Protein AF-0000000081129058 (afdb_homodimer)

Nearest PDB structures (foldseek):
  6n1f-assembly6_D-2  TM=7.280E-01  e=1.621E-05  Burkholderia pseudomallei 1710b
  6n1f-assembly5_B  TM=7.275E-01  e=6.418E-05  Burkholderia pseudomallei 1710b
  3dkq-assembly1_C-2  TM=4.706E-01  e=2.421E-05  Shewanella baltica OS155
  6zyk-assembly1_A  TM=6.506E-01  e=1.592E-03  Streptomyces malaysiense
  6l4c-assembly1_B  TM=6.397E-01  e=4.732E-03  Corylus avellana

Foldseek 3Di:
DPPDDPDDDPDDDPDDDDDDPPPPPPPPDDDPDDDDDVVPPPPDFAFPDDDVFPGPTDGHPVPDPDDVPCVPDQAVQPDVVNLVVVVLQVVPDVPSCVPPDPVNVVNNVVSVVVVVVVVVVVVVVVVVLLVLLLVLQVLVQVCVVPVPPNDDPPPPVPPPPDQFARPLDDDDFALVVVPQWWDPLQSCQLVVQQVVVCVVVVHDRDTPVCQLQQVDQTATDPVSCVVAWDDFFDQKIKGQTTDLVNLVSVLVVLLQSQLSCVDPSNVVSLCLVHWHWCSSNNNVSVLSNCVRRPVQNVVVVGCCPVLVLQPPVRVPPPPDPCSPCSWDDKIKTKAKAFLDADSSSSHHHFKWAWDFAPAQKKKKAKSDDPPWAAFKKWWWDFPLDPGQPPTGGIDHPDDHRMMMMGGRRTTIMTTGTNHDMIMMMMMGIHGVVVVQQAPPVCNSNVPRDQCGCSHPNPD/DDDDDPDDPDDDDDDDDDDDDDDDDDDPDDDPDPDDDDDDPPPDFAFPDDPPFPGPTDTHPVPDPDDVPCPPDQAVQPDVVNLVVVVLQVVPDVPSCVPPDPVNVVRNVVSVVVVVVVVVVVVVVVVVLLVLLLVLQVLVQVCVVPVPPNDDPPDPVPPPPDQFARPLDDDDFALVSVPQWWDPLQSCQLVVQQVVVCVVVVHDRDTPVCQLQQVDQTATDPVSCVVAWDDFFDQKIKGQTTDLVNLVSVLVVLLQSQLSCCDPSNVVSLCLVHWHWCSSNNNVSVLSNCVRRPVQNVVVVGCCVVQVLQPPVRVPPPPDPCPPCSWDDKIKTKAKAFLDADSSSSHHHFKWAWDFAPAQKKKKAKSDDPPWAAFKKWWWDFPLDPGQPPTGGIDHPDDHRMMMMGGRRTTIMTTGTNHDMIMMMMMGIHGVVVVQQAPPVCNSNVPRDQCGCSHPNPD

Structure (mmCIF, N/CA/C/O backbone):
data_AF-0000000081129058-model_v1
#
loop_
_entity.id
_entity.type
_entity.pdbx_description
1 polymer '2OG-Fe(II) oxygenase family protein'
#
loop_
_atom_site.group_PDB
_atom_site.id
_atom_site.type_symbol
_atom_site.label_atom_id
_atom_site.label_alt_id
_atom_site.label_comp_id
_atom_site.label_asym_id
_atom_site.label_entity_id
_atom_site.label_seq_id
_atom_site.pdbx_PDB_ins_code
_atom_site.Cartn_x
_atom_site.Cartn_y
_atom_site.Cartn_z
_atom_site.occupancy
_atom_site.B_iso_or_equiv
_atom_site.auth_seq_id
_atom_site.auth_comp_id
_atom_site.auth_asym_id
_atom_site.auth_atom_id
_atom_site.pdbx_PDB_model_num
ATOM 1 N N . MET A 1 1 ? 55.094 68.5 23.5 1 17.55 1 MET A N 1
ATOM 2 C CA . MET A 1 1 ? 56.188 67.875 24.219 1 17.55 1 MET A CA 1
ATOM 3 C C . MET A 1 1 ? 56.188 66.375 23.938 1 17.55 1 MET A C 1
ATOM 5 O O . MET A 1 1 ? 57.25 65.75 23.75 1 17.55 1 MET A O 1
ATOM 9 N N . ARG A 1 2 ? 55 65.625 24.078 1 16.62 2 ARG A N 1
ATOM 10 C CA . ARG A 1 2 ? 54.656 64.5 24.969 1 16.62 2 ARG A CA 1
ATOM 11 C C . ARG A 1 2 ? 54.781 63.188 24.234 1 16.62 2 ARG A C 1
ATOM 13 O O . ARG A 1 2 ? 53.812 62.656 23.734 1 16.62 2 ARG A O 1
ATOM 20 N N . PHE A 1 3 ? 55.625 63 23.266 1 20.91 3 PHE A N 1
ATOM 21 C CA . PHE A 1 3 ? 55.75 62.094 22.125 1 20.91 3 PHE A CA 1
ATOM 22 C C . PHE A 1 3 ? 56.125 60.688 22.594 1 20.91 3 PHE A C 1
ATOM 24 O O . PHE A 1 3 ? 57.156 60.156 22.172 1 20.91 3 PHE A O 1
ATOM 31 N N . CYS A 1 4 ? 55.562 60.312 23.891 1 18.16 4 CYS A N 1
ATOM 32 C CA . CYS A 1 4 ? 56.281 59.375 24.75 1 18.16 4 CYS A CA 1
ATOM 33 C C . CYS A 1 4 ? 56.375 58 24.094 1 18.16 4 CYS A C 1
ATOM 35 O O . CYS A 1 4 ? 55.469 57.594 23.359 1 18.16 4 CYS A O 1
ATOM 37 N N . GLY A 1 5 ? 57.312 57.031 24.328 1 17.89 5 GLY A N 1
ATOM 38 C CA . GLY A 1 5 ? 58.344 56.094 23.953 1 17.89 5 GLY A CA 1
ATOM 39 C C . GLY A 1 5 ? 57.906 54.656 23.969 1 17.89 5 GLY A C 1
ATOM 40 O O . GLY A 1 5 ? 58.719 53.719 23.844 1 17.89 5 GLY A O 1
ATOM 41 N N . LEU A 1 6 ? 56.375 54.312 24.25 1 18.72 6 LEU A N 1
ATOM 42 C CA . LEU A 1 6 ? 56.25 53.156 25.125 1 18.72 6 LEU A CA 1
ATOM 43 C C . LEU A 1 6 ? 56.562 51.844 24.391 1 18.72 6 LEU A C 1
ATOM 45 O O . LEU A 1 6 ? 55.875 51.5 23.438 1 18.72 6 LEU A O 1
ATOM 49 N N . LEU A 1 7 ? 57.656 51.25 24.469 1 18.17 7 LEU A N 1
ATOM 50 C CA . LEU A 1 7 ? 58.594 50.344 23.828 1 18.17 7 LEU A CA 1
ATOM 51 C C . LEU A 1 7 ? 58.062 48.906 23.812 1 18.17 7 LEU A C 1
ATOM 53 O O . LEU A 1 7 ? 57.969 48.281 22.766 1 18.17 7 LEU A O 1
ATOM 57 N N . LEU A 1 8 ? 58.438 47.906 24.656 1 17.11 8 LEU A N 1
ATOM 58 C CA . LEU A 1 8 ? 59.375 46.844 24.359 1 17.11 8 LEU A CA 1
ATOM 59 C C . LEU A 1 8 ? 58.656 45.469 24.328 1 17.11 8 LEU A C 1
ATOM 61 O O . LEU A 1 8 ? 58.906 44.656 23.422 1 17.11 8 LEU A O 1
ATOM 65 N N . SER A 1 9 ? 57.875 44.938 25.484 1 15.84 9 SER A N 1
ATOM 66 C CA . SER A 1 9 ? 58.25 43.719 26.188 1 15.84 9 SER A CA 1
ATOM 67 C C . SER A 1 9 ? 57.531 42.5 25.641 1 15.84 9 SER A C 1
ATOM 69 O O . SER A 1 9 ? 56.312 42.375 25.781 1 15.84 9 SER A O 1
ATOM 71 N N . VAL A 1 10 ? 57.844 41.688 24.484 1 17.84 10 VAL A N 1
ATOM 72 C CA . VAL A 1 10 ? 57.375 40.688 23.547 1 17.84 10 VAL A CA 1
ATOM 73 C C . VAL A 1 10 ? 57.344 39.312 24.234 1 17.84 10 VAL A C 1
ATOM 75 O O . VAL A 1 10 ? 57.125 38.312 23.594 1 17.84 10 VAL A O 1
ATOM 78 N N . LEU A 1 11 ? 57.531 39.188 25.672 1 16.05 11 LEU A N 1
ATOM 79 C CA . LEU A 1 11 ? 58.188 37.969 26.141 1 16.05 11 LEU A CA 1
ATOM 80 C C . LEU A 1 11 ? 57.375 36.719 25.828 1 16.05 11 LEU A C 1
ATOM 82 O O . LEU A 1 11 ? 56.156 36.844 25.656 1 16.05 11 LEU A O 1
ATOM 86 N N . LEU A 1 12 ? 57.625 35.375 26.516 1 16.62 12 LEU A N 1
ATOM 87 C CA . LEU A 1 12 ? 58.156 34 26.469 1 16.62 12 LEU A CA 1
ATOM 88 C C . LEU A 1 12 ? 57.031 33 26.781 1 16.62 12 LEU A C 1
ATOM 90 O O . LEU A 1 12 ? 57.188 31.812 26.531 1 16.62 12 LEU A O 1
ATOM 94 N N . ILE A 1 13 ? 55.75 33.25 27.359 1 15.91 13 ILE A N 1
ATOM 95 C CA . ILE A 1 13 ? 55.469 32.344 28.469 1 15.91 13 ILE A CA 1
ATOM 96 C C . ILE A 1 13 ? 54.875 31.047 27.938 1 15.91 13 ILE A C 1
ATOM 98 O O . ILE A 1 13 ? 53.719 31.016 27.547 1 15.91 13 ILE A O 1
ATOM 102 N N . ILE A 1 14 ? 55.531 30.125 27.062 1 17.39 14 ILE A N 1
ATOM 103 C CA . ILE A 1 14 ? 55.094 29 26.266 1 17.39 14 ILE A CA 1
ATOM 104 C C . ILE A 1 14 ? 54.688 27.844 27.188 1 17.39 14 ILE A C 1
ATOM 106 O O . ILE A 1 14 ? 54.031 26.891 26.75 1 17.39 14 ILE A O 1
ATOM 110 N N . LEU A 1 15 ? 55.25 27.688 28.422 1 16.17 15 LEU A N 1
ATOM 111 C CA . LEU A 1 15 ? 55.781 26.375 28.766 1 16.17 15 LEU A CA 1
ATOM 112 C C . LEU A 1 15 ? 54.625 25.391 29.047 1 16.17 15 LEU A C 1
ATOM 114 O O . LEU A 1 15 ? 54.594 24.281 28.5 1 16.17 15 LEU A O 1
ATOM 118 N N . SER A 1 16 ? 54.219 25.047 30.344 1 15.27 16 SER A N 1
ATOM 119 C CA . SER A 1 16 ? 54.562 23.875 31.125 1 15.27 16 SER A CA 1
ATOM 120 C C . SER A 1 16 ? 53.375 22.922 31.234 1 15.27 16 SER A C 1
ATOM 122 O O . SER A 1 16 ? 53.5 21.766 31.594 1 15.27 16 SER A O 1
ATOM 124 N N . LYS A 1 17 ? 52.094 23.375 31.422 1 16.38 17 LYS A N 1
ATOM 125 C CA . LYS A 1 17 ? 51.5 22.719 32.594 1 16.38 17 LYS A CA 1
ATOM 126 C C . LYS A 1 17 ? 51.188 21.25 32.281 1 16.38 17 LYS A C 1
ATOM 128 O O . LYS A 1 17 ? 50.625 20.922 31.25 1 16.38 17 LYS A O 1
ATOM 133 N N . SER A 1 18 ? 51.531 20.312 33.156 1 16.03 18 SER A N 1
ATOM 134 C CA . SER A 1 18 ? 51.844 18.906 33.406 1 16.03 18 SER A CA 1
ATOM 135 C C . SER A 1 18 ? 50.594 18.031 33.281 1 16.03 18 SER A C 1
ATOM 137 O O . SER A 1 18 ? 50.625 17.016 32.562 1 16.03 18 SER A O 1
ATOM 139 N N . GLU A 1 19 ? 49.719 18.031 34.312 1 16.72 19 GLU A N 1
ATOM 140 C CA . GLU A 1 19 ? 49.562 16.859 35.156 1 16.72 19 GLU A CA 1
ATOM 141 C C . GLU A 1 19 ? 48.594 15.844 34.531 1 16.72 19 GLU A C 1
ATOM 143 O O . GLU A 1 19 ? 47.844 16.188 33.656 1 16.72 19 GLU A O 1
ATOM 148 N N . SER A 1 20 ? 47.906 15.031 35.469 1 16.45 20 SER A N 1
ATOM 149 C CA . SER A 1 20 ? 47.656 13.625 35.781 1 16.45 20 SER A CA 1
ATOM 150 C C . SER A 1 20 ? 46.375 13.133 35.125 1 16.45 20 SER A C 1
ATOM 152 O O . SER A 1 20 ? 45.312 13.727 35.344 1 16.45 20 SER A O 1
ATOM 154 N N . ARG A 1 21 ? 46.344 12.461 34.094 1 17.56 21 ARG A N 1
ATOM 155 C CA . ARG A 1 21 ? 45.375 11.953 33.156 1 17.56 21 ARG A CA 1
ATOM 156 C C . ARG A 1 21 ? 44.469 10.898 33.812 1 17.56 21 ARG A C 1
ATOM 158 O O . ARG A 1 21 ? 44.625 9.703 33.531 1 17.56 21 ARG A O 1
ATOM 165 N N . ARG A 1 22 ? 44.281 11.023 35.281 1 17.69 22 ARG A N 1
ATOM 166 C CA . ARG A 1 22 ? 43.781 9.773 35.844 1 17.69 22 ARG A CA 1
ATOM 167 C C . ARG A 1 22 ? 42.531 9.305 35.094 1 17.69 22 ARG A C 1
ATOM 169 O O . ARG A 1 22 ? 41.719 10.125 34.656 1 17.69 22 ARG A O 1
ATOM 176 N N . SER A 1 23 ? 42.562 8.016 34.719 1 17.23 23 SER A N 1
ATOM 177 C CA . SER A 1 23 ? 41.875 7.055 33.875 1 17.23 23 SER A CA 1
ATOM 178 C C . SER A 1 23 ? 40.469 6.75 34.438 1 17.23 23 SER A C 1
ATOM 180 O O . SER A 1 23 ? 40.094 5.586 34.531 1 17.23 23 SER A O 1
ATOM 182 N N . ARG A 1 24 ? 39.812 7.797 35 1 18.69 24 ARG A N 1
ATOM 183 C CA . ARG A 1 24 ? 38.688 7.414 35.844 1 18.69 24 ARG A CA 1
ATOM 184 C C . ARG A 1 24 ? 37.812 6.379 35.188 1 18.69 24 ARG A C 1
ATOM 186 O O . ARG A 1 24 ? 37.375 6.57 34.031 1 18.69 24 ARG A O 1
ATOM 193 N N . GLY A 1 25 ? 38.031 5.129 35.625 1 17.45 25 GLY A N 1
ATOM 194 C CA . GLY A 1 25 ? 37.438 3.84 35.281 1 17.45 25 GLY A CA 1
ATOM 195 C C . GLY A 1 25 ? 35.938 3.865 35.25 1 17.45 25 GLY A C 1
ATOM 196 O O . GLY A 1 25 ? 35.281 4.281 36.188 1 17.45 25 GLY A O 1
ATOM 197 N N . VAL A 1 26 ? 35.344 4.305 34.219 1 17.98 26 VAL A N 1
ATOM 198 C CA . VAL A 1 26 ? 33.938 4.496 33.969 1 17.98 26 VAL A CA 1
ATOM 199 C C . VAL A 1 26 ? 33.156 3.215 34.312 1 17.98 26 VAL A C 1
ATOM 201 O O . VAL A 1 26 ? 33.344 2.189 33.656 1 17.98 26 VAL A O 1
ATOM 204 N N . THR A 1 27 ? 33.156 2.9 35.656 1 17.41 27 THR A N 1
ATOM 205 C CA . THR A 1 27 ? 32.5 1.668 36.125 1 17.41 27 THR A CA 1
ATOM 206 C C . THR A 1 27 ? 31.141 1.488 35.469 1 17.41 27 THR A C 1
ATOM 208 O O . THR A 1 27 ? 30.312 2.389 35.5 1 17.41 27 THR A O 1
ATOM 211 N N . TYR A 1 28 ? 31 0.733 34.5 1 18.44 28 TYR A N 1
ATOM 212 C CA . TYR A 1 28 ? 29.859 0.356 33.656 1 18.44 28 TYR A CA 1
ATOM 213 C C . TYR A 1 28 ? 28.781 -0.334 34.469 1 18.44 28 TYR A C 1
ATOM 215 O O . TYR A 1 28 ? 29.016 -1.392 35.062 1 18.44 28 TYR A O 1
ATOM 223 N N . PRO A 1 29 ? 28.109 0.435 35.438 1 18.52 29 PRO A N 1
ATOM 224 C CA . PRO A 1 29 ? 27.328 -0.318 36.406 1 18.52 29 PRO A CA 1
ATOM 225 C C . PRO A 1 29 ? 26.703 -1.584 35.844 1 18.52 29 PRO A C 1
ATOM 227 O O . PRO A 1 29 ? 26.547 -1.696 34.594 1 18.52 29 PRO A O 1
ATOM 230 N N . SER A 1 30 ? 26.438 -2.645 36.719 1 18.06 30 SER A N 1
ATOM 231 C CA . SER A 1 30 ? 26.078 -4.039 36.969 1 18.06 30 SER A CA 1
ATOM 232 C C . SER A 1 30 ? 24.797 -4.418 36.25 1 18.06 30 SER A C 1
ATOM 234 O O . SER A 1 30 ? 23.984 -3.549 35.906 1 18.06 30 SER A O 1
ATOM 236 N N . SER A 1 31 ? 24.547 -5.73 35.938 1 18.84 31 SER A N 1
ATOM 237 C CA . SER A 1 31 ? 23.656 -6.684 35.281 1 18.84 31 SER A CA 1
ATOM 238 C C . SER A 1 31 ? 22.312 -6.75 35.969 1 18.84 31 SER A C 1
ATOM 240 O O . SER A 1 31 ? 22.234 -7.129 37.156 1 18.84 31 SER A O 1
ATOM 242 N N . MET A 1 32 ? 21.375 -5.871 35.875 1 19.92 32 MET A N 1
ATOM 243 C CA . MET A 1 32 ? 20.156 -5.949 36.656 1 19.92 32 MET A CA 1
ATOM 244 C C . MET A 1 32 ? 19.609 -7.371 36.688 1 19.92 32 MET A C 1
ATOM 246 O O . MET A 1 32 ? 19.312 -7.938 35.625 1 19.92 32 MET A O 1
ATOM 250 N N . HIS A 1 33 ? 19.859 -8.211 37.562 1 18.31 33 HIS A N 1
ATOM 251 C CA . HIS A 1 33 ? 19.391 -9.516 38.031 1 18.31 33 HIS A CA 1
ATOM 252 C C . HIS A 1 33 ? 17.875 -9.594 38.031 1 18.31 33 HIS A C 1
ATOM 254 O O . HIS A 1 33 ? 17.203 -8.633 38.406 1 18.31 33 HIS A O 1
ATOM 260 N N . ARG A 1 34 ? 17.266 -10.758 37.438 1 21.41 34 ARG A N 1
ATOM 261 C CA . ARG A 1 34 ? 15.961 -11.406 37.344 1 21.41 34 ARG A CA 1
ATOM 262 C C . ARG A 1 34 ? 15.336 -11.617 38.719 1 21.41 34 ARG A C 1
ATOM 264 O O . ARG A 1 34 ? 15.625 -12.609 39.375 1 21.41 34 ARG A O 1
ATOM 271 N N . SER A 1 35 ? 14.969 -10.812 39.562 1 19.66 35 SER A N 1
ATOM 272 C CA . SER A 1 35 ? 14.523 -11.266 40.875 1 19.66 35 SER A CA 1
ATOM 273 C C . SER A 1 35 ? 13.328 -12.203 40.75 1 19.66 35 SER A C 1
ATOM 275 O O . SER A 1 35 ? 12.508 -12.07 39.844 1 19.66 35 SER A O 1
ATOM 277 N N . ASN A 1 36 ? 12.906 -13.195 41.531 1 20.88 36 ASN A N 1
ATOM 278 C CA . ASN A 1 36 ? 12.266 -14.477 41.812 1 20.88 36 ASN A CA 1
ATOM 279 C C . ASN A 1 36 ? 10.758 -14.32 41.969 1 20.88 36 ASN A C 1
ATOM 281 O O . ASN A 1 36 ? 9.977 -15.102 41.438 1 20.88 36 ASN A O 1
ATOM 285 N N . ASN A 1 37 ? 9.664 -14.109 43 1 19.39 37 ASN A N 1
ATOM 286 C CA . ASN A 1 37 ? 8.75 -15.008 43.688 1 19.39 37 ASN A CA 1
ATOM 287 C C . ASN A 1 37 ? 7.387 -15.07 43 1 19.39 37 ASN A C 1
ATOM 289 O O . ASN A 1 37 ? 6.828 -16.156 42.844 1 19.39 37 ASN A O 1
ATOM 293 N N . MET A 1 38 ? 6.066 -13.953 43 1 27.19 38 MET A N 1
ATOM 294 C CA . MET A 1 38 ? 6.379 -12.586 42.594 1 27.19 38 MET A CA 1
ATOM 295 C C . MET A 1 38 ? 7.703 -12.547 41.844 1 27.19 38 MET A C 1
ATOM 297 O O . MET A 1 38 ? 8.695 -12.023 42.344 1 27.19 38 MET A O 1
ATOM 301 N N . ASP A 1 39 ? 7.719 -13.352 41.406 1 21.5 39 ASP A N 1
ATOM 302 C CA . ASP A 1 39 ? 6.953 -14.438 40.812 1 21.5 39 ASP A CA 1
ATOM 303 C C . ASP A 1 39 ? 5.828 -13.898 39.938 1 21.5 39 ASP A C 1
ATOM 305 O O . ASP A 1 39 ? 5.215 -14.648 39.156 1 21.5 39 ASP A O 1
ATOM 309 N N . SER A 1 40 ? 4.727 -12.953 40.281 1 24.22 40 SER A N 1
ATOM 310 C CA . SER A 1 40 ? 3.354 -12.688 39.875 1 24.22 40 SER A CA 1
ATOM 311 C C . SER A 1 40 ? 3.252 -12.5 38.375 1 24.22 40 SER A C 1
ATOM 313 O O . SER A 1 40 ? 3.977 -11.695 37.781 1 24.22 40 SER A O 1
ATOM 315 N N . SER A 1 41 ? 2.549 -13.18 37.219 1 29.38 41 SER A N 1
ATOM 316 C CA . SER A 1 41 ? 2.426 -13.43 35.781 1 29.38 41 SER A CA 1
ATOM 317 C C . SER A 1 41 ? 1.849 -12.211 35.062 1 29.38 41 SER A C 1
ATOM 319 O O . SER A 1 41 ? 0.653 -12.172 34.75 1 29.38 41 SER A O 1
ATOM 321 N N . ASN A 1 42 ? 1.874 -10.922 35.25 1 27.53 42 ASN A N 1
ATOM 322 C CA . ASN A 1 42 ? 1.145 -9.836 34.594 1 27.53 42 ASN A CA 1
ATOM 323 C C . ASN A 1 42 ? 1.546 -9.688 33.125 1 27.53 42 ASN A C 1
ATOM 325 O O . ASN A 1 42 ? 2.697 -9.367 32.844 1 27.53 42 ASN A O 1
ATOM 329 N N . ASN A 1 43 ? 0.906 -10.078 31.938 1 34.59 43 ASN A N 1
ATOM 330 C CA . ASN A 1 43 ? 0.9 -10.023 30.469 1 34.59 43 ASN A CA 1
ATOM 331 C C . ASN A 1 43 ? 0.899 -8.586 29.969 1 34.59 43 ASN A C 1
ATOM 333 O O . ASN A 1 43 ? -0.161 -8.023 29.688 1 34.59 43 ASN A O 1
ATOM 337 N N . SER A 1 44 ? 1.465 -7.469 30.266 1 36.47 44 SER A N 1
ATOM 338 C CA . SER A 1 44 ? 1.51 -6.07 29.859 1 36.47 44 SER A CA 1
ATOM 339 C C . SER A 1 44 ? 2.029 -5.926 28.422 1 36.47 44 SER A C 1
ATOM 341 O O . SER A 1 44 ? 3.213 -6.156 28.172 1 36.47 44 SER A O 1
ATOM 343 N N . SER A 1 45 ? 1.245 -5.922 27.234 1 45.81 45 SER A N 1
ATOM 344 C CA . SER A 1 45 ? 1.502 -5.648 25.828 1 45.81 45 SER A CA 1
ATOM 345 C C . SER A 1 45 ? 2.143 -4.277 25.641 1 45.81 45 SER A C 1
ATOM 347 O O . SER A 1 45 ? 1.692 -3.289 26.219 1 45.81 45 SER A O 1
ATOM 349 N N . GLU A 1 46 ? 3.342 -4.164 25.328 1 49.53 46 GLU A N 1
ATOM 350 C CA . GLU A 1 46 ? 4.145 -2.965 25.094 1 49.53 46 GLU A CA 1
ATOM 351 C C . GLU A 1 46 ? 3.502 -2.057 24.047 1 49.53 46 GLU A C 1
ATOM 353 O O . GLU A 1 46 ? 3.244 -2.484 22.922 1 49.53 46 GLU A O 1
ATOM 358 N N . GLN A 1 47 ? 2.949 -1.004 24.344 1 50.03 47 GLN A N 1
ATOM 359 C CA . GLN A 1 47 ? 2.346 0.013 23.5 1 50.03 47 GLN A CA 1
ATOM 360 C C . GLN A 1 47 ? 3.367 0.585 22.516 1 50.03 47 GLN A C 1
ATOM 362 O O . GLN A 1 47 ? 4.457 0.997 22.922 1 50.03 47 GLN A O 1
ATOM 367 N N . LEU A 1 48 ? 3.375 0.191 21.156 1 50.03 48 LEU A N 1
ATOM 368 C CA . LEU A 1 48 ? 4.285 0.684 20.141 1 50.03 48 LEU A CA 1
ATOM 369 C C . LEU A 1 48 ? 4.039 2.162 19.859 1 50.03 48 LEU A C 1
ATOM 371 O O . LEU A 1 48 ? 4.945 2.871 19.406 1 50.03 48 LEU A O 1
ATOM 375 N N . GLY A 1 49 ? 2.82 2.578 20.094 1 48.41 49 GLY A N 1
ATOM 376 C CA . GLY A 1 49 ? 2.477 3.955 19.766 1 48.41 49 GLY A CA 1
ATOM 377 C C . GLY A 1 49 ? 0.987 4.168 19.562 1 48.41 49 GLY A C 1
ATOM 378 O O . GLY A 1 49 ? 0.2 3.225 19.672 1 48.41 49 GLY A O 1
ATOM 379 N N . GLY A 1 50 ? 0.566 5.301 19.484 1 48.94 50 GLY A N 1
ATOM 380 C CA . GLY A 1 50 ? -0.793 5.766 19.25 1 48.94 50 GLY A CA 1
ATOM 381 C C . GLY A 1 50 ? -1.515 6.145 20.531 1 48.94 50 GLY A C 1
ATOM 382 O O . GLY A 1 50 ? -1.041 5.844 21.641 1 48.94 50 GLY A O 1
ATOM 383 N N . GLY A 1 51 ? -2.098 7.211 20.734 1 46.03 51 GLY A N 1
ATOM 384 C CA . GLY A 1 51 ? -2.877 7.746 21.844 1 46.03 51 GLY A CA 1
ATOM 385 C C . GLY A 1 51 ? -4.348 7.91 21.516 1 46.03 51 GLY A C 1
ATOM 386 O O . GLY A 1 51 ? -5.051 8.695 22.156 1 46.03 51 GLY A O 1
ATOM 387 N N . ALA A 1 52 ? -4.891 6.836 20.953 1 44.81 52 ALA A N 1
ATOM 388 C CA . ALA A 1 52 ? -6.297 6.738 20.578 1 44.81 52 ALA A CA 1
ATOM 389 C C . ALA A 1 52 ? -6.75 7.988 19.812 1 44.81 52 ALA A C 1
ATOM 391 O O . ALA A 1 52 ? -7.594 7.906 18.922 1 44.81 52 ALA A O 1
ATOM 392 N N . ILE A 1 53 ? -6.312 9.117 20.203 1 44.81 53 ILE A N 1
ATOM 393 C CA . ILE A 1 53 ? -6.965 10.305 19.656 1 44.81 53 ILE A CA 1
ATOM 394 C C . ILE A 1 53 ? -6.523 10.516 18.203 1 44.81 53 ILE A C 1
ATOM 396 O O . ILE A 1 53 ? -7.359 10.742 17.328 1 44.81 53 ILE A O 1
ATOM 400 N N . ASN A 1 54 ? -5.199 10.406 18 1 50.88 54 ASN A N 1
ATOM 401 C CA . ASN A 1 54 ? -4.719 10.711 16.656 1 50.88 54 ASN A CA 1
ATOM 402 C C . ASN A 1 54 ? -4.289 9.453 15.906 1 50.88 54 ASN A C 1
ATOM 404 O O . ASN A 1 54 ? -4.363 9.391 14.68 1 50.88 54 ASN A O 1
ATOM 408 N N . GLU A 1 55 ? -3.828 8.531 16.672 1 54.31 55 GLU A N 1
ATOM 409 C CA . GLU A 1 55 ? -3.404 7.262 16.094 1 54.31 55 GLU A CA 1
ATOM 410 C C . GLU A 1 55 ? -3.916 6.086 16.922 1 54.31 55 GLU A C 1
ATOM 412 O O . GLU A 1 55 ? -3.969 6.152 18.156 1 54.31 55 GLU A O 1
ATOM 417 N N . LYS A 1 56 ? -4.461 5.18 16.25 1 56.19 56 LYS A N 1
ATOM 418 C CA . LYS A 1 56 ? -4.941 3.977 16.922 1 56.19 56 LYS A CA 1
ATOM 419 C C . LYS A 1 56 ? -3.846 3.352 17.781 1 56.19 56 LYS A C 1
ATOM 421 O O . LYS A 1 56 ? -2.664 3.42 17.438 1 56.19 56 LYS A O 1
ATOM 426 N N . GLN A 1 57 ? -4.25 2.984 19 1 55.69 57 GLN A N 1
ATOM 427 C CA . GLN A 1 57 ? -3.32 2.287 19.875 1 55.69 57 GLN A CA 1
ATOM 428 C C . GLN A 1 57 ? -2.76 1.035 19.203 1 55.69 57 GLN A C 1
ATOM 430 O O . GLN A 1 57 ? -3.504 0.273 18.578 1 55.69 57 GLN A O 1
ATOM 435 N N . ARG A 1 58 ? -1.427 1.044 19.141 1 59.41 58 ARG A N 1
ATOM 436 C CA . ARG A 1 58 ? -0.766 -0.141 18.609 1 59.41 58 ARG A CA 1
ATOM 437 C C . ARG A 1 58 ? 0.109 -0.806 19.656 1 59.41 58 ARG A C 1
ATOM 439 O O . ARG A 1 58 ? 0.777 -0.123 20.438 1 59.41 58 ARG A O 1
ATOM 446 N N . THR A 1 59 ? -0.17 -1.987 20.109 1 47.78 59 THR A N 1
ATOM 447 C CA . THR A 1 59 ? 0.619 -2.725 21.094 1 47.78 59 THR A CA 1
ATOM 448 C C . THR A 1 59 ? 1.479 -3.783 20.406 1 47.78 59 THR A C 1
ATOM 450 O O . THR A 1 59 ? 1.071 -4.367 19.406 1 47.78 59 THR A O 1
ATOM 453 N N . LEU A 1 60 ? 2.799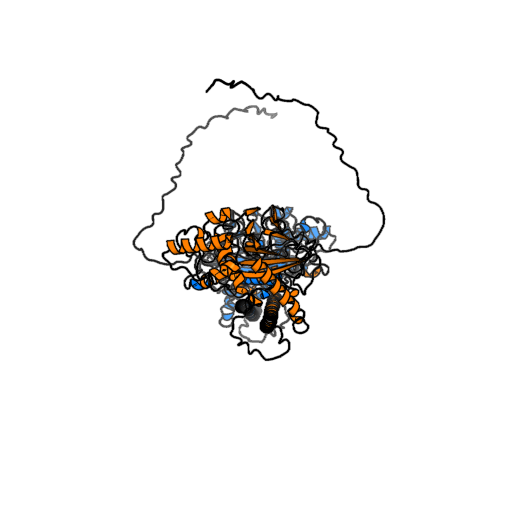 -3.627 20.891 1 49.69 60 LEU A N 1
ATOM 454 C CA . LEU A 1 60 ? 3.664 -4.727 20.484 1 49.69 60 LEU A CA 1
ATOM 455 C C . LEU A 1 60 ? 3.133 -6.059 21 1 49.69 60 LEU A C 1
ATOM 457 O O . LEU A 1 60 ? 2.734 -6.16 22.172 1 49.69 60 LEU A O 1
ATOM 461 N N . GLY A 1 61 ? 2.992 -7.117 20.266 1 44.56 61 GLY A N 1
ATOM 462 C CA . GLY A 1 61 ? 2.531 -8.406 20.75 1 44.56 61 GLY A CA 1
ATOM 463 C C . GLY A 1 61 ? 1.038 -8.609 20.578 1 44.56 61 GLY A C 1
ATOM 464 O O . GLY A 1 61 ? 0.523 -9.703 20.828 1 44.56 61 GLY A O 1
ATOM 465 N N . ASN A 1 62 ? 0.323 -7.715 21.078 1 40.19 62 ASN A N 1
ATOM 466 C CA . ASN A 1 62 ? -1.112 -7.922 20.906 1 40.19 62 ASN A CA 1
ATOM 467 C C . ASN A 1 62 ? -1.459 -8.336 19.484 1 40.19 62 ASN A C 1
ATOM 469 O O . ASN A 1 62 ? -2.168 -7.617 18.781 1 40.19 62 ASN A O 1
ATOM 473 N N . SER A 1 63 ? -0.606 -8.539 18.75 1 33.59 63 SER A N 1
ATOM 474 C CA . SER A 1 63 ? -1.019 -9.445 17.688 1 33.59 63 SER A CA 1
ATOM 475 C C . SER A 1 63 ? -2.064 -10.445 18.188 1 33.59 63 SER A C 1
ATOM 477 O O . SER A 1 63 ? -3.146 -10.555 17.609 1 33.59 63 SER A O 1
ATOM 479 N N . ALA A 1 64 ? -1.685 -11.828 17.891 1 31.92 64 ALA A N 1
ATOM 480 C CA . ALA A 1 64 ? -2.299 -13.148 17.844 1 31.92 64 ALA A CA 1
ATOM 481 C C . ALA A 1 64 ? -2.633 -13.656 19.25 1 31.92 64 ALA A C 1
ATOM 483 O O . ALA A 1 64 ? -1.788 -14.258 19.922 1 31.92 64 ALA A O 1
ATOM 484 N N . ASN A 1 65 ? -2.846 -13.062 20.281 1 30.45 65 ASN A N 1
ATOM 485 C CA . ASN A 1 65 ? -3.262 -14.18 21.125 1 30.45 65 ASN A CA 1
ATOM 486 C C . ASN A 1 65 ? -3.73 -15.367 20.281 1 30.45 65 ASN A C 1
ATOM 488 O O . ASN A 1 65 ? -3.17 -16.453 20.375 1 30.45 65 ASN A O 1
ATOM 492 N N . SER A 1 66 ? -5.145 -15.883 20.578 1 30.22 66 SER A N 1
ATOM 493 C CA . SER A 1 66 ? -5.574 -17.266 20.672 1 30.22 66 SER A CA 1
ATOM 494 C C . SER A 1 66 ? -5.332 -18.016 19.359 1 30.22 66 SER A C 1
ATOM 496 O O . SER A 1 66 ? -4.797 -19.125 19.359 1 30.22 66 SER A O 1
ATOM 498 N N . VAL A 1 67 ? -6.527 -18.156 18.438 1 31.48 67 VAL A N 1
ATOM 499 C CA . VAL A 1 67 ? -6.695 -19.359 17.641 1 31.48 67 VAL A CA 1
ATOM 500 C C . VAL A 1 67 ? -5.617 -19.422 16.562 1 31.48 67 VAL A C 1
ATOM 502 O O . VAL A 1 67 ? -5.617 -18.625 15.625 1 31.48 67 VAL A O 1
ATOM 505 N N . HIS A 1 68 ? -4.391 -19.766 16.75 1 35.41 68 HIS A N 1
ATOM 506 C CA . HIS A 1 68 ? -3.262 -20.281 15.984 1 35.41 68 HIS A CA 1
ATOM 507 C C . HIS A 1 68 ? -3.65 -20.547 14.531 1 35.41 68 HIS A C 1
ATOM 509 O O . HIS A 1 68 ? -2.811 -20.453 13.633 1 35.41 68 HIS A O 1
ATOM 515 N N . GLU A 1 69 ? -4.75 -21.328 14.352 1 39.19 69 GLU A N 1
ATOM 516 C CA . GLU A 1 69 ? -5.016 -22.156 13.18 1 39.19 69 GLU A CA 1
ATOM 517 C C . GLU A 1 69 ? -5.223 -21.297 11.93 1 39.19 69 GLU A C 1
ATOM 519 O O . GLU A 1 69 ? -4.805 -21.672 10.836 1 39.19 69 GLU A O 1
ATOM 524 N N . LYS A 1 70 ? -5.879 -19.906 12.125 1 43.62 70 LYS A N 1
ATOM 525 C CA . LYS A 1 70 ? -6.352 -19.172 10.953 1 43.62 70 LYS A CA 1
ATOM 526 C C . LYS A 1 70 ? -5.293 -18.203 10.445 1 43.62 70 LYS A C 1
ATOM 528 O O . LYS A 1 70 ? -5.562 -17.391 9.555 1 43.62 70 LYS A O 1
ATOM 533 N N . GLU A 1 71 ? -4.125 -17.922 11.008 1 50.47 71 GLU A N 1
ATOM 534 C CA . GLU A 1 71 ? -3.117 -16.859 10.938 1 50.47 71 GLU A CA 1
ATOM 535 C C . GLU A 1 71 ? -2.402 -16.875 9.586 1 50.47 71 GLU A C 1
ATOM 537 O O . GLU A 1 71 ? -1.962 -15.828 9.109 1 50.47 71 GLU A O 1
ATOM 542 N N . GLU A 1 72 ? -2.264 -17.953 8.953 1 60.53 72 GLU A N 1
ATOM 543 C CA . GLU A 1 72 ? -1.444 -18 7.746 1 60.53 72 GLU A CA 1
ATOM 544 C C . GLU A 1 72 ? -2.307 -17.891 6.488 1 60.53 72 GLU A C 1
ATOM 546 O O . GLU A 1 72 ? -1.793 -17.938 5.371 1 60.53 72 GLU A O 1
ATOM 551 N N . SER A 1 73 ? -3.605 -17.469 6.867 1 69 73 SER A N 1
ATOM 552 C CA . SER A 1 73 ? -4.488 -17.516 5.707 1 69 73 SER A CA 1
ATOM 553 C C . SER A 1 73 ? -4.816 -16.125 5.191 1 69 73 SER A C 1
ATOM 555 O O . SER A 1 73 ? -4.555 -15.125 5.871 1 69 73 SER A O 1
ATOM 557 N N . TRP A 1 74 ? -5.273 -16.062 4.02 1 82.44 74 TRP A N 1
ATOM 558 C CA . TRP A 1 74 ? -5.75 -14.859 3.33 1 82.44 74 TRP A CA 1
ATOM 559 C C . TRP A 1 74 ? -6.875 -14.195 4.113 1 82.44 74 TRP A C 1
ATOM 561 O O . TRP A 1 74 ? -7.906 -14.812 4.375 1 82.44 74 TRP A O 1
ATOM 571 N N . ASP A 1 75 ? -6.59 -12.969 4.707 1 88.5 75 ASP A N 1
ATOM 572 C CA . ASP A 1 75 ? -7.551 -12.242 5.531 1 88.5 75 ASP A CA 1
ATOM 573 C C . ASP A 1 75 ? -7.492 -10.742 5.254 1 88.5 75 ASP A C 1
ATOM 575 O O . ASP A 1 75 ? -7.047 -9.961 6.102 1 88.5 75 ASP A O 1
ATOM 579 N N . PRO A 1 76 ? -8.125 -10.312 4.105 1 92.56 76 PRO A N 1
ATOM 580 C CA . PRO A 1 76 ? -8.023 -8.898 3.73 1 92.56 76 PRO A CA 1
ATOM 581 C C . PRO A 1 76 ? -8.891 -7.992 4.602 1 92.56 76 PRO A C 1
ATOM 583 O O . PRO A 1 76 ? -8.727 -6.77 4.586 1 92.56 76 PRO A O 1
ATOM 586 N N . SER A 1 77 ? -9.828 -8.531 5.406 1 92.12 77 SER A N 1
ATOM 587 C CA . SER A 1 77 ? -10.68 -7.715 6.262 1 92.12 77 SER A CA 1
ATOM 588 C C . SER A 1 77 ? -9.945 -7.285 7.527 1 92.12 77 SER A C 1
ATOM 590 O O . SER A 1 77 ? -10.258 -6.25 8.109 1 92.12 77 SER A O 1
ATOM 592 N N . ASN A 1 78 ? -8.922 -8.102 7.91 1 90.06 78 ASN A N 1
ATOM 593 C CA . ASN A 1 78 ? -8.297 -7.816 9.195 1 90.06 78 ASN A CA 1
ATOM 594 C C . ASN A 1 78 ? -6.793 -7.605 9.055 1 90.06 78 ASN A C 1
ATOM 596 O O . ASN A 1 78 ? -6.109 -7.289 10.031 1 90.06 78 ASN A O 1
ATOM 600 N N . LYS A 1 79 ? -6.285 -7.883 7.887 1 90.69 79 LYS A N 1
ATOM 601 C CA . LYS A 1 79 ? -4.867 -7.664 7.633 1 90.69 79 LYS A CA 1
ATOM 602 C C . LYS A 1 79 ? -4.656 -6.594 6.566 1 90.69 79 LYS A C 1
ATOM 604 O O . LYS A 1 79 ? -4.918 -6.824 5.387 1 90.69 79 LYS A O 1
ATOM 609 N N . LEU A 1 80 ? -4.09 -5.445 7.035 1 93 80 LEU A N 1
ATOM 610 C CA . LEU A 1 80 ? -3.857 -4.316 6.145 1 93 80 LEU A CA 1
ATOM 611 C C . LEU A 1 80 ? -3.053 -4.742 4.922 1 93 80 LEU A C 1
ATOM 613 O O . LEU A 1 80 ? -3.383 -4.367 3.795 1 93 80 LEU A O 1
ATOM 617 N N . SER A 1 81 ? -2.035 -5.539 5.16 1 93.94 81 SER A N 1
ATOM 618 C CA . SER A 1 81 ? -1.164 -5.957 4.066 1 93.94 81 SER A CA 1
ATOM 619 C C . SER A 1 81 ? -1.946 -6.707 2.992 1 93.94 81 SER A C 1
ATOM 621 O O . SER A 1 81 ? -1.736 -6.488 1.797 1 93.94 81 SER A O 1
ATOM 623 N N . HIS A 1 82 ? -2.877 -7.57 3.346 1 93.31 82 HIS A N 1
ATOM 624 C CA . HIS A 1 82 ? -3.607 -8.398 2.393 1 93.31 82 HIS A CA 1
ATOM 625 C C . HIS A 1 82 ? -4.504 -7.543 1.5 1 93.31 82 HIS A C 1
ATOM 627 O O . HIS A 1 82 ? -4.594 -7.781 0.293 1 93.31 82 HIS A O 1
ATOM 633 N N . ILE A 1 83 ? -5.168 -6.586 2.072 1 95.31 83 ILE A N 1
ATOM 634 C CA . ILE A 1 83 ? -6.027 -5.742 1.252 1 95.31 83 ILE A CA 1
ATOM 635 C C . ILE A 1 83 ? -5.172 -4.867 0.337 1 95.31 83 ILE A C 1
ATOM 637 O O . ILE A 1 83 ? -5.551 -4.602 -0.807 1 95.31 83 ILE A O 1
ATOM 641 N N . LEU A 1 84 ? -4.004 -4.387 0.854 1 96.38 84 LEU A N 1
ATOM 642 C CA . LEU A 1 84 ? -3.107 -3.611 0.006 1 96.38 84 LEU A CA 1
ATOM 643 C C . LEU A 1 84 ? -2.615 -4.445 -1.172 1 96.38 84 LEU A C 1
ATOM 645 O O . LEU A 1 84 ? -2.578 -3.963 -2.307 1 96.38 84 LEU A O 1
ATOM 649 N N . HIS A 1 85 ? -2.27 -5.699 -0.937 1 93.81 85 HIS A N 1
ATOM 650 C CA . HIS A 1 85 ? -1.857 -6.59 -2.014 1 93.81 85 HIS A CA 1
ATOM 651 C C . HIS A 1 85 ? -2.967 -6.758 -3.047 1 93.81 85 HIS A C 1
ATOM 653 O O . HIS A 1 85 ? -2.699 -6.801 -4.25 1 93.81 85 HIS A O 1
ATOM 659 N N . SER A 1 86 ? -4.148 -6.863 -2.561 1 93.44 86 SER A N 1
ATOM 660 C CA . SER A 1 86 ? -5.277 -7.059 -3.461 1 93.44 86 SER A CA 1
ATOM 661 C C . SER A 1 86 ? -5.492 -5.84 -4.352 1 93.44 86 SER A C 1
ATOM 663 O O . SER A 1 86 ? -5.695 -5.977 -5.562 1 93.44 86 SER A O 1
ATOM 665 N N . ILE A 1 87 ? -5.426 -4.68 -3.748 1 94.81 87 ILE A N 1
ATOM 666 C CA . ILE A 1 87 ? -5.668 -3.449 -4.492 1 94.81 87 ILE A CA 1
ATOM 667 C C . ILE A 1 87 ? -4.574 -3.256 -5.539 1 94.81 87 ILE A C 1
ATOM 669 O O . ILE A 1 87 ? -4.855 -2.908 -6.688 1 94.81 87 ILE A O 1
ATOM 673 N N . VAL A 1 88 ? -3.375 -3.494 -5.188 1 93.06 88 VAL A N 1
ATOM 674 C CA . VAL A 1 88 ? -2.256 -3.363 -6.113 1 93.06 88 VAL A CA 1
ATOM 675 C C . VAL A 1 88 ? -2.393 -4.391 -7.234 1 93.06 88 VAL A C 1
ATOM 677 O O . VAL A 1 88 ? -2.16 -4.078 -8.406 1 93.06 88 VAL A O 1
ATOM 680 N N . GLY A 1 89 ? -2.732 -5.602 -6.867 1 89.88 89 GLY A N 1
ATOM 681 C CA . GLY A 1 89 ? -2.957 -6.625 -7.875 1 89.88 89 GLY A CA 1
ATOM 682 C C . GLY A 1 89 ? -4.051 -6.262 -8.867 1 89.88 89 GLY A C 1
ATOM 683 O O . GLY A 1 89 ? -3.898 -6.469 -10.07 1 89.88 89 GLY A O 1
ATOM 684 N N . LEU A 1 90 ? -5.172 -5.75 -8.383 1 91.38 90 LEU A N 1
ATOM 685 C CA . LEU A 1 90 ? -6.285 -5.34 -9.234 1 91.38 90 LEU A CA 1
ATOM 686 C C . LEU A 1 90 ? -5.859 -4.227 -10.188 1 91.38 90 LEU A C 1
ATOM 688 O O . LEU A 1 90 ? -6.352 -4.148 -11.312 1 91.38 90 LEU A O 1
ATOM 692 N N . ASP A 1 91 ? -4.98 -3.41 -9.703 1 88.81 91 ASP A N 1
ATOM 693 C CA . ASP A 1 91 ? -4.492 -2.314 -10.539 1 88.81 91 ASP A CA 1
ATOM 694 C C . ASP A 1 91 ? -3.541 -2.828 -11.617 1 88.81 91 ASP A C 1
ATOM 696 O O . ASP A 1 91 ? -3.533 -2.316 -12.742 1 88.81 91 ASP A O 1
ATOM 700 N N . ARG A 1 92 ? -2.816 -3.863 -11.297 1 83.94 92 ARG A N 1
ATOM 701 C CA . ARG A 1 92 ? -1.73 -4.316 -12.164 1 83.94 92 ARG A CA 1
ATOM 702 C C . ARG A 1 92 ? -2.234 -5.32 -13.195 1 83.94 92 ARG A C 1
ATOM 704 O O . ARG A 1 92 ? -1.742 -5.355 -14.328 1 83.94 92 ARG A O 1
ATOM 711 N N . TYR A 1 93 ? -3.145 -6.125 -12.805 1 81.31 93 TYR A N 1
ATOM 712 C CA . TYR A 1 93 ? -3.533 -7.242 -13.656 1 81.31 93 TYR A CA 1
ATOM 713 C C . TYR A 1 93 ? -4.977 -7.102 -14.117 1 81.31 93 TYR A C 1
ATOM 715 O O . TYR A 1 93 ? -5.883 -6.91 -13.305 1 81.31 93 TYR A O 1
ATOM 723 N N . PRO A 1 94 ? -5.246 -7.211 -15.422 1 78.06 94 PRO A N 1
ATOM 724 C CA . PRO A 1 94 ? -6.617 -7.09 -15.922 1 78.06 94 PRO A CA 1
ATOM 725 C C . PRO A 1 94 ? -7.531 -8.203 -15.414 1 78.06 94 PRO A C 1
ATOM 727 O O . PRO A 1 94 ? -8.719 -7.977 -15.188 1 78.06 94 PRO A O 1
ATOM 730 N N . ASN A 1 95 ? -7.145 -9.438 -15.297 1 82.44 95 ASN A N 1
ATOM 731 C CA . ASN A 1 95 ? -7.902 -10.578 -14.797 1 82.44 95 ASN A CA 1
ATOM 732 C C . ASN A 1 95 ? -7.293 -11.148 -13.523 1 82.44 95 ASN A C 1
ATOM 734 O O . ASN A 1 95 ? -7.051 -12.352 -13.43 1 82.44 95 ASN A O 1
ATOM 738 N N . TYR A 1 96 ? -7.141 -10.242 -12.617 1 87.06 96 TYR A N 1
ATOM 739 C CA . TYR A 1 96 ? -6.41 -10.57 -11.398 1 87.06 96 TYR A CA 1
ATOM 740 C C . TYR A 1 96 ? -7.113 -11.672 -10.625 1 87.06 96 TYR A C 1
ATOM 742 O O . TYR A 1 96 ? -6.469 -12.586 -10.109 1 87.06 96 TYR A O 1
ATOM 750 N N . LEU A 1 97 ? -8.406 -11.609 -10.586 1 90.69 97 LEU A N 1
ATOM 751 C CA . LEU A 1 97 ? -9.148 -12.484 -9.688 1 90.69 97 LEU A CA 1
ATOM 752 C C . LEU A 1 97 ? -9.383 -13.852 -10.312 1 90.69 97 LEU A C 1
ATOM 754 O O . LEU A 1 97 ? -9.875 -14.773 -9.656 1 90.69 97 LEU A O 1
ATOM 758 N N . SER A 1 98 ? -8.977 -14 -11.555 1 86.88 98 SER A N 1
ATOM 759 C CA . SER A 1 98 ? -9.062 -15.32 -12.18 1 86.88 98 SER A CA 1
ATOM 760 C C . SER A 1 98 ? -8.164 -16.328 -11.469 1 86.88 98 SER A C 1
ATOM 762 O O . SER A 1 98 ? -8.352 -17.531 -11.609 1 86.88 98 SER A O 1
ATOM 764 N N . ARG A 1 99 ? -7.312 -15.836 -10.648 1 83 99 ARG A N 1
ATOM 765 C CA . ARG A 1 99 ? -6.34 -16.688 -9.969 1 83 99 ARG A CA 1
ATOM 766 C C . ARG A 1 99 ? -6.805 -17.031 -8.562 1 83 99 ARG A C 1
ATOM 768 O O . ARG A 1 99 ? -6.133 -17.781 -7.844 1 83 99 ARG A O 1
ATOM 775 N N . TYR A 1 100 ? -7.875 -16.484 -8.188 1 86.38 100 TYR A N 1
ATOM 776 C CA . TYR A 1 100 ? -8.383 -16.656 -6.836 1 86.38 100 TYR A CA 1
ATOM 777 C C . TYR A 1 100 ? -9.555 -17.641 -6.82 1 86.38 100 TYR A C 1
ATOM 779 O O . TYR A 1 100 ? -10.258 -17.797 -7.824 1 86.38 100 TYR A O 1
ATOM 787 N N . ASP A 1 101 ? -9.625 -18.375 -5.738 1 88 101 ASP A N 1
ATOM 788 C CA . ASP A 1 101 ? -10.844 -19.156 -5.562 1 88 101 ASP A CA 1
ATOM 789 C C . ASP A 1 101 ? -12.016 -18.266 -5.148 1 88 101 ASP A C 1
ATOM 791 O O . ASP A 1 101 ? -11.82 -17.109 -4.789 1 88 101 ASP A O 1
ATOM 795 N N . GLU A 1 102 ? -13.172 -18.797 -5.234 1 89.69 102 GLU A N 1
ATOM 796 C CA . GLU A 1 102 ? -14.383 -18.016 -5.02 1 89.69 102 GLU A CA 1
ATOM 797 C C . GLU A 1 102 ? -14.422 -17.438 -3.604 1 89.69 102 GLU A C 1
ATOM 799 O O . GLU A 1 102 ? -14.844 -16.297 -3.402 1 89.69 102 GLU A O 1
ATOM 804 N N . SER A 1 103 ? -14.031 -18.25 -2.646 1 91.44 103 SER A N 1
ATOM 805 C CA . SER A 1 103 ? -14.062 -17.797 -1.258 1 91.44 103 SER A CA 1
ATOM 806 C C . SER A 1 103 ? -13.109 -16.625 -1.029 1 91.44 103 SER A C 1
ATOM 808 O O . SER A 1 103 ? -13.422 -15.711 -0.271 1 91.44 103 SER A O 1
ATOM 810 N N . ASP A 1 104 ? -11.984 -16.719 -1.691 1 90.81 104 ASP A N 1
ATOM 811 C CA . ASP A 1 104 ? -11.016 -15.633 -1.556 1 90.81 104 ASP A CA 1
ATOM 812 C C . ASP A 1 104 ? -11.516 -14.352 -2.221 1 90.81 104 ASP A C 1
ATOM 814 O O . ASP A 1 104 ? -11.273 -13.25 -1.72 1 90.81 104 ASP A O 1
ATOM 818 N N . ILE A 1 105 ? -12.195 -14.492 -3.354 1 94.5 105 ILE A N 1
ATOM 819 C CA . ILE A 1 105 ? -12.773 -13.328 -4.02 1 94.5 105 ILE A CA 1
ATOM 820 C C . ILE A 1 105 ? -13.828 -12.688 -3.119 1 94.5 105 ILE A C 1
ATOM 822 O O . ILE A 1 105 ? -13.867 -11.469 -2.973 1 94.5 105 ILE A O 1
ATOM 826 N N . ALA A 1 106 ? -14.625 -13.547 -2.506 1 95.5 106 ALA A N 1
ATOM 827 C CA . ALA A 1 106 ? -15.656 -13.062 -1.591 1 95.5 106 ALA A CA 1
ATOM 828 C C . ALA A 1 106 ? -15.039 -12.312 -0.417 1 95.5 106 ALA A C 1
ATOM 830 O O . ALA A 1 106 ? -15.602 -11.328 0.066 1 95.5 106 ALA A O 1
ATOM 831 N N . ALA A 1 107 ? -13.906 -12.82 0.026 1 95.44 107 ALA A N 1
ATOM 832 C CA . ALA A 1 107 ? -13.219 -12.172 1.136 1 95.44 107 ALA A CA 1
ATOM 833 C C . ALA A 1 107 ? -12.758 -10.766 0.751 1 95.44 107 ALA A C 1
ATOM 835 O O . ALA A 1 107 ? -12.844 -9.836 1.56 1 95.44 107 ALA A O 1
ATOM 836 N N . ILE A 1 108 ? -12.273 -10.609 -0.458 1 96.25 108 ILE A N 1
ATOM 837 C CA . ILE A 1 108 ? -11.859 -9.297 -0.944 1 96.25 108 ILE A CA 1
ATOM 838 C C . ILE A 1 108 ? -13.078 -8.375 -1.039 1 96.25 108 ILE A C 1
ATOM 840 O O . ILE A 1 108 ? -13.023 -7.223 -0.61 1 96.25 108 ILE A O 1
ATOM 844 N N . GLU A 1 109 ? -14.148 -8.891 -1.627 1 97.44 109 GLU A N 1
ATOM 845 C CA . GLU A 1 109 ? -15.391 -8.133 -1.744 1 97.44 109 GLU A CA 1
ATOM 846 C C . GLU A 1 109 ? -15.867 -7.637 -0.38 1 97.44 109 GLU A C 1
ATOM 848 O O . GLU A 1 109 ? -16.203 -6.461 -0.219 1 97.44 109 GLU A O 1
ATOM 853 N N . HIS A 1 110 ? -15.836 -8.539 0.532 1 97.75 110 HIS A N 1
ATOM 854 C CA . HIS A 1 110 ? -16.281 -8.211 1.88 1 97.75 110 HIS A CA 1
ATOM 855 C C . HIS A 1 110 ? -15.398 -7.148 2.516 1 97.75 110 HIS A C 1
ATOM 857 O O . HIS A 1 110 ? -15.898 -6.219 3.154 1 97.75 110 HIS A O 1
ATOM 863 N N . ALA A 1 111 ? -14.125 -7.309 2.381 1 97.12 111 ALA A N 1
ATOM 864 C CA . ALA A 1 111 ? -13.18 -6.34 2.938 1 97.12 111 ALA A CA 1
ATOM 865 C C . ALA A 1 111 ? -13.422 -4.945 2.361 1 97.12 111 ALA A C 1
ATOM 867 O O . ALA A 1 111 ? -13.406 -3.955 3.094 1 97.12 111 ALA A O 1
ATOM 868 N N . LEU A 1 112 ? -13.648 -4.852 1.054 1 97.75 112 LEU A N 1
ATOM 869 C CA . LEU A 1 112 ? -13.898 -3.58 0.386 1 97.75 112 LEU A CA 1
ATOM 870 C C . LEU A 1 112 ? -15.227 -2.984 0.84 1 97.75 112 LEU A C 1
ATOM 872 O O . LEU A 1 112 ? -15.344 -1.77 1.016 1 97.75 112 LEU A O 1
ATOM 876 N N . GLU A 1 113 ? -16.188 -3.83 1.027 1 98 113 GLU A N 1
ATOM 877 C CA . GLU A 1 113 ? -17.484 -3.371 1.541 1 98 113 GLU A CA 1
ATOM 878 C C . GLU A 1 113 ? -17.328 -2.766 2.936 1 98 113 GLU A C 1
ATOM 880 O O . GLU A 1 113 ? -17.922 -1.729 3.232 1 98 113 GLU A O 1
ATOM 885 N N . GLN A 1 114 ? -16.625 -3.479 3.738 1 97.06 114 GLN A N 1
ATOM 886 C CA . GLN A 1 114 ? -16.391 -2.977 5.09 1 97.06 114 GLN A CA 1
ATOM 887 C C . GLN A 1 114 ? -15.703 -1.618 5.062 1 97.06 114 GLN A C 1
ATOM 889 O O . GLN A 1 114 ? -16.094 -0.702 5.793 1 97.06 114 GLN A O 1
ATOM 894 N N . THR A 1 115 ? -14.664 -1.486 4.266 1 96.44 115 THR A N 1
ATOM 895 C CA . THR A 1 115 ? -13.938 -0.229 4.148 1 96.44 115 THR A CA 1
ATOM 896 C C . THR A 1 115 ? -14.844 0.881 3.639 1 96.44 115 THR A C 1
ATOM 898 O O . THR A 1 115 ? -14.812 2.004 4.145 1 96.44 115 THR A O 1
ATOM 901 N N . LEU A 1 116 ? -15.641 0.549 2.619 1 97.62 116 LEU A N 1
ATOM 902 C CA . LEU A 1 116 ? -16.578 1.512 2.055 1 97.62 116 LEU A CA 1
ATOM 903 C C . LEU A 1 116 ? -17.594 1.959 3.098 1 97.62 116 LEU A C 1
ATOM 905 O O . LEU A 1 116 ? -17.906 3.146 3.197 1 97.62 116 LEU A O 1
ATOM 909 N N . ASN A 1 117 ? -18.062 1.022 3.826 1 97.31 117 ASN A N 1
ATOM 910 C CA . ASN A 1 117 ? -19.016 1.351 4.883 1 97.31 117 ASN A CA 1
ATOM 911 C C . ASN A 1 117 ? -18.391 2.242 5.945 1 97.31 117 ASN A C 1
ATOM 913 O O . ASN A 1 117 ? -19.031 3.145 6.473 1 97.31 117 ASN A O 1
ATOM 917 N N . ASP A 1 118 ? -17.156 1.946 6.297 1 95.81 118 ASP A N 1
ATOM 918 C CA . ASP A 1 118 ? -16.438 2.785 7.25 1 95.81 118 ASP A CA 1
ATOM 919 C C . ASP A 1 118 ? -16.328 4.223 6.746 1 95.81 118 ASP A C 1
ATOM 921 O O . ASP A 1 118 ? -16.516 5.172 7.508 1 95.81 118 ASP A O 1
ATOM 925 N N . VAL A 1 119 ? -16 4.391 5.48 1 97.38 119 VAL A N 1
ATOM 926 C CA . VAL A 1 119 ? -15.883 5.711 4.871 1 97.38 119 VAL A CA 1
ATOM 927 C C . VAL A 1 119 ? -17.234 6.426 4.906 1 97.38 119 VAL A C 1
ATOM 929 O O . VAL A 1 119 ? -17.312 7.598 5.281 1 97.38 119 VAL A O 1
ATOM 932 N N . ARG A 1 120 ? -18.297 5.715 4.602 1 97.75 120 ARG A N 1
ATOM 933 C CA . ARG A 1 120 ? -19.641 6.293 4.586 1 97.75 120 ARG A CA 1
ATOM 934 C C . ARG A 1 120 ? -20.062 6.707 5.988 1 97.75 120 ARG A C 1
ATOM 936 O O . ARG A 1 120 ? -20.672 7.77 6.168 1 97.75 120 ARG A O 1
ATOM 943 N N . GLN A 1 121 ? -19.781 5.871 6.898 1 96.69 121 GLN A N 1
ATOM 944 C CA . GLN A 1 121 ? -20.109 6.191 8.281 1 96.69 121 GLN A CA 1
ATOM 945 C C . GLN A 1 121 ? -19.328 7.41 8.766 1 96.69 121 GLN A C 1
ATOM 947 O O . GLN A 1 121 ? -19.906 8.312 9.383 1 96.69 121 GLN A O 1
ATOM 952 N N . GLN A 1 122 ? -18.047 7.469 8.5 1 94.5 122 GLN A N 1
ATOM 953 C CA . GLN A 1 122 ? -17.25 8.625 8.898 1 94.5 122 GLN A CA 1
ATOM 954 C C . GLN A 1 122 ? -17.734 9.891 8.195 1 94.5 122 GLN A C 1
ATOM 956 O O . GLN A 1 122 ? -17.766 10.969 8.797 1 94.5 122 GLN A O 1
ATOM 961 N N . ARG A 1 123 ? -18.047 9.719 6.922 1 95.81 123 ARG A N 1
ATOM 962 C CA . ARG A 1 123 ? -18.562 10.875 6.18 1 95.81 123 ARG A CA 1
ATOM 963 C C . ARG A 1 123 ? -19.797 11.453 6.859 1 95.81 123 ARG A C 1
ATOM 965 O O . ARG A 1 123 ? -19.891 12.664 7.062 1 95.81 123 ARG A O 1
ATOM 972 N N . LYS A 1 124 ? -20.719 10.57 7.195 1 95.88 124 LYS A N 1
ATOM 973 C CA . LYS A 1 124 ? -21.938 11 7.879 1 95.88 124 LYS A CA 1
ATOM 974 C C . LYS A 1 124 ? -21.625 11.688 9.203 1 95.88 124 LYS A C 1
ATOM 976 O O . LYS A 1 124 ? -22.172 12.742 9.516 1 95.88 124 LYS A O 1
ATOM 981 N N . GLN A 1 125 ? -20.734 11.102 9.945 1 92.69 125 GLN A N 1
ATOM 982 C CA . GLN A 1 125 ? -20.359 11.641 11.25 1 92.69 125 GLN A CA 1
ATOM 983 C C . GLN A 1 125 ? -19.672 13 11.109 1 92.69 125 GLN A C 1
ATOM 985 O O . GLN A 1 125 ? -19.922 13.914 11.891 1 92.69 125 GLN A O 1
ATOM 990 N N . VAL A 1 126 ? -18.797 13.07 10.172 1 92.44 126 VAL A N 1
ATOM 991 C CA . VAL A 1 126 ? -18.062 14.305 9.93 1 92.44 126 VAL A CA 1
ATOM 992 C C . VAL A 1 126 ? -19.047 15.422 9.562 1 92.44 126 VAL A C 1
ATOM 994 O O . VAL A 1 126 ? -18.953 16.531 10.094 1 92.44 126 VAL A O 1
ATOM 997 N N . LEU A 1 127 ? -19.984 15.148 8.688 1 93.44 127 LEU A N 1
ATOM 998 C CA . LEU A 1 127 ? -20.953 16.156 8.242 1 93.44 127 LEU A CA 1
ATOM 999 C C . LEU A 1 127 ? -21.859 16.578 9.391 1 93.44 127 LEU A C 1
ATOM 1001 O O . LEU A 1 127 ? -22.125 17.766 9.562 1 93.44 127 LEU A O 1
ATOM 1005 N N . GLN A 1 128 ? -22.297 15.633 10.141 1 93.75 128 GLN A N 1
ATOM 1006 C CA . GLN A 1 128 ? -23.125 15.938 11.289 1 93.75 128 GLN A CA 1
ATOM 1007 C C . GLN A 1 128 ? -22.375 16.797 12.305 1 93.75 128 GLN A C 1
ATOM 1009 O O . GLN A 1 128 ? -22.922 17.766 12.828 1 93.75 128 GLN A O 1
ATOM 1014 N N . ARG A 1 129 ? -21.219 16.438 12.547 1 91.94 129 ARG A N 1
ATOM 1015 C CA . ARG A 1 129 ? -20.406 17.172 13.508 1 91.94 129 ARG A CA 1
ATOM 1016 C C . ARG A 1 129 ? -20.141 18.594 13.008 1 91.94 129 ARG A C 1
ATOM 1018 O O . ARG A 1 129 ? -20.203 19.547 13.781 1 91.94 129 ARG A O 1
ATOM 1025 N N . ARG A 1 130 ? -19.812 18.734 11.789 1 92 130 ARG A N 1
ATOM 1026 C CA . ARG A 1 130 ? -19.547 20.047 11.219 1 92 130 ARG A CA 1
ATOM 1027 C C . ARG A 1 130 ? -20.781 20.938 11.297 1 92 130 ARG A C 1
ATOM 1029 O O . ARG A 1 130 ? -20.656 22.141 11.562 1 92 130 ARG A O 1
ATOM 1036 N N . ASN A 1 131 ? -21.938 20.375 11.047 1 93.69 131 ASN A N 1
ATOM 1037 C CA . ASN A 1 131 ? -23.172 21.125 11.18 1 93.69 131 ASN A CA 1
ATOM 1038 C C . ASN A 1 131 ? -23.406 21.578 12.625 1 93.69 131 ASN A C 1
ATOM 1040 O O . ASN A 1 131 ? -23.812 22.719 12.867 1 93.69 131 ASN A O 1
ATOM 1044 N N . GLY A 1 132 ? -23.141 20.656 13.492 1 94 132 GLY A N 1
ATOM 1045 C CA . GLY A 1 132 ? -23.25 21.016 14.898 1 94 132 GLY A CA 1
ATOM 1046 C C . GLY A 1 132 ? -22.281 22.094 15.32 1 94 132 GLY A C 1
ATOM 1047 O O . GLY A 1 132 ? -22.641 23 16.078 1 94 132 GLY A O 1
ATOM 1048 N N . ILE A 1 133 ? -21.125 22.047 14.852 1 93.88 133 ILE A N 1
ATOM 1049 C CA . ILE A 1 133 ? -20.109 23.031 15.188 1 93.88 133 ILE A CA 1
ATOM 1050 C C . ILE A 1 133 ? -20.484 24.391 14.602 1 93.88 133 ILE A C 1
ATOM 1052 O O . ILE A 1 133 ? -20.266 25.422 15.234 1 93.88 133 ILE A O 1
ATOM 1056 N N . ARG A 1 134 ? -21.031 24.375 13.43 1 94.44 134 ARG A N 1
ATOM 1057 C CA . ARG A 1 134 ? -21.5 25.609 12.828 1 94.44 134 ARG A CA 1
ATOM 1058 C C . ARG A 1 134 ? -22.531 26.297 13.711 1 94.44 134 ARG A C 1
ATOM 1060 O O . ARG A 1 134 ? -22.469 27.5 13.945 1 94.44 134 ARG A O 1
ATOM 1067 N N . GLU A 1 135 ? -23.438 25.5 14.203 1 94.94 135 GLU A N 1
ATOM 1068 C CA . GLU A 1 135 ? -24.438 26.031 15.109 1 94.94 135 GLU A CA 1
ATOM 1069 C C . GLU A 1 135 ? -23.812 26.594 16.375 1 94.94 135 GLU A C 1
ATOM 1071 O O . GLU A 1 135 ? -24.203 27.656 16.859 1 94.94 135 GLU A O 1
ATOM 1076 N N . LEU A 1 136 ? -22.891 25.906 16.828 1 95.25 136 LEU A N 1
ATOM 1077 C CA . LEU A 1 136 ? -22.188 26.344 18.031 1 95.25 136 LEU A CA 1
ATOM 1078 C C . LEU A 1 136 ? -21.484 27.672 17.797 1 95.25 136 LEU A C 1
ATOM 1080 O O . LEU A 1 136 ? -21.578 28.578 18.625 1 95.25 136 LEU A O 1
ATOM 1084 N N . VAL A 1 137 ? -20.812 27.797 16.703 1 95 137 VAL A N 1
ATOM 1085 C CA . VAL A 1 137 ? -20.062 29 16.391 1 95 137 VAL A CA 1
ATOM 1086 C C . VAL A 1 137 ? -21.031 30.172 16.203 1 95 137 VAL A C 1
ATOM 1088 O O . VAL A 1 137 ? -20.75 31.297 16.641 1 95 137 VAL A O 1
ATOM 1091 N N . GLU A 1 138 ? -22.156 29.922 15.609 1 93.81 138 GLU A N 1
ATOM 1092 C CA . GLU A 1 138 ? -23.172 30.953 15.438 1 93.81 138 GLU A CA 1
ATOM 1093 C C . GLU A 1 138 ? -23.688 31.453 16.781 1 93.81 138 GLU A C 1
ATOM 1095 O O . GLU A 1 138 ? -23.859 32.656 16.984 1 93.81 138 GLU A O 1
ATOM 1100 N N . LYS A 1 139 ? -23.922 30.547 17.609 1 93.38 139 LYS A N 1
ATOM 1101 C CA . LYS A 1 139 ? -24.359 30.906 18.938 1 93.38 139 LYS A CA 1
ATOM 1102 C C . LYS A 1 139 ? -23.297 31.719 19.672 1 93.38 139 LYS A C 1
ATOM 1104 O O . LYS A 1 139 ? -23.609 32.688 20.375 1 93.38 139 LYS A O 1
ATOM 1109 N N . TYR A 1 140 ? -22.094 31.25 19.547 1 93.88 140 TYR A N 1
ATOM 1110 C CA . TYR A 1 140 ? -20.969 31.969 20.141 1 93.88 140 TYR A CA 1
ATOM 1111 C C . TYR A 1 140 ? -20.891 33.406 19.625 1 93.88 140 TYR A C 1
ATOM 1113 O O . TYR A 1 140 ? -20.75 34.344 20.406 1 93.88 140 TYR A O 1
ATOM 1121 N N . ASN A 1 141 ? -20.984 33.562 18.344 1 93.38 141 ASN A N 1
ATOM 1122 C CA . ASN A 1 141 ? -20.938 34.875 17.719 1 93.38 141 ASN A CA 1
ATOM 1123 C C . ASN A 1 141 ? -22.078 35.75 18.203 1 93.38 141 ASN A C 1
ATOM 1125 O O . ASN A 1 141 ? -21.891 36.938 18.438 1 93.38 141 ASN A O 1
ATOM 1129 N N . ASN A 1 142 ? -23.203 35.219 18.328 1 90.94 142 ASN A N 1
ATOM 1130 C CA . ASN A 1 142 ? -24.375 35.969 18.812 1 90.94 142 ASN A CA 1
ATOM 1131 C C . ASN A 1 142 ? -24.203 36.438 20.25 1 90.94 142 ASN A C 1
ATOM 1133 O O . ASN A 1 142 ? -24.609 37.531 20.609 1 90.94 142 ASN A O 1
ATOM 1137 N N . ALA A 1 143 ? -23.578 35.562 21.031 1 89.12 143 ALA A N 1
ATOM 1138 C CA . ALA A 1 143 ? -23.344 35.906 22.438 1 89.12 143 ALA A CA 1
ATOM 1139 C C . ALA A 1 143 ? -22.359 37.062 22.547 1 89.12 143 ALA A C 1
ATOM 1141 O O . ALA A 1 143 ? -22.469 37.875 23.453 1 89.12 143 ALA A O 1
ATOM 1142 N N . LEU A 1 144 ? -21.422 37.062 21.734 1 87.75 144 LEU A N 1
ATOM 1143 C CA . LEU A 1 144 ? -20.438 38.156 21.734 1 87.75 144 LEU A CA 1
ATOM 1144 C C . LEU A 1 144 ? -21.078 39.469 21.312 1 87.75 144 LEU A C 1
ATOM 1146 O O . LEU A 1 144 ? -20.719 40.531 21.828 1 87.75 144 LEU A O 1
ATOM 1150 N N . ALA A 1 145 ? -21.953 39.406 20.359 1 83.44 145 ALA A N 1
ATOM 1151 C CA . ALA A 1 145 ? -22.625 40.625 19.859 1 83.44 145 ALA A CA 1
ATOM 1152 C C . ALA A 1 145 ? -23.609 41.156 20.891 1 83.44 145 ALA A C 1
ATOM 1154 O O . ALA A 1 145 ? -23.812 42.375 20.969 1 83.44 145 ALA A O 1
ATOM 1155 N N . ASN A 1 146 ? -24.281 40.344 21.531 1 78.25 146 ASN A N 1
ATOM 1156 C CA . ASN A 1 146 ? -25.266 40.75 22.516 1 78.25 146 ASN A CA 1
ATOM 1157 C C . ASN A 1 146 ? -25 40.094 23.875 1 78.25 146 ASN A C 1
ATOM 1159 O O . ASN A 1 146 ? -25.609 39.094 24.234 1 78.25 146 ASN A O 1
ATOM 1163 N N . PRO A 1 147 ? -23.891 40.562 24.562 1 59.84 147 PRO A N 1
ATOM 1164 C CA . PRO A 1 147 ? -23.578 39.906 25.844 1 59.84 147 PRO A CA 1
ATOM 1165 C C . PRO A 1 147 ? -24.797 39.844 26.781 1 59.84 147 PRO A C 1
ATOM 1167 O O . PRO A 1 147 ? -24.875 38.969 27.625 1 59.84 147 PRO A O 1
ATOM 1170 N N . SER A 1 148 ? -25.672 40.844 26.859 1 52.53 148 SER A N 1
ATOM 1171 C CA . SER A 1 148 ? -26.859 40.844 27.719 1 52.53 148 SER A CA 1
ATOM 1172 C C . SER A 1 148 ? -27.938 39.906 27.172 1 52.53 148 SER A C 1
ATOM 1174 O O . SER A 1 148 ? -28.922 39.625 27.859 1 52.53 148 SER A O 1
ATOM 1176 N N . ALA A 1 149 ? -28.031 39.781 25.891 1 43.69 149 ALA A N 1
ATOM 1177 C CA . ALA A 1 149 ? -29.188 39.156 25.266 1 43.69 149 ALA A CA 1
ATOM 1178 C C . ALA A 1 149 ? -29.031 37.625 25.219 1 43.69 149 ALA A C 1
ATOM 1180 O O . ALA A 1 149 ? -28.422 37.094 24.281 1 43.69 149 ALA A O 1
ATOM 1181 N N . ILE A 1 150 ? -28.719 36.969 26.25 1 39.25 150 ILE A N 1
ATOM 1182 C CA . ILE A 1 150 ? -28.484 35.531 26.266 1 39.25 150 ILE A CA 1
ATOM 1183 C C . ILE A 1 150 ? -29.562 34.844 25.438 1 39.25 150 ILE A C 1
ATOM 1185 O O . ILE A 1 150 ? -29.281 33.906 24.703 1 39.25 150 ILE A O 1
ATOM 1189 N N . TYR A 1 151 ? -30.891 34.812 26 1 33.53 151 TYR A N 1
ATOM 1190 C CA . TYR A 1 151 ? -31.875 33.75 25.859 1 33.53 151 TYR A CA 1
ATOM 1191 C C . TYR A 1 151 ? -32.656 33.875 24.547 1 33.53 151 TYR A C 1
ATOM 1193 O O . TYR A 1 151 ? -33.656 33.219 24.328 1 33.53 151 TYR A O 1
ATOM 1201 N N . ASP A 1 152 ? -32.625 35.031 23.891 1 33.09 152 ASP A N 1
ATOM 1202 C CA . ASP A 1 152 ? -33.719 34.969 22.922 1 33.09 152 ASP A CA 1
ATOM 1203 C C . ASP A 1 152 ? -33.344 34.062 21.75 1 33.09 152 ASP A C 1
ATOM 1205 O O . ASP A 1 152 ? -32.25 34.125 21.219 1 33.09 152 ASP A O 1
ATOM 1209 N N . ASP A 1 153 ? -33.938 32.906 21.625 1 36.66 153 ASP A N 1
ATOM 1210 C CA . ASP A 1 153 ? -34 31.844 20.641 1 36.66 153 ASP A CA 1
ATOM 1211 C C . ASP A 1 153 ? -34.094 32.406 19.219 1 36.66 153 ASP A C 1
ATOM 1213 O O . ASP A 1 153 ? -34.656 31.734 18.328 1 36.66 153 ASP A O 1
ATOM 1217 N N . SER A 1 154 ? -34.062 33.688 19.047 1 34.31 154 SER A N 1
ATOM 1218 C CA . SER A 1 154 ? -34.469 34 17.672 1 34.31 154 SER A CA 1
ATOM 1219 C C . SER A 1 154 ? -33.562 33.344 16.656 1 34.31 154 SER A C 1
ATOM 1221 O O . SER A 1 154 ? -32.344 33.312 16.844 1 34.31 154 SER A O 1
ATOM 1223 N N . GLN A 1 155 ? -34.094 32.562 15.758 1 35.75 155 GLN A N 1
ATOM 1224 C CA . GLN A 1 155 ? -33.656 31.797 14.609 1 35.75 155 GLN A CA 1
ATOM 1225 C C . GLN A 1 155 ? -32.719 32.594 13.727 1 35.75 155 GLN A C 1
ATOM 1227 O O . GLN A 1 155 ? -33.125 33.531 13.031 1 35.75 155 GLN A O 1
ATOM 1232 N N . ALA A 1 156 ? -31.562 33.062 14.211 1 36.88 156 ALA A N 1
ATOM 1233 C CA . ALA A 1 156 ? -30.641 33.562 13.211 1 36.88 156 ALA A CA 1
ATOM 1234 C C . ALA A 1 156 ? -30.672 32.75 11.938 1 36.88 156 ALA A C 1
ATOM 1236 O O . ALA A 1 156 ? -30.469 31.516 11.984 1 36.88 156 ALA A O 1
ATOM 1237 N N . SER A 1 157 ? -31.5 33.062 11.031 1 34.53 157 SER A N 1
ATOM 1238 C CA . SER A 1 157 ? -31.547 32.5 9.688 1 34.53 157 SER A CA 1
ATOM 1239 C C . SER A 1 157 ? -30.156 32.469 9.047 1 34.53 157 SER A C 1
ATOM 1241 O O . SER A 1 157 ? -29.625 33.531 8.68 1 34.53 157 SER A O 1
ATOM 1243 N N . SER A 1 158 ? -29.156 31.828 9.539 1 38.78 158 SER A N 1
ATOM 1244 C CA . SER A 1 158 ? -27.859 31.625 8.898 1 38.78 158 SER A CA 1
ATOM 1245 C C . SER A 1 158 ? -28.031 31.203 7.441 1 38.78 158 SER A C 1
ATOM 1247 O O . SER A 1 158 ? -28.672 30.203 7.145 1 38.78 158 SER A O 1
ATOM 1249 N N . ASP A 1 159 ? -28.141 32.031 6.609 1 39.56 159 ASP A N 1
ATOM 1250 C CA . ASP A 1 159 ? -28.031 31.625 5.211 1 39.56 159 ASP A CA 1
ATOM 1251 C C . ASP A 1 159 ? -26.875 30.641 5.012 1 39.56 159 ASP A C 1
ATOM 1253 O O . ASP A 1 159 ? -25.75 30.922 5.41 1 39.56 159 ASP A O 1
ATOM 1257 N N . SER A 1 160 ? -27.141 29.359 4.824 1 45.69 160 SER A N 1
ATOM 1258 C CA . SER A 1 160 ? -26.391 28.141 4.598 1 45.69 160 SER A CA 1
ATOM 1259 C C . SER A 1 160 ? -25.172 28.391 3.725 1 45.69 160 SER A C 1
ATOM 1261 O O . SER A 1 160 ? -24.203 27.609 3.744 1 45.69 160 SER A O 1
ATOM 1263 N N . ASN A 1 161 ? -25.266 29.5 2.838 1 47.06 161 ASN A N 1
ATOM 1264 C CA . ASN A 1 161 ? -24.219 29.688 1.84 1 47.06 161 ASN A CA 1
ATOM 1265 C C . ASN A 1 161 ? -23.062 30.516 2.395 1 47.06 161 ASN A C 1
ATOM 1267 O O . ASN A 1 161 ? -22.078 30.781 1.685 1 47.06 161 ASN A O 1
ATOM 1271 N N . ASP A 1 162 ? -23.125 31.016 3.709 1 62.06 162 ASP A N 1
ATOM 1272 C CA . ASP A 1 162 ? -22.125 31.953 4.164 1 62.06 162 ASP A CA 1
ATOM 1273 C C . ASP A 1 162 ? -20.922 31.234 4.777 1 62.06 162 ASP A C 1
ATOM 1275 O O . ASP A 1 162 ? -21.078 30.203 5.438 1 62.06 162 ASP A O 1
ATOM 1279 N N . VAL A 1 163 ? -19.781 31.656 4.387 1 76.31 163 VAL A N 1
ATOM 1280 C CA . VAL A 1 163 ? -18.516 31.172 4.926 1 76.31 163 VAL A CA 1
ATOM 1281 C C . VAL A 1 163 ? -18.484 31.391 6.438 1 76.31 163 VAL A C 1
ATOM 1283 O O . VAL A 1 163 ? -18.75 32.5 6.918 1 76.31 163 VAL A O 1
ATOM 1286 N N . LEU A 1 164 ? -18.484 30.375 7.207 1 83.75 164 LEU A N 1
ATOM 1287 C CA . LEU A 1 164 ? -18.391 30.406 8.664 1 83.75 164 LEU A CA 1
ATOM 1288 C C . LEU A 1 164 ? -17.203 31.219 9.117 1 83.75 164 LEU A C 1
ATOM 1290 O O . LEU A 1 164 ? -16.109 31.125 8.531 1 83.75 164 LEU A O 1
ATOM 1294 N N . GLN A 1 165 ? -17.469 32.156 10.039 1 88.12 165 GLN A N 1
ATOM 1295 C CA . GLN A 1 165 ? -16.406 33 10.586 1 88.12 165 GLN A CA 1
ATOM 1296 C C . GLN A 1 165 ? -16.578 33.219 12.086 1 88.12 165 GLN A C 1
ATOM 1298 O O . GLN A 1 165 ? -17.688 33.062 12.617 1 88.12 165 GLN A O 1
ATOM 1303 N N . ILE A 1 166 ? -15.492 33.469 12.758 1 93.06 166 ILE A N 1
ATOM 1304 C CA . ILE A 1 166 ? -15.508 33.875 14.156 1 93.06 166 ILE A CA 1
ATOM 1305 C C . ILE A 1 166 ? -15.406 35.406 14.234 1 93.06 166 ILE A C 1
ATOM 1307 O O . ILE A 1 166 ? -14.391 36 13.859 1 93.06 166 ILE A O 1
ATOM 1311 N N . SER A 1 167 ? -16.328 36 14.828 1 90.06 167 SER A N 1
ATOM 1312 C CA . SER A 1 167 ? -16.453 37.469 14.797 1 90.06 167 SER A CA 1
ATOM 1313 C C . SER A 1 167 ? -15.297 38.125 15.539 1 90.06 167 SER A C 1
ATOM 1315 O O . SER A 1 167 ? -14.891 39.25 15.203 1 90.06 167 SER A O 1
ATOM 1317 N N . SER A 1 168 ? -14.758 37.469 16.531 1 90.62 168 SER A N 1
ATOM 1318 C CA . SER A 1 168 ? -13.695 38.062 17.344 1 90.62 168 SER A CA 1
ATOM 1319 C C . SER A 1 168 ? -12.328 37.844 16.703 1 90.62 168 SER A C 1
ATOM 1321 O O . SER A 1 168 ? -11.336 38.438 17.125 1 90.62 168 SER A O 1
ATOM 1323 N N . LEU A 1 169 ? -12.227 37.062 15.656 1 95.19 169 LEU A N 1
ATOM 1324 C CA . LEU A 1 169 ? -10.969 36.75 14.977 1 95.19 169 LEU A CA 1
ATOM 1325 C C . LEU A 1 169 ? -11.148 36.75 13.469 1 95.19 169 LEU A C 1
ATOM 1327 O O . LEU A 1 169 ? -10.883 35.75 12.812 1 95.19 169 LEU A O 1
ATOM 1331 N N . LEU A 1 170 ? -11.508 37.844 12.969 1 94.56 170 LEU A N 1
ATOM 1332 C CA . LEU A 1 170 ? -11.766 37.938 11.531 1 94.56 170 LEU A CA 1
ATOM 1333 C C . LEU A 1 170 ? -10.461 38 10.75 1 94.56 170 LEU A C 1
ATOM 1335 O O . LEU A 1 170 ? -9.445 38.5 11.25 1 94.56 170 LEU A O 1
ATOM 1339 N N . GLN A 1 171 ? -10.531 37.469 9.547 1 96.12 171 GLN A N 1
ATOM 1340 C CA . GLN A 1 171 ? -9.398 37.531 8.633 1 96.12 171 GLN A CA 1
ATOM 1341 C C . GLN A 1 171 ? -9 38.969 8.367 1 96.12 171 GLN A C 1
ATOM 1343 O O . GLN A 1 171 ? -9.859 39.844 8.125 1 96.12 171 GLN A O 1
ATOM 1348 N N . PRO A 1 172 ? -7.703 39.281 8.438 1 96.81 172 PRO A N 1
ATOM 1349 C CA . PRO A 1 172 ? -7.258 40.625 8.086 1 96.81 172 PRO A CA 1
ATOM 1350 C C . PRO A 1 172 ? -7.586 41 6.648 1 96.81 172 PRO A C 1
ATOM 1352 O O . PRO A 1 172 ? -7.41 40.188 5.738 1 96.81 172 PRO A O 1
ATOM 1355 N N . LYS A 1 173 ? -7.996 42.219 6.441 1 95.44 173 LYS A N 1
ATOM 1356 C CA . LYS A 1 173 ? -8.352 42.688 5.109 1 95.44 173 LYS A CA 1
ATOM 1357 C C . LYS A 1 173 ? -7.32 43.688 4.602 1 95.44 173 LYS A C 1
ATOM 1359 O O . LYS A 1 173 ? -7.371 44.125 3.439 1 95.44 173 LYS A O 1
ATOM 1364 N N . SER A 1 174 ? -6.457 44.125 5.488 1 96.25 174 SER A N 1
ATOM 1365 C CA . SER A 1 174 ? -5.414 45.094 5.125 1 96.25 174 SER A CA 1
ATOM 1366 C C . SER A 1 174 ? -4.074 44.719 5.75 1 96.25 174 SER A C 1
ATOM 1368 O O . SER A 1 174 ? -4.023 43.906 6.676 1 96.25 174 SER A O 1
ATOM 1370 N N . TRP A 1 175 ? -3.027 45.312 5.234 1 95.69 175 TRP A N 1
ATOM 1371 C CA . TRP A 1 175 ? -1.691 45.062 5.766 1 95.69 175 TRP A CA 1
ATOM 1372 C C . TRP A 1 175 ? -1.574 45.562 7.199 1 95.69 175 TRP A C 1
ATOM 1374 O O . TRP A 1 175 ? -0.864 44.969 8.016 1 95.69 175 TRP A O 1
ATOM 1384 N N . SER A 1 176 ? -2.301 46.625 7.477 1 95.44 176 SER A N 1
ATOM 1385 C CA . SER A 1 176 ? -2.314 47.156 8.836 1 95.44 176 SER A CA 1
ATOM 1386 C C . SER A 1 176 ? -2.93 46.156 9.812 1 95.44 176 SER A C 1
ATOM 1388 O O . SER A 1 176 ? -2.432 45.969 10.922 1 95.44 176 SER A O 1
ATOM 1390 N N . GLN A 1 177 ? -3.949 45.531 9.398 1 96.69 177 GLN A N 1
ATOM 1391 C CA . GLN A 1 177 ? -4.602 44.531 10.242 1 96.69 177 GLN A CA 1
ATOM 1392 C C . GLN A 1 177 ? -3.713 43.312 10.422 1 96.69 177 GLN A C 1
ATOM 1394 O O . GLN A 1 177 ? -3.74 42.656 11.477 1 96.69 177 GLN A O 1
ATOM 1399 N N . LEU A 1 178 ? -2.971 42.969 9.391 1 97.69 178 LEU A N 1
ATOM 1400 C CA . LEU A 1 178 ? -2.07 41.812 9.477 1 97.69 178 LEU A CA 1
ATOM 1401 C C . LEU A 1 178 ? -0.98 42.062 10.516 1 97.69 178 LEU A C 1
ATOM 1403 O O . LEU A 1 178 ? -0.52 41.125 11.172 1 97.69 178 LEU A O 1
ATOM 1407 N N . LYS A 1 179 ? -0.623 43.312 10.672 1 96.38 179 LYS A N 1
ATOM 1408 C CA . LYS A 1 179 ? 0.396 43.656 11.648 1 96.38 179 LYS A CA 1
ATOM 1409 C C . LYS A 1 179 ? -0.032 43.281 13.062 1 96.38 179 LYS A C 1
ATOM 1411 O O . LYS A 1 179 ? 0.81 43 13.914 1 96.38 179 LYS A O 1
ATOM 1416 N N . ASP A 1 180 ? -1.326 43.25 13.297 1 96.25 180 ASP A N 1
ATOM 1417 C CA . ASP A 1 180 ? -1.863 42.906 14.609 1 96.25 180 ASP A CA 1
ATOM 1418 C C . ASP A 1 180 ? -1.812 41.406 14.844 1 96.25 180 ASP A C 1
ATOM 1420 O O . ASP A 1 180 ? -1.946 40.938 15.977 1 96.25 180 ASP A O 1
ATOM 1424 N N . VAL A 1 181 ? -1.661 40.688 13.797 1 98.25 181 VAL A N 1
ATOM 1425 C CA . VAL A 1 181 ? -1.675 39.219 13.883 1 98.25 181 VAL A CA 1
ATOM 1426 C C . VAL A 1 181 ? -0.251 38.688 14.055 1 98.25 181 VAL A C 1
ATOM 1428 O O . VAL A 1 181 ? -0.006 37.812 14.867 1 98.25 181 VAL A O 1
ATOM 1431 N N . LEU A 1 182 ? 0.674 39.281 13.359 1 98.62 182 LEU A N 1
ATOM 1432 C CA . LEU A 1 182 ? 2.049 38.781 13.289 1 98.62 182 LEU A CA 1
ATOM 1433 C C . LEU A 1 182 ? 2.934 39.531 14.289 1 98.62 182 LEU A C 1
ATOM 1435 O O . LEU A 1 182 ? 2.598 40.625 14.734 1 98.62 182 LEU A O 1
ATOM 1439 N N . SER A 1 183 ? 4.012 38.906 14.68 1 98.19 183 SER A N 1
ATOM 1440 C CA . SER A 1 183 ? 5.059 39.656 15.383 1 98.19 183 SER A CA 1
ATOM 1441 C C . SER A 1 183 ? 5.641 40.75 14.5 1 98.19 183 SER A C 1
ATOM 1443 O O . SER A 1 183 ? 5.527 40.688 13.273 1 98.19 183 SER A O 1
ATOM 1445 N N . ASP A 1 184 ? 6.266 41.656 15.164 1 96.81 184 ASP A N 1
ATOM 1446 C CA . ASP A 1 184 ? 6.859 42.781 14.414 1 96.81 184 ASP A CA 1
ATOM 1447 C C . ASP A 1 184 ? 7.879 42.25 13.398 1 96.81 184 ASP A C 1
ATOM 1449 O O . ASP A 1 184 ? 7.895 42.719 12.25 1 96.81 184 ASP A O 1
ATOM 1453 N N . GLU A 1 185 ? 8.664 41.344 13.766 1 95.75 185 GLU A N 1
ATOM 1454 C CA . GLU A 1 185 ? 9.703 40.812 12.891 1 95.75 185 GLU A CA 1
ATOM 1455 C C . GLU A 1 185 ? 9.094 40.062 11.711 1 95.75 185 GLU A C 1
ATOM 1457 O O . GLU A 1 185 ? 9.508 40.25 10.562 1 95.75 185 GLU A O 1
ATOM 1462 N N . ALA A 1 186 ? 8.195 39.219 11.984 1 97.5 186 ALA A N 1
ATOM 1463 C CA . ALA A 1 186 ? 7.559 38.438 10.93 1 97.5 186 ALA A CA 1
ATOM 1464 C C . ALA A 1 186 ? 6.871 39.344 9.914 1 97.5 186 ALA A C 1
ATOM 1466 O O . ALA A 1 186 ? 6.949 39.094 8.703 1 97.5 186 ALA A O 1
ATOM 1467 N N . PHE A 1 187 ? 6.172 40.344 10.438 1 97.44 187 PHE A N 1
ATOM 1468 C CA . PHE A 1 187 ? 5.488 41.281 9.555 1 97.44 187 PHE A CA 1
ATOM 1469 C C . PHE A 1 187 ? 6.488 42 8.664 1 97.44 187 PHE A C 1
ATOM 1471 O O . PHE A 1 187 ? 6.262 42.156 7.457 1 97.44 187 PHE A O 1
ATOM 1478 N N . GLU A 1 188 ? 7.531 42.469 9.266 1 95.38 188 GLU A N 1
ATOM 1479 C CA . GLU A 1 188 ? 8.539 43.188 8.5 1 95.38 188 GLU A CA 1
ATOM 1480 C C . GLU A 1 188 ? 9.125 42.312 7.387 1 95.38 188 GLU A C 1
ATOM 1482 O O . GLU A 1 188 ? 9.328 42.781 6.27 1 95.38 188 GLU A O 1
ATOM 1487 N N . ILE A 1 189 ? 9.359 41.156 7.664 1 95.19 189 ILE A N 1
ATOM 1488 C CA . ILE A 1 189 ? 9.984 40.25 6.707 1 95.19 189 ILE A CA 1
ATOM 1489 C C . ILE A 1 189 ? 9.023 39.969 5.547 1 95.19 189 ILE A C 1
ATOM 1491 O O . ILE A 1 189 ? 9.414 40.062 4.383 1 95.19 189 ILE A O 1
ATOM 1495 N N . ILE A 1 190 ? 7.801 39.656 5.84 1 95.31 190 ILE A N 1
ATOM 1496 C CA . ILE A 1 190 ? 6.832 39.312 4.801 1 95.31 190 ILE A CA 1
ATOM 1497 C C . ILE A 1 190 ? 6.535 40.562 3.965 1 95.31 190 ILE A C 1
ATOM 1499 O O . ILE A 1 190 ? 6.477 40.5 2.734 1 95.31 190 ILE A O 1
ATOM 1503 N N . TYR A 1 191 ? 6.336 41.656 4.648 1 94.12 191 TYR A N 1
ATOM 1504 C CA . TYR A 1 191 ? 6 42.875 3.951 1 94.12 191 TYR A CA 1
ATOM 1505 C C . TYR A 1 191 ? 7.148 43.312 3.055 1 94.12 191 TYR A C 1
ATOM 1507 O O . TYR A 1 191 ? 6.941 43.656 1.886 1 94.12 191 TYR A O 1
ATOM 1515 N N . ALA A 1 192 ? 8.344 43.312 3.576 1 93.56 192 ALA A N 1
ATOM 1516 C CA . ALA A 1 192 ? 9.523 43.688 2.803 1 93.56 192 ALA A CA 1
ATOM 1517 C C . ALA A 1 192 ? 9.727 42.781 1.606 1 93.56 192 ALA A C 1
ATOM 1519 O O . ALA A 1 192 ? 10.086 43.219 0.517 1 93.56 192 ALA A O 1
ATOM 1520 N N . SER A 1 193 ? 9.539 41.562 1.854 1 92.25 193 SER A N 1
ATOM 1521 C CA . SER A 1 193 ? 9.734 40.562 0.791 1 92.25 193 SER A CA 1
ATOM 1522 C C . SER A 1 193 ? 8.711 40.781 -0.328 1 92.25 193 SER A C 1
ATOM 1524 O O . SER A 1 193 ? 9.055 40.656 -1.509 1 92.25 193 SER A O 1
ATOM 1526 N N . ILE A 1 194 ? 7.484 41 0.014 1 91.94 194 ILE A N 1
ATOM 1527 C CA . ILE A 1 194 ? 6.418 41.156 -0.971 1 91.94 194 ILE A CA 1
ATOM 1528 C C . ILE A 1 194 ? 6.633 42.469 -1.757 1 91.94 194 ILE A C 1
ATOM 1530 O O . ILE A 1 194 ? 6.438 42.5 -2.975 1 91.94 194 ILE A O 1
ATOM 1534 N N . ILE A 1 195 ? 7.07 43.5 -1.086 1 91.25 195 ILE A N 1
ATOM 1535 C CA . ILE A 1 195 ? 7.355 44.75 -1.755 1 91.25 195 ILE A CA 1
ATOM 1536 C C . ILE A 1 195 ? 8.484 44.562 -2.762 1 91.25 195 ILE A C 1
ATOM 1538 O O . ILE A 1 195 ? 8.391 45 -3.906 1 91.25 195 ILE A O 1
ATOM 1542 N N . SER A 1 196 ? 9.508 43.938 -2.273 1 90.56 196 SER A N 1
ATOM 1543 C CA . SER A 1 196 ? 10.664 43.719 -3.137 1 90.56 196 SER A CA 1
ATOM 1544 C C . SER A 1 196 ? 10.273 42.875 -4.363 1 90.56 196 SER A C 1
ATOM 1546 O O . SER A 1 196 ? 10.703 43.188 -5.477 1 90.56 196 SER A O 1
ATOM 1548 N N . LEU A 1 197 ? 9.508 41.906 -4.113 1 88.44 197 LEU A N 1
ATOM 1549 C CA . LEU A 1 197 ? 9.086 41.031 -5.203 1 88.44 197 LEU A CA 1
ATOM 1550 C C . LEU A 1 197 ? 8.172 41.781 -6.172 1 88.44 197 LEU A C 1
ATOM 1552 O O . LEU A 1 197 ? 8.281 41.594 -7.387 1 88.44 197 LEU A O 1
ATOM 1556 N N . SER A 1 198 ? 7.301 42.531 -5.617 1 88.5 198 SER A N 1
ATOM 1557 C CA . SER A 1 198 ? 6.395 43.312 -6.457 1 88.5 198 SER A CA 1
ATOM 1558 C C . SER A 1 198 ? 7.156 44.312 -7.309 1 88.5 198 SER A C 1
ATOM 1560 O O . SER A 1 198 ? 6.82 44.531 -8.477 1 88.5 198 SER A O 1
ATOM 1562 N N . LYS A 1 199 ? 8.117 44.875 -6.812 1 89.25 199 LYS A N 1
ATOM 1563 C CA . LYS A 1 199 ? 8.945 45.812 -7.551 1 89.25 199 LYS A CA 1
ATOM 1564 C C . LYS A 1 199 ? 9.727 45.125 -8.664 1 89.25 199 LYS A C 1
ATOM 1566 O O . LYS A 1 199 ? 9.781 45.594 -9.789 1 89.25 199 LYS A O 1
ATOM 1571 N N . SER A 1 200 ? 10.305 44.062 -8.32 1 88.38 200 SER A N 1
ATOM 1572 C CA . SER A 1 200 ? 11.133 43.312 -9.273 1 88.38 200 SER A CA 1
ATOM 1573 C C . SER A 1 200 ? 10.297 42.781 -10.43 1 88.38 200 SER A C 1
ATOM 1575 O O . SER A 1 200 ? 10.797 42.656 -11.555 1 88.38 200 SER A O 1
ATOM 1577 N N . THR A 1 201 ? 9.086 42.469 -10.133 1 85.56 201 THR A N 1
ATOM 1578 C CA . THR A 1 201 ? 8.234 41.906 -11.172 1 85.56 201 THR A CA 1
ATOM 1579 C C . THR A 1 201 ? 7.328 42.969 -11.781 1 85.56 201 THR A C 1
ATOM 1581 O O . THR A 1 201 ? 6.48 42.688 -12.617 1 85.56 201 THR A O 1
ATOM 1584 N N . GLN A 1 202 ? 7.441 44.219 -11.367 1 88.62 202 GLN A N 1
ATOM 1585 C CA . GLN A 1 202 ? 6.66 45.375 -11.836 1 88.62 202 GLN A CA 1
ATOM 1586 C C . GLN A 1 202 ? 5.164 45.094 -11.68 1 88.62 202 GLN A C 1
ATOM 1588 O O . GLN A 1 202 ? 4.391 45.344 -12.617 1 88.62 202 GLN A O 1
ATOM 1593 N N . GLN A 1 203 ? 4.855 44.531 -10.562 1 86.38 203 GLN A N 1
ATOM 1594 C CA . GLN A 1 203 ? 3.461 44.25 -10.234 1 86.38 203 GLN A CA 1
ATOM 1595 C C . GLN A 1 203 ? 2.982 45.125 -9.086 1 86.38 203 GLN A C 1
ATOM 1597 O O . GLN A 1 203 ? 3.791 45.656 -8.312 1 86.38 203 GLN A O 1
ATOM 1602 N N . THR A 1 204 ? 1.704 45.312 -9.125 1 91.31 204 THR A N 1
ATOM 1603 C CA . THR A 1 204 ? 1.107 46.031 -8 1 91.31 204 THR A CA 1
ATOM 1604 C C . THR A 1 204 ? 1.187 45.188 -6.723 1 91.31 204 THR A C 1
ATOM 1606 O O . THR A 1 204 ? 1.183 43.969 -6.781 1 91.31 204 THR A O 1
ATOM 1609 N N . LEU A 1 205 ? 1.317 45.938 -5.695 1 92.44 205 LEU A N 1
ATOM 1610 C CA . LEU A 1 205 ? 1.318 45.25 -4.402 1 92.44 205 LEU A CA 1
ATOM 1611 C C . LEU A 1 205 ? 0.049 44.438 -4.219 1 92.44 205 LEU A C 1
ATOM 1613 O O . LEU A 1 205 ? -1.061 44.938 -4.383 1 92.44 205 LEU A O 1
ATOM 1617 N N . PRO A 1 206 ? 0.198 43.156 -3.926 1 94.81 206 PRO A N 1
ATOM 1618 C CA . PRO A 1 206 ? -0.996 42.344 -3.754 1 94.81 206 PRO A CA 1
ATOM 1619 C C . PRO A 1 206 ? -1.775 42.688 -2.486 1 94.81 206 PRO A C 1
ATOM 1621 O O . PRO A 1 206 ? -1.204 43.219 -1.528 1 94.81 206 PRO A O 1
ATOM 1624 N N . SER A 1 207 ? -3.082 42.406 -2.531 1 95.56 207 SER A N 1
ATOM 1625 C CA . SER A 1 207 ? -3.871 42.531 -1.311 1 95.56 207 SER A CA 1
ATOM 1626 C C . SER A 1 207 ? -3.508 41.438 -0.3 1 95.56 207 SER A C 1
ATOM 1628 O O . SER A 1 207 ? -3.014 40.375 -0.676 1 95.56 207 SER A O 1
ATOM 1630 N N . VAL A 1 208 ? -3.764 41.75 0.946 1 96.19 208 VAL A N 1
ATOM 1631 C CA . VAL A 1 208 ? -3.494 40.781 1.989 1 96.19 208 VAL A CA 1
ATOM 1632 C C . VAL A 1 208 ? -4.352 39.531 1.762 1 96.19 208 VAL A C 1
ATOM 1634 O O . VAL A 1 208 ? -3.889 38.406 1.961 1 96.19 208 VAL A O 1
ATOM 1637 N N . GLU A 1 209 ? -5.555 39.719 1.322 1 95.56 209 GLU A N 1
ATOM 1638 C CA . GLU A 1 209 ? -6.469 38.625 1.058 1 95.56 209 GLU A CA 1
ATOM 1639 C C . GLU A 1 209 ? -5.93 37.688 -0.038 1 95.56 209 GLU A C 1
ATOM 1641 O O . GLU A 1 209 ? -6.016 36.469 0.069 1 95.56 209 GLU A O 1
ATOM 1646 N N . ASP A 1 210 ? -5.391 38.281 -1.035 1 95.25 210 ASP A N 1
ATOM 1647 C CA . ASP A 1 210 ? -4.828 37.5 -2.133 1 95.25 210 ASP A CA 1
ATOM 1648 C C . ASP A 1 210 ? -3.635 36.688 -1.661 1 95.25 210 ASP A C 1
ATOM 1650 O O . ASP A 1 210 ? -3.457 35.531 -2.09 1 95.25 210 ASP A O 1
ATOM 1654 N N . VAL A 1 211 ? -2.889 37.25 -0.793 1 95.56 211 VAL A N 1
ATOM 1655 C CA . VAL A 1 211 ? -1.719 36.531 -0.288 1 95.56 211 VAL A CA 1
ATOM 1656 C C . VAL A 1 211 ? -2.162 35.375 0.606 1 95.56 211 VAL A C 1
ATOM 1658 O O . VAL A 1 211 ? -1.648 34.281 0.491 1 95.56 211 VAL A O 1
ATOM 1661 N N . ILE A 1 212 ? -3.129 35.656 1.469 1 96.38 212 ILE A N 1
ATOM 1662 C CA . ILE A 1 212 ? -3.635 34.625 2.383 1 96.38 212 ILE A CA 1
ATOM 1663 C C . ILE A 1 212 ? -4.234 33.469 1.586 1 96.38 212 ILE A C 1
ATOM 1665 O O . ILE A 1 212 ? -4.027 32.312 1.924 1 96.38 212 ILE A O 1
ATOM 1669 N N . ARG A 1 213 ? -4.855 33.75 0.478 1 93.75 213 ARG A N 1
ATOM 1670 C CA . ARG A 1 213 ? -5.555 32.719 -0.314 1 93.75 213 ARG A CA 1
ATOM 1671 C C . ARG A 1 213 ? -4.598 32.031 -1.273 1 93.75 213 ARG A C 1
ATOM 1673 O O . ARG A 1 213 ? -4.992 31.109 -1.984 1 93.75 213 ARG A O 1
ATOM 1680 N N . GLY A 1 214 ? -3.406 32.469 -1.334 1 92.44 214 GLY A N 1
ATOM 1681 C CA . GLY A 1 214 ? -2.402 31.812 -2.146 1 92.44 214 GLY A CA 1
ATOM 1682 C C . GLY A 1 214 ? -2.41 32.25 -3.596 1 92.44 214 GLY A C 1
ATOM 1683 O O . GLY A 1 214 ? -1.884 31.562 -4.469 1 92.44 214 GLY A O 1
ATOM 1684 N N . LYS A 1 215 ? -2.988 33.375 -3.883 1 91.25 215 LYS A N 1
ATOM 1685 C CA . LYS A 1 215 ? -3.037 33.875 -5.246 1 91.25 215 LYS A CA 1
ATOM 1686 C C . LYS A 1 215 ? -1.737 34.594 -5.613 1 91.25 215 LYS A C 1
ATOM 1688 O O . LYS A 1 215 ? -1.512 34.938 -6.781 1 91.25 215 LYS A O 1
ATOM 1693 N N . PHE A 1 216 ? -0.983 34.875 -4.629 1 90.38 216 PHE A N 1
ATOM 1694 C CA . PHE A 1 216 ? 0.34 35.469 -4.809 1 90.38 216 PHE A CA 1
ATOM 1695 C C . PHE A 1 216 ? 1.419 34.531 -4.246 1 90.38 216 PHE A C 1
ATOM 1697 O O . PHE A 1 216 ? 1.382 34.188 -3.068 1 90.38 216 PHE A O 1
ATOM 1704 N N . ALA A 1 217 ? 2.393 34.219 -5.078 1 88.25 217 ALA A N 1
ATOM 1705 C CA . ALA A 1 217 ? 3.469 33.344 -4.633 1 88.25 217 ALA A CA 1
ATOM 1706 C C . ALA A 1 217 ? 4.539 34.125 -3.873 1 88.25 217 ALA A C 1
ATOM 1708 O O . ALA A 1 217 ? 5.469 34.656 -4.477 1 88.25 217 ALA A O 1
ATOM 1709 N N . VAL A 1 218 ? 4.477 33.969 -2.613 1 91.75 218 VAL A N 1
ATOM 1710 C CA . VAL A 1 218 ? 5.402 34.688 -1.752 1 91.75 218 VAL A CA 1
ATOM 1711 C C . VAL A 1 218 ? 6.793 34.062 -1.848 1 91.75 218 VAL A C 1
ATOM 1713 O O . VAL A 1 218 ? 6.934 32.844 -1.89 1 91.75 218 VAL A O 1
ATOM 1716 N N . GLN A 1 219 ? 7.727 34.938 -1.971 1 89.81 219 GLN A N 1
ATOM 1717 C CA . GLN A 1 219 ? 9.133 34.562 -1.857 1 89.81 219 GLN A CA 1
ATOM 1718 C C . GLN A 1 219 ? 9.828 35.344 -0.756 1 89.81 219 GLN A C 1
ATOM 1720 O O . GLN A 1 219 ? 9.93 36.594 -0.837 1 89.81 219 GLN A O 1
ATOM 1725 N N . LEU A 1 220 ? 10.258 34.625 0.21 1 90.5 220 LEU A N 1
ATOM 1726 C CA . LEU A 1 220 ? 10.93 35.312 1.307 1 90.5 220 LEU A CA 1
ATOM 1727 C C . LEU A 1 220 ? 12.406 35.5 1 1 90.5 220 LEU A C 1
ATOM 1729 O O . LEU A 1 220 ? 13.047 34.625 0.424 1 90.5 220 LEU A O 1
ATOM 1733 N N . ASP A 1 221 ? 12.867 36.656 1.311 1 85.06 221 ASP A N 1
ATOM 1734 C CA . ASP A 1 221 ? 14.289 36.938 1.144 1 85.06 221 ASP A CA 1
ATOM 1735 C C . ASP A 1 221 ? 15.148 36.094 2.068 1 85.06 221 ASP A C 1
ATOM 1737 O O . ASP A 1 221 ? 15.062 36.219 3.291 1 85.06 221 ASP A O 1
ATOM 1741 N N . PRO A 1 222 ? 16.031 35.281 1.482 1 84.25 222 PRO A N 1
ATOM 1742 C CA . PRO A 1 222 ? 16.859 34.406 2.301 1 84.25 222 PRO A CA 1
ATOM 1743 C C . PRO A 1 222 ? 17.703 35.156 3.322 1 84.25 222 PRO A C 1
ATOM 1745 O O . PRO A 1 222 ? 17.969 34.656 4.418 1 84.25 222 PRO A O 1
ATOM 1748 N N . ALA A 1 223 ? 18.141 36.344 2.971 1 85.62 223 ALA A N 1
ATOM 1749 C CA . ALA A 1 223 ? 18.969 37.156 3.873 1 85.62 223 ALA A CA 1
ATOM 1750 C C . ALA A 1 223 ? 18.203 37.531 5.129 1 85.62 223 ALA A C 1
ATOM 1752 O O . ALA A 1 223 ? 18.766 37.594 6.223 1 85.62 223 ALA A O 1
ATOM 1753 N N . LEU A 1 224 ? 16.984 37.75 5.027 1 87.88 224 LEU A N 1
ATOM 1754 C CA . LEU A 1 224 ? 16.141 38.125 6.16 1 87.88 224 LEU A CA 1
ATOM 1755 C C . LEU A 1 224 ? 15.82 36.906 7.023 1 87.88 224 LEU A C 1
ATOM 1757 O O . LEU A 1 224 ? 15.625 37.031 8.234 1 87.88 224 LEU A O 1
ATOM 1761 N N . LEU A 1 225 ? 15.781 35.781 6.395 1 88.94 225 LEU A N 1
ATOM 1762 C CA . LEU A 1 225 ? 15.453 34.562 7.113 1 88.94 225 LEU A CA 1
ATOM 1763 C C . LEU A 1 225 ? 16.562 34.156 8.078 1 88.94 225 LEU A C 1
ATOM 1765 O O . LEU A 1 225 ? 16.297 33.688 9.188 1 88.94 225 LEU A O 1
ATOM 1769 N N . GLU A 1 226 ? 17.781 34.312 7.68 1 88.44 226 GLU A N 1
ATOM 1770 C CA . GLU A 1 226 ? 18.938 33.906 8.484 1 88.44 226 GLU A CA 1
ATOM 1771 C C . GLU A 1 226 ? 18.969 34.656 9.82 1 88.44 226 GLU A C 1
ATOM 1773 O O . GLU A 1 226 ? 19.312 34.062 10.844 1 88.44 226 GLU A O 1
ATOM 1778 N N . ASP A 1 227 ? 18.578 35.875 9.797 1 90.06 227 ASP A N 1
ATOM 1779 C CA . ASP A 1 227 ? 18.578 36.656 11.016 1 90.06 227 ASP A CA 1
ATOM 1780 C C . ASP A 1 227 ? 17.344 36.344 11.875 1 90.06 227 ASP A C 1
ATOM 1782 O O . ASP A 1 227 ? 17.406 36.438 13.102 1 90.06 227 ASP A O 1
ATOM 1786 N N . TRP A 1 228 ? 16.359 35.938 11.289 1 94.62 228 TRP A N 1
ATOM 1787 C CA . TRP A 1 228 ? 15.062 35.781 11.93 1 94.62 228 TRP A CA 1
ATOM 1788 C C . TRP A 1 228 ? 14.914 34.406 12.531 1 94.62 228 TRP A C 1
ATOM 1790 O O . TRP A 1 228 ? 14.305 34.25 13.594 1 94.62 228 TRP A O 1
ATOM 1800 N N . MET A 1 229 ? 15.531 33.438 11.898 1 95.25 229 MET A N 1
ATOM 1801 C CA . MET A 1 229 ? 15.312 32.062 12.289 1 95.25 229 MET A CA 1
ATOM 1802 C C . MET A 1 229 ? 16.516 31.5 13.039 1 95.25 229 MET A C 1
ATOM 1804 O O . MET A 1 229 ? 17.656 31.859 12.75 1 95.25 229 MET A O 1
ATOM 1808 N N . SER A 1 230 ? 16.266 30.672 13.984 1 94.5 230 SER A N 1
ATOM 1809 C CA . SER A 1 230 ? 17.297 29.938 14.711 1 94.5 230 SER A CA 1
ATOM 1810 C C . SER A 1 230 ? 17.172 28.438 14.461 1 94.5 230 SER A C 1
ATOM 1812 O O . SER A 1 230 ? 16.062 27.891 14.461 1 94.5 230 SER A O 1
ATOM 1814 N N . GLN A 1 231 ? 18.266 27.797 14.219 1 93.88 231 GLN A N 1
ATOM 1815 C CA . GLN A 1 231 ? 18.25 26.344 14.086 1 93.88 231 GLN A CA 1
ATOM 1816 C C . GLN A 1 231 ? 18.375 25.672 15.453 1 93.88 231 GLN A C 1
ATOM 1818 O O . GLN A 1 231 ? 19.391 25.844 16.141 1 93.88 231 GLN A O 1
ATOM 1823 N N . GLU A 1 232 ? 17.422 24.969 15.789 1 94.5 232 GLU A N 1
ATOM 1824 C CA . GLU A 1 232 ? 17.391 24.297 17.094 1 94.5 232 GLU A CA 1
ATOM 1825 C C . GLU A 1 232 ? 18.125 22.969 17.047 1 94.5 232 GLU A C 1
ATOM 1827 O O . GLU A 1 232 ? 18.812 22.594 18 1 94.5 232 GLU A O 1
ATOM 1832 N N . CYS A 1 233 ? 17.953 22.234 16.031 1 93.12 233 CYS A N 1
ATOM 1833 C CA . CYS A 1 233 ? 18.672 21.016 15.656 1 93.12 233 CYS A CA 1
ATOM 1834 C C . CYS A 1 233 ? 18.531 20.734 14.164 1 93.12 233 CYS A C 1
ATOM 1836 O O . CYS A 1 233 ? 18.062 21.594 13.406 1 93.12 233 CYS A O 1
ATOM 1838 N N . PHE A 1 234 ? 19.016 19.562 13.773 1 89.12 234 PHE A N 1
ATOM 1839 C CA . PHE A 1 234 ? 19.031 19.266 12.344 1 89.12 234 PHE A CA 1
ATOM 1840 C C . PHE A 1 234 ? 17.641 19.422 11.742 1 89.12 234 PHE A C 1
ATOM 1842 O O . PHE A 1 234 ? 16.719 18.672 12.086 1 89.12 234 PHE A O 1
ATOM 1849 N N . ASP A 1 235 ? 17.422 20.469 10.859 1 87.94 235 ASP A N 1
ATOM 1850 C CA . ASP A 1 235 ? 16.25 20.719 10.039 1 87.94 235 ASP A CA 1
ATOM 1851 C C . ASP A 1 235 ? 15.039 21.078 10.906 1 87.94 235 ASP A C 1
ATOM 1853 O O . ASP A 1 235 ? 13.914 20.688 10.602 1 87.94 235 ASP A O 1
ATOM 1857 N N . VAL A 1 236 ? 15.273 21.609 12.055 1 94.19 236 VAL A N 1
ATOM 1858 C CA . VAL A 1 236 ? 14.273 22.188 12.945 1 94.19 236 VAL A CA 1
ATOM 1859 C C . VAL A 1 236 ? 14.609 23.656 13.203 1 94.19 236 VAL A C 1
ATOM 1861 O O . VAL A 1 236 ? 15.688 23.969 13.719 1 94.19 236 VAL A O 1
ATOM 1864 N N . TYR A 1 237 ? 13.688 24.5 12.914 1 95.38 237 TYR A N 1
ATOM 1865 C CA . TYR A 1 237 ? 13.961 25.922 13 1 95.38 237 TYR A CA 1
ATOM 1866 C C . TYR A 1 237 ? 12.875 26.641 13.797 1 95.38 237 TYR A C 1
ATOM 1868 O O . TYR A 1 237 ? 11.695 26.266 13.719 1 95.38 237 TYR A O 1
ATOM 1876 N N . SER A 1 238 ? 13.281 27.594 14.555 1 96.88 238 SER A N 1
ATOM 1877 C CA . SER A 1 238 ? 12.336 28.375 15.328 1 96.88 238 SER A CA 1
ATOM 1878 C C . SER A 1 238 ? 12.445 29.875 15 1 96.88 238 SER A C 1
ATOM 1880 O O . SER A 1 238 ? 13.5 30.328 14.57 1 96.88 238 SER A O 1
ATOM 1882 N N . PHE A 1 239 ? 11.367 30.594 15.156 1 97.44 239 PHE A N 1
ATOM 1883 C CA . PHE A 1 239 ? 11.32 32.031 14.875 1 97.44 239 PHE A CA 1
ATOM 1884 C C . PHE A 1 239 ? 10.07 32.656 15.484 1 97.44 239 PHE A C 1
ATOM 1886 O O . PHE A 1 239 ? 9.055 31.984 15.656 1 97.44 239 PHE A O 1
ATOM 1893 N N . GLN A 1 240 ? 10.188 33.906 15.828 1 97.81 240 GLN A N 1
ATOM 1894 C CA . GLN A 1 240 ? 9.023 34.625 16.344 1 97.81 240 GLN A CA 1
ATOM 1895 C C . GLN A 1 240 ? 8.031 34.938 15.219 1 97.81 240 GLN A C 1
ATOM 1897 O O . GLN A 1 240 ? 8.359 35.656 14.266 1 97.81 240 GLN A O 1
ATOM 1902 N N . LEU A 1 241 ? 6.816 34.438 15.359 1 98.5 241 LEU A N 1
ATOM 1903 C CA . LEU A 1 241 ? 5.902 34.469 14.219 1 98.5 241 LEU A CA 1
ATOM 1904 C C . LEU A 1 241 ? 4.664 35.281 14.547 1 98.5 241 LEU A C 1
ATOM 1906 O O . LEU A 1 241 ? 4.383 36.281 13.875 1 98.5 241 LEU A O 1
ATOM 1910 N N . LEU A 1 242 ? 3.93 34.938 15.594 1 98.69 242 LEU A N 1
ATOM 1911 C CA . LEU A 1 242 ? 2.65 35.562 15.906 1 98.69 242 LEU A CA 1
ATOM 1912 C C . LEU A 1 242 ? 2.805 36.594 17.016 1 98.69 242 LEU A C 1
ATOM 1914 O O . LEU A 1 242 ? 3.693 36.469 17.859 1 98.69 242 LEU A O 1
ATOM 1918 N N . SER A 1 243 ? 1.944 37.594 17.016 1 98.19 243 SER A N 1
ATOM 1919 C CA . SER A 1 243 ? 1.933 38.562 18.109 1 98.19 243 SER A CA 1
ATOM 1920 C C . SER A 1 243 ? 1.334 37.938 19.375 1 98.19 243 SER A C 1
ATOM 1922 O O . SER A 1 243 ? 0.439 37.094 19.297 1 98.19 243 SER A O 1
ATOM 1924 N N . LYS A 1 244 ? 1.786 38.438 20.547 1 96.81 244 LYS A N 1
ATOM 1925 C CA . LYS A 1 244 ? 1.272 37.938 21.828 1 96.81 244 LYS A CA 1
ATOM 1926 C C . LYS A 1 244 ? -0.22 38.219 21.969 1 96.81 244 LYS A C 1
ATOM 1928 O O . LYS A 1 244 ? -0.966 37.406 22.516 1 96.81 244 LYS A O 1
ATOM 1933 N N . ASP A 1 245 ? -0.575 39.344 21.438 1 96.94 245 ASP A N 1
ATOM 1934 C CA . ASP A 1 245 ? -1.981 39.75 21.516 1 96.94 245 ASP A CA 1
ATOM 1935 C C . ASP A 1 245 ? -2.859 38.781 20.719 1 96.94 245 ASP A C 1
ATOM 1937 O O . ASP A 1 245 ? -3.906 38.344 21.203 1 96.94 245 ASP A O 1
ATOM 1941 N N . PHE A 1 246 ? -2.484 38.594 19.547 1 97.88 246 PHE A N 1
ATOM 1942 C CA . PHE A 1 246 ? -3.25 37.656 18.719 1 97.88 246 PHE A CA 1
ATOM 1943 C C . PHE A 1 246 ? -3.307 36.281 19.359 1 97.88 246 PHE A C 1
ATOM 1945 O O . PHE A 1 246 ? -4.355 35.625 19.359 1 97.88 246 PHE A O 1
ATOM 1952 N N . CYS A 1 247 ? -2.158 35.719 19.859 1 98 247 CYS A N 1
ATOM 1953 C CA . CYS A 1 247 ? -2.117 34.438 20.547 1 98 247 CYS A CA 1
ATOM 1954 C C . CYS A 1 247 ? -3.129 34.406 21.672 1 98 247 CYS A C 1
ATOM 1956 O O . CYS A 1 247 ? -3.844 33.406 21.844 1 98 247 CYS A O 1
ATOM 1958 N N . SER A 1 248 ? -3.16 35.469 22.422 1 96.62 248 SER A N 1
ATOM 1959 C CA . SER A 1 248 ? -4.09 35.531 23.547 1 96.62 248 SER A CA 1
ATOM 1960 C C . SER A 1 248 ? -5.539 35.5 23.062 1 96.62 248 SER A C 1
ATOM 1962 O O . SER A 1 248 ? -6.355 34.75 23.625 1 96.62 248 SER A O 1
ATOM 1964 N N . ARG A 1 249 ? -5.871 36.25 22.062 1 96.62 249 ARG A N 1
ATOM 1965 C CA . ARG A 1 249 ? -7.23 36.281 21.531 1 96.62 249 ARG A CA 1
ATOM 1966 C C . ARG A 1 249 ? -7.629 34.906 20.984 1 96.62 249 ARG A C 1
ATOM 1968 O O . ARG A 1 249 ? -8.766 34.469 21.188 1 96.62 249 ARG A O 1
ATOM 1975 N N . LEU A 1 250 ? -6.723 34.312 20.281 1 97.25 250 LEU A N 1
ATOM 1976 C CA . LEU A 1 250 ? -6.996 32.969 19.734 1 97.25 250 LEU A CA 1
ATOM 1977 C C . LEU A 1 250 ? -7.238 31.969 20.859 1 97.25 250 LEU A C 1
ATOM 1979 O O . LEU A 1 250 ? -8.195 31.203 20.797 1 97.25 250 LEU A O 1
ATOM 1983 N N . ARG A 1 251 ? -6.426 31.953 21.875 1 95 251 ARG A N 1
ATOM 1984 C CA . ARG A 1 251 ? -6.598 31.047 23.016 1 95 251 ARG A CA 1
ATOM 1985 C C . ARG A 1 251 ? -7.957 31.25 23.672 1 95 251 ARG A C 1
ATOM 1987 O O . ARG A 1 251 ? -8.656 30.281 23.984 1 95 251 ARG A O 1
ATOM 1994 N N . HIS A 1 252 ? -8.273 32.5 23.875 1 94.19 252 HIS A N 1
ATOM 1995 C CA . HIS A 1 252 ? -9.555 32.812 24.516 1 94.19 252 HIS A CA 1
ATOM 1996 C C . HIS A 1 252 ? -10.719 32.312 23.672 1 94.19 252 HIS A C 1
ATOM 1998 O O . HIS A 1 252 ? -11.688 31.766 24.219 1 94.19 252 HIS A O 1
ATOM 2004 N N . THR A 1 253 ? -10.609 32.562 22.422 1 94.88 253 THR A N 1
ATOM 2005 C CA . THR A 1 253 ? -11.664 32.094 21.531 1 94.88 253 THR A CA 1
ATOM 2006 C C . THR A 1 253 ? -11.805 30.594 21.609 1 94.88 253 THR A C 1
ATOM 2008 O O . THR A 1 253 ? -12.922 30.078 21.719 1 94.88 253 THR A O 1
ATOM 2011 N N . ILE A 1 254 ? -10.695 29.859 21.578 1 93.69 254 ILE A N 1
ATOM 2012 C CA . ILE A 1 254 ? -10.688 28.391 21.609 1 93.69 254 ILE A CA 1
ATOM 2013 C C . ILE A 1 254 ? -11.258 27.906 22.922 1 93.69 254 ILE A C 1
ATOM 2015 O O . ILE A 1 254 ? -12.047 26.953 22.953 1 93.69 254 ILE A O 1
ATOM 2019 N N . THR A 1 255 ? -10.883 28.531 24.016 1 92.31 255 THR A N 1
ATOM 2020 C CA . THR A 1 255 ? -11.375 28.141 25.328 1 92.31 255 THR A CA 1
ATOM 2021 C C . THR A 1 255 ? -12.875 28.406 25.438 1 92.31 255 THR A C 1
ATOM 2023 O O . THR A 1 255 ? -13.609 27.594 26.016 1 92.31 255 THR A O 1
ATOM 2026 N N . ASP A 1 256 ? -13.305 29.516 24.891 1 93.12 256 ASP A N 1
ATOM 2027 C CA . ASP A 1 256 ? -14.734 29.828 24.906 1 93.12 256 ASP A CA 1
ATOM 2028 C C . ASP A 1 256 ? -15.539 28.812 24.109 1 93.12 256 ASP A C 1
ATOM 2030 O O . ASP A 1 256 ? -16.609 28.375 24.547 1 93.12 256 ASP A O 1
ATOM 2034 N N . LEU A 1 257 ? -15.055 28.547 22.969 1 93.12 257 LEU A N 1
ATOM 2035 C CA . LEU A 1 257 ? -15.734 27.562 22.125 1 93.12 257 LEU A CA 1
ATOM 2036 C C . LEU A 1 257 ? -15.805 26.203 22.844 1 93.12 257 LEU A C 1
ATOM 2038 O O . LEU A 1 257 ? -16.828 25.531 22.781 1 93.12 257 LEU A O 1
ATOM 2042 N N . SER A 1 258 ? -14.688 25.828 23.438 1 91.5 258 SER A N 1
ATOM 2043 C CA . SER A 1 258 ? -14.633 24.547 24.156 1 91.5 258 SER A CA 1
ATOM 2044 C C . SER A 1 258 ? -15.625 24.516 25.312 1 91.5 258 SER A C 1
ATOM 2046 O O . SER A 1 258 ? -16.281 23.5 25.547 1 91.5 258 SER A O 1
ATOM 2048 N N . LYS A 1 259 ? -15.664 25.578 26.047 1 90.94 259 LYS A N 1
ATOM 2049 C CA . LYS A 1 259 ? -16.609 25.688 27.141 1 90.94 259 LYS A CA 1
ATOM 2050 C C . LYS A 1 259 ? -18.047 25.562 26.641 1 90.94 259 LYS A C 1
ATOM 2052 O O . LYS A 1 259 ? -18.859 24.828 27.234 1 90.94 259 LYS A O 1
ATOM 2057 N N . LEU A 1 260 ? -18.328 26.328 25.609 1 91.5 260 LEU A N 1
ATOM 2058 C CA . LEU A 1 260 ? -19.656 26.219 25 1 91.5 260 LEU A CA 1
ATOM 2059 C C . LEU A 1 260 ? -19.906 24.797 24.5 1 91.5 260 LEU A C 1
ATOM 2061 O O . LEU A 1 260 ? -21.031 24.297 24.594 1 91.5 260 LEU A O 1
ATOM 2065 N N . GLY A 1 261 ? -18.938 24.188 24 1 91.06 261 GLY A N 1
ATOM 2066 C CA . GLY A 1 261 ? -19.031 22.828 23.516 1 91.06 261 GLY A CA 1
ATOM 2067 C C . GLY A 1 261 ? -19.344 21.812 24.594 1 91.06 261 GLY A C 1
ATOM 2068 O O . GLY A 1 261 ? -19.875 20.734 24.312 1 91.06 261 GLY A O 1
ATOM 2069 N N . GLU A 1 262 ? -19.047 22.125 25.781 1 89.5 262 GLU A N 1
ATOM 2070 C CA . GLU A 1 262 ? -19.312 21.234 26.906 1 89.5 262 GLU A CA 1
ATOM 2071 C C . GLU A 1 262 ? -20.719 21.438 27.453 1 89.5 262 GLU A C 1
ATOM 2073 O O . GLU A 1 262 ? -21.172 20.656 28.297 1 89.5 262 GLU A O 1
ATOM 2078 N N . SER A 1 263 ? -21.359 22.406 27.016 1 90.75 263 SER A N 1
ATOM 2079 C CA . SER A 1 263 ? -22.75 22.609 27.438 1 90.75 263 SER A CA 1
ATOM 2080 C C . SER A 1 263 ? -23.641 21.453 27.016 1 90.75 263 SER A C 1
ATOM 2082 O O . SER A 1 263 ? -23.281 20.688 26.109 1 90.75 263 SER A O 1
ATOM 2084 N N . SER A 1 264 ? -24.734 21.312 27.641 1 90.31 264 SER A N 1
ATOM 2085 C CA . SER A 1 264 ? -25.656 20.203 27.391 1 90.31 264 SER A CA 1
ATOM 2086 C C . SER A 1 264 ? -26.109 20.203 25.938 1 90.31 264 SER A C 1
ATOM 2088 O O . SER A 1 264 ? -26.375 19.141 25.375 1 90.31 264 SER A O 1
ATOM 2090 N N . GLU A 1 265 ? -26.203 21.375 25.375 1 91.06 265 GLU A N 1
ATOM 2091 C CA . GLU A 1 265 ? -26.688 21.516 24.016 1 91.06 265 GLU A CA 1
ATOM 2092 C C . GLU A 1 265 ? -25.688 20.969 23 1 91.06 265 GLU A C 1
ATOM 2094 O O . GLU A 1 265 ? -26.062 20.438 21.969 1 91.06 265 GLU A O 1
ATOM 2099 N N . PHE A 1 266 ? -24.422 21.078 23.297 1 92.69 266 PHE A N 1
ATOM 2100 C CA . PHE A 1 266 ? -23.406 20.828 22.281 1 92.69 266 PHE A CA 1
ATOM 2101 C C . PHE A 1 266 ? -22.438 19.734 22.719 1 92.69 266 PHE A C 1
ATOM 2103 O O . PHE A 1 266 ? -21.531 19.375 21.984 1 92.69 266 PHE A O 1
ATOM 2110 N N . CYS A 1 267 ? -22.641 19.062 23.844 1 87.62 267 CYS A N 1
ATOM 2111 C CA . CYS A 1 267 ? -21.688 18.125 24.406 1 87.62 267 CYS A CA 1
ATOM 2112 C C . CYS A 1 267 ? -21.484 16.938 23.484 1 87.62 267 CYS A C 1
ATOM 2114 O O . CYS A 1 267 ? -20.422 16.312 23.5 1 87.62 267 CYS A O 1
ATOM 2116 N N . SER A 1 268 ? -22.406 16.641 22.641 1 87.38 268 SER A N 1
ATOM 2117 C CA . SER A 1 268 ? -22.312 15.5 21.734 1 87.38 268 SER A CA 1
ATOM 2118 C C . SER A 1 268 ? -21.266 15.75 20.641 1 87.38 268 SER A C 1
ATOM 2120 O O . SER A 1 268 ? -20.797 14.812 20 1 87.38 268 SER A O 1
ATOM 2122 N N . LEU A 1 269 ? -20.844 17 20.469 1 87.88 269 LEU A N 1
ATOM 2123 C CA . LEU A 1 269 ? -19.875 17.359 19.438 1 87.88 269 LEU A CA 1
ATOM 2124 C C . LEU A 1 269 ? -18.453 17.016 19.891 1 87.88 269 LEU A C 1
ATOM 2126 O O . LEU A 1 269 ? -17.531 16.984 19.078 1 87.88 269 LEU A O 1
ATOM 2130 N N . LEU A 1 270 ? -18.219 16.859 21.078 1 80.5 270 LEU A N 1
ATOM 2131 C CA . LEU A 1 270 ? -16.938 16.516 21.672 1 80.5 270 LEU A CA 1
ATOM 2132 C C . LEU A 1 270 ? -15.859 17.516 21.266 1 80.5 270 LEU A C 1
ATOM 2134 O O . LEU A 1 270 ? -14.734 17.125 20.953 1 80.5 270 LEU A O 1
ATOM 2138 N N . LEU A 1 271 ? -16.078 18.812 21.016 1 78.19 271 LEU A N 1
ATOM 2139 C CA . LEU A 1 271 ? -15.172 19.859 20.562 1 78.19 271 LEU A CA 1
ATOM 2140 C C . LEU A 1 271 ? -14 20.031 21.516 1 78.19 271 LEU A C 1
ATOM 2142 O O . LEU A 1 271 ? -12.867 20.266 21.078 1 78.19 271 LEU A O 1
ATOM 2146 N N . GLY A 1 272 ? -14.062 19.828 22.781 1 67.31 272 GLY A N 1
ATOM 2147 C CA . GLY A 1 272 ? -12.984 20 23.734 1 67.31 272 GLY A CA 1
ATOM 2148 C C . GLY A 1 272 ? -12.195 18.734 23.984 1 67.31 272 GLY A C 1
ATOM 2149 O O . GLY A 1 272 ? -11.148 18.766 24.641 1 67.31 272 GLY A O 1
ATOM 2150 N N . ARG A 1 273 ? -12.555 17.766 23.391 1 70.81 273 ARG A N 1
ATOM 2151 C CA . ARG A 1 273 ? -11.906 16.484 23.656 1 70.81 273 ARG A CA 1
ATOM 2152 C C . ARG A 1 273 ? -10.977 16.094 22.516 1 70.81 273 ARG A C 1
ATOM 2154 O O . ARG A 1 273 ? -10.18 15.156 22.641 1 70.81 273 ARG A O 1
ATOM 2161 N N . ARG A 1 274 ? -11.109 16.844 21.5 1 73.5 274 ARG A N 1
ATOM 2162 C CA . ARG A 1 274 ? -10.242 16.703 20.328 1 73.5 274 ARG A CA 1
ATOM 2163 C C . ARG A 1 274 ? -9.648 18.047 19.922 1 73.5 274 ARG A C 1
ATOM 2165 O O . ARG A 1 274 ? -10.156 19.109 20.312 1 73.5 274 ARG A O 1
ATOM 2172 N N . PRO A 1 275 ? -8.562 17.922 19.219 1 77.75 275 PRO A N 1
ATOM 2173 C CA . PRO A 1 275 ? -8.047 19.188 18.734 1 77.75 275 PRO A CA 1
ATOM 2174 C C . PRO A 1 275 ? -9.07 19.969 17.891 1 77.75 275 PRO A C 1
ATOM 2176 O O . PRO A 1 275 ? -9.828 19.359 17.141 1 77.75 275 PRO A O 1
ATOM 2179 N N . ILE A 1 276 ? -9.164 21.188 18.156 1 85.5 276 ILE A N 1
ATOM 2180 C CA . ILE A 1 276 ? -10.109 22.031 17.438 1 85.5 276 ILE A CA 1
ATOM 2181 C C . ILE A 1 276 ? -9.531 22.406 16.062 1 85.5 276 ILE A C 1
ATOM 2183 O O . ILE A 1 276 ? -8.555 23.156 15.969 1 85.5 276 ILE A O 1
ATOM 2187 N N . ASP A 1 277 ? -10.125 21.953 15.078 1 90.81 277 ASP A N 1
ATOM 2188 C CA . ASP A 1 277 ? -9.719 22.156 13.695 1 90.81 277 ASP A CA 1
ATOM 2189 C C . ASP A 1 277 ? -10.188 23.516 13.188 1 90.81 277 ASP A C 1
ATOM 2191 O O . ASP A 1 277 ? -11.391 23.828 13.219 1 90.81 277 ASP A O 1
ATOM 2195 N N . PHE A 1 278 ? -9.305 24.266 12.633 1 94.94 278 PHE A N 1
ATOM 2196 C CA . PHE A 1 278 ? -9.602 25.625 12.195 1 94.94 278 PHE A CA 1
ATOM 2197 C C . PHE A 1 278 ? -10.602 25.625 11.047 1 94.94 278 PHE A C 1
ATOM 2199 O O . PHE A 1 278 ? -11.414 26.531 10.922 1 94.94 278 PHE A O 1
ATOM 2206 N N . ASP A 1 279 ? -10.602 24.625 10.242 1 91.88 279 ASP A N 1
ATOM 2207 C CA . ASP A 1 279 ? -11.484 24.547 9.086 1 91.88 279 ASP A CA 1
ATOM 2208 C C . ASP A 1 279 ? -12.93 24.312 9.516 1 91.88 279 ASP A C 1
ATOM 2210 O O . ASP A 1 279 ? -13.867 24.594 8.766 1 91.88 279 ASP A O 1
ATOM 2214 N N . THR A 1 280 ? -13.086 23.875 10.695 1 91.12 280 THR A N 1
ATOM 2215 C CA . THR A 1 280 ? -14.438 23.531 11.125 1 91.12 280 THR A CA 1
ATOM 2216 C C . THR A 1 280 ? -15.062 24.672 11.914 1 91.12 280 THR A C 1
ATOM 2218 O O . THR A 1 280 ? -16.297 24.734 12.039 1 91.12 280 THR A O 1
ATOM 2221 N N . VAL A 1 281 ? -14.305 25.578 12.414 1 93.38 281 VAL A N 1
ATOM 2222 C CA . VAL A 1 281 ? -14.867 26.594 13.305 1 93.38 281 VAL A CA 1
ATOM 2223 C C . VAL A 1 281 ? -14.828 27.953 12.625 1 93.38 281 VAL A C 1
ATOM 2225 O O . VAL A 1 281 ? -15.148 28.969 13.25 1 93.38 281 VAL A O 1
ATOM 2228 N N . GLY A 1 282 ? -14.344 28.016 11.414 1 93.94 282 GLY A N 1
ATOM 2229 C CA . GLY A 1 282 ? -14.359 29.266 10.672 1 93.94 282 GLY A CA 1
ATOM 2230 C C . GLY A 1 282 ? -13.078 30.062 10.82 1 93.94 282 GLY A C 1
ATOM 2231 O O . GLY A 1 282 ? -13.086 31.281 10.711 1 93.94 282 GLY A O 1
ATOM 2232 N N . LEU A 1 283 ? -12.016 29.391 11.133 1 96.5 283 LEU A N 1
ATOM 2233 C CA . LEU A 1 283 ? -10.719 30.031 11.297 1 96.5 283 LEU A CA 1
ATOM 2234 C C . LEU A 1 283 ? -9.727 29.547 10.25 1 96.5 283 LEU A C 1
ATOM 2236 O O . LEU A 1 283 ? -8.516 29.625 10.445 1 96.5 283 LEU A O 1
ATOM 2240 N N . ASN A 1 284 ? -10.164 29.062 9.117 1 94.88 284 ASN A N 1
ATOM 2241 C CA . ASN A 1 284 ? -9.336 28.469 8.07 1 94.88 284 ASN A CA 1
ATOM 2242 C C . ASN A 1 284 ? -8.328 29.484 7.523 1 94.88 284 ASN A C 1
ATOM 2244 O O . ASN A 1 284 ? -7.262 29.109 7.043 1 94.88 284 ASN A O 1
ATOM 2248 N N . TRP A 1 285 ? -8.664 30.781 7.637 1 96.62 285 TRP A N 1
ATOM 2249 C CA . TRP A 1 285 ? -7.777 31.812 7.102 1 96.62 285 TRP A CA 1
ATOM 2250 C C . TRP A 1 285 ? -6.426 31.797 7.809 1 96.62 285 TRP A C 1
ATOM 2252 O O . TRP A 1 285 ? -5.406 32.156 7.223 1 96.62 285 TRP A O 1
ATOM 2262 N N . ILE A 1 286 ? -6.414 31.375 9.023 1 98.19 286 ILE A N 1
ATOM 2263 C CA . ILE A 1 286 ? -5.16 31.328 9.766 1 98.19 286 ILE A CA 1
ATOM 2264 C C . ILE A 1 286 ? -4.234 30.281 9.141 1 98.19 286 ILE A C 1
ATOM 2266 O O . ILE A 1 286 ? -3.055 30.547 8.914 1 98.19 286 ILE A O 1
ATOM 2270 N N . SER A 1 287 ? -4.797 29.094 8.859 1 97.31 287 SER A N 1
ATOM 2271 C CA . SER A 1 287 ? -4.016 28.031 8.219 1 97.31 287 SER A CA 1
ATOM 2272 C C . SER A 1 287 ? -3.545 28.453 6.836 1 97.31 287 SER A C 1
ATOM 2274 O O . SER A 1 287 ? -2.414 28.172 6.441 1 97.31 287 SER A O 1
ATOM 2276 N N . ASP A 1 288 ? -4.395 29.125 6.113 1 97.25 288 ASP A N 1
ATOM 2277 C CA . ASP A 1 288 ? -4.027 29.609 4.793 1 97.25 288 ASP A CA 1
ATOM 2278 C C . ASP A 1 288 ? -2.889 30.625 4.883 1 97.25 288 ASP A C 1
ATOM 2280 O O . ASP A 1 288 ? -1.931 30.562 4.109 1 97.25 288 ASP A O 1
ATOM 2284 N N . MET A 1 289 ? -3.076 31.516 5.754 1 98.06 289 MET A N 1
ATOM 2285 C CA . MET A 1 289 ? -2.062 32.562 5.934 1 98.06 289 MET A CA 1
ATOM 2286 C C . MET A 1 289 ? -0.706 31.922 6.254 1 98.06 289 MET A C 1
ATOM 2288 O O . MET A 1 289 ? 0.303 32.281 5.641 1 98.06 289 MET A O 1
ATOM 2292 N N . LEU A 1 290 ? -0.717 31.016 7.18 1 98.44 290 LEU A N 1
ATOM 2293 C CA . LEU A 1 290 ? 0.534 30.406 7.613 1 98.44 290 LEU A CA 1
ATOM 2294 C C . LEU A 1 290 ? 1.151 29.578 6.492 1 98.44 290 LEU A C 1
ATOM 2296 O O . LEU A 1 290 ? 2.373 29.562 6.324 1 98.44 290 LEU A O 1
ATOM 2300 N N . LEU A 1 291 ? 0.326 28.891 5.754 1 97.12 291 LEU A N 1
ATOM 2301 C CA . LEU A 1 291 ? 0.823 28.094 4.633 1 97.12 291 LEU A CA 1
ATOM 2302 C C . LEU A 1 291 ? 1.474 28.984 3.582 1 97.12 291 LEU A C 1
ATOM 2304 O O . LEU A 1 291 ? 2.639 28.781 3.229 1 97.12 291 LEU A O 1
ATOM 2308 N N . HIS A 1 292 ? 0.783 30.016 3.156 1 96.31 292 HIS A N 1
ATOM 2309 C CA . HIS A 1 292 ? 1.169 30.75 1.959 1 96.31 292 HIS A CA 1
ATOM 2310 C C . HIS A 1 292 ? 2.221 31.797 2.277 1 96.31 292 HIS A C 1
ATOM 2312 O O . HIS A 1 292 ? 3.09 32.094 1.45 1 96.31 292 HIS A O 1
ATOM 2318 N N . MET A 1 293 ? 2.188 32.281 3.459 1 96.56 293 MET A N 1
ATOM 2319 C CA . MET A 1 293 ? 3.111 33.375 3.771 1 96.56 293 MET A CA 1
ATOM 2320 C C . MET A 1 293 ? 4.418 32.844 4.34 1 96.56 293 MET A C 1
ATOM 2322 O O . MET A 1 293 ? 5.473 33.469 4.191 1 96.56 293 MET A O 1
ATOM 2326 N N . PHE A 1 294 ? 4.324 31.688 4.969 1 96.69 294 PHE A N 1
ATOM 2327 C CA . PHE A 1 294 ? 5.508 31.312 5.738 1 96.69 294 PHE A CA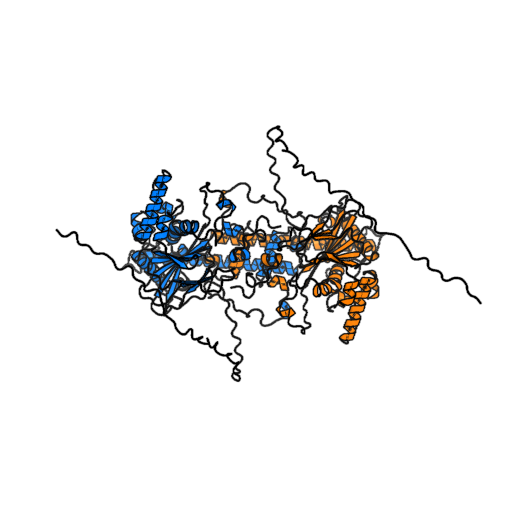 1
ATOM 2328 C C . PHE A 1 294 ? 5.926 29.891 5.438 1 96.69 294 PHE A C 1
ATOM 2330 O O . PHE A 1 294 ? 7.055 29.641 5.016 1 96.69 294 PHE A O 1
ATOM 2337 N N . ILE A 1 295 ? 5.074 28.906 5.562 1 96.25 295 ILE A N 1
ATOM 2338 C CA . ILE A 1 295 ? 5.469 27.5 5.469 1 96.25 295 ILE A CA 1
ATOM 2339 C C . ILE A 1 295 ? 6.008 27.203 4.07 1 96.25 295 ILE A C 1
ATOM 2341 O O . ILE A 1 295 ? 7.105 26.672 3.922 1 96.25 295 ILE A O 1
ATOM 2345 N N . LEU A 1 296 ? 5.27 27.578 3.104 1 92.88 296 LEU A N 1
ATOM 2346 C CA . LEU A 1 296 ? 5.641 27.297 1.723 1 92.88 296 LEU A CA 1
ATOM 2347 C C . LEU A 1 296 ? 6.941 28.016 1.355 1 92.88 296 LEU A C 1
ATOM 2349 O O . LEU A 1 296 ? 7.895 27.375 0.905 1 92.88 296 LEU A O 1
ATOM 2353 N N . PRO A 1 297 ? 6.969 29.312 1.564 1 91.94 297 PRO A N 1
ATOM 2354 C CA . PRO A 1 297 ? 8.203 30 1.165 1 91.94 297 PRO A CA 1
ATOM 2355 C C . PRO A 1 297 ? 9.414 29.531 1.965 1 91.94 297 PRO A C 1
ATOM 2357 O O . PRO A 1 297 ? 10.523 29.469 1.428 1 91.94 297 PRO A O 1
ATOM 2360 N N . ILE A 1 298 ? 9.281 29.234 3.229 1 92.5 298 ILE A N 1
ATOM 2361 C CA . ILE A 1 298 ? 10.391 28.75 4.035 1 92.5 298 ILE A CA 1
ATOM 2362 C C . ILE A 1 298 ? 10.836 27.375 3.543 1 92.5 298 ILE A C 1
ATOM 2364 O O . ILE A 1 298 ? 12.031 27.094 3.424 1 92.5 298 ILE A O 1
ATOM 2368 N N . SER A 1 299 ? 9.883 26.531 3.24 1 90.19 299 SER A N 1
ATOM 2369 C CA . SER A 1 299 ? 10.148 25.156 2.861 1 90.19 299 SER A CA 1
ATOM 2370 C C . SER A 1 299 ? 10.883 25.078 1.523 1 90.19 299 SER A C 1
ATOM 2372 O O . SER A 1 299 ? 11.555 24.078 1.232 1 90.19 299 SER A O 1
ATOM 2374 N N . ARG A 1 300 ? 10.75 26.062 0.77 1 82.19 300 ARG A N 1
ATOM 2375 C CA . ARG A 1 300 ? 11.477 26.125 -0.495 1 82.19 300 ARG A CA 1
ATOM 2376 C C . ARG A 1 300 ? 12.984 26.203 -0.259 1 82.19 300 ARG A C 1
ATOM 2378 O O . ARG A 1 300 ? 13.766 25.703 -1.061 1 82.19 300 ARG A O 1
ATOM 2385 N N . HIS A 1 301 ? 13.227 26.844 0.759 1 82.75 301 HIS A N 1
ATOM 2386 C CA . HIS A 1 301 ? 14.641 27.047 1.077 1 82.75 301 HIS A CA 1
ATOM 2387 C C . HIS A 1 301 ? 15.164 25.938 1.987 1 82.75 301 HIS A C 1
ATOM 2389 O O . HIS A 1 301 ? 16.359 25.625 1.964 1 82.75 301 HIS A O 1
ATOM 2395 N N . LEU A 1 302 ? 14.055 25.562 2.717 1 82.75 302 LEU A N 1
ATOM 2396 C CA . LEU A 1 302 ? 14.414 24.562 3.725 1 82.75 302 LEU A CA 1
ATOM 2397 C C . LEU A 1 302 ? 13.781 23.219 3.402 1 82.75 302 LEU A C 1
ATOM 2399 O O . LEU A 1 302 ? 12.758 23.156 2.717 1 82.75 302 LEU A O 1
ATOM 2403 N N . PHE A 1 303 ? 14.32 22.062 3.488 1 80.69 303 PHE A N 1
ATOM 2404 C CA . PHE A 1 303 ? 13.805 20.688 3.449 1 80.69 303 PHE A CA 1
ATOM 2405 C C . PHE A 1 303 ? 13.836 20.141 2.027 1 80.69 303 PHE A C 1
ATOM 2407 O O . PHE A 1 303 ? 13.344 19.047 1.771 1 80.69 303 PHE A O 1
ATOM 2414 N N . ALA A 1 304 ? 14.148 20.938 1.061 1 69.75 304 ALA A N 1
ATOM 2415 C CA . ALA A 1 304 ? 14.188 20.469 -0.322 1 69.75 304 ALA A CA 1
ATOM 2416 C C . ALA A 1 304 ? 14.938 19.141 -0.427 1 69.75 304 ALA A C 1
ATOM 2418 O O . ALA A 1 304 ? 14.469 18.219 -1.095 1 69.75 304 ALA A O 1
ATOM 2419 N N . THR A 1 305 ? 15.969 19.031 0.252 1 66.44 305 THR A N 1
ATOM 2420 C CA . THR A 1 305 ? 16.812 17.844 0.156 1 66.44 305 THR A CA 1
ATOM 2421 C C . THR A 1 305 ? 16.281 16.719 1.058 1 66.44 305 THR A C 1
ATOM 2423 O O . THR A 1 305 ? 16.234 15.562 0.654 1 66.44 305 THR A O 1
ATOM 2426 N N . THR A 1 306 ? 15.867 17.125 2.258 1 71.25 306 THR A N 1
ATOM 2427 C CA . THR A 1 306 ? 15.445 16.125 3.234 1 71.25 306 THR A CA 1
ATOM 2428 C C . THR A 1 306 ? 14.086 15.547 2.859 1 71.25 306 THR A C 1
ATOM 2430 O O . THR A 1 306 ? 13.875 14.336 2.945 1 71.25 306 THR A O 1
ATOM 2433 N N . GLU A 1 307 ? 13.219 16.375 2.424 1 74.94 307 GLU A N 1
ATOM 2434 C CA . GLU A 1 307 ? 11.859 15.914 2.143 1 74.94 307 GLU A CA 1
ATOM 2435 C C . GLU A 1 307 ? 11.609 15.805 0.642 1 74.94 307 GLU A C 1
ATOM 2437 O O . GLU A 1 307 ? 10.531 15.383 0.214 1 74.94 307 GLU A O 1
ATOM 2442 N N . LYS A 1 308 ? 12.648 16 -0.115 1 70.38 308 LYS A N 1
ATOM 2443 C CA . LYS A 1 308 ? 12.609 15.875 -1.569 1 70.38 308 LYS A CA 1
ATOM 2444 C C . LYS A 1 308 ? 11.398 16.594 -2.152 1 70.38 308 LYS A C 1
ATOM 2446 O O . LYS A 1 308 ? 10.703 16.062 -3.014 1 70.38 308 LYS A O 1
ATOM 2451 N N . LEU A 1 309 ? 11.008 17.656 -1.575 1 65.81 309 LEU A N 1
ATOM 2452 C CA . LEU A 1 309 ? 9.797 18.391 -1.922 1 65.81 309 LEU A CA 1
ATOM 2453 C C . LEU A 1 309 ? 9.859 18.891 -3.361 1 65.81 309 LEU A C 1
ATOM 2455 O O . LEU A 1 309 ? 8.82 19.125 -3.986 1 65.81 309 LEU A O 1
ATOM 2459 N N . LEU A 1 310 ? 11.016 19.094 -3.918 1 58 310 LEU A N 1
ATOM 2460 C CA . LEU A 1 310 ? 11.109 19.609 -5.277 1 58 310 LEU A CA 1
ATOM 2461 C C . LEU A 1 310 ? 11.5 18.516 -6.254 1 58 310 LEU A C 1
ATOM 2463 O O . LEU A 1 310 ? 12.367 17.688 -5.949 1 58 310 LEU A O 1
ATOM 2467 N N . SER A 1 311 ? 10.531 17.891 -6.949 1 51.56 311 SER A N 1
ATOM 2468 C CA . SER A 1 311 ? 10.859 16.859 -7.926 1 51.56 311 SER A CA 1
ATOM 2469 C C . SER A 1 311 ? 12.125 17.219 -8.703 1 51.56 311 SER A C 1
ATOM 2471 O O . SER A 1 311 ? 12.43 18.406 -8.891 1 51.56 311 SER A O 1
ATOM 2473 N N . SER A 1 312 ? 13.016 16.281 -8.758 1 43.59 312 SER A N 1
ATOM 2474 C CA . SER A 1 312 ? 14.234 16.469 -9.539 1 43.59 312 SER A CA 1
ATOM 2475 C C . SER A 1 312 ? 13.945 17.219 -10.828 1 43.59 312 SER A C 1
ATOM 2477 O O . SER A 1 312 ? 14.773 18.016 -11.289 1 43.59 312 SER A O 1
ATOM 2479 N N . GLU A 1 313 ? 12.961 16.781 -11.5 1 43.25 313 GLU A N 1
ATOM 2480 C CA . GLU A 1 313 ? 12.75 17.453 -12.773 1 43.25 313 GLU A CA 1
ATOM 2481 C C . GLU A 1 313 ? 12.445 18.938 -12.57 1 43.25 313 GLU A C 1
ATOM 2483 O O . GLU A 1 313 ? 12.773 19.766 -13.422 1 43.25 313 GLU A O 1
ATOM 2488 N N . ASP A 1 314 ? 11.836 19.219 -11.516 1 43.84 314 ASP A N 1
ATOM 2489 C CA . ASP A 1 314 ? 11.508 20.625 -11.266 1 43.84 314 ASP A CA 1
ATOM 2490 C C . ASP A 1 314 ? 12.719 21.375 -10.703 1 43.84 314 ASP A C 1
ATOM 2492 O O . ASP A 1 314 ? 12.773 22.609 -10.773 1 43.84 314 ASP A O 1
ATOM 2496 N N . ALA A 1 315 ? 13.602 20.75 -9.984 1 40 315 ALA A N 1
ATOM 2497 C CA . ALA A 1 315 ? 14.789 21.438 -9.484 1 40 315 ALA A CA 1
ATOM 2498 C C . ALA A 1 315 ? 15.641 21.969 -10.625 1 40 315 ALA A C 1
ATOM 2500 O O . ALA A 1 315 ? 16.391 22.922 -10.445 1 40 315 ALA A O 1
ATOM 2501 N N . SER A 1 316 ? 15.867 21.125 -11.672 1 37.03 316 SER A N 1
ATOM 2502 C CA . SER A 1 316 ? 16.75 21.625 -12.719 1 37.03 316 SER A CA 1
ATOM 2503 C C . SER A 1 316 ? 16.141 22.828 -13.43 1 37.03 316 SER A C 1
ATOM 2505 O O . SER A 1 316 ? 16.812 23.5 -14.219 1 37.03 316 SER A O 1
ATOM 2507 N N . ASN A 1 317 ? 14.859 22.766 -13.766 1 34.84 317 ASN A N 1
ATOM 2508 C CA . ASN A 1 317 ? 14.438 23.922 -14.547 1 34.84 317 ASN A CA 1
ATOM 2509 C C . ASN A 1 317 ? 14.383 25.188 -13.688 1 34.84 317 ASN A C 1
ATOM 2511 O O . ASN A 1 317 ? 13.484 25.328 -12.859 1 34.84 317 ASN A O 1
ATOM 2515 N N . ASP A 1 318 ? 15.508 25.766 -13.43 1 37.31 318 ASP A N 1
ATOM 2516 C CA . ASP A 1 318 ? 15.727 27.062 -12.812 1 37.31 318 ASP A CA 1
ATOM 2517 C C . ASP A 1 318 ? 14.539 28 -13.055 1 37.31 318 ASP A C 1
ATOM 2519 O O . ASP A 1 318 ? 14.227 28.844 -12.219 1 37.31 318 ASP A O 1
ATOM 2523 N N . ASN A 1 319 ? 14.273 28.234 -14.391 1 35.38 319 ASN A N 1
ATOM 2524 C CA . ASN A 1 319 ? 13.531 29.391 -14.875 1 35.38 319 ASN A CA 1
ATOM 2525 C C . ASN A 1 319 ? 12.039 29.281 -14.562 1 35.38 319 ASN A C 1
ATOM 2527 O O . ASN A 1 319 ? 11.266 30.203 -14.852 1 35.38 319 ASN A O 1
ATOM 2531 N N . ASN A 1 320 ? 11.461 28.141 -14.969 1 35.81 320 ASN A N 1
ATOM 2532 C CA . ASN A 1 320 ? 10.008 28.266 -14.953 1 35.81 320 ASN A CA 1
ATOM 2533 C C . ASN A 1 320 ? 9.469 28.359 -13.531 1 35.81 320 ASN A C 1
ATOM 2535 O O . ASN A 1 320 ? 9.734 27.5 -12.703 1 35.81 320 ASN A O 1
ATOM 2539 N N . ASN A 1 321 ? 9.297 29.516 -13.016 1 37.56 321 ASN A N 1
ATOM 2540 C CA . ASN A 1 321 ? 8.508 30.094 -11.938 1 37.56 321 ASN A CA 1
ATOM 2541 C C . ASN A 1 321 ? 7.398 29.141 -11.492 1 37.56 321 ASN A C 1
ATOM 2543 O O . ASN A 1 321 ? 6.473 29.562 -10.789 1 37.56 321 ASN A O 1
ATOM 2547 N N . ASN A 1 322 ? 7.137 28.281 -12.375 1 40.38 322 ASN A N 1
ATOM 2548 C CA . ASN A 1 322 ? 5.973 27.484 -11.992 1 40.38 322 ASN A CA 1
ATOM 2549 C C . ASN A 1 322 ? 6.277 26.578 -10.812 1 40.38 322 ASN A C 1
ATOM 2551 O O . ASN A 1 322 ? 6.465 25.359 -10.992 1 40.38 322 ASN A O 1
ATOM 2555 N N . THR A 1 323 ? 7.219 27.031 -10.016 1 47.22 323 THR A N 1
ATOM 2556 C CA . THR A 1 323 ? 7.434 26.453 -8.695 1 47.22 323 THR A CA 1
ATOM 2557 C C . THR A 1 323 ? 6.109 26.031 -8.07 1 47.22 323 THR A C 1
ATOM 2559 O O . THR A 1 323 ? 5.539 26.766 -7.262 1 47.22 323 THR A O 1
ATOM 2562 N N . LYS A 1 324 ? 5.285 25.562 -8.938 1 48.97 324 LYS A N 1
ATOM 2563 C CA . LYS A 1 324 ? 3.996 25.094 -8.445 1 48.97 324 LYS A CA 1
ATOM 2564 C C . LYS A 1 324 ? 4.137 24.469 -7.059 1 48.97 324 LYS A C 1
ATOM 2566 O O . LYS A 1 324 ? 5.227 24.047 -6.668 1 48.97 324 LYS A O 1
ATOM 2571 N N . ASP A 1 325 ? 3.08 24.719 -6.238 1 61.16 325 ASP A N 1
ATOM 2572 C CA . ASP A 1 325 ? 2.695 24.453 -4.855 1 61.16 325 ASP A CA 1
ATOM 2573 C C . ASP A 1 325 ? 2.947 23 -4.48 1 61.16 325 ASP A C 1
ATOM 2575 O O . ASP A 1 325 ? 2.07 22.156 -4.648 1 61.16 325 ASP A O 1
ATOM 2579 N N . PHE A 1 326 ? 4.32 22.859 -4.074 1 77.75 326 PHE A N 1
ATOM 2580 C CA . PHE A 1 326 ? 4.652 21.484 -3.703 1 77.75 326 PHE A CA 1
ATOM 2581 C C . PHE A 1 326 ? 3.881 21.062 -2.459 1 77.75 326 PHE A C 1
ATOM 2583 O O . PHE A 1 326 ? 3.467 19.906 -2.344 1 77.75 326 PHE A O 1
ATOM 2590 N N . LEU A 1 327 ? 3.66 22.109 -1.578 1 88.38 327 LEU A N 1
ATOM 2591 C CA . LEU A 1 327 ? 2.725 21.844 -0.489 1 88.38 327 LEU A CA 1
ATOM 2592 C C . LEU A 1 327 ? 1.343 22.406 -0.813 1 88.38 327 LEU A C 1
ATOM 2594 O O . LEU A 1 327 ? 1.16 23.609 -0.882 1 88.38 327 LEU A O 1
ATOM 2598 N N . ASN A 1 328 ? 0.378 21.562 -1.037 1 87.56 328 ASN A N 1
ATOM 2599 C CA . ASN A 1 328 ? -0.909 22.016 -1.549 1 87.56 328 ASN A CA 1
ATOM 2600 C C . ASN A 1 328 ? -2.062 21.562 -0.661 1 87.56 328 ASN A C 1
ATOM 2602 O O . ASN A 1 328 ? -3.201 21.453 -1.117 1 87.56 328 ASN A O 1
ATOM 2606 N N . TRP A 1 329 ? -1.791 21.203 0.475 1 89.25 329 TRP A N 1
ATOM 2607 C CA . TRP A 1 329 ? -2.777 20.844 1.484 1 89.25 329 TRP A CA 1
ATOM 2608 C C . TRP A 1 329 ? -2.318 21.266 2.875 1 89.25 329 TRP A C 1
ATOM 2610 O O . TRP A 1 329 ? -1.125 21.219 3.184 1 89.25 329 TRP A O 1
ATOM 2620 N N . ARG A 1 330 ? -3.318 21.688 3.709 1 93.25 330 ARG A N 1
ATOM 2621 C CA . ARG A 1 330 ? -2.99 22.062 5.078 1 93.25 330 ARG A CA 1
ATOM 2622 C C . ARG A 1 330 ? -4.141 21.75 6.027 1 93.25 330 ARG A C 1
ATOM 2624 O O . ARG A 1 330 ? -5.305 21.75 5.621 1 93.25 330 ARG A O 1
ATOM 2631 N N . GLN A 1 331 ? -3.756 21.547 7.238 1 92.94 331 GLN A N 1
ATOM 2632 C CA . GLN A 1 331 ? -4.684 21.469 8.359 1 92.94 331 GLN A CA 1
ATOM 2633 C C . GLN A 1 331 ? -4.113 22.156 9.594 1 92.94 331 GLN A C 1
ATOM 2635 O O . GLN A 1 331 ? -3.021 21.812 10.055 1 92.94 331 GLN A O 1
ATOM 2640 N N . GLY A 1 332 ? -4.863 23.125 10.023 1 95.12 332 GLY A N 1
ATOM 2641 C CA . GLY A 1 332 ? -4.492 23.812 11.25 1 95.12 332 GLY A CA 1
ATOM 2642 C C . GLY A 1 332 ? -5.406 23.5 12.414 1 95.12 332 GLY A C 1
ATOM 2643 O O . GLY A 1 332 ? -6.621 23.375 12.25 1 95.12 332 GLY A O 1
ATOM 2644 N N . TYR A 1 333 ? -4.832 23.281 13.57 1 93.94 333 TYR A N 1
ATOM 2645 C CA . TYR A 1 333 ? -5.613 23 14.766 1 93.94 333 TYR A CA 1
ATOM 2646 C C . TYR A 1 333 ? -4.863 23.438 16.016 1 93.94 333 TYR A C 1
ATOM 2648 O O . TYR A 1 333 ? -3.678 23.766 15.961 1 93.94 333 TYR A O 1
ATOM 2656 N N . VAL A 1 334 ? -5.574 23.531 17.094 1 93.75 334 VAL A N 1
ATOM 2657 C CA . VAL A 1 334 ? -4.969 23.875 18.375 1 93.75 334 VAL A CA 1
ATOM 2658 C C . VAL A 1 334 ? -4.977 22.656 19.281 1 93.75 334 VAL A C 1
ATOM 2660 O O . VAL A 1 334 ? -6.016 22.016 19.469 1 93.75 334 VAL A O 1
ATOM 2663 N N . ALA A 1 335 ? -3.805 22.344 19.781 1 89.88 335 ALA A N 1
ATOM 2664 C CA . ALA A 1 335 ? -3.641 21.312 20.797 1 89.88 335 ALA A CA 1
A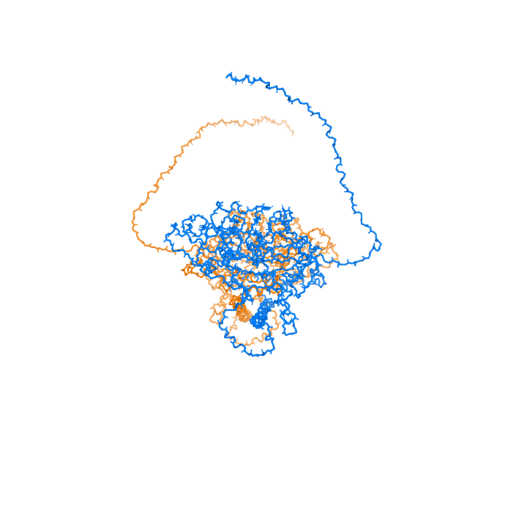TOM 2665 C C . ALA A 1 335 ? -3.359 21.938 22.172 1 89.88 335 ALA A C 1
ATOM 2667 O O . ALA A 1 335 ? -2.635 22.938 22.266 1 89.88 335 ALA A O 1
ATOM 2668 N N . GLY A 1 336 ? -3.93 21.328 23.172 1 89.75 336 GLY A N 1
ATOM 2669 C CA . GLY A 1 336 ? -3.74 21.844 24.531 1 89.75 336 GLY A CA 1
ATOM 2670 C C . GLY A 1 336 ? -3.115 20.828 25.469 1 89.75 336 GLY A C 1
ATOM 2671 O O . GLY A 1 336 ? -3.469 19.656 25.438 1 89.75 336 GLY A O 1
ATOM 2672 N N . TYR A 1 337 ? -2.168 21.297 26.25 1 89.19 337 TYR A N 1
ATOM 2673 C CA . TYR A 1 337 ? -1.473 20.516 27.266 1 89.19 337 TYR A CA 1
ATOM 2674 C C . TYR A 1 337 ? -1.611 21.172 28.641 1 89.19 337 TYR A C 1
ATOM 2676 O O . TYR A 1 337 ? -1.6 22.406 28.75 1 89.19 337 TYR A O 1
ATOM 2684 N N . SER A 1 338 ? -1.765 20.281 29.656 1 91.12 338 SER A N 1
ATOM 2685 C CA . SER A 1 338 ? -1.958 20.828 30.984 1 91.12 338 SER A CA 1
ATOM 2686 C C . SER A 1 338 ? -1.434 19.891 32.062 1 91.12 338 SER A C 1
ATOM 2688 O O . SER A 1 338 ? -1.404 18.672 31.875 1 91.12 338 SER A O 1
ATOM 2690 N N . ALA A 1 339 ? -1.026 20.531 33.156 1 90.69 339 ALA A N 1
ATOM 2691 C CA . ALA A 1 339 ? -0.731 19.766 34.344 1 90.69 339 ALA A CA 1
ATOM 2692 C C . ALA A 1 339 ? -2.002 19.141 34.938 1 90.69 339 ALA A C 1
ATOM 2694 O O . ALA A 1 339 ? -1.945 18.125 35.625 1 90.69 339 ALA A O 1
ATOM 2695 N N . ASN A 1 340 ? -3.08 19.734 34.656 1 89.88 340 ASN A N 1
ATOM 2696 C CA . ASN A 1 340 ? -4.41 19.281 35.031 1 89.88 340 ASN A CA 1
ATOM 2697 C C . ASN A 1 340 ? -5.367 19.281 33.844 1 89.88 340 ASN A C 1
ATOM 2699 O O . ASN A 1 340 ? -6.23 20.156 33.719 1 89.88 340 ASN A O 1
ATOM 2703 N N . PRO A 1 341 ? -5.293 18.266 33.125 1 84.5 341 PRO A N 1
ATOM 2704 C CA . PRO A 1 341 ? -6.07 18.234 31.875 1 84.5 341 PRO A CA 1
ATOM 2705 C C . PRO A 1 341 ? -7.562 18.453 32.094 1 84.5 341 PRO A C 1
ATOM 2707 O O . PRO A 1 341 ? -8.125 17.906 33.062 1 84.5 341 PRO A O 1
ATOM 2710 N N . GLN A 1 342 ? -8.188 19.359 31.328 1 82.38 342 GLN A N 1
ATOM 2711 C CA . GLN A 1 342 ? -9.602 19.719 31.359 1 82.38 342 GLN A CA 1
ATOM 2712 C C . GLN A 1 342 ? -10.164 19.891 29.953 1 82.38 342 GLN A C 1
ATOM 2714 O O . GLN A 1 342 ? -9.625 20.656 29.156 1 82.38 342 GLN A O 1
ATOM 2719 N N . SER A 1 343 ? -11.297 19.344 29.703 1 78.12 343 SER A N 1
ATOM 2720 C CA . SER A 1 343 ? -11.906 19.406 28.375 1 78.12 343 SER A CA 1
ATOM 2721 C C . SER A 1 343 ? -12.531 20.781 28.125 1 78.12 343 SER A C 1
ATOM 2723 O O . SER A 1 343 ? -12.531 21.266 27 1 78.12 343 SER A O 1
ATOM 2725 N N . ASP A 1 344 ? -13.031 21.406 29.109 1 81.69 344 ASP A N 1
ATOM 2726 C CA . ASP A 1 344 ? -13.758 22.672 28.938 1 81.69 344 ASP A CA 1
ATOM 2727 C C . ASP A 1 344 ? -12.797 23.828 28.656 1 81.69 344 ASP A C 1
ATOM 2729 O O . ASP A 1 344 ? -13.234 24.922 28.328 1 81.69 344 ASP A O 1
ATOM 2733 N N . ARG A 1 345 ? -11.508 23.531 28.734 1 86.19 345 ARG A N 1
ATOM 2734 C CA . ARG A 1 345 ? -10.516 24.531 28.391 1 86.19 345 ARG A CA 1
ATOM 2735 C C . ARG A 1 345 ? -9.672 24.094 27.203 1 86.19 345 ARG A C 1
ATOM 2737 O O . ARG A 1 345 ? -8.664 24.719 26.875 1 86.19 345 ARG A O 1
ATOM 2744 N N . ALA A 1 346 ? -10 23.031 26.625 1 85.5 346 ALA A N 1
ATOM 2745 C CA . ALA A 1 346 ? -9.344 22.5 25.438 1 85.5 346 ALA A CA 1
ATOM 2746 C C . ALA A 1 346 ? -7.91 22.062 25.75 1 85.5 346 ALA A C 1
ATOM 2748 O O . ALA A 1 346 ? -7.023 22.172 24.891 1 85.5 346 ALA A O 1
ATOM 2749 N N . VAL A 1 347 ? -7.641 21.781 27.031 1 85.44 347 VAL A N 1
ATOM 2750 C CA . VAL A 1 347 ? -6.348 21.234 27.422 1 85.44 347 VAL A CA 1
ATOM 2751 C C . VAL A 1 347 ? -6.523 19.812 27.938 1 85.44 347 VAL A C 1
ATOM 2753 O O . VAL A 1 347 ? -6.699 19.609 29.141 1 85.44 347 VAL A O 1
ATOM 2756 N N . THR A 1 348 ? -6.293 18.844 27.062 1 82.31 348 THR A N 1
ATOM 2757 C CA . THR A 1 348 ? -6.746 17.5 27.375 1 82.31 348 THR A CA 1
ATOM 2758 C C . THR A 1 348 ? -5.555 16.562 27.578 1 82.31 348 THR A C 1
ATOM 2760 O O . THR A 1 348 ? -5.727 15.406 27.953 1 82.31 348 THR A O 1
ATOM 2763 N N . ARG A 1 349 ? -4.324 17.062 27.406 1 84.06 349 ARG A N 1
ATOM 2764 C CA . ARG A 1 349 ? -3.156 16.188 27.469 1 84.06 349 ARG A CA 1
ATOM 2765 C C . ARG A 1 349 ? -2.129 16.719 28.453 1 84.06 349 ARG A C 1
ATOM 2767 O O . ARG A 1 349 ? -2.029 17.922 28.688 1 84.06 349 ARG A O 1
ATOM 2774 N N . HIS A 1 350 ? -1.358 15.734 28.953 1 88.06 350 HIS A N 1
ATOM 2775 C CA . HIS A 1 350 ? -0.249 16.078 29.828 1 88.06 350 HIS A CA 1
ATOM 2776 C C . HIS A 1 350 ? 1.082 16.031 29.094 1 88.06 350 HIS A C 1
ATOM 2778 O O . HIS A 1 350 ? 2.029 16.719 29.453 1 88.06 350 HIS A O 1
ATOM 2784 N N . ARG A 1 351 ? 1.168 15.164 28.219 1 87.38 351 ARG A N 1
ATOM 2785 C CA . ARG A 1 351 ? 2.357 14.922 27.406 1 87.38 351 ARG A CA 1
ATOM 2786 C C . ARG A 1 351 ? 1.991 14.266 26.078 1 87.38 351 ARG A C 1
ATOM 2788 O O . ARG A 1 351 ? 0.83 13.922 25.844 1 87.38 351 ARG A O 1
ATOM 2795 N N . LEU A 1 352 ? 2.889 14.188 25.219 1 86.25 352 LEU A N 1
ATOM 2796 C CA . LEU A 1 352 ? 2.705 13.461 23.969 1 86.25 352 LEU A CA 1
ATOM 2797 C C . LEU A 1 352 ? 3.912 12.578 23.672 1 86.25 352 LEU A C 1
ATOM 2799 O O . LEU A 1 352 ? 5.047 13.055 23.656 1 86.25 352 LEU A O 1
ATOM 2803 N N . VAL A 1 353 ? 3.697 11.32 23.406 1 83.38 353 VAL A N 1
ATOM 2804 C CA . VAL A 1 353 ? 4.742 10.336 23.141 1 83.38 353 VAL A CA 1
ATOM 2805 C C . VAL A 1 353 ? 5.367 10.594 21.781 1 83.38 353 VAL A C 1
ATOM 2807 O O . VAL A 1 353 ? 4.762 11.25 20.922 1 83.38 353 VAL A O 1
ATOM 2810 N N . PRO A 1 354 ? 6.555 10.062 21.609 1 84.44 354 PRO A N 1
ATOM 2811 C CA . PRO A 1 354 ? 7.199 10.266 20.312 1 84.44 354 PRO A CA 1
ATOM 2812 C C . PRO A 1 354 ? 6.348 9.773 19.141 1 84.44 354 PRO A C 1
ATOM 2814 O O . PRO A 1 354 ? 5.777 8.68 19.219 1 84.44 354 PRO A O 1
ATOM 2817 N N . HIS A 1 355 ? 6.258 10.57 18.141 1 84.44 355 HIS A N 1
ATOM 2818 C CA . HIS A 1 355 ? 5.477 10.273 16.953 1 84.44 355 HIS A CA 1
ATOM 2819 C C . HIS A 1 355 ? 5.949 11.109 15.766 1 84.44 355 HIS A C 1
ATOM 2821 O O . HIS A 1 355 ? 6.711 12.062 15.938 1 84.44 355 HIS A O 1
ATOM 2827 N N . SER A 1 356 ? 5.625 10.609 14.602 1 85.38 356 SER A N 1
ATOM 2828 C CA . SER A 1 356 ? 5.762 11.422 13.398 1 85.38 356 SER A CA 1
ATOM 2829 C C . SER A 1 356 ? 4.41 11.977 12.953 1 85.38 356 SER A C 1
ATOM 2831 O O . SER A 1 356 ? 3.361 11.484 13.375 1 85.38 356 SER A O 1
ATOM 2833 N N . ASP A 1 357 ? 4.508 13.039 12.25 1 87.94 357 ASP A N 1
ATOM 2834 C CA . ASP A 1 357 ? 3.285 13.656 11.742 1 87.94 357 ASP A CA 1
ATOM 2835 C C . ASP A 1 357 ? 2.951 13.148 10.344 1 87.94 357 ASP A C 1
ATOM 2837 O O . ASP A 1 357 ? 3.852 12.844 9.555 1 87.94 357 ASP A O 1
ATOM 2841 N N . ASP A 1 358 ? 1.653 13.062 10.047 1 85.81 358 ASP A N 1
ATOM 2842 C CA . ASP A 1 358 ? 1.23 12.781 8.68 1 85.81 358 ASP A CA 1
ATOM 2843 C C . ASP A 1 358 ? 1.282 14.047 7.82 1 85.81 358 ASP A C 1
ATOM 2845 O O . ASP A 1 358 ? 0.267 14.461 7.258 1 85.81 358 ASP A O 1
ATOM 2849 N N . SER A 1 359 ? 2.385 14.625 7.738 1 90.44 359 SER A N 1
ATOM 2850 C CA . SER A 1 359 ? 2.682 15.859 7.012 1 90.44 359 SER A CA 1
ATOM 2851 C C . SER A 1 359 ? 4.105 15.844 6.465 1 90.44 359 SER A C 1
ATOM 2853 O O . SER A 1 359 ? 4.953 15.086 6.941 1 90.44 359 SER A O 1
ATOM 2855 N N . GLU A 1 360 ? 4.281 16.609 5.453 1 91 360 GLU A N 1
ATOM 2856 C CA . GLU A 1 360 ? 5.645 16.828 4.969 1 91 360 GLU A CA 1
ATOM 2857 C C . GLU A 1 360 ? 6.379 17.859 5.824 1 91 360 GLU A C 1
ATOM 2859 O O . GLU A 1 360 ? 7.535 17.641 6.199 1 91 360 GLU A O 1
ATOM 2864 N N . VAL A 1 361 ? 5.664 18.922 6.078 1 94 361 VAL A N 1
ATOM 2865 C CA . VAL A 1 361 ? 6.207 19.984 6.934 1 94 361 VAL A CA 1
ATOM 2866 C C . VAL A 1 361 ? 5.172 20.375 7.984 1 94 361 VAL A C 1
ATOM 2868 O O . VAL A 1 361 ? 3.98 20.484 7.68 1 94 361 VAL A O 1
ATOM 2871 N N . THR A 1 362 ? 5.613 20.516 9.188 1 96 362 THR A N 1
ATOM 2872 C CA . THR A 1 362 ? 4.746 20.906 10.297 1 96 362 THR A CA 1
ATOM 2873 C C . THR A 1 362 ? 5.23 22.219 10.922 1 96 362 THR A C 1
ATOM 2875 O O . THR A 1 362 ? 6.434 22.406 11.117 1 96 362 THR A O 1
ATOM 2878 N N . LEU A 1 363 ? 4.305 23.078 11.141 1 98 363 LEU A N 1
ATOM 2879 C CA . LEU A 1 363 ? 4.547 24.266 11.938 1 98 363 LEU A CA 1
ATOM 2880 C C . LEU A 1 363 ? 3.861 24.156 13.297 1 98 363 LEU A C 1
ATOM 2882 O O . LEU A 1 363 ? 2.689 23.781 13.375 1 98 363 LEU A O 1
ATOM 2886 N N . ASN A 1 364 ? 4.602 24.328 14.344 1 97.31 364 ASN A N 1
ATOM 2887 C CA . ASN A 1 364 ? 4.156 24.328 15.727 1 97.31 364 ASN A CA 1
ATOM 2888 C C . ASN A 1 364 ? 4.406 25.672 16.406 1 97.31 364 ASN A C 1
ATOM 2890 O O . ASN A 1 364 ? 5.555 26.031 16.656 1 97.31 364 ASN A O 1
ATOM 2894 N N . CYS A 1 365 ? 3.355 26.375 16.719 1 98 365 CYS A N 1
ATOM 2895 C CA . CYS A 1 365 ? 3.494 27.703 17.312 1 98 365 CYS A CA 1
ATOM 2896 C C . CYS A 1 365 ? 2.928 27.734 18.734 1 98 365 CYS A C 1
ATOM 2898 O O . CYS A 1 365 ? 1.782 27.328 18.953 1 98 365 CYS A O 1
ATOM 2900 N N . CYS A 1 366 ? 3.711 28.234 19.641 1 97.19 366 CYS A N 1
ATOM 2901 C CA . CYS A 1 366 ? 3.277 28.328 21.031 1 97.19 366 CYS A CA 1
ATOM 2902 C C . CYS A 1 366 ? 2.283 29.469 21.203 1 97.19 366 CYS A C 1
ATOM 2904 O O . CYS A 1 366 ? 2.605 30.625 20.922 1 97.19 366 CYS A O 1
ATOM 2906 N N . LEU A 1 367 ? 1.133 29.125 21.703 1 96.88 367 LEU A N 1
ATOM 2907 C CA . LEU A 1 367 ? 0.109 30.141 21.938 1 96.88 367 LEU A CA 1
ATOM 2908 C C . LEU A 1 367 ? 0.07 30.547 23.406 1 96.88 367 LEU A C 1
ATOM 2910 O O . LEU A 1 367 ? -0.629 31.5 23.766 1 96.88 367 LEU A O 1
ATOM 2914 N N . GLY A 1 368 ? 0.858 29.984 24.172 1 90.94 368 GLY A N 1
ATOM 2915 C CA . GLY A 1 368 ? 0.822 30.219 25.609 1 90.94 368 GLY A CA 1
ATOM 2916 C C . GLY A 1 368 ? -0.028 29.203 26.359 1 90.94 368 GLY A C 1
ATOM 2917 O O . GLY A 1 368 ? -0.303 28.125 25.844 1 90.94 368 GLY A O 1
ATOM 2918 N N . GLU A 1 369 ? -0.216 29.406 27.688 1 88.56 369 GLU A N 1
ATOM 2919 C CA . GLU A 1 369 ? -0.102 30.625 28.484 1 88.56 369 GLU A CA 1
ATOM 2920 C C . GLU A 1 369 ? 1.343 30.875 28.906 1 88.56 369 GLU A C 1
ATOM 2922 O O . GLU A 1 369 ? 2.225 30.062 28.641 1 88.56 369 GLU A O 1
ATOM 2927 N N . GLU A 1 370 ? 1.546 31.969 29.453 1 85.38 370 GLU A N 1
ATOM 2928 C CA . GLU A 1 370 ? 2.912 32.375 29.75 1 85.38 370 GLU A CA 1
ATOM 2929 C C . GLU A 1 370 ? 3.463 31.672 30.969 1 85.38 370 GLU A C 1
ATOM 2931 O O . GLU A 1 370 ? 4.676 31.5 31.109 1 85.38 370 GLU A O 1
ATOM 2936 N N . ASP A 1 371 ? 2.676 31.125 31.734 1 87.25 371 ASP A N 1
ATOM 2937 C CA . ASP A 1 371 ? 3.139 30.625 33.031 1 87.25 371 ASP A CA 1
ATOM 2938 C C . ASP A 1 371 ? 3.25 29.109 33.031 1 87.25 371 ASP A C 1
ATOM 2940 O O . ASP A 1 371 ? 3.359 28.484 34.094 1 87.25 371 ASP A O 1
ATOM 2944 N N . PHE A 1 372 ? 3.205 28.5 31.922 1 91.38 372 PHE A N 1
ATOM 2945 C CA . PHE A 1 372 ? 3.328 27.047 31.922 1 91.38 372 PHE A CA 1
ATOM 2946 C C . PHE A 1 372 ? 4.77 26.625 32.188 1 91.38 372 PHE A C 1
ATOM 2948 O O . PHE A 1 372 ? 5.699 27.406 31.969 1 91.38 372 PHE A O 1
ATOM 2955 N N . GLU A 1 373 ? 4.969 25.469 32.75 1 91.5 373 GLU A N 1
ATOM 2956 C CA . GLU A 1 373 ? 6.281 24.875 32.969 1 91.5 373 GLU A CA 1
ATOM 2957 C C . GLU A 1 373 ? 6.367 23.484 32.344 1 91.5 373 GLU A C 1
ATOM 2959 O O . GLU A 1 373 ? 5.359 22.781 32.25 1 91.5 373 GLU A O 1
ATOM 2964 N N . GLY A 1 374 ? 7.645 23.188 31.891 1 90.06 374 GLY A N 1
ATOM 2965 C CA . GLY A 1 374 ? 7.809 21.953 31.125 1 90.06 374 GLY A CA 1
ATOM 2966 C C . GLY A 1 374 ? 7.441 22.094 29.656 1 90.06 374 GLY A C 1
ATOM 2967 O O . GLY A 1 374 ? 7.777 23.094 29.031 1 90.06 374 GLY A O 1
ATOM 2968 N N . ASP A 1 375 ? 6.871 20.969 29.062 1 87.69 375 ASP A N 1
ATOM 2969 C CA . ASP A 1 375 ? 6.297 20.969 27.719 1 87.69 375 ASP A CA 1
ATOM 2970 C C . ASP A 1 375 ? 7.359 21.266 26.656 1 87.69 375 ASP A C 1
ATOM 2972 O O . ASP A 1 375 ? 7.113 22.016 25.719 1 87.69 375 ASP A O 1
ATOM 2976 N N . ASN A 1 376 ? 8.516 20.719 26.875 1 90.5 376 ASN A N 1
ATOM 2977 C CA . ASN A 1 376 ? 9.547 20.797 25.828 1 90.5 376 ASN A CA 1
ATOM 2978 C C . ASN A 1 376 ? 9.188 19.938 24.625 1 90.5 376 ASN A C 1
ATOM 2980 O O . ASN A 1 376 ? 8.609 18.859 24.781 1 90.5 376 ASN A O 1
ATOM 2984 N N . VAL A 1 377 ? 9.516 20.469 23.5 1 93.56 377 VAL A N 1
ATOM 2985 C CA . VAL A 1 377 ? 9.359 19.656 22.297 1 93.56 377 VAL A CA 1
ATOM 2986 C C . VAL A 1 377 ? 10.68 18.969 21.969 1 93.56 377 VAL A C 1
ATOM 2988 O O . VAL A 1 377 ? 11.664 19.641 21.625 1 93.56 377 VAL A O 1
ATOM 2991 N N . GLN A 1 378 ? 10.656 17.703 22.062 1 94.38 378 GLN A N 1
ATOM 2992 C CA . GLN A 1 378 ? 11.852 16.891 21.828 1 94.38 378 GLN A CA 1
ATOM 2993 C C . GLN A 1 378 ? 11.859 16.344 20.406 1 94.38 378 GLN A C 1
ATOM 2995 O O . GLN A 1 378 ? 10.852 15.812 19.922 1 94.38 378 GLN A O 1
ATOM 3000 N N . PHE A 1 379 ? 13.008 16.531 19.75 1 95.12 379 PHE A N 1
ATOM 3001 C CA . PHE A 1 379 ? 13.125 16.062 18.375 1 95.12 379 PHE A CA 1
ATOM 3002 C C . PHE A 1 379 ? 14.148 14.945 18.266 1 95.12 379 PHE A C 1
ATOM 3004 O O . PHE A 1 379 ? 15.281 15.078 18.75 1 95.12 379 PHE A O 1
ATOM 3011 N N . TYR A 1 380 ? 13.711 13.93 17.625 1 92.81 380 TYR A N 1
ATOM 3012 C CA . TYR A 1 380 ? 14.562 12.789 17.297 1 92.81 380 TYR A CA 1
ATOM 3013 C C . TYR A 1 380 ? 14.859 12.734 15.805 1 92.81 380 TYR A C 1
ATOM 3015 O O . TYR A 1 380 ? 14.531 13.664 15.062 1 92.81 380 TYR A O 1
ATOM 3023 N N . GLY A 1 381 ? 15.57 11.68 15.438 1 89.69 381 GLY A N 1
ATOM 3024 C CA . GLY A 1 381 ? 15.922 11.547 14.031 1 89.69 381 GLY A CA 1
ATOM 3025 C C . GLY A 1 381 ? 14.719 11.352 13.133 1 89.69 381 GLY A C 1
ATOM 3026 O O . GLY A 1 381 ? 13.586 11.242 13.609 1 89.69 381 GLY A O 1
ATOM 3027 N N . LEU A 1 382 ? 15.016 11.438 11.828 1 87.75 382 LEU A N 1
ATOM 3028 C CA . LEU A 1 382 ? 13.969 11.297 10.82 1 87.75 382 LEU A CA 1
ATOM 3029 C C . LEU A 1 382 ? 13.555 9.836 10.664 1 87.75 382 LEU A C 1
ATOM 3031 O O . LEU A 1 382 ? 14.406 8.953 10.594 1 87.75 382 LEU A O 1
ATOM 3035 N N . ARG A 1 383 ? 12.266 9.633 10.625 1 83.12 383 ARG A N 1
ATOM 3036 C CA . ARG A 1 383 ? 11.75 8.305 10.336 1 83.12 383 ARG A CA 1
ATOM 3037 C C . ARG A 1 383 ? 12.352 7.758 9.039 1 83.12 383 ARG A C 1
ATOM 3039 O O . ARG A 1 383 ? 12.461 8.477 8.047 1 83.12 383 ARG A O 1
ATOM 3046 N N . GLY A 1 384 ? 12.703 6.457 9.062 1 77.44 384 GLY A N 1
ATOM 3047 C CA . GLY A 1 384 ? 13.25 5.828 7.871 1 77.44 384 GLY A CA 1
ATOM 3048 C C . GLY A 1 384 ? 14.758 5.957 7.773 1 77.44 384 GLY A C 1
ATOM 3049 O O . GLY A 1 384 ? 15.367 5.516 6.793 1 77.44 384 GLY A O 1
ATOM 3050 N N . THR A 1 385 ? 15.32 6.656 8.688 1 82.38 385 THR A N 1
ATOM 3051 C CA . THR A 1 385 ? 16.766 6.797 8.703 1 82.38 385 THR A CA 1
ATOM 3052 C C . THR A 1 385 ? 17.375 6.039 9.883 1 82.38 385 THR A C 1
ATOM 3054 O O . THR A 1 385 ? 16.672 5.707 10.844 1 82.38 385 THR A O 1
ATOM 3057 N N . PRO A 1 386 ? 18.625 5.762 9.789 1 82.25 386 PRO A N 1
ATOM 3058 C CA . PRO A 1 386 ? 19.281 5.031 10.883 1 82.25 386 PRO A CA 1
ATOM 3059 C C . PRO A 1 386 ? 19.234 5.793 12.211 1 82.25 386 PRO A C 1
ATOM 3061 O O . PRO A 1 386 ? 19.359 5.188 13.273 1 82.25 386 PRO A O 1
ATOM 3064 N N . ASN A 1 387 ? 19.016 7.105 12.195 1 85.62 387 ASN A N 1
ATOM 3065 C CA . ASN A 1 387 ? 19.047 7.934 13.398 1 85.62 387 ASN A CA 1
ATOM 3066 C C . ASN A 1 387 ? 17.641 8.211 13.922 1 85.62 387 ASN A C 1
ATOM 3068 O O . ASN A 1 387 ? 17.453 9.086 14.766 1 85.62 387 ASN A O 1
ATOM 3072 N N . GLU A 1 388 ? 16.719 7.523 13.461 1 84.56 388 GLU A N 1
ATOM 3073 C CA . GLU A 1 388 ? 15.312 7.77 13.781 1 84.56 388 GLU A CA 1
ATOM 3074 C C . GLU A 1 388 ? 15.094 7.82 15.297 1 84.56 388 GLU A C 1
ATOM 3076 O O . GLU A 1 388 ? 14.406 8.703 15.797 1 84.56 388 GLU A O 1
ATOM 3081 N N . GLY A 1 389 ? 15.719 6.996 16.094 1 83.25 389 GLY A N 1
ATOM 3082 C CA . GLY A 1 389 ? 15.492 6.914 17.531 1 83.25 389 GLY A CA 1
ATOM 3083 C C . GLY A 1 389 ? 16.453 7.781 18.328 1 83.25 389 GLY A C 1
ATOM 3084 O O . GLY A 1 389 ? 16.328 7.871 19.562 1 83.25 389 GLY A O 1
ATOM 3085 N N . LYS A 1 390 ? 17.312 8.453 17.703 1 91.81 390 LYS A N 1
ATOM 3086 C CA . LYS A 1 390 ? 18.312 9.273 18.375 1 91.81 390 LYS A CA 1
ATOM 3087 C C . LYS A 1 390 ? 17.781 10.672 18.656 1 91.81 390 LYS A C 1
ATOM 3089 O O . LYS A 1 390 ? 17.281 11.352 17.766 1 91.81 390 LYS A O 1
ATOM 3094 N N . LEU A 1 391 ? 17.859 11.062 19.938 1 93.81 391 LEU A N 1
ATOM 3095 C CA . LEU A 1 391 ? 17.484 12.43 20.281 1 93.81 391 LEU A CA 1
ATOM 3096 C C . LEU A 1 391 ? 18.453 13.43 19.672 1 93.81 391 LEU A C 1
ATOM 3098 O O . LEU A 1 391 ? 19.656 13.352 19.891 1 93.81 391 LEU A O 1
ATOM 3102 N N . LEU A 1 392 ? 17.969 14.312 18.938 1 94.38 392 LEU A N 1
ATOM 3103 C CA . LEU A 1 392 ? 18.797 15.289 18.25 1 94.38 392 LEU A CA 1
ATOM 3104 C C . LEU A 1 392 ? 18.812 16.609 19 1 94.38 392 LEU A C 1
ATOM 3106 O O . LEU A 1 392 ? 19.797 17.359 18.938 1 94.38 392 LEU A O 1
ATOM 3110 N N . GLY A 1 393 ? 17.703 16.953 19.641 1 94.25 393 GLY A N 1
ATOM 3111 C CA . GLY A 1 393 ? 17.594 18.219 20.344 1 94.25 393 GLY A CA 1
ATOM 3112 C C . GLY A 1 393 ? 16.188 18.484 20.891 1 94.25 393 GLY A C 1
ATOM 3113 O O . GLY A 1 393 ?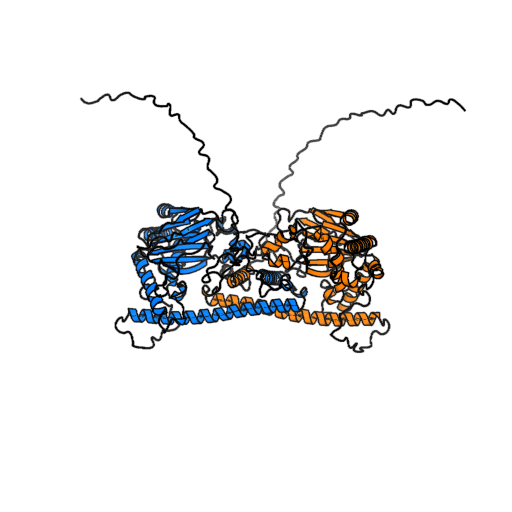 15.305 17.641 20.75 1 94.25 393 GLY A O 1
ATOM 3114 N N . GLU A 1 394 ? 16.125 19.578 21.625 1 93 394 GLU A N 1
ATOM 3115 C CA . GLU A 1 394 ? 14.836 19.969 22.203 1 93 394 GLU A CA 1
ATOM 3116 C C . GLU A 1 394 ? 14.633 21.484 22.141 1 93 394 GLU A C 1
ATOM 3118 O O . GLU A 1 394 ? 15.602 22.234 22.141 1 93 394 GLU A O 1
ATOM 3123 N N . VAL A 1 395 ? 13.469 21.828 21.828 1 92.88 395 VAL A N 1
ATOM 3124 C CA . VAL A 1 395 ? 13.055 23.219 21.969 1 92.88 395 VAL A CA 1
ATOM 3125 C C . VAL A 1 395 ? 12.43 23.438 23.344 1 92.88 395 VAL A C 1
ATOM 3127 O O . VAL A 1 395 ? 11.328 22.953 23.609 1 92.88 395 VAL A O 1
ATOM 3130 N N . GLU A 1 396 ? 13.109 24.203 24.125 1 89.12 396 GLU A N 1
ATOM 3131 C CA . GLU A 1 396 ? 12.672 24.391 25.5 1 89.12 396 GLU A CA 1
ATOM 3132 C C . GLU A 1 396 ? 11.664 25.516 25.609 1 89.12 396 GLU A C 1
ATOM 3134 O O . GLU A 1 396 ? 11.898 26.625 25.109 1 89.12 396 GLU A O 1
ATOM 3139 N N . ARG A 1 397 ? 10.578 25.219 26.297 1 83.62 397 ARG A N 1
ATOM 3140 C CA . ARG A 1 397 ? 9.523 26.172 26.641 1 83.62 397 ARG A CA 1
ATOM 3141 C C . ARG A 1 397 ? 9.477 27.328 25.656 1 83.62 397 ARG A C 1
ATOM 3143 O O . ARG A 1 397 ? 9.836 28.469 25.984 1 83.62 397 ARG A O 1
ATOM 3150 N N . PRO A 1 398 ? 8.969 27.094 24.547 1 86.44 398 PRO A N 1
ATOM 3151 C CA . PRO A 1 398 ? 8.93 28.172 23.562 1 86.44 398 PRO A CA 1
ATOM 3152 C C . PRO A 1 398 ? 8.164 29.391 24.062 1 86.44 398 PRO A C 1
ATOM 3154 O O . PRO A 1 398 ? 7.168 29.25 24.766 1 86.44 398 PRO A O 1
ATOM 3157 N N . ASP A 1 399 ? 8.641 30.609 23.703 1 91.88 399 ASP A N 1
ATOM 3158 C CA . ASP A 1 399 ? 7.938 31.844 24 1 91.88 399 ASP A CA 1
ATOM 3159 C C . ASP A 1 399 ? 6.605 31.922 23.266 1 91.88 399 ASP A C 1
ATOM 3161 O O . ASP A 1 399 ? 6.445 31.328 22.188 1 91.88 399 ASP A O 1
ATOM 3165 N N . VAL A 1 400 ? 5.691 32.656 23.875 1 96.5 400 VAL A N 1
ATOM 3166 C CA . VAL A 1 400 ? 4.406 32.875 23.219 1 96.5 400 VAL A CA 1
ATOM 3167 C C . VAL A 1 400 ? 4.617 33.531 21.859 1 96.5 400 VAL A C 1
ATOM 3169 O O . VAL A 1 400 ? 5.324 34.531 21.75 1 96.5 400 VAL A O 1
ATOM 3172 N N . GLY A 1 401 ? 4.027 32.906 20.828 1 97.94 401 GLY A N 1
ATOM 3173 C CA . GLY A 1 401 ? 4.125 33.438 19.469 1 97.94 401 GLY A CA 1
ATOM 3174 C C . GLY A 1 401 ? 5.277 32.844 18.688 1 97.94 401 GLY A C 1
ATOM 3175 O O . GLY A 1 401 ? 5.363 33.031 17.469 1 97.94 401 GLY A O 1
ATOM 3176 N N . ARG A 1 402 ? 6.137 32.156 19.375 1 97.19 402 ARG A N 1
ATOM 3177 C CA . ARG A 1 402 ? 7.27 31.547 18.688 1 97.19 402 ARG A CA 1
ATOM 3178 C C . ARG A 1 402 ? 6.855 30.25 18 1 97.19 402 ARG A C 1
ATOM 3180 O O . ARG A 1 402 ? 6.113 29.438 18.578 1 97.19 402 ARG A O 1
ATOM 3187 N N . ALA A 1 403 ? 7.305 30.062 16.781 1 98.19 403 ALA A N 1
ATOM 3188 C CA . ALA A 1 403 ? 6.984 28.875 15.977 1 98.19 403 ALA A CA 1
ATOM 3189 C C . ALA A 1 403 ? 8.219 28 15.789 1 98.19 403 ALA A C 1
ATOM 3191 O O . ALA A 1 403 ? 9.352 28.484 15.82 1 98.19 403 ALA A O 1
ATOM 3192 N N . VAL A 1 404 ? 7.965 26.781 15.648 1 97.62 404 VAL A N 1
ATOM 3193 C CA . VAL A 1 404 ? 8.945 25.781 15.242 1 97.62 404 VAL A CA 1
ATOM 3194 C C . VAL A 1 404 ? 8.477 25.078 13.969 1 97.62 404 VAL A C 1
ATOM 3196 O O . VAL A 1 404 ? 7.348 24.594 13.891 1 97.62 404 VAL A O 1
ATOM 3199 N N . ILE A 1 405 ? 9.305 25.094 12.961 1 96.94 405 ILE A N 1
ATOM 3200 C CA . ILE A 1 405 ? 9 24.422 11.703 1 96.94 405 ILE A CA 1
ATOM 3201 C C . ILE A 1 405 ? 9.945 23.234 11.508 1 96.94 405 ILE A C 1
ATOM 3203 O O . ILE A 1 405 ? 11.141 23.344 11.805 1 96.94 405 ILE A O 1
ATOM 3207 N N . HIS A 1 406 ? 9.414 22.109 11.141 1 95.44 406 HIS A N 1
ATOM 3208 C CA . HIS A 1 406 ? 10.211 20.906 10.992 1 95.44 406 HIS A CA 1
ATOM 3209 C C . HIS A 1 406 ? 9.578 19.953 9.984 1 95.44 406 HIS A C 1
ATOM 3211 O O . HIS A 1 406 ? 8.391 20.078 9.656 1 95.44 406 HIS A O 1
ATOM 3217 N N . ALA A 1 407 ? 10.359 19.062 9.531 1 92.06 407 ALA A N 1
ATOM 3218 C CA . ALA A 1 407 ? 9.812 17.969 8.734 1 92.06 407 ALA A CA 1
ATOM 3219 C C . ALA A 1 407 ? 8.852 17.109 9.555 1 92.06 407 ALA A C 1
ATOM 3221 O O . ALA A 1 407 ? 9.102 16.828 10.727 1 92.06 407 ALA A O 1
ATOM 3222 N N . GLY A 1 408 ? 7.727 16.719 8.914 1 90.62 408 GLY A N 1
ATOM 3223 C CA . GLY A 1 408 ? 6.762 15.883 9.594 1 90.62 408 GLY A CA 1
ATOM 3224 C C . GLY A 1 408 ? 7.336 14.539 10.016 1 90.62 408 GLY A C 1
ATOM 3225 O O . GLY A 1 408 ? 6.867 13.93 10.977 1 90.62 408 GLY A O 1
ATOM 3226 N N . ARG A 1 409 ? 8.406 14.141 9.43 1 88.62 409 ARG A N 1
ATOM 3227 C CA . ARG A 1 409 ? 8.977 12.82 9.648 1 88.62 409 ARG A CA 1
ATOM 3228 C C . ARG A 1 409 ? 9.875 12.805 10.883 1 88.62 409 ARG A C 1
ATOM 3230 O O . ARG A 1 409 ? 10.266 11.742 11.367 1 88.62 409 ARG A O 1
ATOM 3237 N N . HIS A 1 410 ? 10.258 13.961 11.391 1 89.88 410 HIS A N 1
ATOM 3238 C CA . HIS A 1 410 ? 10.969 13.945 12.656 1 89.88 4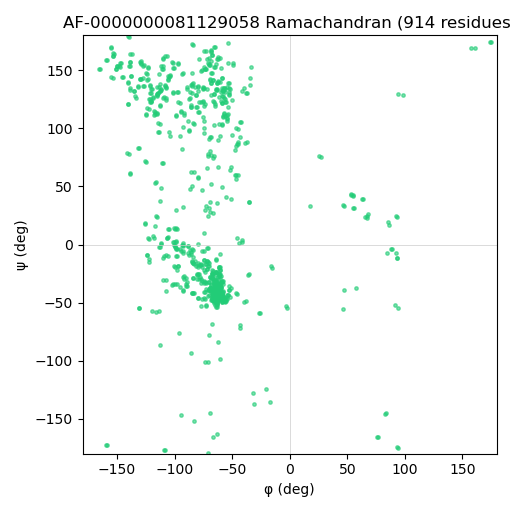10 HIS A CA 1
ATOM 3239 C C . HIS A 1 410 ? 10.133 13.305 13.758 1 89.88 410 HIS A C 1
ATOM 3241 O O . HIS A 1 410 ? 9 13.719 14.008 1 89.88 410 HIS A O 1
ATOM 3247 N N . LEU A 1 411 ? 10.742 12.281 14.289 1 88.06 411 LEU A N 1
ATOM 3248 C CA . LEU A 1 411 ? 10.117 11.867 15.539 1 88.06 411 LEU A CA 1
ATOM 3249 C C . LEU A 1 411 ? 10.211 12.977 16.578 1 88.06 411 LEU A C 1
ATOM 3251 O O . LEU A 1 411 ? 11.25 13.625 16.719 1 88.06 411 LEU A O 1
ATOM 3255 N N . HIS A 1 412 ? 9.102 13.234 17.234 1 92.75 412 HIS A N 1
ATOM 3256 C CA . HIS A 1 412 ? 9.102 14.289 18.234 1 92.75 412 HIS A CA 1
ATOM 3257 C C . HIS A 1 412 ? 8.094 14 19.344 1 92.75 412 HIS A C 1
ATOM 3259 O O . HIS A 1 412 ? 7.176 13.188 19.156 1 92.75 412 HIS A O 1
ATOM 3265 N N . ALA A 1 413 ? 8.375 14.523 20.438 1 90.44 413 ALA A N 1
ATOM 3266 C CA . ALA A 1 413 ? 7.562 14.328 21.625 1 90.44 413 ALA A CA 1
ATOM 3267 C C . ALA A 1 413 ? 7.402 15.633 22.406 1 90.44 413 ALA A C 1
ATOM 3269 O O . ALA A 1 413 ? 8.109 16.609 22.156 1 90.44 413 ALA A O 1
ATOM 3270 N N . VAL A 1 414 ? 6.387 15.656 23.141 1 90.81 414 VAL A N 1
ATOM 3271 C CA . VAL A 1 414 ? 6.176 16.75 24.078 1 90.81 414 VAL A CA 1
ATOM 3272 C C . VAL A 1 414 ? 6.293 16.25 25.516 1 90.81 414 VAL A C 1
ATOM 3274 O O . VAL A 1 414 ? 5.551 15.352 25.922 1 90.81 414 VAL A O 1
ATOM 3277 N N . SER A 1 415 ? 7.25 16.812 26.219 1 90.81 415 SER A N 1
ATOM 3278 C CA . SER A 1 415 ? 7.453 16.406 27.609 1 90.81 415 SER A CA 1
ATOM 3279 C C . SER A 1 415 ? 6.285 16.844 28.5 1 90.81 415 SER A C 1
ATOM 3281 O O . SER A 1 415 ? 5.477 17.672 28.094 1 90.81 415 SER A O 1
ATOM 3283 N N . GLU A 1 416 ? 6.246 16.344 29.594 1 90.81 416 GLU A N 1
ATOM 3284 C CA . GLU A 1 416 ? 5.145 16.594 30.516 1 90.81 416 GLU A CA 1
ATOM 3285 C C . GLU A 1 416 ? 5.086 18.062 30.922 1 90.81 416 GLU A C 1
ATOM 3287 O O . GLU A 1 416 ? 6.117 18.672 31.219 1 90.81 416 GLU A O 1
ATOM 3292 N N . VAL A 1 417 ? 3.824 18.609 30.875 1 90.94 417 VAL A N 1
ATOM 3293 C CA . VAL A 1 417 ? 3.574 19.922 31.453 1 90.94 417 VAL A CA 1
ATOM 3294 C C . VAL A 1 417 ? 3.455 19.781 32.969 1 90.94 417 VAL A C 1
ATOM 3296 O O . VAL A 1 417 ? 2.602 19.047 33.469 1 90.94 417 VAL A O 1
ATOM 3299 N N . THR A 1 418 ? 4.273 20.484 33.719 1 92.38 418 THR A N 1
ATOM 3300 C CA . THR A 1 418 ? 4.305 20.312 35.156 1 92.38 418 THR A CA 1
ATOM 3301 C C . THR A 1 418 ? 3.521 21.422 35.844 1 92.38 418 THR A C 1
ATOM 3303 O O . THR A 1 418 ? 3.174 21.312 37.031 1 92.38 418 THR A O 1
ATOM 3306 N N . ALA A 1 419 ? 3.279 22.484 35.156 1 93.75 419 ALA A N 1
ATOM 3307 C CA . ALA A 1 419 ? 2.467 23.562 35.688 1 93.75 419 ALA A CA 1
ATOM 3308 C C . ALA A 1 419 ? 1.816 24.375 34.562 1 93.75 419 ALA A C 1
ATOM 3310 O O . ALA A 1 419 ? 2.41 24.547 33.5 1 93.75 419 ALA A O 1
ATOM 3311 N N . GLY A 1 420 ? 0.551 24.828 34.844 1 93.25 420 GLY A N 1
ATOM 3312 C CA . GLY A 1 420 ? -0.142 25.688 33.906 1 93.25 420 GLY A CA 1
ATOM 3313 C C . GLY A 1 420 ? -0.688 24.953 32.688 1 93.25 420 GLY A C 1
ATOM 3314 O O . GLY A 1 420 ? -0.888 23.734 32.75 1 93.25 420 GLY A O 1
ATOM 3315 N N . ASN A 1 421 ? -1.05 25.797 31.672 1 92.88 421 ASN A N 1
ATOM 3316 C CA . ASN A 1 421 ? -1.594 25.297 30.406 1 92.88 421 ASN A CA 1
ATOM 3317 C C . ASN A 1 421 ? -0.813 25.844 29.219 1 92.88 421 ASN A C 1
ATOM 3319 O O . ASN A 1 421 ? -0.405 27 29.203 1 92.88 421 ASN A O 1
ATOM 3323 N N . ARG A 1 422 ? -0.542 25 28.328 1 93.56 422 ARG A N 1
ATOM 3324 C CA . ARG A 1 422 ? 0.056 25.422 27.062 1 93.56 422 ARG A CA 1
ATOM 3325 C C . ARG A 1 422 ? -0.827 25.031 25.891 1 93.56 422 ARG A C 1
ATOM 3327 O O . ARG A 1 422 ? -1.295 23.891 25.797 1 93.56 422 ARG A O 1
ATOM 3334 N N . TYR A 1 423 ? -1.04 26.031 25.078 1 94.19 423 TYR A N 1
ATOM 3335 C CA . TYR A 1 423 ? -1.728 25.797 23.812 1 94.19 423 TYR A CA 1
ATOM 3336 C C . TYR A 1 423 ? -0.754 25.891 22.641 1 94.19 423 TYR A C 1
ATOM 3338 O O . TYR A 1 423 ? 0.13 26.75 22.625 1 94.19 423 TYR A O 1
ATOM 3346 N N . ALA A 1 424 ? -0.843 24.938 21.734 1 95 424 ALA A N 1
ATOM 3347 C CA . ALA A 1 424 ? 0.005 24.906 20.547 1 95 424 ALA A CA 1
ATOM 3348 C C . ALA A 1 424 ? -0.835 24.953 19.266 1 95 424 ALA A C 1
ATOM 3350 O O . ALA A 1 424 ? -1.76 24.141 19.109 1 95 424 ALA A O 1
ATOM 3351 N N . LEU A 1 425 ? -0.594 25.938 18.422 1 97.56 425 LEU A N 1
ATOM 3352 C CA . LEU A 1 425 ? -1.147 25.938 17.078 1 97.56 425 LEU A CA 1
ATOM 3353 C C . LEU A 1 425 ? -0.317 25.062 16.141 1 97.56 425 LEU A C 1
ATOM 3355 O O . LEU A 1 425 ? 0.864 25.344 15.922 1 97.56 425 LEU A O 1
ATOM 3359 N N . ILE A 1 426 ? -0.926 24.047 15.617 1 96.44 426 ILE A N 1
ATOM 3360 C CA . ILE A 1 426 ? -0.25 23.094 14.75 1 96.44 426 ILE A CA 1
ATOM 3361 C C . ILE A 1 426 ? -0.795 23.203 13.328 1 96.44 426 ILE A C 1
ATOM 3363 O O . ILE A 1 426 ? -2.012 23.25 13.125 1 96.44 426 ILE A O 1
ATOM 3367 N N . VAL A 1 427 ? 0.088 23.281 12.359 1 97.5 427 VAL A N 1
ATOM 3368 C CA . VAL A 1 427 ? -0.319 23.234 10.961 1 97.5 427 VAL A CA 1
ATOM 3369 C C . VAL A 1 427 ? 0.436 22.125 10.242 1 97.5 427 VAL A C 1
ATOM 3371 O O . VAL A 1 427 ? 1.659 22.188 10.094 1 97.5 427 VAL A O 1
ATOM 3374 N N . TRP A 1 428 ? -0.303 21.094 9.852 1 94.94 428 TRP A N 1
ATOM 3375 C CA . TRP A 1 428 ? 0.223 20.047 8.977 1 94.94 428 TRP A CA 1
ATOM 3376 C C . TRP A 1 428 ? 0.104 20.453 7.512 1 94.94 428 TRP A C 1
ATOM 3378 O O . TRP A 1 428 ? -0.917 21.016 7.098 1 94.94 428 TRP A O 1
ATOM 3388 N N . THR A 1 429 ? 1.164 20.203 6.785 1 93.69 429 THR A N 1
ATOM 3389 C CA . THR A 1 429 ? 1.104 20.484 5.352 1 93.69 429 THR A CA 1
ATOM 3390 C C . THR A 1 429 ? 1.526 19.25 4.547 1 93.69 429 THR A C 1
ATOM 3392 O O . THR A 1 429 ? 2.432 18.531 4.953 1 93.69 429 THR A O 1
ATOM 3395 N N . ARG A 1 430 ? 0.813 19.094 3.412 1 89.44 430 ARG A N 1
ATOM 3396 C CA . ARG A 1 430 ? 1.065 17.938 2.561 1 89.44 430 ARG A CA 1
ATOM 3397 C C . ARG A 1 430 ? 1.284 18.359 1.112 1 89.44 430 ARG A C 1
ATOM 3399 O O . ARG A 1 430 ? 0.884 19.453 0.712 1 89.44 430 ARG A O 1
ATOM 3406 N N . SER A 1 431 ? 1.992 17.516 0.427 1 86.75 431 SER A N 1
ATOM 3407 C CA . SER A 1 431 ? 2.105 17.562 -1.027 1 86.75 431 SER A CA 1
ATOM 3408 C C . SER A 1 431 ? 1.443 16.359 -1.683 1 86.75 431 SER A C 1
ATOM 3410 O O . SER A 1 431 ? 2.043 15.289 -1.768 1 86.75 431 SER A O 1
ATOM 3412 N N . TRP A 1 432 ? 0.293 16.562 -2.234 1 83.5 432 TRP A N 1
ATOM 3413 C CA . TRP A 1 432 ? -0.368 15.445 -2.91 1 83.5 432 TRP A CA 1
ATOM 3414 C C . TRP A 1 432 ? 0.342 15.102 -4.215 1 83.5 432 TRP A C 1
ATOM 3416 O O . TRP A 1 432 ? 0.215 13.984 -4.723 1 83.5 432 TRP A O 1
ATOM 3426 N N . GLY A 1 433 ? 1.106 16.125 -4.723 1 80.44 433 GLY A N 1
ATOM 3427 C CA . GLY A 1 433 ? 1.96 15.844 -5.867 1 80.44 433 GLY A CA 1
ATOM 3428 C C . GLY A 1 433 ? 3.047 14.828 -5.562 1 80.44 433 GLY A C 1
ATOM 3429 O O . GLY A 1 433 ? 3.293 13.914 -6.355 1 80.44 433 GLY A O 1
ATOM 3430 N N . MET A 1 434 ? 3.627 15.008 -4.469 1 82.75 434 MET A N 1
ATOM 3431 C CA . MET A 1 434 ? 4.66 14.07 -4.055 1 82.75 434 MET A CA 1
ATOM 3432 C C . MET A 1 434 ? 4.051 12.719 -3.693 1 82.75 434 MET A C 1
ATOM 3434 O O . MET A 1 434 ? 4.613 11.672 -4.02 1 82.75 434 MET A O 1
ATOM 3438 N N . ARG A 1 435 ? 2.918 12.742 -3.047 1 88 435 ARG A N 1
ATOM 3439 C CA . ARG A 1 435 ? 2.262 11.523 -2.588 1 88 435 ARG A CA 1
ATOM 3440 C C . ARG A 1 435 ? 1.681 10.742 -3.76 1 88 435 ARG A C 1
ATOM 3442 O O . ARG A 1 435 ? 1.353 9.562 -3.623 1 88 435 ARG A O 1
ATOM 3449 N N . ARG A 1 436 ? 1.581 11.344 -4.891 1 87.25 436 ARG A N 1
ATOM 3450 C CA . ARG A 1 436 ? 1.134 10.68 -6.109 1 87.25 436 ARG A CA 1
ATOM 3451 C C . ARG A 1 436 ? 2.219 9.758 -6.664 1 87.25 436 ARG A C 1
ATOM 3453 O O . ARG A 1 436 ? 1.923 8.797 -7.371 1 87.25 436 ARG A O 1
ATOM 3460 N N . LEU A 1 437 ? 3.395 10.062 -6.297 1 85.75 437 LEU A N 1
ATOM 3461 C CA . LEU A 1 437 ? 4.531 9.43 -6.953 1 85.75 437 LEU A CA 1
ATOM 3462 C C . LEU A 1 437 ? 5.043 8.25 -6.129 1 85.75 437 LEU A C 1
ATOM 3464 O O . LEU A 1 437 ? 5.859 7.461 -6.613 1 85.75 437 LEU A O 1
ATOM 3468 N N . THR A 1 438 ? 4.551 8.109 -4.938 1 91.12 438 THR A N 1
ATOM 3469 C CA . THR A 1 438 ? 5.086 7.082 -4.051 1 91.12 438 THR A CA 1
ATOM 3470 C C . THR A 1 438 ? 3.959 6.371 -3.309 1 91.12 438 THR A C 1
ATOM 3472 O O . THR A 1 438 ? 2.955 6.988 -2.947 1 91.12 438 THR A O 1
ATOM 3475 N N . CYS A 1 439 ? 4.176 5.094 -3.105 1 94.38 439 CYS A N 1
ATOM 3476 C CA . CYS A 1 439 ? 3.283 4.375 -2.207 1 94.38 439 CYS A CA 1
ATOM 3477 C C . CYS A 1 439 ? 3.449 4.855 -0.771 1 94.38 439 CYS A C 1
ATOM 3479 O O . CYS A 1 439 ? 4.422 5.543 -0.45 1 94.38 439 CYS A O 1
ATOM 3481 N N . PRO A 1 440 ? 2.5 4.57 0.147 1 93.19 440 PRO A N 1
ATOM 3482 C CA . PRO A 1 440 ? 2.584 5.07 1.521 1 93.19 440 PRO A CA 1
ATOM 3483 C C . PRO A 1 440 ? 3.865 4.637 2.23 1 93.19 440 PRO A C 1
ATOM 3485 O O . PRO A 1 440 ? 4.457 5.422 2.977 1 93.19 440 PRO A O 1
ATOM 3488 N N . CYS A 1 441 ? 4.309 3.395 2.035 1 93 441 CYS A N 1
ATOM 3489 C CA . CYS A 1 441 ? 5.512 2.885 2.68 1 93 441 CYS A CA 1
ATOM 3490 C C . CYS A 1 441 ? 6.746 3.65 2.211 1 93 441 CYS A C 1
ATOM 3492 O O . CYS A 1 441 ? 7.562 4.078 3.029 1 93 441 CYS A O 1
ATOM 3494 N N . CYS A 1 442 ? 6.863 3.793 0.887 1 92 442 CYS A N 1
ATOM 3495 C CA . CYS A 1 442 ? 7.988 4.543 0.343 1 92 442 CYS A CA 1
ATOM 3496 C C . CYS A 1 442 ? 7.918 6.008 0.753 1 92 442 CYS A C 1
ATOM 3498 O O . CYS A 1 442 ? 8.945 6.629 1.042 1 92 442 CYS A O 1
ATOM 3500 N N . HIS A 1 443 ? 6.77 6.559 0.795 1 90.44 443 HIS A N 1
ATOM 3501 C CA . HIS A 1 443 ? 6.59 7.961 1.16 1 90.44 443 HIS A CA 1
ATOM 3502 C C . HIS A 1 443 ? 7.027 8.219 2.598 1 90.44 443 HIS A C 1
ATOM 3504 O O . HIS A 1 443 ? 7.785 9.148 2.863 1 90.44 443 HIS A O 1
ATOM 3510 N N . LEU A 1 444 ? 6.57 7.395 3.492 1 86.88 444 LEU A N 1
ATOM 3511 C CA . LEU A 1 444 ? 6.848 7.574 4.914 1 86.88 444 LEU A CA 1
ATOM 3512 C C . LEU A 1 444 ? 8.328 7.352 5.211 1 86.88 444 LEU A C 1
ATOM 3514 O O . LEU A 1 444 ? 8.859 7.902 6.176 1 86.88 444 LEU A O 1
ATOM 3518 N N . ASN A 1 445 ? 8.93 6.551 4.297 1 86.31 445 ASN A N 1
ATOM 3519 C CA . ASN A 1 445 ? 10.359 6.297 4.465 1 86.31 445 ASN A CA 1
ATOM 3520 C C . ASN A 1 445 ? 11.195 7.152 3.52 1 86.31 445 ASN A C 1
ATOM 3522 O O . ASN A 1 445 ? 12.422 7.039 3.498 1 86.31 445 ASN A O 1
ATOM 3526 N N . ARG A 1 446 ? 10.539 7.973 2.764 1 86.94 446 ARG A N 1
ATOM 3527 C CA . ARG A 1 446 ? 11.125 8.891 1.788 1 86.94 446 ARG A CA 1
ATOM 3528 C C . ARG A 1 446 ? 12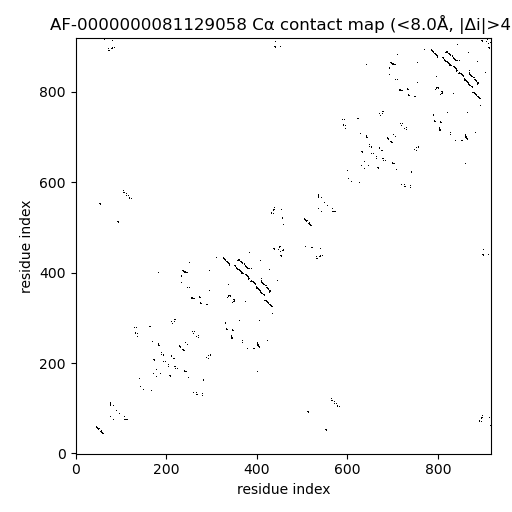.039 8.148 0.825 1 86.94 446 ARG A C 1
ATOM 3530 O O . ARG A 1 446 ? 13.172 8.57 0.59 1 86.94 446 ARG A O 1
ATOM 3537 N N . ARG A 1 447 ? 11.477 6.945 0.408 1 84.38 447 ARG A N 1
ATOM 3538 C CA . ARG A 1 447 ? 12.102 6.223 -0.695 1 84.38 447 ARG A CA 1
ATOM 3539 C C . ARG A 1 447 ? 11.555 6.695 -2.037 1 84.38 447 ARG A C 1
ATOM 3541 O O . ARG A 1 447 ? 10.406 6.422 -2.379 1 84.38 447 ARG A O 1
ATOM 3548 N N . MET A 1 448 ? 12.227 7.543 -2.674 1 79.25 448 MET A N 1
ATOM 3549 C CA . MET A 1 448 ? 11.734 8.086 -3.939 1 79.25 448 MET A CA 1
ATOM 3550 C C . MET A 1 448 ? 12.578 7.582 -5.109 1 79.25 448 MET A C 1
ATOM 3552 O O . MET A 1 448 ? 13.328 8.352 -5.715 1 79.25 448 MET A O 1
ATOM 3556 N N . ASP A 1 449 ? 12.414 6.293 -5.375 1 78.31 449 ASP A N 1
ATOM 3557 C CA . ASP A 1 449 ? 13.164 5.707 -6.48 1 78.31 449 ASP A CA 1
ATOM 3558 C C . ASP A 1 449 ? 12.305 4.715 -7.266 1 78.31 449 ASP A C 1
ATOM 3560 O O . ASP A 1 449 ? 11.117 4.562 -6.988 1 78.31 449 ASP A O 1
ATOM 3564 N N . ALA A 1 450 ? 12.93 4.168 -8.281 1 77.38 450 ALA A N 1
ATOM 3565 C CA . ALA A 1 450 ? 12.211 3.367 -9.273 1 77.38 450 ALA A CA 1
ATOM 3566 C C . ALA A 1 450 ? 11.781 2.027 -8.68 1 77.38 450 ALA A C 1
ATOM 3568 O O . ALA A 1 450 ? 11.016 1.287 -9.305 1 77.38 450 ALA A O 1
ATOM 3569 N N . SER A 1 451 ? 12.148 1.779 -7.461 1 83.31 451 SER A N 1
ATOM 3570 C CA . SER A 1 451 ? 11.742 0.519 -6.848 1 83.31 451 SER A CA 1
ATOM 3571 C C . SER A 1 451 ? 10.344 0.619 -6.254 1 83.31 451 SER A C 1
ATOM 3573 O O . SER A 1 451 ? 9.727 -0.399 -5.93 1 83.31 451 SER A O 1
ATOM 3575 N N . CYS A 1 452 ? 9.891 1.847 -6.098 1 90.25 452 CYS A N 1
ATOM 3576 C CA . CYS A 1 452 ? 8.539 2.035 -5.582 1 90.25 452 CYS A CA 1
ATOM 3577 C C . CYS A 1 452 ? 7.496 1.562 -6.59 1 90.25 452 CYS A C 1
ATOM 3579 O O . CYS A 1 452 ? 7.574 1.9 -7.773 1 90.25 452 CYS A O 1
ATOM 3581 N N . ILE A 1 453 ? 6.5 0.922 -6.133 1 88.5 453 ILE A N 1
ATOM 3582 C CA . ILE A 1 453 ? 5.508 0.296 -7.004 1 88.5 453 ILE A CA 1
ATOM 3583 C C . ILE A 1 453 ? 4.629 1.369 -7.637 1 88.5 453 ILE A C 1
ATOM 3585 O O . ILE A 1 453 ? 3.891 1.094 -8.586 1 88.5 453 ILE A O 1
ATOM 3589 N N . CYS A 1 454 ? 4.66 2.531 -7.082 1 88.44 454 CYS A N 1
ATOM 3590 C CA . CYS A 1 454 ? 3.836 3.607 -7.617 1 88.44 454 CYS A CA 1
ATOM 3591 C C . CYS A 1 454 ? 4.656 4.531 -8.508 1 88.44 454 CYS A C 1
ATOM 3593 O O . CYS A 1 454 ? 4.133 5.508 -9.047 1 88.44 454 CYS A O 1
ATOM 3595 N N . ASP A 1 455 ? 5.945 4.234 -8.602 1 82.81 455 ASP A N 1
ATOM 3596 C CA . ASP A 1 455 ? 6.785 5.016 -9.508 1 82.81 455 ASP A CA 1
ATOM 3597 C C . ASP A 1 455 ? 6.391 4.781 -10.961 1 82.81 455 ASP A C 1
ATOM 3599 O O . ASP A 1 455 ? 6.039 3.662 -11.344 1 82.81 455 ASP A O 1
ATOM 3603 N N . SER A 1 456 ? 6.441 5.848 -11.719 1 74.44 456 SER A N 1
ATOM 3604 C CA . SER A 1 456 ? 6.043 5.766 -13.117 1 74.44 456 SER A CA 1
ATOM 3605 C C . SER A 1 456 ? 6.922 4.781 -13.883 1 74.44 456 SER A C 1
ATOM 3607 O O . SER A 1 456 ? 6.52 4.273 -14.938 1 74.44 456 SER A O 1
ATOM 3609 N N . ARG A 1 457 ? 8.102 4.477 -13.414 1 70.06 457 ARG A N 1
ATOM 3610 C CA . ARG A 1 457 ? 9.039 3.596 -14.109 1 70.06 457 ARG A CA 1
ATOM 3611 C C . ARG A 1 457 ? 8.883 2.154 -13.641 1 70.06 457 ARG A C 1
ATOM 3613 O O . ARG A 1 457 ? 9.57 1.259 -14.133 1 70.06 457 ARG A O 1
ATOM 3620 N N . TRP A 1 458 ? 7.984 2.021 -12.57 1 73.25 458 TRP A N 1
ATOM 3621 C CA . TRP A 1 458 ? 7.832 0.684 -12.008 1 73.25 458 TRP A CA 1
ATOM 3622 C C . TRP A 1 458 ? 7.207 -0.268 -13.023 1 73.25 458 TRP A C 1
ATOM 3624 O O . TRP A 1 458 ? 6.23 0.082 -13.695 1 73.25 458 TRP A O 1
ATOM 3634 N N . ASN A 1 459 ? 7.879 -1.44 -13.188 1 63.38 459 ASN A N 1
ATOM 3635 C CA . ASN A 1 459 ? 7.395 -2.494 -14.078 1 63.38 459 ASN A CA 1
ATOM 3636 C C . ASN A 1 459 ? 7.125 -3.787 -13.312 1 63.38 459 ASN A C 1
ATOM 3638 O O . ASN A 1 459 ? 7.91 -4.18 -12.445 1 63.38 459 ASN A O 1
ATOM 3642 N N . MET B 1 1 ? 62.312 -68.938 -21.078 1 17.48 1 MET B N 1
ATOM 3643 C CA . MET B 1 1 ? 63.531 -68.5 -20.422 1 17.48 1 MET B CA 1
ATOM 3644 C C . MET B 1 1 ? 63.594 -66.938 -20.406 1 17.48 1 MET B C 1
ATOM 3646 O O . MET B 1 1 ? 63.781 -66.375 -19.344 1 17.48 1 MET B O 1
ATOM 3650 N N . ARG B 1 2 ? 64.5 -66.312 -21.281 1 16.47 2 ARG B N 1
ATOM 3651 C CA . ARG B 1 2 ? 65.75 -65.625 -21.156 1 16.47 2 ARG B CA 1
ATOM 3652 C C . ARG B 1 2 ? 65.562 -64.125 -21.062 1 16.47 2 ARG B C 1
ATOM 3654 O O . ARG B 1 2 ? 64.438 -63.625 -21.375 1 16.47 2 ARG B O 1
ATOM 3661 N N . PHE B 1 3 ? 66.438 -63.406 -21.562 1 17.36 3 PHE B N 1
ATOM 3662 C CA . PHE B 1 3 ? 67.375 -62.312 -21.266 1 17.36 3 PHE B CA 1
ATOM 3663 C C . PHE B 1 3 ? 66.812 -60.969 -21.703 1 17.36 3 PHE B C 1
ATOM 3665 O O . PHE B 1 3 ? 67.375 -59.906 -21.484 1 17.36 3 PHE B O 1
ATOM 3672 N N . CYS B 1 4 ? 65.75 -61.031 -22.75 1 16.8 4 CYS B N 1
ATOM 3673 C CA . CYS B 1 4 ? 65.875 -60.062 -23.812 1 16.8 4 CYS B CA 1
ATOM 3674 C C . CYS B 1 4 ? 65.625 -58.656 -23.281 1 16.8 4 CYS B C 1
ATOM 3676 O O . CYS B 1 4 ? 64.688 -58.469 -22.469 1 16.8 4 CYS B O 1
ATOM 3678 N N . GLY B 1 5 ? 66.062 -57.656 -23.875 1 17.84 5 GLY B N 1
ATOM 3679 C CA . GLY B 1 5 ? 66.875 -56.406 -23.844 1 17.84 5 GLY B CA 1
ATOM 3680 C C . GLY B 1 5 ? 66 -55.188 -23.562 1 17.84 5 GLY B C 1
ATOM 3681 O O . GLY B 1 5 ? 65 -54.969 -24.25 1 17.84 5 GLY B O 1
ATOM 3682 N N . LEU B 1 6 ? 65.688 -54.531 -22.297 1 18.19 6 LEU B N 1
ATOM 3683 C CA . LEU B 1 6 ? 64.938 -53.688 -21.391 1 18.19 6 LEU B CA 1
ATOM 3684 C C . LEU B 1 6 ? 64.875 -52.219 -21.891 1 18.19 6 LEU B C 1
ATOM 3686 O O . LEU B 1 6 ? 64.312 -51.375 -21.25 1 18.19 6 LEU B O 1
ATOM 3690 N N . LEU B 1 7 ? 65.75 -51.906 -23.094 1 17.47 7 LEU B N 1
ATOM 3691 C CA . LEU B 1 7 ? 66.5 -50.688 -22.922 1 17.47 7 LEU B CA 1
ATOM 3692 C C . LEU B 1 7 ? 65.562 -49.469 -22.875 1 17.47 7 LEU B C 1
ATOM 3694 O O . LEU B 1 7 ? 64.438 -49.562 -23.328 1 17.47 7 LEU B O 1
ATOM 3698 N N . LEU B 1 8 ? 66.125 -48.031 -23.031 1 17.48 8 LEU B N 1
ATOM 3699 C CA . LEU B 1 8 ? 66.438 -46.75 -22.422 1 17.48 8 LEU B CA 1
ATOM 3700 C C . LEU B 1 8 ? 65.625 -45.625 -23.047 1 17.48 8 LEU B C 1
ATOM 3702 O O . LEU B 1 8 ? 66.125 -44.812 -23.812 1 17.48 8 LEU B O 1
ATOM 3706 N N . SER B 1 9 ? 64.438 -45.906 -23.875 1 15.61 9 SER B N 1
ATOM 3707 C CA . SER B 1 9 ? 64.062 -45 -24.953 1 15.61 9 SER B CA 1
ATOM 3708 C C . SER B 1 9 ? 63.5 -43.688 -24.406 1 15.61 9 SER B C 1
ATOM 3710 O O . SER B 1 9 ? 62.375 -43.625 -23.938 1 15.61 9 SER B O 1
ATOM 3712 N N . VAL B 1 10 ? 64.312 -42.75 -23.656 1 18.52 10 VAL B N 1
ATOM 3713 C CA . VAL B 1 10 ? 64.25 -41.531 -22.891 1 18.52 10 VAL B CA 1
ATOM 3714 C C . VAL B 1 10 ? 63.719 -40.375 -23.766 1 18.52 10 VAL B C 1
ATOM 3716 O O . VAL B 1 10 ? 64.312 -40.031 -24.766 1 18.52 10 VAL B O 1
ATOM 3719 N N . LEU B 1 11 ? 62.312 -40.062 -23.781 1 17.38 11 LEU B N 1
ATOM 3720 C CA . LEU B 1 11 ? 61.25 -39.312 -24.422 1 17.38 11 LEU B CA 1
ATOM 3721 C C . LEU B 1 11 ? 61.562 -37.812 -24.375 1 17.38 11 LEU B C 1
ATOM 3723 O O . LEU B 1 11 ? 61.656 -37.219 -23.297 1 17.38 11 LEU B O 1
ATOM 3727 N N . LEU B 1 12 ? 62 -37.094 -25.422 1 16.06 12 LEU B N 1
ATOM 3728 C CA . LEU B 1 12 ? 62.75 -35.969 -25.953 1 16.06 12 LEU B CA 1
ATOM 3729 C C . LEU B 1 12 ? 61.969 -34.656 -25.781 1 16.06 12 LEU B C 1
ATOM 3731 O O . LEU B 1 12 ? 62.531 -33.656 -25.406 1 16.06 12 LEU B O 1
ATOM 3735 N N . ILE B 1 13 ? 60.656 -34.438 -26.203 1 16.84 13 ILE B N 1
ATOM 3736 C CA . ILE B 1 13 ? 60.562 -33.406 -27.219 1 16.84 13 ILE B CA 1
ATOM 3737 C C . ILE B 1 13 ? 60.469 -32.031 -26.562 1 16.84 13 ILE B C 1
ATOM 3739 O O . ILE B 1 13 ? 59.594 -31.797 -25.719 1 16.84 13 ILE B O 1
ATOM 3743 N N . ILE B 1 14 ? 61.312 -31.047 -26.734 1 16.83 14 ILE B N 1
ATOM 3744 C CA . ILE B 1 14 ? 61.938 -29.781 -26.344 1 16.83 14 ILE B CA 1
ATOM 3745 C C . ILE B 1 14 ? 60.906 -28.656 -26.484 1 16.83 14 ILE B C 1
ATOM 3747 O O . ILE B 1 14 ? 60 -28.734 -27.312 1 16.83 14 ILE B O 1
ATOM 3751 N N . LEU B 1 15 ? 61.156 -27.328 -25.859 1 18.03 15 LEU B N 1
ATOM 3752 C CA . LEU B 1 15 ? 60.844 -26.078 -25.172 1 18.03 15 LEU B CA 1
ATOM 3753 C C . LEU B 1 15 ? 60.562 -24.969 -26.188 1 18.03 15 LEU B C 1
ATOM 3755 O O . LEU B 1 15 ? 60.75 -23.781 -25.875 1 18.03 15 LEU B O 1
ATOM 3759 N N . SER B 1 16 ? 60.031 -25.234 -27.297 1 14.87 16 SER B N 1
ATOM 3760 C CA . SER B 1 16 ? 60.219 -24.234 -28.344 1 14.87 16 SER B CA 1
ATOM 3761 C C . SER B 1 16 ? 59.594 -22.906 -27.969 1 14.87 16 SER B C 1
ATOM 3763 O O . SER B 1 16 ? 58.469 -22.859 -27.469 1 14.87 16 SER B O 1
ATOM 3765 N N . LYS B 1 17 ? 60.188 -21.656 -28.25 1 16.22 17 LYS B N 1
ATOM 3766 C CA . LYS B 1 17 ? 60.625 -20.281 -28 1 16.22 17 LYS B CA 1
ATOM 3767 C C . LYS B 1 17 ? 59.594 -19.281 -28.516 1 16.22 17 LYS B C 1
ATOM 3769 O O . LYS B 1 17 ? 59.625 -18.109 -28.156 1 16.22 17 LYS B O 1
ATOM 3774 N N . SER B 1 18 ? 58.875 -19.531 -29.703 1 15.47 18 SER B N 1
ATOM 3775 C CA . SER B 1 18 ? 59 -18.438 -30.641 1 15.47 18 SER B CA 1
ATOM 3776 C C . SER B 1 18 ? 58.219 -17.203 -30.156 1 15.47 18 SER B C 1
ATOM 3778 O O . SER B 1 18 ? 57.281 -17.328 -29.375 1 15.47 18 SER B O 1
ATOM 3780 N N . GLU B 1 19 ? 58.156 -15.984 -30.906 1 16.38 19 GLU B N 1
ATOM 3781 C CA . GLU B 1 19 ? 58.531 -14.578 -31.031 1 16.38 19 GLU B CA 1
ATOM 3782 C C . GLU B 1 19 ? 57.312 -13.68 -30.906 1 16.38 19 GLU B C 1
ATOM 3784 O O . GLU B 1 19 ? 57.312 -12.719 -30.141 1 16.38 19 GLU B O 1
ATOM 3789 N N . SER B 1 20 ? 56.562 -13.414 -32.031 1 15.78 20 SER B N 1
ATOM 3790 C CA . SER B 1 20 ? 56.469 -12.07 -32.562 1 15.78 20 SER B CA 1
ATOM 3791 C C . SER B 1 20 ? 55.375 -11.266 -31.875 1 15.78 20 SER B C 1
ATOM 3793 O O . SER B 1 20 ? 54.344 -11.82 -31.484 1 15.78 20 SER B O 1
ATOM 3795 N N . ARG B 1 21 ? 55.438 -9.906 -31.672 1 16.53 21 ARG B N 1
ATOM 3796 C CA . ARG B 1 21 ? 55.156 -8.633 -31.031 1 16.53 21 ARG B CA 1
ATOM 3797 C C . ARG B 1 21 ? 53.781 -8.117 -31.469 1 16.53 21 ARG B C 1
ATOM 3799 O O . ARG B 1 21 ? 53.406 -8.234 -32.625 1 16.53 21 ARG B O 1
ATOM 3806 N N . ARG B 1 22 ? 52.812 -7.641 -30.562 1 16.7 22 ARG B N 1
ATOM 3807 C CA . ARG B 1 22 ? 51.438 -7.289 -30.219 1 16.7 22 ARG B CA 1
ATOM 3808 C C . ARG B 1 22 ? 50.969 -6.043 -30.969 1 16.7 22 ARG B C 1
ATOM 3810 O O . ARG B 1 22 ? 51.562 -4.961 -30.781 1 16.7 22 ARG B O 1
ATOM 3817 N N . SER B 1 23 ? 50.562 -6.223 -32.25 1 14.77 23 SER B N 1
ATOM 3818 C CA . SER B 1 23 ? 50.188 -5.137 -33.156 1 14.77 23 SER B CA 1
ATOM 3819 C C . SER B 1 23 ? 49.188 -4.203 -32.5 1 14.77 23 SER B C 1
ATOM 3821 O O . SER B 1 23 ? 48.156 -4.66 -31.984 1 14.77 23 SER B O 1
ATOM 3823 N N . ARG B 1 24 ? 49.344 -2.951 -32.375 1 17.28 24 ARG B N 1
ATOM 3824 C CA . ARG B 1 24 ? 49 -1.688 -31.719 1 17.28 24 ARG B CA 1
ATOM 3825 C C . ARG B 1 24 ? 47.656 -1.155 -32.219 1 17.28 24 ARG B C 1
ATOM 3827 O O . ARG B 1 24 ? 46.844 -0.689 -31.406 1 17.28 24 ARG B O 1
ATOM 3834 N N . GLY B 1 25 ? 47.188 -1.023 -33.469 1 16.05 25 GLY B N 1
ATOM 3835 C CA . GLY B 1 25 ? 46.75 0.336 -33.781 1 16.05 25 GLY B CA 1
ATOM 3836 C C . GLY B 1 25 ? 45.375 0.656 -33.312 1 16.05 25 GLY B C 1
ATOM 3837 O O . GLY B 1 25 ? 44.5 -0.23 -33.219 1 16.05 25 GLY B O 1
ATOM 3838 N N . VAL B 1 26 ? 45 1.868 -32.656 1 17.47 26 VAL B N 1
ATOM 3839 C CA . VAL B 1 26 ? 44.062 2.646 -31.828 1 17.47 26 VAL B CA 1
ATOM 3840 C C . VAL B 1 26 ? 42.906 3.129 -32.688 1 17.47 26 VAL B C 1
ATOM 3842 O O . VAL B 1 26 ? 41.875 3.57 -32.188 1 17.47 26 VAL B O 1
ATOM 3845 N N . THR B 1 27 ? 42.719 2.906 -33.969 1 16.55 27 THR B N 1
ATOM 3846 C CA . THR B 1 27 ? 42.062 4.055 -34.594 1 16.55 27 THR B CA 1
ATOM 3847 C C . THR B 1 27 ? 40.625 4.215 -34.125 1 16.55 27 THR B C 1
ATOM 3849 O O . THR B 1 27 ? 39.906 3.229 -34 1 16.55 27 THR B O 1
ATOM 3852 N N . TYR B 1 28 ? 40.062 5.527 -33.594 1 18.05 28 TYR B N 1
ATOM 3853 C CA . TYR B 1 28 ? 39 6.289 -32.938 1 18.05 28 TYR B CA 1
ATOM 3854 C C . TYR B 1 28 ? 37.844 6.52 -33.906 1 18.05 28 TYR B C 1
ATOM 3856 O O . TYR B 1 28 ? 37.938 7.348 -34.812 1 18.05 28 TYR B O 1
ATOM 3864 N N . PRO B 1 29 ? 37.344 5.582 -34.625 1 18.25 29 PRO B N 1
ATOM 3865 C CA . PRO B 1 29 ? 36.719 6.043 -35.844 1 18.25 29 PRO B CA 1
ATOM 3866 C C . PRO B 1 29 ? 35.75 7.191 -35.625 1 18.25 29 PRO B C 1
ATOM 3868 O O . PRO B 1 29 ? 35.25 7.383 -34.5 1 18.25 29 PRO B O 1
ATOM 3871 N N . SER B 1 30 ? 35.469 8.07 -36.719 1 17.77 30 SER B N 1
ATOM 3872 C CA . SER B 1 30 ? 34.906 9.328 -37.219 1 17.77 30 SER B CA 1
ATOM 3873 C C . SER B 1 30 ? 33.438 9.508 -36.781 1 17.77 30 SER B C 1
ATOM 3875 O O . SER B 1 30 ? 32.781 8.539 -36.406 1 17.77 30 SER B O 1
ATOM 3877 N N . SER B 1 31 ? 32.688 10.875 -37.094 1 17.66 31 SER B N 1
ATOM 3878 C CA . SER B 1 31 ? 31.703 11.914 -36.906 1 17.66 31 SER B CA 1
ATOM 3879 C C . SER B 1 31 ? 30.375 11.562 -37.562 1 17.66 31 SER B C 1
ATOM 3881 O O . SER B 1 31 ? 30.297 11.531 -38.781 1 17.66 31 SER B O 1
ATOM 3883 N N . MET B 1 32 ? 29.641 10.641 -37.312 1 18.19 32 MET B N 1
ATOM 3884 C CA . MET B 1 32 ? 28.5 10.328 -38.156 1 18.19 32 MET B CA 1
ATOM 3885 C C . MET B 1 32 ? 27.656 11.578 -38.406 1 18.19 32 MET B C 1
ATOM 3887 O O . MET B 1 32 ? 27.203 12.227 -37.469 1 18.19 32 MET B O 1
ATOM 3891 N N . HIS B 1 33 ? 27.844 12.281 -39.438 1 17.33 33 HIS B N 1
ATOM 3892 C CA . HIS B 1 33 ? 27.172 13.391 -40.094 1 17.33 33 HIS B CA 1
ATOM 3893 C C . HIS B 1 33 ? 25.656 13.242 -40.062 1 17.33 33 HIS B C 1
ATOM 3895 O O . HIS B 1 33 ? 25.141 12.125 -40.188 1 17.33 33 HIS B O 1
ATOM 3901 N N . ARG B 1 34 ? 24.875 14.453 -39.688 1 20.75 34 ARG B N 1
ATOM 3902 C CA . ARG B 1 34 ? 23.547 15.055 -39.594 1 20.75 34 ARG B CA 1
ATOM 3903 C C . ARG B 1 34 ? 22.781 14.914 -40.875 1 20.75 34 ARG B C 1
ATOM 3905 O O . ARG B 1 34 ? 22.906 15.758 -41.781 1 20.75 34 ARG B O 1
ATOM 3912 N N . SER B 1 35 ? 22.828 13.828 -41.594 1 19.31 35 SER B N 1
ATOM 3913 C CA . SER B 1 35 ? 22.297 14.094 -42.938 1 19.31 35 SER B CA 1
ATOM 3914 C C . SER B 1 35 ? 20.953 14.82 -42.844 1 19.31 35 SER B C 1
ATOM 3916 O O . SER B 1 35 ? 20.234 14.711 -41.844 1 19.31 35 SER B O 1
ATOM 3918 N N . ASN B 1 36 ? 20.406 15.609 -43.75 1 19.48 36 ASN B N 1
ATOM 3919 C CA . ASN B 1 36 ? 19.547 16.703 -44.188 1 19.48 36 ASN B CA 1
ATOM 3920 C C . ASN B 1 36 ? 18.062 16.375 -43.969 1 19.48 36 ASN B C 1
ATOM 3922 O O . ASN B 1 36 ? 17.266 17.281 -43.719 1 19.48 36 ASN B O 1
ATOM 3926 N N . ASN B 1 37 ? 17.203 15.422 -44.594 1 22.19 37 ASN B N 1
ATOM 3927 C CA . ASN B 1 37 ? 15.938 15.844 -45.188 1 22.19 37 ASN B CA 1
ATOM 3928 C C . ASN B 1 37 ? 14.859 16.047 -44.125 1 22.19 37 ASN B C 1
ATOM 3930 O O . ASN B 1 37 ? 14.859 15.375 -43.094 1 22.19 37 ASN B O 1
ATOM 3934 N N . MET B 1 38 ? 13.539 16.844 -44.125 1 21.67 38 MET B N 1
ATOM 3935 C CA . MET B 1 38 ? 12.57 17.625 -43.375 1 21.67 38 MET B CA 1
ATOM 3936 C C . MET B 1 38 ? 11.805 16.75 -42.375 1 21.67 38 MET B C 1
ATOM 3938 O O . MET B 1 38 ? 11.898 15.523 -42.438 1 21.67 38 MET B O 1
ATOM 3942 N N . ASP B 1 39 ? 10.133 16.906 -41.906 1 22.52 39 ASP B N 1
ATOM 3943 C CA . ASP B 1 39 ? 9.172 17.516 -41 1 22.52 39 ASP B CA 1
ATOM 3944 C C . ASP B 1 39 ? 8.367 16.469 -40.25 1 22.52 39 ASP B C 1
ATOM 3946 O O . ASP B 1 39 ? 7.469 16.797 -39.469 1 22.52 39 ASP B O 1
ATOM 3950 N N . SER B 1 40 ? 8.156 14.984 -40.375 1 25.89 40 SER B N 1
ATOM 3951 C CA . SER B 1 40 ? 6.93 14.305 -39.969 1 25.89 40 SER B CA 1
ATOM 3952 C C . SER B 1 40 ? 6.988 13.891 -38.5 1 25.89 40 SER B C 1
ATOM 3954 O O . SER B 1 40 ? 7.906 13.18 -38.094 1 25.89 40 SER B O 1
ATOM 3956 N N . SER B 1 41 ? 6.367 14.344 -37.125 1 28.72 41 SER B N 1
ATOM 3957 C CA . SER B 1 41 ? 6.258 14.391 -35.688 1 28.72 41 SER B CA 1
ATOM 3958 C C . SER B 1 41 ? 5.809 13.047 -35.125 1 28.72 41 SER B C 1
ATOM 3960 O O . SER B 1 41 ? 4.613 12.781 -35 1 28.72 41 SER B O 1
ATOM 3962 N N . ASN B 1 42 ? 6.227 11.695 -35.25 1 28.56 42 ASN B N 1
ATOM 3963 C CA . ASN B 1 42 ? 5.688 10.43 -34.781 1 28.56 42 ASN B CA 1
ATOM 3964 C C . ASN B 1 42 ? 5.914 10.258 -33.281 1 28.56 42 ASN B C 1
ATOM 3966 O O . ASN B 1 42 ? 7.055 10.117 -32.812 1 28.56 42 ASN B O 1
ATOM 3970 N N . ASN B 1 43 ? 5.141 10.492 -32.062 1 34.88 43 ASN B N 1
ATOM 3971 C CA . ASN B 1 43 ? 4.957 10.406 -30.609 1 34.88 43 ASN B CA 1
ATOM 3972 C C . ASN B 1 43 ? 5.008 8.953 -30.125 1 34.88 43 ASN B C 1
ATOM 3974 O O . ASN B 1 43 ? 3.973 8.297 -30 1 34.88 43 ASN B O 1
ATOM 3978 N N . SER B 1 44 ? 5.805 7.82 -30.25 1 37.09 44 SER B N 1
ATOM 3979 C CA . SER B 1 44 ? 5.906 6.422 -29.844 1 37.09 44 SER B CA 1
ATOM 3980 C C . SER B 1 44 ? 6.219 6.297 -28.359 1 37.09 44 SER B C 1
ATOM 3982 O O . SER B 1 44 ? 7.328 6.613 -27.922 1 37.09 44 SER B O 1
ATOM 3984 N N . SER B 1 45 ? 5.324 6.191 -27.266 1 45.78 45 SER B N 1
ATOM 3985 C CA . SER B 1 45 ? 5.383 5.953 -25.812 1 45.78 45 SER B CA 1
ATOM 3986 C C . SER B 1 45 ? 6.07 4.629 -25.5 1 45.78 45 SER B C 1
ATOM 3988 O O . SER B 1 45 ? 5.762 3.604 -26.109 1 45.78 45 SER B O 1
ATOM 3990 N N . GLU B 1 46 ? 7.254 4.527 -24.953 1 50 46 GLU B N 1
ATOM 3991 C CA . GLU B 1 46 ? 8.094 3.393 -24.578 1 50 46 GLU B CA 1
ATOM 3992 C C . GLU B 1 46 ? 7.352 2.439 -23.656 1 50 46 GLU B C 1
ATOM 3994 O O . GLU B 1 46 ? 6.879 2.846 -22.594 1 50 46 GLU B O 1
ATOM 3999 N N . GLN B 1 47 ? 6.961 1.322 -24 1 50.44 47 GLN B N 1
ATOM 4000 C CA . GLN B 1 47 ? 6.293 0.265 -23.25 1 50.44 47 GLN B CA 1
ATOM 4001 C C . GLN B 1 47 ? 7.168 -0.234 -22.109 1 50.44 47 GLN B C 1
ATOM 4003 O O . GLN B 1 47 ? 8.336 -0.571 -22.312 1 50.44 47 GLN B O 1
ATOM 4008 N N . LEU B 1 48 ? 6.918 0.139 -20.781 1 50.19 48 LEU B N 1
ATOM 4009 C CA . LEU B 1 48 ? 7.668 -0.284 -19.594 1 50.19 48 LEU B CA 1
ATOM 4010 C C . LEU B 1 48 ? 7.473 -1.773 -19.328 1 50.19 48 LEU B C 1
ATOM 4012 O O . LEU B 1 48 ? 8.336 -2.422 -18.734 1 50.19 48 LEU B O 1
ATOM 4016 N N . GLY B 1 49 ? 6.328 -2.242 -19.766 1 48.66 49 GLY B N 1
ATOM 4017 C CA . GLY B 1 49 ? 6.039 -3.639 -19.484 1 48.66 49 GLY B CA 1
ATOM 4018 C C . GLY B 1 49 ? 4.562 -3.973 -19.594 1 48.66 49 GLY B C 1
ATOM 4019 O O . GLY B 1 49 ? 3.742 -3.1 -19.891 1 48.66 49 GLY B O 1
ATOM 4020 N N . GLY B 1 50 ? 4.219 -5.16 -19.578 1 48.97 50 GLY B N 1
ATOM 4021 C CA . GLY B 1 50 ? 2.879 -5.719 -19.625 1 48.97 50 GLY B CA 1
ATOM 4022 C C . GLY B 1 50 ? 2.428 -6.082 -21.031 1 48.97 50 GLY B C 1
ATOM 4023 O O . GLY B 1 50 ? 3.053 -5.68 -22 1 48.97 50 GLY B O 1
ATOM 4024 N N . GLY B 1 51 ? 1.93 -7.203 -21.359 1 46.34 51 GLY B N 1
ATOM 4025 C CA . GLY B 1 51 ? 1.406 -7.73 -22.609 1 46.34 51 GLY B CA 1
ATOM 4026 C C . GLY B 1 51 ? -0.089 -7.988 -22.562 1 46.34 51 GLY B C 1
ATOM 4027 O O . GLY B 1 51 ? -0.623 -8.711 -23.406 1 46.34 51 GLY B O 1
ATOM 4028 N N . ALA B 1 52 ? -0.708 -7.047 -21.859 1 45.22 52 ALA B N 1
ATOM 4029 C CA . ALA B 1 52 ? -2.164 -7.062 -21.734 1 45.22 52 ALA B CA 1
ATOM 4030 C C . ALA B 1 52 ? -2.643 -8.375 -21.125 1 45.22 52 ALA B C 1
ATOM 4032 O O . ALA B 1 52 ? -3.645 -8.398 -20.406 1 45.22 52 ALA B O 1
ATOM 4033 N N . ILE B 1 53 ? -2.029 -9.461 -21.469 1 44.75 53 ILE B N 1
ATOM 4034 C CA . ILE B 1 53 ? -2.65 -10.719 -21.078 1 44.75 53 ILE B CA 1
ATOM 4035 C C . ILE B 1 53 ? -2.473 -10.93 -19.578 1 44.75 53 ILE B C 1
ATOM 4037 O O . ILE B 1 53 ? -3.432 -11.25 -18.859 1 44.75 53 ILE B O 1
ATOM 4041 N N . ASN B 1 54 ? -1.229 -10.703 -19.109 1 51.47 54 ASN B N 1
ATOM 4042 C CA . ASN B 1 54 ? -0.98 -11 -17.703 1 51.47 54 ASN B CA 1
ATOM 4043 C C . ASN B 1 54 ? -0.781 -9.727 -16.891 1 51.47 54 ASN B C 1
ATOM 4045 O O . ASN B 1 54 ? -1.076 -9.703 -15.695 1 51.47 54 ASN B O 1
ATOM 4049 N N . GLU B 1 55 ? -0.263 -8.758 -17.562 1 55.06 55 GLU B N 1
ATOM 4050 C CA . GLU B 1 55 ? -0.043 -7.469 -16.922 1 55.06 55 GLU B CA 1
ATOM 4051 C C . GLU B 1 55 ? -0.504 -6.32 -17.828 1 55.06 55 GLU B C 1
ATOM 4053 O O . GLU B 1 55 ? -0.349 -6.379 -19.047 1 55.06 55 GLU B O 1
ATOM 4058 N N . LYS B 1 56 ? -1.222 -5.469 -17.25 1 56.16 56 LYS B N 1
ATOM 4059 C CA . LYS B 1 56 ? -1.671 -4.297 -17.984 1 56.16 56 LYS B CA 1
ATOM 4060 C C . LYS B 1 56 ? -0.497 -3.584 -18.656 1 56.16 56 LYS B C 1
ATOM 4062 O O . LYS B 1 56 ? 0.607 -3.551 -18.109 1 56.16 56 LYS B O 1
ATOM 4067 N N . GLN B 1 57 ? -0.697 -3.252 -19.906 1 55.81 57 GLN B N 1
ATOM 4068 C CA . GLN B 1 57 ? 0.315 -2.484 -20.625 1 55.81 57 GLN B CA 1
ATOM 4069 C C . GLN B 1 57 ? 0.648 -1.189 -19.906 1 55.81 57 GLN B C 1
ATOM 4071 O O . GLN B 1 57 ? -0.249 -0.49 -19.422 1 55.81 57 GLN B O 1
ATOM 4076 N N . ARG B 1 58 ? 1.951 -1.103 -19.625 1 59.41 58 ARG B N 1
ATOM 4077 C CA . ARG B 1 58 ? 2.414 0.135 -19 1 59.41 58 ARG B CA 1
ATOM 4078 C C . ARG B 1 58 ? 3.412 0.858 -19.891 1 59.41 58 ARG B C 1
ATOM 4080 O O . ARG B 1 58 ? 4.25 0.223 -20.547 1 59.41 58 ARG B O 1
ATOM 4087 N N . THR B 1 59 ? 3.129 2.016 -20.391 1 47.88 59 THR B N 1
ATOM 4088 C CA . THR B 1 59 ? 4.023 2.812 -21.219 1 47.88 59 THR B CA 1
ATOM 4089 C C . THR B 1 59 ? 4.672 3.926 -20.406 1 47.88 59 THR B C 1
ATOM 4091 O O . THR B 1 59 ? 4.062 4.461 -19.484 1 47.88 59 THR B O 1
ATOM 4094 N N . LEU B 1 60 ? 6.082 3.885 -20.688 1 49.88 60 LEU B N 1
ATOM 4095 C CA . LEU B 1 60 ? 6.773 5.047 -20.141 1 49.88 60 LEU B CA 1
ATOM 4096 C C . LEU B 1 60 ? 6.191 6.34 -20.688 1 49.88 60 LEU B C 1
ATOM 4098 O O . LEU B 1 60 ? 5.941 6.449 -21.891 1 49.88 60 LEU B O 1
ATOM 4102 N N . GLY B 1 61 ? 5.871 7.336 -19.969 1 44.84 61 GLY B N 1
ATOM 4103 C CA . GLY B 1 61 ? 5.336 8.586 -20.469 1 44.84 61 GLY B CA 1
ATOM 4104 C C . GLY B 1 61 ? 3.82 8.609 -20.531 1 44.84 61 GLY B C 1
ATOM 4105 O O . GLY B 1 61 ? 3.219 9.648 -20.812 1 44.84 61 GLY B O 1
ATOM 4106 N N . ASN B 1 62 ? 3.303 7.672 -21.125 1 40.62 62 ASN B N 1
ATOM 4107 C CA . ASN B 1 62 ? 1.845 7.676 -21.156 1 40.62 62 ASN B CA 1
ATOM 4108 C C . ASN B 1 62 ? 1.255 8.016 -19.797 1 40.62 62 ASN B C 1
ATOM 4110 O O . ASN B 1 62 ? 0.511 7.219 -19.219 1 40.62 62 ASN B O 1
ATOM 4114 N N . SER B 1 63 ? 1.96 8.242 -18.938 1 33.56 63 SER B N 1
ATOM 4115 C CA . SER B 1 63 ? 1.313 9.102 -17.938 1 33.56 63 SER B CA 1
ATOM 4116 C C . SER B 1 63 ? 0.3 10.031 -18.594 1 33.56 63 SER B C 1
ATOM 4118 O O . SER B 1 63 ? 0.16 10.047 -19.812 1 33.56 63 SER B O 1
ATOM 4120 N N . ALA B 1 64 ? 0.35 11.406 -18.094 1 31.36 64 ALA B N 1
ATOM 4121 C CA . ALA B 1 64 ? -0.38 12.664 -18.25 1 31.36 64 ALA B CA 1
ATOM 4122 C C . ALA B 1 64 ? -0.291 13.188 -19.688 1 31.36 64 ALA B C 1
ATOM 4124 O O . ALA B 1 64 ? 0.701 13.812 -20.062 1 31.36 64 ALA B O 1
ATOM 4125 N N . ASN B 1 65 ? -0.269 12.633 -20.766 1 30.83 65 ASN B N 1
ATOM 4126 C CA . ASN B 1 65 ? -0.545 13.711 -21.703 1 30.83 65 ASN B CA 1
ATOM 4127 C C . ASN B 1 65 ? -1.147 14.922 -20.984 1 30.83 65 ASN B C 1
ATOM 4129 O O . ASN B 1 65 ? -1.574 14.828 -19.844 1 30.83 65 ASN B O 1
ATOM 4133 N N . SER B 1 66 ? -2.381 15.609 -21.688 1 29.97 66 SER B N 1
ATOM 4134 C CA . SER B 1 66 ? -2.754 17 -21.859 1 29.97 66 SER B CA 1
ATOM 4135 C C . SER B 1 66 ? -3.006 17.688 -20.516 1 29.97 66 SER B C 1
ATOM 4137 O O . SER B 1 66 ? -2.799 18.891 -20.375 1 29.97 66 SER B O 1
ATOM 4139 N N . VAL B 1 67 ? -4.367 17.516 -19.938 1 31.08 67 VAL B N 1
ATOM 4140 C CA . VAL B 1 67 ? -4.84 18.672 -19.188 1 31.08 67 VAL B CA 1
ATOM 4141 C C . VAL B 1 67 ? -3.984 18.859 -17.938 1 31.08 67 VAL B C 1
ATOM 4143 O O . VAL B 1 67 ? -4.055 18.047 -17 1 31.08 67 VAL B O 1
ATOM 4146 N N . HIS B 1 68 ? -2.787 19.312 -17.922 1 35.28 68 HIS B N 1
ATOM 4147 C CA . HIS B 1 68 ? -1.857 19.938 -16.984 1 35.28 68 HIS B CA 1
ATOM 4148 C C . HIS B 1 68 ? -2.514 20.156 -15.625 1 35.28 68 HIS B C 1
ATOM 4150 O O . HIS B 1 68 ? -1.833 20.172 -14.602 1 35.28 68 HIS B O 1
ATOM 4156 N N . GLU B 1 69 ? -3.689 20.859 -15.68 1 38.94 69 GLU B N 1
ATOM 4157 C CA . GLU B 1 69 ? -4.207 21.688 -14.594 1 38.94 69 GLU B CA 1
ATOM 4158 C C . GLU B 1 69 ? -4.57 20.844 -13.375 1 38.94 69 GLU B C 1
ATOM 4160 O O . GLU B 1 69 ? -4.371 21.266 -12.234 1 38.94 69 GLU B O 1
ATOM 4165 N N . LYS B 1 70 ? -5.113 19.406 -13.641 1 43.47 70 LYS B N 1
ATOM 4166 C CA . LYS B 1 70 ? -5.738 18.703 -12.531 1 43.47 70 LYS B CA 1
ATOM 4167 C C . LYS B 1 70 ? -4.73 17.797 -11.82 1 43.47 70 LYS B C 1
ATOM 4169 O O . LYS B 1 70 ? -5.109 16.969 -10.984 1 43.47 70 LYS B O 1
ATOM 4174 N N . GLU B 1 71 ? -3.445 17.578 -12.172 1 50.38 71 GLU B N 1
ATOM 4175 C CA . GLU B 1 71 ? -2.4 16.578 -11.922 1 50.38 71 GLU B CA 1
ATOM 4176 C C . GLU B 1 71 ? -1.922 16.641 -10.469 1 50.38 71 GLU B C 1
ATOM 4178 O O . GLU B 1 71 ? -1.489 15.625 -9.914 1 50.38 71 GLU B O 1
ATOM 4183 N N . GLU B 1 72 ? -1.984 17.703 -9.828 1 60.72 72 GLU B N 1
ATOM 4184 C CA . GLU B 1 72 ? -1.381 17.797 -8.5 1 60.72 72 GLU B CA 1
ATOM 4185 C C . GLU B 1 72 ? -2.428 17.625 -7.406 1 60.72 72 GLU B C 1
ATOM 4187 O O . GLU B 1 72 ? -2.113 17.734 -6.219 1 60.72 72 GLU B O 1
ATOM 4192 N N . SER B 1 73 ? -3.602 17.094 -7.984 1 70.38 73 SER B N 1
ATOM 4193 C CA . SER B 1 73 ? -4.668 17.094 -6.984 1 70.38 73 SER B CA 1
ATOM 4194 C C . SER B 1 73 ? -4.988 15.688 -6.52 1 70.38 73 SER B C 1
ATOM 4196 O O . SER B 1 73 ? -4.551 14.711 -7.133 1 70.38 73 SER B O 1
ATOM 4198 N N . TRP B 1 74 ? -5.629 15.586 -5.441 1 82.69 74 TRP B N 1
ATOM 4199 C CA . TRP B 1 74 ? -6.152 14.367 -4.832 1 82.69 74 TRP B CA 1
ATOM 4200 C C . TRP B 1 74 ? -7.078 13.625 -5.793 1 82.69 74 TRP B C 1
ATOM 4202 O O . TRP B 1 74 ? -8.078 14.188 -6.254 1 82.69 74 TRP B O 1
ATOM 4212 N N . ASP B 1 75 ? -6.609 12.414 -6.301 1 89 75 ASP B N 1
ATOM 4213 C CA . ASP B 1 75 ? -7.363 11.633 -7.27 1 89 75 ASP B CA 1
ATOM 4214 C C . ASP B 1 75 ? -7.246 10.141 -6.977 1 89 75 ASP B C 1
ATOM 4216 O O . ASP B 1 75 ? -6.617 9.398 -7.738 1 89 75 ASP B O 1
ATOM 4220 N N . PRO B 1 76 ? -8.031 9.656 -5.953 1 93 76 PRO B N 1
ATOM 4221 C CA . PRO B 1 76 ? -7.895 8.25 -5.562 1 93 76 PRO B CA 1
ATOM 4222 C C . PRO B 1 76 ? -8.531 7.297 -6.57 1 93 76 PRO B C 1
ATOM 4224 O O . PRO B 1 76 ? -8.281 6.09 -6.523 1 93 76 PRO B O 1
ATOM 4227 N N . SER B 1 77 ? -9.359 7.773 -7.516 1 92.44 77 SER B N 1
ATOM 4228 C CA . SER B 1 77 ? -10 6.902 -8.5 1 92.44 77 SER B CA 1
ATOM 4229 C C . SER B 1 77 ? -9.031 6.531 -9.617 1 92.44 77 SER B C 1
ATOM 4231 O O . SER B 1 77 ? -9.172 5.48 -10.25 1 92.44 77 SER B O 1
ATOM 4233 N N . ASN B 1 78 ? -8.008 7.418 -9.828 1 90.25 78 ASN B N 1
ATOM 4234 C CA . ASN B 1 78 ? -7.16 7.18 -10.992 1 90.25 78 ASN B CA 1
ATOM 4235 C C . ASN B 1 78 ? -5.688 7.07 -10.602 1 90.25 78 ASN B C 1
ATOM 4237 O O . ASN B 1 78 ? -4.832 6.812 -11.445 1 90.25 78 ASN B O 1
ATOM 4241 N N . LYS B 1 79 ? -5.418 7.379 -9.375 1 91.06 79 LYS B N 1
ATOM 4242 C CA . LYS B 1 79 ? -4.047 7.262 -8.891 1 91.06 79 LYS B CA 1
ATOM 4243 C C . LYS B 1 79 ? -3.936 6.199 -7.797 1 91.06 79 LYS B C 1
ATOM 4245 O O . LYS B 1 79 ? -4.41 6.402 -6.676 1 91.06 79 LYS B O 1
ATOM 4250 N N . LEU B 1 80 ? -3.209 5.102 -8.148 1 93.12 80 LEU B N 1
ATOM 4251 C CA . LEU B 1 80 ? -3.043 3.986 -7.227 1 93.12 80 LEU B CA 1
ATOM 4252 C C . LEU B 1 80 ? -2.49 4.465 -5.887 1 93.12 80 LEU B C 1
ATOM 4254 O O . LEU B 1 80 ? -2.979 4.059 -4.828 1 93.12 80 LEU B O 1
ATOM 4258 N N . SER B 1 81 ? -1.507 5.332 -5.953 1 94 81 SER B N 1
ATOM 4259 C CA . SER B 1 81 ? -0.867 5.809 -4.73 1 94 81 SER B CA 1
ATOM 4260 C C . SER B 1 81 ? -1.872 6.492 -3.809 1 94 81 SER B C 1
ATOM 4262 O O . SER B 1 81 ? -1.852 6.281 -2.594 1 94 81 SER B O 1
ATOM 4264 N N . HIS B 1 82 ? -2.787 7.293 -4.32 1 93.56 82 HIS B N 1
ATOM 4265 C CA . HIS B 1 82 ? -3.73 8.055 -3.512 1 93.56 82 HIS B CA 1
ATOM 4266 C C . HIS B 1 82 ? -4.699 7.133 -2.777 1 93.56 82 HIS B C 1
ATOM 4268 O O . HIS B 1 82 ? -5.012 7.355 -1.606 1 93.56 82 HIS B O 1
ATOM 4274 N N . ILE B 1 83 ? -5.176 6.129 -3.451 1 95.5 83 ILE B N 1
ATOM 4275 C CA . ILE B 1 83 ? -6.098 5.215 -2.781 1 95.5 83 ILE B CA 1
ATOM 4276 C C . ILE B 1 83 ? -5.344 4.402 -1.729 1 95.5 83 ILE B C 1
ATOM 4278 O O . ILE B 1 83 ? -5.887 4.102 -0.664 1 95.5 83 ILE B O 1
ATOM 4282 N N . LEU B 1 84 ? -4.086 4.016 -2.033 1 96.5 84 LEU B N 1
ATOM 4283 C CA . LEU B 1 84 ? -3.287 3.303 -1.042 1 96.5 84 LEU B CA 1
ATOM 4284 C C . LEU B 1 84 ? -3.064 4.164 0.197 1 96.5 84 LEU B C 1
ATOM 4286 O O . LEU B 1 84 ? -3.182 3.678 1.324 1 96.5 84 LEU B O 1
ATOM 4290 N N . HIS B 1 85 ? -2.775 5.445 0.008 1 93.94 85 HIS B N 1
ATOM 4291 C CA . HIS B 1 85 ? -2.621 6.359 1.135 1 93.94 85 HIS B CA 1
ATOM 4292 C C . HIS B 1 85 ? -3.898 6.434 1.965 1 93.94 85 HIS B C 1
ATOM 4294 O O . HIS B 1 85 ? -3.842 6.488 3.195 1 93.94 85 HIS B O 1
ATOM 4300 N N . SER B 1 86 ? -4.992 6.453 1.288 1 93.62 86 SER B N 1
ATOM 4301 C CA . SER B 1 86 ? -6.27 6.551 1.982 1 93.62 86 SER B CA 1
ATOM 4302 C C . SER B 1 86 ? -6.535 5.312 2.832 1 93.62 86 SER B C 1
ATOM 4304 O O . SER B 1 86 ? -6.957 5.426 3.986 1 93.62 86 SER B O 1
ATOM 4306 N N . ILE B 1 87 ? -6.277 4.168 2.256 1 94.94 87 ILE B N 1
ATOM 4307 C CA . ILE B 1 87 ? -6.547 2.916 2.955 1 94.94 87 ILE B CA 1
ATOM 4308 C C . ILE B 1 87 ? -5.637 2.801 4.176 1 94.94 87 ILE B C 1
ATOM 4310 O O . ILE B 1 87 ? -6.086 2.428 5.262 1 94.94 87 ILE B O 1
ATOM 4314 N N . VAL B 1 88 ? -4.41 3.131 4.027 1 93.12 88 VAL B N 1
ATOM 4315 C CA . VAL B 1 88 ? -3.461 3.078 5.133 1 93.12 88 VAL B CA 1
ATOM 4316 C C . VAL B 1 88 ? -3.865 4.086 6.207 1 93.12 88 VAL B C 1
ATOM 4318 O O . VAL B 1 88 ? -3.816 3.781 7.402 1 93.12 88 VAL B O 1
ATOM 4321 N N . GLY B 1 89 ? -4.227 5.273 5.785 1 90.06 89 GLY B N 1
ATOM 4322 C CA . GLY B 1 89 ? -4.699 6.273 6.734 1 90.06 89 GLY B CA 1
ATOM 4323 C C . GLY B 1 89 ? -5.91 5.816 7.523 1 90.06 89 GLY B C 1
ATOM 4324 O O . GLY B 1 89 ? -5.98 6.027 8.734 1 90.06 89 GLY B O 1
ATOM 4325 N N . LEU B 1 90 ? -6.898 5.215 6.859 1 91.56 90 LEU B N 1
ATOM 4326 C CA . LEU B 1 90 ? -8.102 4.715 7.508 1 91.56 90 LEU B CA 1
ATOM 4327 C C . LEU B 1 90 ? -7.766 3.633 8.531 1 91.56 90 LEU B C 1
ATOM 4329 O O . LEU B 1 90 ? -8.43 3.512 9.555 1 91.56 90 LEU B O 1
ATOM 4333 N N . ASP B 1 91 ? -6.746 2.885 8.211 1 88.75 91 ASP B N 1
ATOM 4334 C CA . ASP B 1 91 ? -6.328 1.824 9.125 1 88.75 91 ASP B CA 1
ATOM 4335 C C . ASP B 1 91 ? -5.613 2.4 10.344 1 88.75 91 ASP B C 1
ATOM 4337 O O . ASP B 1 91 ? -5.746 1.879 11.453 1 88.75 91 ASP B O 1
ATOM 4341 N N . ARG B 1 92 ? -4.938 3.504 10.148 1 84.06 92 ARG B N 1
ATOM 4342 C CA . ARG B 1 92 ? -4.047 4.031 11.18 1 84.06 92 ARG B CA 1
ATOM 4343 C C . ARG B 1 92 ? -4.789 4.988 12.102 1 84.06 92 ARG B C 1
ATOM 4345 O O . ARG B 1 92 ? -4.492 5.062 13.297 1 84.06 92 ARG B O 1
ATOM 4352 N N . TYR B 1 93 ? -5.688 5.734 11.562 1 81.19 93 TYR B N 1
ATOM 4353 C CA . TYR B 1 93 ? -6.301 6.812 12.328 1 81.19 93 TYR B CA 1
ATOM 4354 C C . TYR B 1 93 ? -7.789 6.555 12.539 1 81.19 93 TYR B C 1
ATOM 4356 O O . TYR B 1 93 ? -8.523 6.301 11.578 1 81.19 93 TYR B O 1
ATOM 4364 N N . PRO B 1 94 ? -8.289 6.613 13.766 1 78.25 94 PRO B N 1
ATOM 4365 C CA . PRO B 1 94 ? -9.711 6.383 14.023 1 78.25 94 PRO B CA 1
ATOM 4366 C C . PRO B 1 94 ? -10.609 7.43 13.359 1 78.25 94 PRO B C 1
ATOM 4368 O O . PRO B 1 94 ? -11.719 7.113 12.938 1 78.25 94 PRO B O 1
ATOM 4371 N N . ASN B 1 95 ? -10.297 8.695 13.297 1 82.56 95 ASN B N 1
ATOM 4372 C CA . ASN B 1 95 ? -11.047 9.773 12.672 1 82.56 95 ASN B CA 1
ATOM 4373 C C . ASN B 1 95 ? -10.273 10.398 11.516 1 82.56 95 ASN B C 1
ATOM 4375 O O . ASN B 1 95 ? -10.117 11.617 11.453 1 82.56 95 ASN B O 1
ATOM 4379 N N . TYR B 1 96 ? -9.891 9.5 10.664 1 87.38 96 TYR B N 1
ATOM 4380 C CA . TYR B 1 96 ? -8.992 9.898 9.586 1 87.38 96 TYR B CA 1
ATOM 4381 C C . TYR B 1 96 ? -9.641 10.953 8.695 1 87.3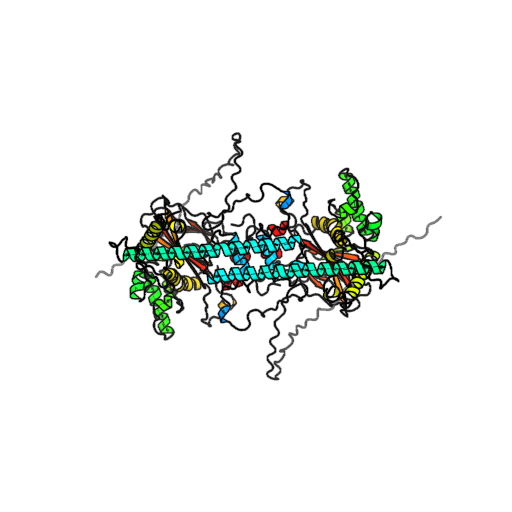8 96 TYR B C 1
ATOM 4383 O O . TYR B 1 96 ? -8.984 11.922 8.289 1 87.38 96 TYR B O 1
ATOM 4391 N N . LEU B 1 97 ? -10.906 10.797 8.453 1 91.06 97 LEU B N 1
ATOM 4392 C CA . LEU B 1 97 ? -11.547 11.617 7.43 1 91.06 97 LEU B CA 1
ATOM 4393 C C . LEU B 1 97 ? -11.984 12.961 8.008 1 91.06 97 LEU B C 1
ATOM 4395 O O . LEU B 1 97 ? -12.43 13.844 7.266 1 91.06 97 LEU B O 1
ATOM 4399 N N . SER B 1 98 ? -11.805 13.141 9.297 1 87.19 98 SER B N 1
ATOM 4400 C CA . SER B 1 98 ? -12.094 14.438 9.883 1 87.19 98 SER B CA 1
ATOM 4401 C C . SER B 1 98 ? -11.164 15.516 9.328 1 87.19 98 SER B C 1
ATOM 4403 O O . SER B 1 98 ? -11.461 16.703 9.43 1 87.19 98 SER B O 1
ATOM 4405 N N . ARG B 1 99 ? -10.148 15.07 8.664 1 83.31 99 ARG B N 1
ATOM 4406 C CA . ARG B 1 99 ? -9.133 15.992 8.156 1 83.31 99 ARG B CA 1
ATOM 4407 C C . ARG B 1 99 ? -9.383 16.312 6.684 1 83.31 99 ARG B C 1
ATOM 4409 O O . ARG B 1 99 ? -8.656 17.125 6.09 1 83.31 99 ARG B O 1
ATOM 4416 N N . TYR B 1 100 ? -10.328 15.695 6.145 1 86.75 100 TYR B N 1
ATOM 4417 C CA . TYR B 1 100 ? -10.625 15.852 4.727 1 86.75 100 TYR B CA 1
ATOM 4418 C C . TYR B 1 100 ? -11.844 16.734 4.512 1 86.75 100 TYR B C 1
ATOM 4420 O O . TYR B 1 100 ? -12.719 16.828 5.375 1 86.75 100 TYR B O 1
ATOM 4428 N N . ASP B 1 101 ? -11.797 17.5 3.441 1 88.19 101 ASP B N 1
ATOM 4429 C CA . ASP B 1 101 ? -13.023 18.188 3.062 1 88.19 101 ASP B CA 1
ATOM 4430 C C . ASP B 1 101 ? -14.039 17.203 2.463 1 88.19 101 ASP B C 1
ATOM 4432 O O . ASP B 1 101 ? -13.695 16.062 2.139 1 88.19 101 ASP B O 1
ATOM 4436 N N . GLU B 1 102 ? -15.234 17.656 2.35 1 89.94 102 GLU B N 1
ATOM 4437 C CA . GLU B 1 102 ? -16.328 16.766 1.938 1 89.94 102 GLU B CA 1
ATOM 4438 C C . GLU B 1 102 ? -16.078 16.219 0.54 1 89.94 102 GLU B C 1
ATOM 4440 O O . GLU B 1 102 ? -16.375 15.039 0.275 1 89.94 102 GLU B O 1
ATOM 4445 N N . SER B 1 103 ? -15.609 17.047 -0.349 1 91.75 103 SER B N 1
ATOM 4446 C CA . SER B 1 103 ? -15.375 16.609 -1.722 1 91.75 103 SER B CA 1
ATOM 4447 C C . SER B 1 103 ? -14.312 15.523 -1.781 1 91.75 103 SER B C 1
ATOM 4449 O O . SER B 1 103 ? -14.414 14.586 -2.574 1 91.75 103 SER B O 1
ATOM 4451 N N . ASP B 1 104 ? -13.32 15.688 -0.938 1 91.31 104 ASP B N 1
ATOM 4452 C CA . ASP B 1 104 ? -12.258 14.688 -0.905 1 91.31 104 ASP B CA 1
ATOM 4453 C C . ASP B 1 104 ? -12.758 13.367 -0.329 1 91.31 104 ASP B C 1
ATOM 4455 O O . ASP B 1 104 ? -12.344 12.289 -0.773 1 91.31 104 ASP B O 1
ATOM 4459 N N . ILE B 1 105 ? -13.625 13.438 0.665 1 94.81 105 ILE B N 1
ATOM 4460 C CA . ILE B 1 105 ? -14.219 12.227 1.229 1 94.81 105 ILE B CA 1
ATOM 4461 C C . ILE B 1 105 ? -15.055 11.516 0.165 1 94.81 105 ILE B C 1
ATOM 4463 O O . ILE B 1 105 ? -14.969 10.297 0.016 1 94.81 105 ILE B O 1
ATOM 4467 N N . ALA B 1 106 ? -15.805 12.328 -0.564 1 95.81 106 ALA B N 1
ATOM 4468 C CA . ALA B 1 106 ? -16.625 11.773 -1.638 1 95.81 106 ALA B CA 1
ATOM 4469 C C . ALA B 1 106 ? -15.758 11.078 -2.686 1 95.81 106 ALA B C 1
ATOM 4471 O O . ALA B 1 106 ? -16.156 10.062 -3.254 1 95.81 106 ALA B O 1
ATOM 4472 N N . ALA B 1 107 ? -14.609 11.672 -2.932 1 95.62 107 ALA B N 1
ATOM 4473 C CA . ALA B 1 107 ? -13.688 11.094 -3.906 1 95.62 107 ALA B CA 1
ATOM 4474 C C . ALA B 1 107 ? -13.195 9.719 -3.443 1 95.62 107 ALA B C 1
ATOM 4476 O O . ALA B 1 107 ? -13.07 8.797 -4.25 1 95.62 107 ALA B O 1
ATOM 4477 N N . ILE B 1 108 ? -12.906 9.586 -2.178 1 96.44 108 ILE B N 1
ATOM 4478 C CA . ILE B 1 108 ? -12.484 8.305 -1.624 1 96.44 108 ILE B CA 1
ATOM 4479 C C . ILE B 1 108 ? -13.625 7.293 -1.735 1 96.44 108 ILE B C 1
ATOM 4481 O O . ILE B 1 108 ? -13.406 6.148 -2.143 1 96.44 108 ILE B O 1
ATOM 4485 N N . GLU B 1 109 ? -14.812 7.723 -1.339 1 97.56 109 GLU B N 1
ATOM 4486 C CA . GLU B 1 109 ? -15.992 6.867 -1.43 1 97.56 109 GLU B CA 1
ATOM 4487 C C . GLU B 1 109 ? -16.188 6.352 -2.854 1 97.56 109 GLU B C 1
ATOM 4489 O O . GLU B 1 109 ? -16.406 5.156 -3.062 1 97.56 109 GLU B O 1
ATOM 4494 N N . HIS B 1 110 ? -16.078 7.27 -3.74 1 97.81 110 HIS B N 1
ATOM 4495 C CA . HIS B 1 110 ? -16.281 6.918 -5.145 1 97.81 110 HIS B CA 1
ATOM 4496 C C . HIS B 1 110 ? -15.211 5.93 -5.613 1 97.81 110 HIS B C 1
ATOM 4498 O O . HIS B 1 110 ? -15.523 4.969 -6.324 1 97.81 110 HIS B O 1
ATOM 4504 N N . ALA B 1 111 ? -13.992 6.172 -5.281 1 97.19 111 ALA B N 1
ATOM 4505 C CA . ALA B 1 111 ? -12.898 5.285 -5.668 1 97.19 111 ALA B CA 1
ATOM 4506 C C . ALA B 1 111 ? -13.117 3.873 -5.133 1 97.19 111 ALA B C 1
ATOM 4508 O O . ALA B 1 111 ? -12.906 2.891 -5.848 1 97.19 111 ALA B O 1
ATOM 4509 N N . LEU B 1 112 ? -13.547 3.754 -3.877 1 97.75 112 LEU B N 1
ATOM 4510 C CA . LEU B 1 112 ? -13.805 2.461 -3.254 1 97.75 112 LEU B CA 1
ATOM 4511 C C . LEU B 1 112 ? -14.992 1.768 -3.922 1 97.75 112 LEU B C 1
ATOM 4513 O O . LEU B 1 112 ? -14.977 0.549 -4.105 1 97.75 112 LEU B O 1
ATOM 4517 N N . GLU B 1 113 ? -15.977 2.537 -4.262 1 98 113 GLU B N 1
ATOM 4518 C CA . GLU B 1 113 ? -17.125 1.983 -4.98 1 98 113 GLU B CA 1
ATOM 4519 C C . GLU B 1 113 ? -16.703 1.403 -6.328 1 98 113 GLU B C 1
ATOM 4521 O O . GLU B 1 113 ? -17.156 0.327 -6.719 1 98 113 GLU B O 1
ATOM 4526 N N . GLN B 1 114 ? -15.922 2.174 -7.012 1 97.06 114 GLN B N 1
ATOM 4527 C CA . GLN B 1 114 ? -15.43 1.702 -8.305 1 97.06 114 GLN B CA 1
ATOM 4528 C C . GLN B 1 114 ? -14.656 0.397 -8.148 1 97.06 114 GLN B C 1
ATOM 4530 O O . GLN B 1 114 ? -14.852 -0.541 -8.93 1 97.06 114 GLN B O 1
ATOM 4535 N N . THR B 1 115 ? -13.758 0.333 -7.188 1 96.44 115 THR B N 1
ATOM 4536 C CA . THR B 1 115 ? -12.969 -0.868 -6.945 1 96.44 115 THR B CA 1
ATOM 4537 C C . THR B 1 115 ? -13.867 -2.047 -6.59 1 96.44 115 THR B C 1
ATOM 4539 O O . THR B 1 115 ? -13.664 -3.158 -7.082 1 96.44 115 THR B O 1
ATOM 4542 N N . LEU B 1 116 ? -14.836 -1.781 -5.719 1 97.62 116 LEU B N 1
ATOM 4543 C CA . LEU B 1 116 ? -15.781 -2.814 -5.312 1 97.62 116 LEU B CA 1
ATOM 4544 C C . LEU B 1 116 ? -16.578 -3.33 -6.508 1 97.62 116 LEU B C 1
ATOM 4546 O O . LEU B 1 116 ? -16.781 -4.539 -6.652 1 97.62 116 LEU B O 1
ATOM 4550 N N . ASN B 1 117 ? -16.984 -2.424 -7.305 1 97.31 117 ASN B N 1
ATOM 4551 C CA . ASN B 1 117 ? -17.719 -2.814 -8.5 1 97.31 117 ASN B CA 1
ATOM 4552 C C . ASN B 1 117 ? -16.859 -3.648 -9.445 1 97.31 117 ASN B C 1
ATOM 4554 O O . ASN B 1 117 ? -17.344 -4.598 -10.062 1 97.31 117 ASN B O 1
ATOM 4558 N N . ASP B 1 118 ? -15.609 -3.268 -9.594 1 95.69 118 ASP B N 1
ATOM 4559 C CA . ASP B 1 118 ? -14.688 -4.047 -10.406 1 95.69 118 ASP B CA 1
ATOM 4560 C C . ASP B 1 118 ? -14.547 -5.473 -9.883 1 95.69 118 ASP B C 1
ATOM 4562 O O . ASP B 1 118 ? -14.539 -6.43 -10.656 1 95.69 118 ASP B O 1
ATOM 4566 N N . VAL B 1 119 ? -14.422 -5.621 -8.578 1 97.25 119 VAL B N 1
ATOM 4567 C CA . VAL B 1 119 ? -14.305 -6.934 -7.949 1 97.25 119 VAL B CA 1
ATOM 4568 C C . VAL B 1 119 ? -15.57 -7.75 -8.203 1 97.25 119 VAL B C 1
ATOM 4570 O O . VAL B 1 119 ? -15.492 -8.922 -8.578 1 97.25 119 VAL B O 1
ATOM 4573 N N . ARG B 1 120 ? -16.719 -7.121 -8.078 1 97.75 120 ARG B N 1
ATOM 4574 C CA . ARG B 1 120 ? -17.984 -7.801 -8.281 1 97.75 120 ARG B CA 1
ATOM 4575 C C . ARG B 1 120 ? -18.156 -8.242 -9.734 1 97.75 120 ARG B C 1
ATOM 4577 O O . ARG B 1 120 ? -18.625 -9.344 -10.008 1 97.75 120 ARG B O 1
ATOM 4584 N N . GLN B 1 121 ? -17.781 -7.375 -10.586 1 96.56 121 GLN B N 1
ATOM 4585 C CA . GLN B 1 121 ? -17.859 -7.715 -12 1 96.56 121 GLN B CA 1
ATOM 4586 C C . GLN B 1 121 ? -16.906 -8.867 -12.344 1 96.56 121 GLN B C 1
ATOM 4588 O O . GLN B 1 121 ? -17.297 -9.812 -13.039 1 96.56 121 GLN B O 1
ATOM 4593 N N . GLN B 1 122 ? -15.703 -8.836 -11.867 1 94.44 122 GLN B N 1
ATOM 4594 C CA . GLN B 1 122 ? -14.758 -9.922 -12.117 1 94.44 122 GLN B CA 1
ATOM 4595 C C . GLN B 1 122 ? -15.258 -11.227 -11.5 1 94.44 122 GLN B C 1
ATOM 4597 O O . GLN B 1 122 ? -15.109 -12.297 -12.094 1 94.44 122 GLN B O 1
ATOM 4602 N N . ARG B 1 123 ? -15.773 -11.094 -10.297 1 95.69 123 ARG B N 1
ATOM 4603 C CA . ARG B 1 123 ? -16.312 -12.281 -9.641 1 95.69 123 ARG B CA 1
ATOM 4604 C C . ARG B 1 123 ? -17.359 -12.953 -10.516 1 95.69 123 ARG B C 1
ATOM 4606 O O . ARG B 1 123 ? -17.328 -14.172 -10.719 1 95.69 123 ARG B O 1
ATOM 4613 N N . LYS B 1 124 ? -18.297 -12.148 -11.016 1 95.88 124 LYS B N 1
ATOM 4614 C CA . LYS B 1 124 ? -19.344 -12.664 -11.891 1 95.88 124 LYS B CA 1
ATOM 4615 C C . LYS B 1 124 ? -18.75 -13.312 -13.133 1 95.88 124 LYS B C 1
ATOM 4617 O O . LYS B 1 124 ? -19.156 -14.406 -13.523 1 95.88 124 LYS B O 1
ATOM 4622 N N . GLN B 1 125 ? -17.797 -12.664 -13.719 1 92.56 125 GLN B N 1
ATOM 4623 C CA . GLN B 1 125 ? -17.172 -13.172 -14.93 1 92.56 125 GLN B CA 1
ATOM 4624 C C . GLN B 1 125 ? -16.406 -14.469 -14.664 1 92.56 125 GLN B C 1
ATOM 4626 O O . GLN B 1 125 ? -16.469 -15.398 -15.469 1 92.56 125 GLN B O 1
ATOM 4631 N N . VAL B 1 126 ? -15.711 -14.477 -13.609 1 92.44 126 VAL B N 1
ATOM 4632 C CA . VAL B 1 126 ? -14.93 -15.656 -13.242 1 92.44 126 VAL B CA 1
ATOM 4633 C C . VAL B 1 126 ? -15.867 -16.844 -13.031 1 92.44 126 VAL B C 1
ATOM 4635 O O . VAL B 1 126 ? -15.602 -17.938 -13.531 1 92.44 126 VAL B O 1
ATOM 4638 N N . LEU B 1 127 ? -16.969 -16.641 -12.328 1 93.38 127 LEU B N 1
ATOM 4639 C CA . LEU B 1 127 ? -17.906 -17.719 -12.047 1 93.38 127 LEU B CA 1
ATOM 4640 C C . LEU B 1 127 ? -18.562 -18.219 -13.328 1 93.38 127 LEU B C 1
ATOM 4642 O O . LEU B 1 127 ? -18.719 -19.422 -13.539 1 93.38 127 LEU B O 1
ATOM 4646 N N . GLN B 1 128 ? -18.953 -17.297 -14.148 1 93.69 128 GLN B N 1
ATOM 4647 C CA . GLN B 1 128 ? -19.547 -17.656 -15.422 1 93.69 128 GLN B CA 1
ATOM 4648 C C . GLN B 1 128 ? -18.578 -18.453 -16.297 1 93.69 128 GLN B C 1
ATOM 4650 O O . GLN B 1 128 ? -18.953 -19.453 -16.891 1 93.69 128 GLN B O 1
ATOM 4655 N N . ARG B 1 129 ? -17.422 -18 -16.344 1 91.88 129 ARG B N 1
ATOM 4656 C CA . ARG B 1 129 ? -16.406 -18.672 -17.141 1 91.88 129 ARG B CA 1
ATOM 4657 C C . ARG B 1 129 ? -16.109 -20.062 -16.594 1 91.88 129 ARG B C 1
ATOM 4659 O O . ARG B 1 129 ? -15.977 -21.016 -17.359 1 91.88 129 ARG B O 1
ATOM 4666 N N . ARG B 1 130 ? -15.992 -20.188 -15.336 1 92 130 ARG B N 1
ATOM 4667 C CA . ARG B 1 130 ? -15.719 -21.484 -14.719 1 92 130 ARG B CA 1
ATOM 4668 C C . ARG B 1 130 ? -16.844 -22.469 -15.008 1 92 130 ARG B C 1
ATOM 4670 O O . ARG B 1 130 ? -16.594 -23.656 -15.25 1 92 130 ARG B O 1
ATOM 4677 N N . ASN B 1 131 ? -18.078 -21.984 -14.953 1 93.69 131 ASN B N 1
ATOM 4678 C CA . ASN B 1 131 ? -19.219 -22.844 -15.297 1 93.69 131 ASN B CA 1
ATOM 4679 C C . ASN B 1 131 ? -19.156 -23.297 -16.75 1 93.69 131 ASN B C 1
ATOM 4681 O O . ASN B 1 131 ? -19.438 -24.453 -17.047 1 93.69 131 ASN B O 1
ATOM 4685 N N . GLY B 1 132 ? -18.812 -22.359 -17.578 1 94.06 132 GLY B N 1
ATOM 4686 C CA . GLY B 1 132 ? -18.656 -22.719 -18.984 1 94.06 132 GLY B CA 1
ATOM 4687 C C . GLY B 1 132 ? -17.547 -23.719 -19.219 1 94.06 132 GLY B C 1
ATOM 4688 O O . GLY B 1 132 ? -17.703 -24.641 -20.031 1 94.06 132 GLY B O 1
ATOM 4689 N N . ILE B 1 133 ? -16.5 -23.594 -18.562 1 93.94 133 ILE B N 1
ATOM 4690 C CA . ILE B 1 133 ? -15.367 -24.484 -18.719 1 93.94 133 ILE B CA 1
ATOM 4691 C C . ILE B 1 133 ? -15.734 -25.875 -18.203 1 93.94 133 ILE B C 1
ATOM 4693 O O . ILE B 1 133 ? -15.336 -26.891 -18.781 1 93.94 133 ILE B O 1
ATOM 4697 N N . ARG B 1 134 ? -16.453 -25.906 -17.141 1 94.44 134 ARG B N 1
ATOM 4698 C CA . ARG B 1 134 ? -16.922 -27.188 -16.609 1 94.44 134 ARG B CA 1
ATOM 4699 C C . ARG B 1 134 ? -17.734 -27.938 -17.656 1 94.44 134 ARG B C 1
ATOM 4701 O O . ARG B 1 134 ? -17.531 -29.141 -17.875 1 94.44 134 ARG B O 1
ATOM 4708 N N . GLU B 1 135 ? -18.609 -27.203 -18.297 1 94.94 135 GLU B N 1
ATOM 4709 C CA . GLU B 1 135 ? -19.406 -27.812 -19.359 1 94.94 135 GLU B CA 1
ATOM 4710 C C . GLU B 1 135 ? -18.516 -28.312 -20.5 1 94.94 135 GLU B C 1
ATOM 4712 O O . GLU B 1 135 ? -18.75 -29.406 -21.031 1 94.94 135 GLU B O 1
ATOM 4717 N N . LEU B 1 136 ? -17.594 -27.562 -20.781 1 95.19 136 LEU B N 1
ATOM 4718 C CA . LEU B 1 136 ? -16.656 -27.922 -21.844 1 95.19 136 LEU B CA 1
ATOM 4719 C C . LEU B 1 136 ? -15.906 -29.203 -21.5 1 95.19 136 LEU B C 1
ATOM 4721 O O . LEU B 1 136 ? -15.789 -30.094 -22.328 1 95.19 136 LEU B O 1
ATOM 4725 N N . VAL B 1 137 ? -15.414 -29.281 -20.312 1 95.06 137 VAL B N 1
ATOM 4726 C CA . VAL B 1 137 ? -14.641 -30.438 -19.859 1 95.06 137 VAL B CA 1
ATOM 4727 C C . VAL B 1 137 ? -15.531 -31.672 -19.844 1 95.06 137 VAL B C 1
ATOM 4729 O O . VAL B 1 137 ? -15.094 -32.781 -20.219 1 95.06 137 VAL B O 1
ATOM 4732 N N . GLU B 1 138 ? -16.766 -31.516 -19.438 1 93.81 138 GLU B N 1
ATOM 4733 C CA . GLU B 1 138 ? -17.703 -32.625 -19.422 1 93.81 138 GLU B CA 1
ATOM 4734 C C . GLU B 1 138 ? -17.969 -33.156 -20.844 1 93.81 138 GLU B C 1
ATOM 4736 O O . GLU B 1 138 ? -18 -34.344 -21.062 1 93.81 138 GLU B O 1
ATOM 4741 N N . LYS B 1 139 ? -18.125 -32.25 -21.703 1 93.38 139 LYS B N 1
ATOM 4742 C CA . LYS B 1 139 ? -18.312 -32.625 -23.094 1 93.38 139 LYS B CA 1
ATOM 4743 C C . LYS B 1 139 ? -17.062 -33.344 -23.625 1 93.38 139 LYS B C 1
ATOM 4745 O O . LYS B 1 139 ? -17.188 -34.312 -24.375 1 93.38 139 LYS B O 1
ATOM 4750 N N . TYR B 1 140 ? -15.938 -32.812 -23.328 1 93.88 140 TYR B N 1
ATOM 4751 C CA . TYR B 1 140 ? -14.672 -33.438 -23.719 1 93.88 140 TYR B CA 1
ATOM 4752 C C . TYR B 1 140 ? -14.578 -34.844 -23.188 1 93.88 140 TYR B C 1
ATOM 4754 O O . TYR B 1 140 ? -14.234 -35.781 -23.922 1 93.88 140 TYR B O 1
ATOM 4762 N N . ASN B 1 141 ? -14.859 -35 -21.906 1 93.25 141 ASN B N 1
ATOM 4763 C CA . ASN B 1 141 ? -14.82 -36.344 -21.297 1 93.25 141 ASN B CA 1
ATOM 4764 C C . ASN B 1 141 ? -15.797 -37.312 -21.969 1 93.25 141 ASN B C 1
ATOM 4766 O O . ASN B 1 141 ? -15.469 -38.469 -22.172 1 93.25 141 ASN B O 1
ATOM 4770 N N . ASN B 1 142 ? -16.922 -36.844 -22.281 1 90.94 142 ASN B N 1
ATOM 4771 C CA . ASN B 1 142 ? -17.938 -37.688 -22.938 1 90.94 142 ASN B CA 1
ATOM 4772 C C . ASN B 1 142 ? -17.469 -38.125 -24.328 1 90.94 142 ASN B C 1
ATOM 4774 O O . ASN B 1 142 ? -17.734 -39.25 -24.734 1 90.94 142 ASN B O 1
ATOM 4778 N N . ALA B 1 143 ? -16.812 -37.188 -25 1 89 143 ALA B N 1
ATOM 4779 C CA . ALA B 1 143 ? -16.312 -37.5 -26.344 1 89 143 ALA B CA 1
ATOM 4780 C C . ALA B 1 143 ? -15.227 -38.562 -26.281 1 89 143 ALA B C 1
ATOM 4782 O O . ALA B 1 143 ? -15.117 -39.406 -27.188 1 89 143 ALA B O 1
ATOM 4783 N N . LEU B 1 144 ? -14.445 -38.531 -25.312 1 87.56 144 LEU B N 1
ATOM 4784 C CA . LEU B 1 144 ? -13.391 -39.531 -25.141 1 87.56 144 LEU B CA 1
ATOM 4785 C C . LEU B 1 144 ? -13.992 -40.906 -24.828 1 87.56 144 LEU B C 1
ATOM 4787 O O . LEU B 1 144 ? -13.469 -41.906 -25.266 1 87.56 144 LEU B O 1
ATOM 4791 N N . ALA B 1 145 ? -15.031 -40.938 -24.062 1 83.31 145 ALA B N 1
ATOM 4792 C CA . ALA B 1 145 ? -15.672 -42.188 -23.672 1 83.31 145 ALA B CA 1
ATOM 4793 C C . ALA B 1 145 ? -16.438 -42.812 -24.844 1 83.31 145 ALA B C 1
ATOM 4795 O O . ALA B 1 145 ? -16.516 -44.031 -24.953 1 83.31 145 ALA B O 1
ATOM 4796 N N . ASN B 1 146 ? -17.031 -42.031 -25.578 1 78.5 146 ASN B N 1
ATOM 4797 C CA . ASN B 1 146 ? -17.797 -42.5 -26.719 1 78.5 146 ASN B CA 1
ATOM 4798 C C . ASN B 1 146 ? -17.359 -41.812 -28.016 1 78.5 146 ASN B C 1
ATOM 4800 O O . ASN B 1 146 ? -17.969 -40.844 -28.469 1 78.5 146 ASN B O 1
ATOM 4804 N N . PRO B 1 147 ? -16.125 -42.188 -28.531 1 59.69 147 PRO B N 1
ATOM 4805 C CA . PRO B 1 147 ? -15.656 -41.5 -29.734 1 59.69 147 PRO B CA 1
ATOM 4806 C C . PRO B 1 147 ? -16.688 -41.531 -30.859 1 59.69 147 PRO B C 1
ATOM 4808 O O . PRO B 1 147 ? -16.703 -40.625 -31.703 1 59.69 147 PRO B O 1
ATOM 4811 N N . SER B 1 148 ? -17.469 -42.562 -31.078 1 52.62 148 SER B N 1
ATOM 4812 C CA . SER B 1 148 ? -18.484 -42.656 -32.125 1 52.62 148 SER B CA 1
ATOM 4813 C C . SER B 1 148 ? -19.703 -41.812 -31.781 1 52.62 148 SER B C 1
ATOM 4815 O O . SER B 1 148 ? -20.562 -41.594 -32.625 1 52.62 148 SER B O 1
ATOM 4817 N N . ALA B 1 149 ? -20.047 -41.688 -30.531 1 43.81 149 ALA B N 1
ATOM 4818 C CA . ALA B 1 149 ? -21.328 -41.156 -30.109 1 43.81 149 ALA B CA 1
ATOM 4819 C C . ALA B 1 149 ? -21.281 -39.625 -30.016 1 43.81 149 ALA B C 1
ATOM 4821 O O . ALA B 1 149 ? -20.906 -39.062 -28.969 1 43.81 149 ALA B O 1
ATOM 4822 N N . ILE B 1 150 ? -20.797 -38.938 -30.953 1 39.47 150 ILE B N 1
ATOM 4823 C CA . ILE B 1 150 ? -20.641 -37.469 -30.906 1 39.47 150 ILE B CA 1
ATOM 4824 C C . ILE B 1 150 ? -21.906 -36.844 -30.312 1 39.47 150 ILE B C 1
ATOM 4826 O O . ILE B 1 150 ? -21.828 -35.906 -29.531 1 39.47 150 ILE B O 1
ATOM 4830 N N . TYR B 1 151 ? -23.109 -36.906 -31.109 1 33.84 151 TYR B N 1
ATOM 4831 C CA . TYR B 1 151 ? -24.188 -35.938 -31.156 1 33.84 151 TYR B CA 1
ATOM 4832 C C . TYR B 1 151 ? -25.156 -36.125 -30 1 33.84 151 TYR B C 1
ATOM 4834 O O . TYR B 1 151 ? -26.234 -35.531 -29.984 1 33.84 151 TYR B O 1
ATOM 4842 N N . ASP B 1 152 ? -25.156 -37.281 -29.359 1 33.25 152 ASP B N 1
ATOM 4843 C CA . ASP B 1 152 ? -26.391 -37.344 -28.594 1 33.25 152 ASP B CA 1
ATOM 4844 C C . ASP B 1 152 ? -26.328 -36.438 -27.375 1 33.25 152 ASP B C 1
ATOM 4846 O O . ASP B 1 152 ? -25.312 -36.406 -26.656 1 33.25 152 ASP B O 1
ATOM 4850 N N . ASP B 1 153 ? -26.984 -35.344 -27.344 1 36.81 153 ASP B N 1
ATOM 4851 C CA . ASP B 1 153 ? -27.297 -34.281 -26.391 1 36.81 153 ASP B CA 1
ATOM 4852 C C . ASP B 1 153 ? -27.609 -34.875 -25.016 1 36.81 153 ASP B C 1
ATOM 4854 O O . ASP B 1 153 ? -28.297 -34.25 -24.203 1 36.81 153 ASP B O 1
ATOM 4858 N N . SER B 1 154 ? -27.484 -36.188 -24.844 1 34.56 154 SER B N 1
ATOM 4859 C CA . SER B 1 154 ? -28.109 -36.531 -23.562 1 34.56 154 SER B CA 1
ATOM 4860 C C . SER B 1 154 ? -27.422 -35.844 -22.391 1 34.56 154 SER B C 1
ATOM 4862 O O . SER B 1 154 ? -26.203 -35.719 -22.375 1 34.56 154 SER B O 1
ATOM 4864 N N . GLN B 1 155 ? -28.172 -35.156 -21.578 1 35.78 155 GLN B N 1
ATOM 4865 C CA . GLN B 1 155 ? -28 -34.375 -20.359 1 35.78 155 GLN B CA 1
ATOM 4866 C C . GLN B 1 155 ? -27.141 -35.125 -19.344 1 35.78 155 GLN B C 1
ATOM 4868 O O . GLN B 1 155 ? -27.594 -36.094 -18.75 1 35.78 155 GLN B O 1
ATOM 4873 N N . ALA B 1 156 ? -25.906 -35.469 -19.641 1 36.84 156 ALA B N 1
ATOM 4874 C CA . ALA B 1 156 ? -25.125 -35.938 -18.5 1 36.84 156 ALA B CA 1
ATOM 4875 C C . ALA B 1 156 ? -25.422 -35.125 -17.25 1 36.84 156 ALA B C 1
ATOM 4877 O O . ALA B 1 156 ? -25.312 -33.875 -17.266 1 36.84 156 ALA B O 1
ATOM 4878 N N . SER B 1 157 ? -26.391 -35.5 -16.516 1 34.88 157 SER B N 1
ATOM 4879 C CA . SER B 1 157 ? -26.719 -34.938 -15.203 1 34.88 157 SER B CA 1
ATOM 4880 C C . SER B 1 157 ? -25.469 -34.812 -14.32 1 34.88 157 SER B C 1
ATOM 4882 O O . SER B 1 157 ? -24.969 -35.812 -13.812 1 34.88 157 SER B O 1
ATOM 4884 N N . SER B 1 158 ? -24.422 -34.156 -14.656 1 39.12 158 SER B N 1
ATOM 4885 C CA . SER B 1 158 ? -23.281 -33.875 -13.781 1 39.12 158 SER B CA 1
ATOM 4886 C C . SER B 1 158 ? -23.75 -33.406 -12.406 1 39.12 158 SER B C 1
ATOM 4888 O O . SER B 1 158 ? -24.469 -32.406 -12.305 1 39.12 158 SER B O 1
ATOM 4890 N N . ASP B 1 159 ? -23.969 -34.188 -11.555 1 39.75 159 ASP B N 1
ATOM 4891 C CA . ASP B 1 159 ? -24.156 -33.719 -10.18 1 39.75 159 ASP B CA 1
ATOM 4892 C C . ASP B 1 159 ? -23.141 -32.656 -9.828 1 39.75 159 ASP B C 1
ATOM 4894 O O . ASP B 1 159 ? -21.938 -32.844 -10 1 39.75 159 ASP B O 1
ATOM 4898 N N . SER B 1 160 ? -23.531 -31.391 -9.766 1 46.06 160 SER B N 1
ATOM 4899 C CA . SER B 1 160 ? -22.906 -30.109 -9.445 1 46.06 160 SER B CA 1
ATOM 4900 C C . SER B 1 160 ? -21.859 -30.266 -8.352 1 46.06 160 SER B C 1
ATOM 4902 O O . SER B 1 160 ? -20.953 -29.422 -8.227 1 46.06 160 SER B O 1
ATOM 4904 N N . ASN B 1 161 ? -22.031 -31.359 -7.473 1 47.94 161 ASN B N 1
ATOM 4905 C CA . ASN B 1 161 ? -21.172 -31.469 -6.297 1 47.94 161 ASN B CA 1
ATOM 4906 C C . ASN B 1 161 ? -19.891 -32.219 -6.613 1 47.94 161 ASN B C 1
ATOM 4908 O O . ASN B 1 161 ? -19.047 -32.406 -5.73 1 47.94 161 ASN B O 1
ATOM 4912 N N . ASP B 1 162 ? -19.688 -32.719 -7.902 1 63.03 162 ASP B N 1
ATOM 4913 C CA . ASP B 1 162 ? -18.547 -33.594 -8.156 1 63.03 162 ASP B CA 1
ATOM 4914 C C . ASP B 1 162 ? -17.312 -32.781 -8.555 1 63.03 162 ASP B C 1
ATOM 4916 O O . ASP B 1 162 ? -17.438 -31.766 -9.219 1 63.03 162 ASP B O 1
ATOM 4920 N N . VAL B 1 163 ? -16.25 -33.156 -7.973 1 76.5 163 VAL B N 1
ATOM 4921 C CA . VAL B 1 163 ? -14.945 -32.594 -8.289 1 76.5 163 VAL B CA 1
ATOM 4922 C C . VAL B 1 163 ? -14.633 -32.781 -9.773 1 76.5 163 VAL B C 1
ATOM 4924 O O . VAL B 1 163 ? -14.742 -33.875 -10.289 1 76.5 163 VAL B O 1
ATOM 4927 N N . LEU B 1 164 ? -14.57 -31.75 -10.539 1 83.88 164 LEU B N 1
ATOM 4928 C CA . LEU B 1 164 ? -14.227 -31.75 -11.953 1 83.88 164 LEU B CA 1
ATOM 4929 C C . LEU B 1 164 ? -12.906 -32.469 -12.188 1 83.88 164 LEU B C 1
ATOM 4931 O O . LEU B 1 164 ? -11.953 -32.281 -11.43 1 83.88 164 LEU B O 1
ATOM 4935 N N . GLN B 1 165 ? -12.938 -33.438 -13.148 1 88.25 165 GLN B N 1
ATOM 4936 C CA . GLN B 1 165 ? -11.734 -34.188 -13.5 1 88.25 165 GLN B CA 1
ATOM 4937 C C . GLN B 1 165 ? -11.641 -34.375 -15.008 1 88.25 165 GLN B C 1
ATOM 4939 O O . GLN B 1 165 ? -12.648 -34.312 -15.711 1 88.25 165 GLN B O 1
ATOM 4944 N N . ILE B 1 166 ? -10.422 -34.531 -15.484 1 93.06 166 ILE B N 1
ATOM 4945 C CA . ILE B 1 166 ? -10.172 -34.969 -16.859 1 93.06 166 ILE B CA 1
ATOM 4946 C C . ILE B 1 166 ? -9.945 -36.469 -16.922 1 93.06 166 ILE B C 1
ATOM 4948 O O . ILE B 1 166 ? -8.961 -36.969 -16.375 1 93.06 166 ILE B O 1
ATOM 4952 N N . SER B 1 167 ? -10.711 -37.125 -17.656 1 90.06 167 SER B N 1
ATOM 4953 C CA . SER B 1 167 ? -10.727 -38.594 -17.625 1 90.06 167 SER B CA 1
ATOM 4954 C C . SER B 1 167 ? -9.422 -39.156 -18.172 1 90.06 167 SER B C 1
ATOM 4956 O O . SER B 1 167 ? -8.992 -40.25 -17.766 1 90.06 167 SER B O 1
ATOM 4958 N N . SER B 1 168 ? -8.773 -38.469 -19.047 1 90.62 168 SER B N 1
ATOM 4959 C CA . SER B 1 168 ? -7.547 -38.938 -19.672 1 90.62 168 SER B CA 1
ATOM 4960 C C . SER B 1 168 ? -6.328 -38.656 -18.812 1 90.62 168 SER B C 1
ATOM 4962 O O . SER B 1 168 ? -5.234 -39.156 -19.062 1 90.62 168 SER B O 1
ATOM 4964 N N . LEU B 1 169 ? -6.453 -37.875 -17.766 1 95.19 169 LEU B N 1
ATOM 4965 C CA . LEU B 1 169 ? -5.352 -37.469 -16.891 1 95.19 169 LEU B CA 1
ATOM 4966 C C . LEU B 1 169 ? -5.785 -37.5 -15.43 1 95.19 169 LEU B C 1
ATOM 4968 O O . LEU B 1 169 ? -5.711 -36.469 -14.742 1 95.19 169 LEU B O 1
ATOM 4972 N N . LEU B 1 170 ? -6.141 -38.594 -14.992 1 94.56 170 LEU B N 1
ATOM 4973 C CA . LEU B 1 170 ? -6.629 -38.719 -13.617 1 94.56 170 LEU B CA 1
ATOM 4974 C C . LEU B 1 170 ? -5.473 -38.688 -12.625 1 94.56 170 LEU B C 1
ATOM 4976 O O . LEU B 1 170 ? -4.355 -39.094 -12.945 1 94.56 170 LEU B O 1
ATOM 4980 N N . GLN B 1 171 ? -5.773 -38.188 -11.469 1 96.12 171 GLN B N 1
ATOM 4981 C CA . GLN B 1 171 ? -4.809 -38.156 -10.375 1 96.12 171 GLN B CA 1
ATOM 4982 C C . GLN B 1 171 ? -4.348 -39.594 -10.047 1 96.12 171 GLN B C 1
ATOM 4984 O O . GLN B 1 171 ? -5.164 -40.5 -9.945 1 96.12 171 GLN B O 1
ATOM 4989 N N . PRO B 1 172 ? -3.043 -39.781 -9.875 1 96.81 172 PRO B N 1
ATOM 4990 C CA . PRO B 1 172 ? -2.555 -41.094 -9.461 1 96.81 172 PRO B CA 1
ATOM 4991 C C . PRO B 1 172 ? -3.088 -41.5 -8.086 1 96.81 172 PRO B C 1
ATOM 4993 O O . PRO B 1 172 ? -3.133 -40.688 -7.164 1 96.81 172 PRO B O 1
ATOM 4996 N N . LYS B 1 173 ? -3.436 -42.75 -7.953 1 95.44 173 LYS B N 1
ATOM 4997 C CA . LYS B 1 173 ? -3.969 -43.281 -6.695 1 95.44 173 LYS B CA 1
ATOM 4998 C C . LYS B 1 173 ? -2.969 -44.219 -6.02 1 95.44 173 LYS B C 1
ATOM 5000 O O . LYS B 1 173 ? -3.184 -44.625 -4.887 1 95.44 173 LYS B O 1
ATOM 5005 N N . SER B 1 174 ? -1.935 -44.531 -6.75 1 96.25 174 SER B N 1
ATOM 5006 C CA . SER B 1 174 ? -0.9 -45.438 -6.215 1 96.25 174 SER B CA 1
ATOM 5007 C C . SER B 1 174 ? 0.493 -44.938 -6.602 1 96.25 174 SER B C 1
ATOM 5009 O O . SER B 1 174 ? 0.639 -44.125 -7.504 1 96.25 174 SER B O 1
ATOM 5011 N N . TRP B 1 175 ? 1.489 -45.469 -5.918 1 95.69 175 TRP B N 1
ATOM 5012 C CA . TRP B 1 175 ? 2.873 -45.125 -6.215 1 95.69 175 TRP B CA 1
ATOM 5013 C C . TRP B 1 175 ? 3.271 -45.594 -7.609 1 95.69 175 TRP B C 1
ATOM 5015 O O . TRP B 1 175 ? 4.055 -44.938 -8.297 1 95.69 175 TRP B O 1
ATOM 5025 N N . SER B 1 176 ? 2.693 -46.688 -8 1 95.5 176 SER B N 1
ATOM 5026 C CA . SER B 1 176 ? 2.951 -47.219 -9.344 1 95.5 176 SER B CA 1
ATOM 5027 C C . SER B 1 176 ? 2.428 -46.25 -10.406 1 95.5 176 SER B C 1
ATOM 5029 O O . SER B 1 176 ? 3.094 -46 -11.414 1 95.5 176 SER B O 1
ATOM 5031 N N . GLN B 1 177 ? 1.305 -45.719 -10.172 1 96.62 177 GLN B N 1
ATOM 5032 C CA . GLN B 1 177 ? 0.727 -44.781 -11.109 1 96.62 177 GLN B CA 1
ATOM 5033 C C . GLN B 1 177 ? 1.533 -43.469 -11.148 1 96.62 177 GLN B C 1
ATOM 5035 O O . GLN B 1 177 ? 1.631 -42.812 -12.188 1 96.62 177 GLN B O 1
ATOM 5040 N N . LEU B 1 178 ? 2.066 -43.094 -10.008 1 97.69 178 LEU B N 1
ATOM 5041 C CA . LEU B 1 178 ? 2.875 -41.875 -9.945 1 97.69 178 LEU B CA 1
ATOM 5042 C C . LEU B 1 178 ? 4.141 -42.031 -10.781 1 97.69 178 LEU B C 1
ATOM 5044 O O . LEU B 1 178 ? 4.625 -41.031 -11.359 1 97.69 178 LEU B O 1
ATOM 5048 N N . LYS B 1 179 ? 4.613 -43.219 -10.875 1 96.38 179 LYS B N 1
ATOM 5049 C CA . LYS B 1 179 ? 5.809 -43.5 -11.664 1 96.38 179 LYS B CA 1
ATOM 5050 C C . LYS B 1 179 ? 5.598 -43.125 -13.133 1 96.38 179 LYS B C 1
ATOM 5052 O O . LYS B 1 179 ? 6.543 -42.781 -13.836 1 96.38 179 LYS B O 1
ATOM 5057 N N . ASP B 1 180 ? 4.352 -43.188 -13.57 1 96.19 180 ASP B N 1
ATOM 5058 C CA . ASP B 1 180 ? 4.016 -42.875 -14.961 1 96.19 180 ASP B CA 1
ATOM 5059 C C . ASP B 1 180 ? 3.99 -41.375 -15.188 1 96.19 180 ASP B C 1
ATOM 5061 O O . ASP B 1 180 ? 4.008 -40.906 -16.328 1 96.19 180 ASP B O 1
ATOM 5065 N N . VAL B 1 181 ? 3.904 -40.656 -14.141 1 98.25 181 VAL B N 1
ATOM 5066 C CA . VAL B 1 181 ? 3.789 -39.219 -14.234 1 98.25 181 VAL B CA 1
ATOM 5067 C C . VAL B 1 181 ? 5.176 -38.562 -14.164 1 98.25 181 VAL B C 1
ATOM 5069 O O . VAL B 1 181 ? 5.484 -37.656 -14.93 1 98.25 181 VAL B O 1
ATOM 5072 N N . LEU B 1 182 ? 6.02 -39.094 -13.328 1 98.62 182 LEU B N 1
ATOM 5073 C CA . LEU B 1 182 ? 7.32 -38.5 -13.031 1 98.62 182 LEU B CA 1
ATOM 5074 C C . LEU B 1 182 ? 8.422 -39.156 -13.859 1 98.62 182 LEU B C 1
ATOM 5076 O O . LEU B 1 182 ? 8.25 -40.281 -14.352 1 98.62 182 LEU B O 1
ATOM 5080 N N . SER B 1 183 ? 9.492 -38.438 -14.078 1 98.19 183 SER B N 1
ATOM 5081 C CA . SER B 1 183 ? 10.703 -39.094 -14.578 1 98.19 183 SER B CA 1
ATOM 5082 C C . SER B 1 183 ? 11.203 -40.156 -13.602 1 98.19 183 SER B C 1
ATOM 5084 O O . SER B 1 183 ? 10.883 -40.125 -12.414 1 98.19 183 SER B O 1
ATOM 5086 N N . ASP B 1 184 ? 12.008 -41.031 -14.141 1 96.81 184 ASP B N 1
ATOM 5087 C CA . ASP B 1 184 ? 12.547 -42.094 -13.297 1 96.81 184 ASP B CA 1
ATOM 5088 C C . ASP B 1 184 ? 13.336 -41.5 -12.125 1 96.81 184 ASP B C 1
ATOM 5090 O O . ASP B 1 184 ? 13.195 -41.938 -10.992 1 96.81 184 ASP B O 1
ATOM 5094 N N . GLU B 1 185 ? 14.102 -40.5 -12.359 1 95.75 185 GLU B N 1
ATOM 5095 C CA . GLU B 1 185 ? 14.93 -39.906 -11.32 1 95.75 185 GLU B CA 1
ATOM 5096 C C . GLU B 1 185 ? 14.078 -39.219 -10.266 1 95.75 185 GLU B C 1
ATOM 5098 O O . GLU B 1 185 ? 14.305 -39.406 -9.062 1 95.75 185 GLU B O 1
ATOM 5103 N N . ALA B 1 186 ? 13.164 -38.469 -10.703 1 97.5 186 ALA B N 1
ATOM 5104 C CA . ALA B 1 186 ? 12.297 -37.719 -9.766 1 97.5 186 ALA B CA 1
ATOM 5105 C C . ALA B 1 186 ? 11.523 -38.688 -8.875 1 97.5 186 ALA B C 1
ATOM 5107 O O . ALA B 1 186 ? 11.383 -38.469 -7.672 1 97.5 186 ALA B O 1
ATOM 5108 N N . PHE B 1 187 ? 11.008 -39.75 -9.508 1 97.44 187 PHE B N 1
ATOM 5109 C CA . PHE B 1 187 ? 10.266 -40.75 -8.742 1 97.44 187 PHE B CA 1
ATOM 5110 C C . PHE B 1 187 ? 11.148 -41.375 -7.691 1 97.44 187 PHE B C 1
ATOM 5112 O O . PHE B 1 187 ? 10.734 -41.562 -6.543 1 97.44 187 PHE B O 1
ATOM 5119 N N . GLU B 1 188 ? 12.305 -41.75 -8.102 1 95.44 188 GLU B N 1
ATOM 5120 C CA . GLU B 1 188 ? 13.227 -42.406 -7.176 1 95.44 188 GLU B CA 1
ATOM 5121 C C . GLU B 1 188 ? 13.539 -41.5 -5.988 1 95.44 188 GLU B C 1
ATOM 5123 O O . GLU B 1 188 ? 13.594 -41.969 -4.848 1 95.44 188 GLU B O 1
ATOM 5128 N N . ILE B 1 189 ? 13.75 -40.344 -6.223 1 95.12 189 ILE B N 1
ATOM 5129 C CA . ILE B 1 189 ? 14.125 -39.375 -5.184 1 95.12 189 ILE B CA 1
ATOM 5130 C C . ILE B 1 189 ? 12.969 -39.188 -4.203 1 95.12 189 ILE B C 1
ATOM 5132 O O . ILE B 1 189 ? 13.172 -39.25 -2.986 1 95.12 189 ILE B O 1
ATOM 5136 N N . ILE B 1 190 ? 11.781 -38.969 -4.707 1 95.31 190 ILE B N 1
ATOM 5137 C CA . ILE B 1 190 ? 10.633 -38.719 -3.844 1 95.31 190 ILE B CA 1
ATOM 5138 C C . ILE B 1 190 ? 10.297 -40 -3.062 1 95.31 190 ILE B C 1
ATOM 5140 O O . ILE B 1 190 ? 10.039 -39.938 -1.859 1 95.31 190 ILE B O 1
ATOM 5144 N N . TYR B 1 191 ? 10.297 -41.062 -3.77 1 94.12 191 TYR B N 1
ATOM 5145 C CA . TYR B 1 191 ? 9.945 -42.344 -3.131 1 94.12 191 TYR B CA 1
ATOM 5146 C C . TYR B 1 191 ? 10.961 -42.688 -2.051 1 94.12 191 TYR B C 1
ATOM 5148 O O . TYR B 1 191 ? 10.586 -43.062 -0.933 1 94.12 191 TYR B O 1
ATOM 5156 N N . ALA B 1 192 ? 12.219 -42.594 -2.355 1 93.56 192 ALA B N 1
ATOM 5157 C CA . ALA B 1 192 ? 13.273 -42.906 -1.394 1 93.56 192 ALA B CA 1
ATOM 5158 C C . ALA B 1 192 ? 13.203 -41.969 -0.187 1 93.56 192 ALA B C 1
ATOM 5160 O O . ALA B 1 192 ? 13.406 -42.406 0.951 1 93.56 192 ALA B O 1
ATOM 5161 N N . SER B 1 193 ? 12.977 -40.781 -0.465 1 92.25 193 SER B N 1
ATOM 5162 C CA . SER B 1 193 ? 12.906 -39.781 0.609 1 92.25 193 SER B CA 1
ATOM 5163 C C . SER B 1 193 ? 11.734 -40.062 1.543 1 92.25 193 SER B C 1
ATOM 5165 O O . SER B 1 193 ? 11.867 -39.938 2.764 1 92.25 193 SER B O 1
ATOM 5167 N N . ILE B 1 194 ? 10.602 -40.406 0.991 1 92 194 ILE B N 1
ATOM 5168 C CA . ILE B 1 194 ? 9.398 -40.656 1.786 1 92 194 ILE B CA 1
ATOM 5169 C C . ILE B 1 194 ? 9.578 -41.906 2.604 1 92 194 ILE B C 1
ATOM 5171 O O . ILE B 1 194 ? 9.188 -41.969 3.771 1 92 194 ILE B O 1
ATOM 5175 N N . ILE B 1 195 ? 10.203 -42.906 2.018 1 91.19 195 ILE B N 1
ATOM 5176 C CA . ILE B 1 195 ? 10.469 -44.156 2.73 1 91.19 195 ILE B CA 1
ATOM 5177 C C . ILE B 1 195 ? 11.398 -43.875 3.912 1 91.19 195 ILE B C 1
ATOM 5179 O O . ILE B 1 195 ? 11.141 -44.344 5.027 1 91.19 195 ILE B O 1
ATOM 5183 N N . SER B 1 196 ? 12.438 -43.188 3.6 1 90.56 196 SER B N 1
ATOM 5184 C CA . SER B 1 196 ? 13.406 -42.875 4.645 1 90.56 196 SER B CA 1
ATOM 5185 C C . SER B 1 196 ? 12.758 -42.094 5.781 1 90.56 196 SER B C 1
ATOM 5187 O O . SER B 1 196 ? 13.016 -42.375 6.957 1 90.56 196 SER B O 1
ATOM 5189 N N . LEU B 1 197 ? 11.969 -41.156 5.41 1 88.44 197 LEU B N 1
ATOM 5190 C CA . LEU B 1 197 ? 11.297 -40.344 6.41 1 88.44 197 LEU B CA 1
ATOM 5191 C C . LEU B 1 197 ? 10.297 -41.156 7.215 1 88.44 197 LEU B C 1
ATOM 5193 O O . LEU B 1 197 ? 10.188 -41 8.43 1 88.44 197 LEU B O 1
ATOM 5197 N N . SER B 1 198 ? 9.594 -41.969 6.523 1 88.5 198 SER B N 1
ATOM 5198 C CA . SER B 1 198 ? 8.617 -42.844 7.199 1 88.5 198 SER B CA 1
ATOM 5199 C C . SER B 1 198 ? 9.297 -43.781 8.172 1 88.5 198 SER B C 1
ATOM 5201 O O . SER B 1 198 ? 8.789 -44.031 9.273 1 88.5 198 SER B O 1
ATOM 5203 N N . LYS B 1 199 ? 10.367 -44.25 7.84 1 89.25 199 LYS B N 1
ATOM 5204 C CA . LYS B 1 199 ? 11.125 -45.125 8.711 1 89.25 199 LYS B CA 1
ATOM 5205 C C . LYS B 1 199 ? 11.648 -44.375 9.938 1 89.25 199 LYS B C 1
ATOM 5207 O O . LYS B 1 199 ? 11.547 -44.875 11.062 1 89.25 199 LYS B O 1
ATOM 5212 N N . SER B 1 200 ? 12.211 -43.281 9.695 1 88.56 200 SER B N 1
ATOM 5213 C CA . SER B 1 200 ? 12.805 -42.5 10.773 1 88.56 200 SER B CA 1
ATOM 5214 C C . SER B 1 200 ? 11.75 -42.031 11.766 1 88.56 200 SER B C 1
ATOM 5216 O O . SER B 1 200 ? 12.039 -41.875 12.961 1 88.56 200 SER B O 1
ATOM 5218 N N . THR B 1 201 ? 10.578 -41.812 11.273 1 85.5 201 THR B N 1
ATOM 5219 C CA . THR B 1 201 ? 9.523 -41.312 12.141 1 85.5 201 THR B CA 1
ATOM 5220 C C . THR B 1 201 ? 8.609 -42.469 12.594 1 85.5 201 THR B C 1
ATOM 5222 O O . THR B 1 201 ? 7.609 -42.219 13.281 1 85.5 201 THR B O 1
ATOM 5225 N N . GLN B 1 202 ? 8.898 -43.688 12.219 1 88.62 202 GLN B N 1
ATOM 5226 C CA . GLN B 1 202 ? 8.141 -44.906 12.562 1 88.62 202 GLN B CA 1
ATOM 5227 C C . GLN B 1 202 ? 6.672 -44.75 12.156 1 88.62 202 GLN B C 1
ATOM 5229 O O . GLN B 1 202 ? 5.773 -45.062 12.945 1 88.62 202 GLN B O 1
ATOM 5234 N N . GLN B 1 203 ? 6.496 -44.188 11.008 1 86.25 203 GLN B N 1
ATOM 5235 C CA . GLN B 1 203 ? 5.16 -44 10.445 1 86.25 203 GLN B CA 1
ATOM 5236 C C . GLN B 1 203 ? 4.945 -44.906 9.242 1 86.25 203 GLN B C 1
ATOM 5238 O O . GLN B 1 203 ? 5.91 -45.344 8.609 1 86.25 203 GLN B O 1
ATOM 5243 N N . THR B 1 204 ? 3.703 -45.188 9.055 1 91.31 204 THR B N 1
ATOM 5244 C CA . THR B 1 204 ? 3.359 -45.938 7.855 1 91.31 204 THR B CA 1
ATOM 5245 C C . THR B 1 204 ? 3.586 -45.094 6.605 1 91.31 204 THR B C 1
ATOM 5247 O O . THR B 1 204 ? 3.477 -43.875 6.648 1 91.31 204 THR B O 1
ATOM 5250 N N . LEU B 1 205 ? 3.949 -45.812 5.609 1 92.56 205 LEU B N 1
ATOM 5251 C CA . LEU B 1 205 ? 4.113 -45.125 4.332 1 92.56 205 LEU B CA 1
ATOM 5252 C C . LEU B 1 205 ? 2.834 -44.406 3.934 1 92.56 205 LEU B C 1
ATOM 5254 O O . LEU B 1 205 ? 1.757 -45 3.908 1 92.56 205 LEU B O 1
ATOM 5258 N N . PRO B 1 206 ? 2.924 -43.125 3.668 1 94.75 206 PRO B N 1
ATOM 5259 C CA . PRO B 1 206 ? 1.714 -42.406 3.291 1 94.75 206 PRO B CA 1
ATOM 5260 C C . PRO B 1 206 ? 1.188 -42.812 1.912 1 94.75 206 PRO B C 1
ATOM 5262 O O . PRO B 1 206 ? 1.954 -43.281 1.066 1 94.75 206 PRO B O 1
ATOM 5265 N N . SER B 1 207 ? -0.116 -42.625 1.728 1 95.5 207 SER B N 1
ATOM 5266 C CA . SER B 1 207 ? -0.673 -42.812 0.392 1 95.5 207 SER B CA 1
ATOM 5267 C C . SER B 1 207 ? -0.229 -41.688 -0.549 1 95.5 207 SER B C 1
ATOM 5269 O O . SER B 1 207 ? 0.116 -40.594 -0.102 1 95.5 207 SER B O 1
ATOM 5271 N N . VAL B 1 208 ? -0.251 -42 -1.826 1 96.12 208 VAL B N 1
ATOM 5272 C CA . VAL B 1 208 ? 0.114 -41 -2.814 1 96.12 208 VAL B CA 1
ATOM 5273 C C . VAL B 1 208 ? -0.86 -39.844 -2.74 1 96.12 208 VAL B C 1
ATOM 5275 O O . VAL B 1 208 ? -0.456 -38.656 -2.863 1 96.12 208 VAL B O 1
ATOM 5278 N N . GLU B 1 209 ? -2.107 -40.094 -2.506 1 95.56 209 GLU B N 1
ATOM 5279 C CA . GLU B 1 209 ? -3.135 -39.062 -2.404 1 95.56 209 GLU B CA 1
ATOM 5280 C C . GLU B 1 209 ? -2.857 -38.125 -1.236 1 95.56 209 GLU B C 1
ATOM 5282 O O . GLU B 1 209 ? -3.018 -36.906 -1.362 1 95.56 209 GLU B O 1
ATOM 5287 N N . ASP B 1 210 ? -2.455 -38.688 -0.161 1 95.31 210 ASP B N 1
ATOM 5288 C CA . ASP B 1 210 ? -2.146 -37.875 1.012 1 95.31 210 ASP B CA 1
ATOM 5289 C C . ASP B 1 210 ? -0.958 -36.938 0.747 1 95.31 210 ASP B C 1
ATOM 5291 O O . ASP B 1 210 ? -0.942 -35.812 1.196 1 95.31 210 ASP B O 1
ATOM 5295 N N . VAL B 1 211 ? -0.027 -37.469 0.02 1 95.5 211 VAL B N 1
ATOM 5296 C CA . VAL B 1 211 ? 1.152 -36.656 -0.284 1 95.5 211 VAL B CA 1
ATOM 5297 C C . VAL B 1 211 ? 0.778 -35.531 -1.245 1 95.5 211 VAL B C 1
ATOM 5299 O O . VAL B 1 211 ? 1.177 -34.375 -1.05 1 95.5 211 VAL B O 1
ATOM 5302 N N . ILE B 1 212 ? -0.016 -35.844 -2.26 1 96.38 212 ILE B N 1
ATOM 5303 C CA . ILE B 1 212 ? -0.439 -34.875 -3.25 1 96.38 212 ILE B CA 1
ATOM 5304 C C . ILE B 1 212 ? -1.252 -33.781 -2.57 1 96.38 212 ILE B C 1
ATOM 5306 O O . ILE B 1 212 ? -1.085 -32.594 -2.877 1 96.38 212 ILE B O 1
ATOM 5310 N N . ARG B 1 213 ? -2.029 -34.094 -1.578 1 93.69 213 ARG B N 1
ATOM 5311 C CA . ARG B 1 213 ? -2.928 -33.156 -0.918 1 93.69 213 ARG B CA 1
ATOM 5312 C C . ARG B 1 213 ? -2.205 -32.375 0.186 1 93.69 213 ARG B C 1
ATOM 5314 O O . ARG B 1 213 ? -2.785 -31.5 0.817 1 93.69 213 ARG B O 1
ATOM 5321 N N . GLY B 1 214 ? -0.995 -32.75 0.441 1 92.62 214 GLY B N 1
ATOM 5322 C CA . GLY B 1 214 ? -0.199 -32 1.41 1 92.62 214 GLY B CA 1
ATOM 5323 C C . GLY B 1 214 ? -0.419 -32.469 2.838 1 92.62 214 GLY B C 1
ATOM 5324 O O . GLY B 1 214 ? -0.109 -31.75 3.785 1 92.62 214 GLY B O 1
ATOM 5325 N N . LYS B 1 215 ? -0.967 -33.625 3.039 1 91.31 215 LYS B N 1
ATOM 5326 C CA . LYS B 1 215 ? -1.206 -34.156 4.379 1 91.31 215 LYS B CA 1
ATOM 5327 C C . LYS B 1 215 ? 0.067 -34.75 4.965 1 91.31 215 LYS B C 1
ATOM 5329 O O . LYS B 1 215 ? 0.116 -35.094 6.152 1 91.31 215 LYS B O 1
ATOM 5334 N N . PHE B 1 216 ? 0.993 -34.969 4.121 1 90.38 216 PHE B N 1
ATOM 5335 C CA . PHE B 1 216 ? 2.311 -35.438 4.523 1 90.38 216 PHE B CA 1
ATOM 5336 C C . PHE B 1 216 ? 3.391 -34.438 4.141 1 90.38 216 PHE B C 1
ATOM 5338 O O . PHE B 1 216 ? 3.521 -34.062 2.971 1 90.38 216 PHE B O 1
ATOM 5345 N N . ALA B 1 217 ? 4.195 -34.062 5.109 1 88.31 217 ALA B N 1
ATOM 5346 C CA . ALA B 1 217 ? 5.258 -33.094 4.844 1 88.31 217 ALA B CA 1
ATOM 5347 C C . ALA B 1 217 ? 6.496 -33.781 4.281 1 88.31 217 ALA B C 1
ATOM 5349 O O . ALA B 1 217 ? 7.336 -34.281 5.035 1 88.31 217 ALA B O 1
ATOM 5350 N N . VAL B 1 218 ? 6.648 -33.594 3.035 1 91.94 218 VAL B N 1
ATOM 5351 C CA . VAL B 1 218 ? 7.758 -34.25 2.348 1 91.94 218 VAL B CA 1
ATOM 5352 C C . VAL B 1 218 ? 9.062 -33.531 2.676 1 91.94 218 VAL B C 1
ATOM 5354 O O . VAL B 1 218 ? 9.102 -32.312 2.734 1 91.94 218 VAL B O 1
ATOM 5357 N N . GLN B 1 219 ? 10.047 -34.344 2.957 1 90 219 GLN B N 1
ATOM 5358 C CA . GLN B 1 219 ? 11.414 -33.844 3.082 1 90 219 GLN B CA 1
ATOM 5359 C C . GLN B 1 219 ? 12.344 -34.594 2.119 1 90 219 GLN B C 1
ATOM 5361 O O . GLN B 1 219 ? 12.531 -35.812 2.227 1 90 219 GLN B O 1
ATOM 5366 N N . LEU B 1 220 ? 12.867 -33.812 1.236 1 90.56 220 LEU B N 1
ATOM 5367 C CA . LEU B 1 220 ? 13.766 -34.438 0.271 1 90.56 220 LEU B CA 1
ATOM 5368 C C . LEU B 1 220 ? 15.18 -34.531 0.827 1 90.56 220 LEU B C 1
ATOM 5370 O O . LEU B 1 220 ? 15.648 -33.594 1.498 1 90.56 220 LEU B O 1
ATOM 5374 N N . ASP B 1 221 ? 15.773 -35.625 0.593 1 85.12 221 ASP B N 1
ATOM 5375 C CA . ASP B 1 221 ? 17.172 -35.812 0.997 1 85.12 221 ASP B CA 1
ATOM 5376 C C . ASP B 1 221 ? 18.109 -34.875 0.229 1 85.12 221 ASP B C 1
ATOM 5378 O O . ASP B 1 221 ? 18.219 -35 -0.993 1 85.12 221 ASP B O 1
ATOM 5382 N N . PRO B 1 222 ? 18.828 -34.031 0.957 1 84.25 222 PRO B N 1
ATOM 5383 C CA . PRO B 1 222 ? 19.703 -33.094 0.287 1 84.25 222 PRO B CA 1
ATOM 5384 C C . PRO B 1 222 ? 20.766 -33.75 -0.577 1 84.25 222 PRO B C 1
ATOM 5386 O O . PRO B 1 222 ? 21.156 -33.219 -1.611 1 84.25 222 PRO B O 1
ATOM 5389 N N . ALA B 1 223 ? 21.219 -34.906 -0.156 1 85.44 223 ALA B N 1
ATOM 5390 C CA . ALA B 1 223 ? 22.234 -35.625 -0.905 1 85.44 223 ALA B CA 1
ATOM 5391 C C . ALA B 1 223 ? 21.719 -36.062 -2.271 1 85.44 223 ALA B C 1
ATOM 5393 O O . ALA B 1 223 ? 22.469 -36.062 -3.258 1 85.44 223 ALA B O 1
ATOM 5394 N N . LEU B 1 224 ? 20.531 -36.375 -2.363 1 87.69 224 LEU B N 1
ATOM 5395 C CA . LEU B 1 224 ? 19.938 -36.812 -3.619 1 87.69 224 LEU B CA 1
ATOM 5396 C C . LEU B 1 224 ? 19.656 -35.625 -4.531 1 87.69 224 LEU B C 1
ATOM 5398 O O . LEU B 1 224 ? 19.688 -35.75 -5.758 1 87.69 224 LEU B O 1
ATOM 5402 N N . LEU B 1 225 ? 19.422 -34.5 -3.928 1 88.94 225 LEU B N 1
ATOM 5403 C CA . LEU B 1 225 ? 19.125 -33.281 -4.699 1 88.94 225 LEU B CA 1
ATOM 5404 C C . LEU B 1 225 ? 20.359 -32.812 -5.469 1 88.94 225 LEU B C 1
ATOM 5406 O O . LEU B 1 225 ? 20.234 -32.344 -6.609 1 88.94 225 LEU B O 1
ATOM 5410 N N . GLU B 1 226 ? 21.516 -32.875 -4.871 1 88.31 226 GLU B N 1
ATOM 5411 C CA . GLU B 1 226 ? 22.75 -32.375 -5.473 1 88.31 226 GLU B CA 1
ATOM 5412 C C . GLU B 1 226 ? 23.047 -33.094 -6.789 1 88.31 226 GLU B C 1
ATOM 5414 O O . GLU B 1 226 ? 23.516 -32.469 -7.746 1 88.31 226 GLU B O 1
ATOM 5419 N N . ASP B 1 227 ? 22.734 -34.344 -6.812 1 89.75 227 ASP B N 1
ATOM 5420 C CA . ASP B 1 227 ? 23 -35.125 -8.016 1 89.75 227 ASP B CA 1
ATOM 5421 C C . ASP B 1 227 ? 21.922 -34.906 -9.062 1 89.75 227 ASP B C 1
ATOM 5423 O O . ASP B 1 227 ? 22.188 -35 -10.266 1 89.75 227 ASP B O 1
ATOM 5427 N N . TRP B 1 228 ? 20.828 -34.562 -8.656 1 94.5 228 TRP B N 1
ATOM 5428 C CA . TRP B 1 228 ? 19.641 -34.5 -9.5 1 94.5 228 TRP B CA 1
ATOM 5429 C C . TRP B 1 228 ? 19.5 -33.125 -10.133 1 94.5 228 TRP B C 1
ATOM 5431 O O . TRP B 1 228 ? 19.062 -33 -11.281 1 94.5 228 TRP B O 1
ATOM 5441 N N . MET B 1 229 ? 19.906 -32.125 -9.406 1 95.25 229 MET B N 1
ATOM 5442 C CA . MET B 1 229 ? 19.656 -30.766 -9.836 1 95.25 229 MET B CA 1
ATOM 5443 C C . MET B 1 229 ? 20.922 -30.109 -10.383 1 95.25 229 MET B C 1
ATOM 5445 O O . MET B 1 229 ? 22.031 -30.391 -9.898 1 95.25 229 MET B O 1
ATOM 5449 N N . SER B 1 230 ? 20.781 -29.312 -11.367 1 94.5 230 SER B N 1
ATOM 5450 C CA . SER B 1 230 ? 21.844 -28.484 -11.906 1 94.5 230 SER B CA 1
ATOM 5451 C C . SER B 1 230 ? 21.562 -27 -11.688 1 94.5 230 SER B C 1
ATOM 5453 O O . SER B 1 230 ? 20.438 -26.547 -11.867 1 94.5 230 SER B O 1
ATOM 5455 N N . GLN B 1 231 ? 22.547 -26.297 -11.273 1 93.94 231 GLN B N 1
ATOM 5456 C CA . GLN B 1 231 ? 22.406 -24.844 -11.164 1 93.94 231 GLN B CA 1
ATOM 5457 C C . GLN B 1 231 ? 22.703 -24.156 -12.484 1 93.94 231 GLN B C 1
ATOM 5459 O O . GLN B 1 231 ? 23.828 -24.234 -13 1 93.94 231 GLN B O 1
ATOM 5464 N N . GLU B 1 232 ? 21.766 -23.516 -12.992 1 94.5 232 GLU B N 1
ATOM 5465 C CA . GLU B 1 232 ? 21.891 -22.844 -14.281 1 94.5 232 GLU B CA 1
ATOM 5466 C C . GLU B 1 232 ? 22.5 -21.453 -14.125 1 94.5 232 GLU B C 1
ATOM 5468 O O . GLU B 1 232 ? 23.328 -21.031 -14.945 1 94.5 232 GLU B O 1
ATOM 5473 N N . CYS B 1 233 ? 22.109 -20.734 -13.148 1 93.19 233 CYS B N 1
ATOM 5474 C CA . CYS B 1 233 ? 22.656 -19.469 -12.664 1 93.19 233 CYS B CA 1
ATOM 5475 C C . CYS B 1 233 ? 22.25 -19.203 -11.227 1 93.19 233 CYS B C 1
ATOM 5477 O O . CYS B 1 233 ? 21.75 -20.109 -10.547 1 93.19 233 CYS B O 1
ATOM 5479 N N . PHE B 1 234 ? 22.578 -18.016 -10.766 1 89.25 234 PHE B N 1
ATOM 5480 C CA . PHE B 1 234 ? 22.328 -17.734 -9.359 1 89.25 234 PHE B CA 1
ATOM 5481 C C . PHE B 1 234 ? 20.875 -18.016 -9 1 89.25 234 PHE B C 1
ATOM 5483 O O . PHE B 1 234 ? 19.969 -17.328 -9.5 1 89.25 234 PHE B O 1
ATOM 5490 N N . ASP B 1 235 ? 20.609 -19.062 -8.148 1 88.25 235 ASP B N 1
ATOM 5491 C CA . ASP B 1 235 ? 19.328 -19.391 -7.535 1 88.25 235 ASP B CA 1
ATOM 5492 C C . ASP B 1 235 ? 18.312 -19.844 -8.586 1 88.25 235 ASP B C 1
ATOM 5494 O O . ASP B 1 235 ? 17.125 -19.547 -8.484 1 88.25 235 ASP B O 1
ATOM 5498 N N . VAL B 1 236 ? 18.766 -20.344 -9.68 1 94.31 236 VAL B N 1
ATOM 5499 C CA . VAL B 1 236 ? 17.984 -21 -10.719 1 94.31 236 VAL B CA 1
ATOM 5500 C C . VAL B 1 236 ? 18.469 -22.438 -10.914 1 94.31 236 VAL B C 1
ATOM 5502 O O . VAL B 1 236 ? 19.641 -22.672 -11.234 1 94.31 236 VAL B O 1
ATOM 5505 N N . TYR B 1 237 ? 17.578 -23.328 -10.766 1 95.38 237 TYR B N 1
ATOM 5506 C CA . TYR B 1 237 ? 17.969 -24.734 -10.797 1 95.38 237 TYR B CA 1
ATOM 5507 C C . TYR B 1 237 ? 17.094 -25.531 -11.766 1 95.38 237 TYR B C 1
ATOM 5509 O O . TYR B 1 237 ? 15.898 -25.25 -11.891 1 95.38 237 TYR B O 1
ATOM 5517 N N . SER B 1 238 ? 17.703 -26.453 -12.438 1 96.88 238 SER B N 1
ATOM 5518 C CA . SER B 1 238 ? 16.953 -27.312 -13.359 1 96.88 238 SER B CA 1
ATOM 5519 C C . SER B 1 238 ? 17.125 -28.781 -13.008 1 96.88 238 SER B C 1
ATOM 5521 O O . SER B 1 238 ? 18.125 -29.172 -12.398 1 96.88 238 SER B O 1
ATOM 5523 N N . PHE B 1 239 ? 16.156 -29.594 -13.336 1 97.44 239 PHE B N 1
ATOM 5524 C CA . PHE B 1 239 ? 16.172 -31.031 -13.062 1 97.44 239 PHE B CA 1
ATOM 5525 C C . PHE B 1 239 ? 15.094 -31.734 -13.867 1 97.44 239 PHE B C 1
ATOM 5527 O O . PHE B 1 239 ? 14.062 -31.141 -14.211 1 97.44 239 PHE B O 1
ATOM 5534 N N . GLN B 1 240 ? 15.367 -33 -14.18 1 97.88 240 GLN B N 1
ATOM 5535 C CA . GLN B 1 240 ? 14.367 -33.781 -14.875 1 97.88 240 GLN B CA 1
ATOM 5536 C C . GLN B 1 240 ? 13.227 -34.188 -13.938 1 97.88 240 GLN B C 1
ATOM 5538 O O . GLN B 1 240 ? 13.445 -34.875 -12.945 1 97.88 240 GLN B O 1
ATOM 5543 N N . LEU B 1 241 ? 12.016 -33.75 -14.273 1 98.5 241 LEU B N 1
ATOM 5544 C CA . LEU B 1 241 ? 10.93 -33.875 -13.305 1 98.5 241 LEU B CA 1
ATOM 5545 C C . LEU B 1 241 ? 9.836 -34.812 -13.836 1 98.5 241 LEU B C 1
ATOM 5547 O O . LEU B 1 241 ? 9.523 -35.812 -13.219 1 98.5 241 LEU B O 1
ATOM 5551 N N . LEU B 1 242 ? 9.25 -34.5 -14.992 1 98.69 242 LEU B N 1
ATOM 5552 C CA . LEU B 1 242 ? 8.094 -35.219 -15.508 1 98.69 242 LEU B CA 1
ATOM 5553 C C . LEU B 1 242 ? 8.523 -36.219 -16.578 1 98.69 242 LEU B C 1
ATOM 5555 O O . LEU B 1 242 ? 9.523 -36.031 -17.25 1 98.69 242 LEU B O 1
ATOM 5559 N N . SER B 1 243 ? 7.754 -37.281 -16.703 1 98.19 243 SER B N 1
ATOM 5560 C CA . SER B 1 243 ? 8 -38.219 -17.797 1 98.19 243 SER B CA 1
ATOM 5561 C C . SER B 1 243 ? 7.578 -37.656 -19.141 1 98.19 243 SER B C 1
ATOM 5563 O O . SER B 1 243 ? 6.621 -36.875 -19.219 1 98.19 243 SER B O 1
ATOM 5565 N N . LYS B 1 244 ? 8.258 -38.094 -20.219 1 96.88 244 LYS B N 1
ATOM 5566 C CA . LYS B 1 244 ? 7.93 -37.625 -21.578 1 96.88 244 LYS B CA 1
ATOM 5567 C C . LYS B 1 244 ? 6.508 -38.031 -21.953 1 96.88 244 LYS B C 1
ATOM 5569 O O . LYS B 1 244 ? 5.801 -37.281 -22.625 1 96.88 244 LYS B O 1
ATOM 5574 N N . ASP B 1 245 ? 6.152 -39.188 -21.484 1 96.94 245 ASP B N 1
ATOM 5575 C CA . ASP B 1 245 ? 4.812 -39.688 -21.812 1 96.94 245 ASP B CA 1
ATOM 5576 C C . ASP B 1 245 ? 3.74 -38.812 -21.172 1 96.94 245 ASP B C 1
ATOM 5578 O O . ASP B 1 245 ? 2.758 -38.438 -21.828 1 96.94 245 ASP B O 1
ATOM 5582 N N . PHE B 1 246 ? 3.898 -38.594 -19.953 1 97.94 246 PHE B N 1
ATOM 5583 C CA . PHE B 1 246 ? 2.934 -37.719 -19.266 1 97.94 246 PHE B CA 1
ATOM 5584 C C . PHE B 1 246 ? 2.879 -36.344 -19.922 1 97.94 246 PHE B C 1
ATOM 5586 O O . PHE B 1 246 ? 1.796 -35.781 -20.094 1 97.94 246 PHE B O 1
ATOM 5593 N N . CYS B 1 247 ? 4.062 -35.719 -20.219 1 98 247 CYS B N 1
ATOM 5594 C CA . CYS B 1 247 ? 4.113 -34.406 -20.891 1 98 247 CYS B CA 1
ATOM 5595 C C . CYS B 1 247 ? 3.311 -34.438 -22.188 1 98 247 CYS B C 1
ATOM 5597 O O . CYS B 1 247 ? 2.555 -33.5 -22.469 1 98 247 CYS B O 1
ATOM 5599 N N . SER B 1 248 ? 3.475 -35.5 -22.922 1 96.69 248 SER B N 1
ATOM 5600 C CA . SER B 1 248 ? 2.756 -35.656 -24.188 1 96.69 248 SER B CA 1
ATOM 5601 C C . SER B 1 248 ? 1.249 -35.719 -23.953 1 96.69 248 SER B C 1
ATOM 5603 O O . SER B 1 248 ? 0.482 -35.062 -24.656 1 96.69 248 SER B O 1
ATOM 5605 N N . ARG B 1 249 ? 0.809 -36.531 -23 1 96.69 249 ARG B N 1
ATOM 5606 C CA . ARG B 1 249 ? -0.613 -36.656 -22.703 1 96.69 249 ARG B CA 1
ATOM 5607 C C . ARG B 1 249 ? -1.204 -35.312 -22.25 1 96.69 249 ARG B C 1
ATOM 5609 O O . ARG B 1 249 ? -2.318 -34.969 -22.641 1 96.69 249 ARG B O 1
ATOM 5616 N N . LEU B 1 250 ? -0.481 -34.656 -21.406 1 97.25 250 LEU B N 1
ATOM 5617 C CA . LEU B 1 250 ? -0.944 -33.344 -20.922 1 97.25 250 LEU B CA 1
ATOM 5618 C C . LEU B 1 250 ? -1.072 -32.375 -22.078 1 97.25 250 LEU B C 1
ATOM 5620 O O . LEU B 1 250 ? -2.08 -31.656 -22.188 1 97.25 250 LEU B O 1
ATOM 5624 N N . ARG B 1 251 ? -0.103 -32.25 -22.953 1 95.06 251 ARG B N 1
ATOM 5625 C CA . ARG B 1 251 ? -0.149 -31.375 -24.109 1 95.06 251 ARG B CA 1
ATOM 5626 C C . ARG B 1 251 ? -1.356 -31.672 -24.984 1 95.06 251 ARG B C 1
ATOM 5628 O O . ARG B 1 251 ? -2.066 -30.75 -25.422 1 95.06 251 ARG B O 1
ATOM 5635 N N . HIS B 1 252 ? -1.547 -32.938 -25.219 1 94.25 252 HIS B N 1
ATOM 5636 C CA . HIS B 1 252 ? -2.67 -33.344 -26.062 1 94.25 252 HIS B CA 1
ATOM 5637 C C . HIS B 1 252 ? -3.998 -32.938 -25.438 1 94.25 252 HIS B C 1
ATOM 5639 O O . HIS B 1 252 ? -4.898 -32.469 -26.141 1 94.25 252 HIS B O 1
ATOM 5645 N N . THR B 1 253 ? -4.074 -33.188 -24.188 1 94.88 253 THR B N 1
ATOM 5646 C CA . THR B 1 253 ? -5.293 -32.812 -23.484 1 94.88 253 THR B CA 1
ATOM 5647 C C . THR B 1 253 ? -5.539 -31.312 -23.594 1 94.88 253 THR B C 1
ATOM 5649 O O . THR B 1 253 ? -6.652 -30.875 -23.891 1 94.88 253 THR B O 1
ATOM 5652 N N . ILE B 1 254 ? -4.512 -30.516 -23.375 1 93.75 254 ILE B N 1
ATOM 5653 C CA . ILE B 1 254 ? -4.602 -29.062 -23.406 1 93.75 254 ILE B CA 1
ATOM 5654 C C . ILE B 1 254 ? -4.984 -28.594 -24.812 1 93.75 254 ILE B C 1
ATOM 5656 O O . ILE B 1 254 ? -5.824 -27.703 -24.984 1 93.75 254 ILE B O 1
ATOM 5660 N N . THR B 1 255 ? -4.383 -29.172 -25.812 1 92.25 255 THR B N 1
ATOM 5661 C CA . THR B 1 255 ? -4.68 -28.812 -27.203 1 92.25 255 THR B CA 1
ATOM 5662 C C . THR B 1 255 ? -6.113 -29.203 -27.562 1 92.25 255 THR B C 1
ATOM 5664 O O . THR B 1 255 ? -6.801 -28.438 -28.25 1 92.25 255 THR B O 1
ATOM 5667 N N . ASP B 1 256 ? -6.543 -30.328 -27.078 1 93.12 256 ASP B N 1
ATOM 5668 C CA . ASP B 1 256 ? -7.914 -30.75 -27.344 1 93.12 256 ASP B CA 1
ATOM 5669 C C . ASP B 1 256 ? -8.922 -29.812 -26.688 1 93.12 256 ASP B C 1
ATOM 5671 O O . ASP B 1 256 ? -9.93 -29.453 -27.312 1 93.12 256 ASP B O 1
ATOM 5675 N N . LEU B 1 257 ? -8.664 -29.531 -25.484 1 93.06 257 LEU B N 1
ATOM 5676 C CA . LEU B 1 257 ? -9.547 -28.594 -24.781 1 93.06 257 LEU B CA 1
ATOM 5677 C C . LEU B 1 257 ? -9.602 -27.25 -25.5 1 93.06 257 LEU B C 1
ATOM 5679 O O . LEU B 1 257 ? -10.664 -26.656 -25.625 1 93.06 257 LEU B O 1
ATOM 5683 N N . SER B 1 258 ? -8.43 -26.781 -25.906 1 91.44 258 SER B N 1
ATOM 5684 C CA . SER B 1 258 ? -8.352 -25.5 -26.609 1 91.44 258 SER B CA 1
ATOM 5685 C C . SER B 1 258 ? -9.133 -25.531 -27.922 1 91.44 258 SER B C 1
ATOM 5687 O O . SER B 1 258 ? -9.805 -24.562 -28.281 1 91.44 258 SER B O 1
ATOM 5689 N N . LYS B 1 259 ? -8.961 -26.594 -28.641 1 90.88 259 LYS B N 1
ATOM 5690 C CA . LYS B 1 259 ? -9.695 -26.766 -29.891 1 90.88 259 LYS B CA 1
ATOM 5691 C C . LYS B 1 259 ? -11.203 -26.734 -29.641 1 90.88 259 LYS B C 1
ATOM 5693 O O . LYS B 1 259 ? -11.945 -26.078 -30.375 1 90.88 259 LYS B O 1
ATOM 5698 N N . LEU B 1 260 ? -11.594 -27.531 -28.656 1 91.44 260 LEU B N 1
ATOM 5699 C CA . LEU B 1 260 ? -13.008 -27.531 -28.297 1 91.44 260 LEU B CA 1
ATOM 5700 C C . LEU B 1 260 ? -13.453 -26.141 -27.859 1 91.44 260 LEU B C 1
ATOM 5702 O O . LEU B 1 260 ? -14.578 -25.719 -28.141 1 91.44 260 LEU B O 1
ATOM 5706 N N . GLY B 1 261 ? -12.625 -25.469 -27.203 1 91.12 261 GLY B N 1
ATOM 5707 C CA . GLY B 1 261 ? -12.906 -24.125 -26.734 1 91.12 261 GLY B CA 1
ATOM 5708 C C . GLY B 1 261 ? -13.117 -23.141 -27.859 1 91.12 261 GLY B C 1
ATOM 5709 O O . GLY B 1 261 ? -13.773 -22.109 -27.672 1 91.12 261 GLY B O 1
ATOM 5710 N N . GLU B 1 262 ? -12.602 -23.406 -28.984 1 89.5 262 GLU B N 1
ATOM 5711 C CA . GLU B 1 262 ? -12.734 -22.516 -30.125 1 89.5 262 GLU B CA 1
ATOM 5712 C C . GLU B 1 262 ? -14 -22.828 -30.922 1 89.5 262 GLU B C 1
ATOM 5714 O O . GLU B 1 262 ? -14.367 -22.094 -31.828 1 89.5 262 GLU B O 1
ATOM 5719 N N . SER B 1 263 ? -14.633 -23.844 -30.578 1 90.62 263 SER B N 1
ATOM 5720 C CA . SER B 1 263 ? -15.898 -24.156 -31.234 1 90.62 263 SER B CA 1
ATOM 5721 C C . SER B 1 263 ? -16.938 -23.078 -30.969 1 90.62 263 SER B C 1
ATOM 5723 O O . SER B 1 263 ? -16.812 -22.297 -30.031 1 90.62 263 SER B O 1
ATOM 5725 N N . SER B 1 264 ? -17.922 -23.016 -31.781 1 90 264 SER B N 1
ATOM 5726 C CA . SER B 1 264 ? -18.953 -21.984 -31.703 1 90 264 SER B CA 1
ATOM 5727 C C . SER B 1 264 ? -19.656 -22.031 -30.344 1 90 264 SER B C 1
ATOM 5729 O O . SER B 1 264 ? -20.094 -20.984 -29.828 1 90 264 SER B O 1
ATOM 5731 N N . GLU B 1 265 ? -19.75 -23.203 -29.797 1 90.94 265 GLU B N 1
ATOM 5732 C CA . GLU B 1 265 ? -20.453 -23.391 -28.531 1 90.94 265 GLU B CA 1
ATOM 5733 C C . GLU B 1 265 ? -19.672 -22.781 -27.375 1 90.94 265 GLU B C 1
ATOM 5735 O O . GLU B 1 265 ? -20.266 -22.297 -26.406 1 90.94 265 GLU B O 1
ATOM 5740 N N . PHE B 1 266 ? -18.375 -22.797 -27.453 1 92.62 266 PHE B N 1
ATOM 5741 C CA . PHE B 1 266 ? -17.578 -22.484 -26.281 1 92.62 266 PHE B CA 1
ATOM 5742 C C . PHE B 1 266 ? -16.641 -21.312 -26.547 1 92.62 266 PHE B C 1
ATOM 5744 O O . PHE B 1 266 ? -15.891 -20.891 -25.672 1 92.62 266 PHE B O 1
ATOM 5751 N N . CYS B 1 267 ? -16.688 -20.656 -27.688 1 87.56 267 CYS B N 1
ATOM 5752 C CA . CYS B 1 267 ? -15.727 -19.641 -28.094 1 87.56 267 CYS B CA 1
ATOM 5753 C C . CYS B 1 267 ? -15.773 -18.438 -27.156 1 87.56 267 CYS B C 1
ATOM 5755 O O . CYS B 1 267 ? -14.773 -17.734 -26.984 1 87.56 267 CYS B O 1
ATOM 5757 N N . SER B 1 268 ? -16.859 -18.219 -26.5 1 87.25 268 SER B N 1
ATOM 5758 C CA . SER B 1 268 ? -17 -17.078 -25.594 1 87.25 268 SER B CA 1
ATOM 5759 C C . SER B 1 268 ? -16.141 -17.25 -24.344 1 87.25 268 SER B C 1
ATOM 5761 O O . SER B 1 268 ? -15.875 -16.297 -23.625 1 87.25 268 SER B O 1
ATOM 5763 N N . LEU B 1 269 ? -15.672 -18.469 -24.078 1 87.88 269 LEU B N 1
ATOM 5764 C CA . LEU B 1 269 ? -14.867 -18.75 -22.891 1 87.88 269 LEU B CA 1
ATOM 5765 C C . LEU B 1 269 ? -13.422 -18.312 -23.109 1 87.88 269 LEU B C 1
ATOM 5767 O O . LEU B 1 269 ? -12.648 -18.203 -22.156 1 87.88 269 LEU B O 1
ATOM 5771 N N . LEU B 1 270 ? -13 -18.109 -24.234 1 80.38 270 LEU B N 1
ATOM 5772 C CA . LEU B 1 270 ? -11.664 -17.656 -24.609 1 80.38 270 LEU B CA 1
ATOM 5773 C C . LEU B 1 270 ? -10.602 -18.594 -24.016 1 80.38 270 LEU B C 1
ATOM 5775 O O . LEU B 1 270 ? -9.562 -18.125 -23.531 1 80.38 270 LEU B O 1
ATOM 5779 N N . LEU B 1 271 ? -10.75 -19.891 -23.797 1 78.12 271 LEU B N 1
ATOM 5780 C CA . LEU B 1 271 ? -9.867 -20.859 -23.172 1 78.12 271 LEU B CA 1
ATOM 5781 C C . LEU B 1 271 ? -8.531 -20.938 -23.922 1 78.12 271 LEU B C 1
ATOM 5783 O O . LEU B 1 271 ? -7.477 -21.078 -23.297 1 78.12 271 LEU B O 1
ATOM 5787 N N . GLY B 1 272 ? -8.398 -20.75 -25.172 1 67.56 272 GLY B N 1
ATOM 5788 C CA . GLY B 1 272 ? -7.156 -20.844 -25.922 1 67.56 272 GLY B CA 1
ATOM 5789 C C . GLY B 1 272 ? -6.441 -19.516 -26.062 1 67.56 272 GLY B C 1
ATOM 5790 O O . GLY B 1 272 ? -5.301 -19.453 -26.531 1 67.56 272 GLY B O 1
ATOM 5791 N N . ARG B 1 273 ? -6.965 -18.562 -25.531 1 70.69 273 ARG B N 1
ATOM 5792 C CA . ARG B 1 273 ? -6.383 -17.234 -25.703 1 70.69 273 ARG B CA 1
ATOM 5793 C C . ARG B 1 273 ? -5.699 -16.766 -24.422 1 70.69 273 ARG B C 1
ATOM 5795 O O . ARG B 1 273 ? -4.969 -15.781 -24.422 1 70.69 273 ARG B O 1
ATOM 5802 N N . ARG B 1 274 ? -5.949 -17.562 -23.438 1 73.44 274 ARG B N 1
ATOM 5803 C CA . ARG B 1 274 ? -5.301 -17.359 -22.141 1 73.44 274 ARG B CA 1
ATOM 5804 C C . ARG B 1 274 ? -4.68 -18.641 -21.625 1 73.44 274 ARG B C 1
ATOM 5806 O O . ARG B 1 274 ? -5.035 -19.734 -22.094 1 73.44 274 ARG B O 1
ATOM 5813 N N . PRO B 1 275 ? -3.734 -18.438 -20.766 1 77.38 275 PRO B N 1
ATOM 5814 C CA . PRO B 1 275 ? -3.213 -19.672 -20.172 1 77.38 275 PRO B CA 1
ATOM 5815 C C . PRO B 1 275 ? -4.301 -20.531 -19.531 1 77.38 275 PRO B C 1
ATOM 5817 O O . PRO B 1 275 ? -5.227 -19.984 -18.922 1 77.38 275 PRO B O 1
ATOM 5820 N N . ILE B 1 276 ? -4.242 -21.766 -19.781 1 85.62 276 ILE B N 1
ATOM 5821 C CA . ILE B 1 276 ? -5.227 -22.688 -19.234 1 85.62 276 ILE B CA 1
ATOM 5822 C C . ILE B 1 276 ? -4.871 -23.016 -17.781 1 85.62 276 ILE B C 1
ATOM 5824 O O . ILE B 1 276 ? -3.865 -23.688 -17.516 1 85.62 276 ILE B O 1
ATOM 5828 N N . ASP B 1 277 ? -5.66 -22.625 -16.906 1 90.88 277 ASP B N 1
ATOM 5829 C CA . ASP B 1 277 ? -5.48 -22.812 -15.477 1 90.88 277 ASP B CA 1
ATOM 5830 C C . ASP B 1 277 ? -5.93 -24.219 -15.047 1 90.88 277 ASP B C 1
ATOM 5832 O O . ASP B 1 277 ? -7.078 -24.609 -15.289 1 90.88 277 ASP B O 1
ATOM 5836 N N . PHE B 1 278 ? -5.09 -24.906 -14.359 1 94.94 278 PHE B N 1
ATOM 5837 C CA . PHE B 1 278 ? -5.352 -26.281 -13.969 1 94.94 278 PHE B CA 1
ATOM 5838 C C . PHE B 1 278 ? -6.535 -26.359 -13.016 1 94.94 278 PHE B C 1
ATOM 5840 O O . PHE B 1 278 ? -7.285 -27.344 -13.023 1 94.94 278 PHE B O 1
ATOM 5847 N N . ASP B 1 279 ? -6.742 -25.391 -12.211 1 91.88 279 ASP B N 1
ATOM 5848 C CA . ASP B 1 279 ? -7.816 -25.391 -11.227 1 91.88 279 ASP B CA 1
ATOM 5849 C C . ASP B 1 279 ? -9.18 -25.25 -11.906 1 91.88 279 ASP B C 1
ATOM 5851 O O . ASP B 1 279 ? -10.203 -25.625 -11.328 1 91.88 279 ASP B O 1
ATOM 5855 N N . THR B 1 280 ? -9.164 -24.812 -13.086 1 91.12 280 THR B N 1
ATOM 5856 C CA . THR B 1 280 ? -10.445 -24.562 -13.742 1 91.12 280 THR B CA 1
ATOM 5857 C C . THR B 1 280 ? -10.844 -25.734 -14.625 1 91.12 280 THR B C 1
ATOM 5859 O O . THR B 1 280 ? -12.016 -25.922 -14.945 1 91.12 280 THR B O 1
ATOM 5862 N N . VAL B 1 281 ? -9.93 -26.594 -14.992 1 93.5 281 VAL B N 1
ATOM 5863 C CA . VAL B 1 281 ? -10.25 -27.641 -15.961 1 93.5 281 VAL B CA 1
ATOM 5864 C C . VAL B 1 281 ? -10.219 -29 -15.273 1 93.5 281 VAL B C 1
ATOM 5866 O O . VAL B 1 281 ? -10.359 -30.031 -15.938 1 93.5 281 VAL B O 1
ATOM 5869 N N . GLY B 1 282 ? -9.953 -29.031 -14 1 94.06 282 GLY B N 1
ATOM 5870 C CA . GLY B 1 282 ? -9.992 -30.281 -13.266 1 94.06 282 GLY B CA 1
ATOM 5871 C C . GLY B 1 282 ? -8.648 -30.984 -13.195 1 94.06 282 GLY B C 1
ATOM 5872 O O . GLY B 1 282 ? -8.586 -32.219 -13.094 1 94.06 282 GLY B O 1
ATOM 5873 N N . LEU B 1 283 ? -7.609 -30.234 -13.32 1 96.56 283 LEU B N 1
ATOM 5874 C CA . LEU B 1 283 ? -6.258 -30.781 -13.258 1 96.56 283 LEU B CA 1
ATOM 5875 C C . LEU B 1 283 ? -5.5 -30.219 -12.055 1 96.56 283 LEU B C 1
ATOM 5877 O O . LEU B 1 283 ? -4.27 -30.203 -12.047 1 96.56 283 LEU B O 1
ATOM 5881 N N . ASN B 1 284 ? -6.152 -29.781 -11.016 1 94.88 284 ASN B N 1
ATOM 5882 C CA . ASN B 1 284 ? -5.559 -29.141 -9.844 1 94.88 284 ASN B CA 1
ATOM 5883 C C . ASN B 1 284 ? -4.582 -30.078 -9.133 1 94.88 284 ASN B C 1
ATOM 5885 O O . ASN B 1 284 ? -3.643 -29.609 -8.484 1 94.88 284 ASN B O 1
ATOM 5889 N N . TRP B 1 285 ? -4.785 -31.391 -9.297 1 96.62 285 TRP B N 1
ATOM 5890 C CA . TRP B 1 285 ? -3.926 -32.344 -8.617 1 96.62 285 TRP B CA 1
ATOM 5891 C C . TRP B 1 285 ? -2.48 -32.219 -9.086 1 96.62 285 TRP B C 1
ATOM 5893 O O . TRP B 1 285 ? -1.548 -32.5 -8.336 1 96.62 285 TRP B O 1
ATOM 5903 N N . ILE B 1 286 ? -2.293 -31.797 -10.273 1 98.19 286 ILE B N 1
ATOM 5904 C CA . ILE B 1 286 ? -0.942 -31.625 -10.805 1 98.19 286 ILE B CA 1
ATOM 5905 C C . ILE B 1 286 ? -0.22 -30.531 -10.031 1 98.19 286 ILE B C 1
ATOM 5907 O O . ILE B 1 286 ? 0.922 -30.703 -9.602 1 98.19 286 ILE B O 1
ATOM 5911 N N . SER B 1 287 ? -0.916 -29.375 -9.852 1 97.31 287 SER B N 1
ATOM 5912 C CA . SER B 1 287 ? -0.338 -28.281 -9.094 1 97.31 287 SER B CA 1
ATOM 5913 C C . SER B 1 287 ? -0.078 -28.672 -7.645 1 97.31 287 SER B C 1
ATOM 5915 O O . SER B 1 287 ? 0.947 -28.297 -7.066 1 97.31 287 SER B O 1
ATOM 5917 N N . ASP B 1 288 ? -0.979 -29.406 -7.09 1 97.31 288 ASP B N 1
ATOM 5918 C CA . ASP B 1 288 ? -0.805 -29.891 -5.719 1 97.31 288 ASP B CA 1
ATOM 5919 C C . ASP B 1 288 ? 0.407 -30.812 -5.609 1 97.31 288 ASP B C 1
ATOM 5921 O O . ASP B 1 288 ? 1.214 -30.672 -4.688 1 97.31 288 ASP B O 1
ATOM 5925 N N . MET B 1 289 ? 0.435 -31.688 -6.496 1 98.06 289 MET B N 1
ATOM 5926 C CA . MET B 1 289 ? 1.544 -32.625 -6.5 1 98.06 289 MET B CA 1
ATOM 5927 C C . MET B 1 289 ? 2.883 -31.922 -6.59 1 98.06 289 MET B C 1
ATOM 5929 O O . MET B 1 289 ? 3.797 -32.188 -5.809 1 98.06 289 MET B O 1
ATOM 5933 N N . LEU B 1 290 ? 2.957 -31 -7.496 1 98.44 290 LEU B N 1
ATOM 5934 C CA . LEU B 1 290 ? 4.211 -30.297 -7.719 1 98.44 290 LEU B CA 1
ATOM 5935 C C . LEU B 1 290 ? 4.566 -29.422 -6.516 1 98.44 290 LEU B C 1
ATOM 5937 O O . LEU B 1 290 ? 5.738 -29.328 -6.145 1 98.44 290 LEU B O 1
ATOM 5941 N N . LEU B 1 291 ? 3.582 -28.812 -5.93 1 97.12 291 LEU B N 1
ATOM 5942 C CA . LEU B 1 291 ? 3.822 -28 -4.746 1 97.12 291 LEU B CA 1
ATOM 5943 C C . LEU B 1 291 ? 4.352 -28.844 -3.598 1 97.12 291 LEU B C 1
ATOM 5945 O O . LEU B 1 291 ? 5.426 -28.562 -3.059 1 97.12 291 LEU B O 1
ATOM 5949 N N . HIS B 1 292 ? 3.68 -29.906 -3.289 1 96.38 292 HIS B N 1
ATOM 5950 C CA . HIS B 1 292 ? 3.912 -30.625 -2.041 1 96.38 292 HIS B CA 1
ATOM 5951 C C . HIS B 1 292 ? 5.082 -31.594 -2.17 1 96.38 292 HIS B C 1
ATOM 5953 O O . HIS B 1 292 ? 5.816 -31.828 -1.206 1 96.38 292 HIS B O 1
ATOM 5959 N N . MET B 1 293 ? 5.285 -32.062 -3.342 1 96.56 293 MET B N 1
ATOM 5960 C CA . MET B 1 293 ? 6.328 -33.094 -3.486 1 96.56 293 MET B CA 1
ATOM 5961 C C . MET B 1 293 ? 7.668 -32.438 -3.834 1 96.56 293 MET B C 1
ATOM 5963 O O . MET B 1 293 ? 8.727 -32.969 -3.512 1 96.56 293 MET B O 1
ATOM 5967 N N . PHE B 1 294 ? 7.59 -31.297 -4.473 1 96.69 294 PHE B N 1
ATOM 5968 C CA . PHE B 1 294 ? 8.852 -30.828 -5.035 1 96.69 294 PHE B CA 1
ATOM 5969 C C . PHE B 1 294 ? 9.102 -29.375 -4.676 1 96.69 294 PHE B C 1
ATOM 5971 O O . PHE B 1 294 ? 10.117 -29.047 -4.066 1 96.69 294 PHE B O 1
ATOM 5978 N N . ILE B 1 295 ? 8.211 -28.453 -4.953 1 96.31 295 ILE B N 1
ATOM 5979 C CA . ILE B 1 295 ? 8.477 -27.031 -4.801 1 96.31 295 ILE B CA 1
ATOM 5980 C C . ILE B 1 295 ? 8.75 -26.703 -3.332 1 96.31 295 ILE B C 1
ATOM 5982 O O . ILE B 1 295 ? 9.758 -26.078 -3.002 1 96.31 295 ILE B O 1
ATOM 5986 N N . LEU B 1 296 ? 7.891 -27.141 -2.498 1 92.94 296 LEU B N 1
ATOM 5987 C CA . LEU B 1 296 ? 8.008 -26.844 -1.073 1 92.94 296 LEU B CA 1
ATOM 5988 C C . LEU B 1 296 ? 9.273 -27.453 -0.491 1 92.94 296 LEU B C 1
ATOM 5990 O O . LEU B 1 296 ? 10.094 -26.75 0.106 1 92.94 296 LEU B O 1
ATOM 5994 N N . PRO B 1 297 ? 9.43 -28.75 -0.689 1 92 297 PRO B N 1
ATOM 5995 C CA . PRO B 1 297 ? 10.625 -29.344 -0.085 1 92 297 PRO B CA 1
ATOM 5996 C C . PRO B 1 297 ? 11.922 -28.781 -0.673 1 92 297 PRO B C 1
ATOM 5998 O O . PRO B 1 297 ? 12.922 -28.656 0.039 1 92 297 PRO B O 1
ATOM 6001 N N . ILE B 1 298 ? 11.984 -28.484 -1.938 1 92.56 298 ILE B N 1
ATOM 6002 C CA . ILE B 1 298 ? 13.172 -27.906 -2.551 1 92.56 298 ILE B CA 1
ATOM 6003 C C . ILE B 1 298 ? 13.422 -26.516 -1.996 1 92.56 298 ILE B C 1
ATOM 6005 O O . ILE B 1 298 ? 14.555 -26.156 -1.681 1 92.56 298 ILE B O 1
ATOM 6009 N N . SER B 1 299 ? 12.367 -25.75 -1.857 1 90.31 299 SER B N 1
ATOM 6010 C CA . SER B 1 299 ? 12.469 -24.359 -1.44 1 90.31 299 SER B CA 1
ATOM 6011 C C . SER B 1 299 ? 12.953 -24.234 -0 1 90.31 299 SER B C 1
ATOM 6013 O O . SER B 1 299 ? 13.484 -23.203 0.401 1 90.31 299 SER B O 1
ATOM 6015 N N . ARG B 1 300 ? 12.781 -25.234 0.725 1 82.31 300 ARG B N 1
ATOM 6016 C CA . ARG B 1 300 ? 13.289 -25.266 2.094 1 82.31 300 ARG B CA 1
ATOM 6017 C C . ARG B 1 300 ? 14.812 -25.219 2.117 1 82.31 300 ARG B C 1
ATOM 6019 O O . ARG B 1 300 ? 15.406 -24.672 3.043 1 82.31 300 ARG B O 1
ATOM 6026 N N . HIS B 1 301 ? 15.281 -25.844 1.167 1 83 301 HIS B N 1
ATOM 6027 C CA . HIS B 1 301 ? 16.734 -25.922 1.094 1 83 301 HIS B CA 1
ATOM 6028 C C . HIS B 1 301 ? 17.312 -24.766 0.285 1 83 301 HIS B C 1
ATOM 6030 O O . HIS B 1 301 ? 18.453 -24.359 0.51 1 83 301 HIS B O 1
ATOM 6036 N N . LEU B 1 302 ? 16.344 -24.453 -0.595 1 83.44 302 LEU B N 1
ATOM 6037 C CA . LEU B 1 302 ? 16.797 -23.422 -1.521 1 83.44 302 LEU B CA 1
ATOM 6038 C C . LEU B 1 302 ? 16.016 -22.125 -1.301 1 83.44 302 LEU B C 1
ATOM 6040 O O . LEU B 1 302 ? 14.953 -22.125 -0.689 1 83.44 302 LEU B O 1
ATOM 6044 N N . PHE B 1 303 ? 16.453 -20.922 -1.448 1 81 303 PHE B N 1
ATOM 6045 C CA . PHE B 1 303 ? 15.828 -19.594 -1.516 1 81 303 PHE B CA 1
ATOM 6046 C C . PHE B 1 303 ? 15.602 -19.031 -0.118 1 81 303 PHE B C 1
ATOM 6048 O O . PHE B 1 303 ? 14.969 -17.984 0.041 1 81 303 PHE B O 1
ATOM 6055 N N . ALA B 1 304 ? 15.836 -19.797 0.922 1 70.19 304 ALA B N 1
ATOM 6056 C CA . ALA B 1 304 ? 15.633 -19.328 2.287 1 70.19 304 ALA B CA 1
ATOM 6057 C C . ALA B 1 304 ? 16.219 -17.938 2.475 1 70.19 304 ALA B C 1
ATOM 6059 O O . ALA B 1 304 ? 15.578 -17.047 3.045 1 70.19 304 ALA B O 1
ATOM 6060 N N . THR B 1 305 ? 17.344 -17.719 1.967 1 67 305 THR B N 1
ATOM 6061 C CA . THR B 1 305 ? 18.047 -16.453 2.164 1 67 305 THR B CA 1
ATOM 6062 C C . THR B 1 305 ? 17.547 -15.398 1.183 1 67 305 THR B C 1
ATOM 6064 O O . THR B 1 305 ? 17.328 -14.242 1.562 1 67 305 THR B O 1
ATOM 6067 N N . THR B 1 306 ? 17.344 -15.836 -0.037 1 72.5 306 THR B N 1
ATOM 6068 C CA . THR B 1 306 ? 16.969 -14.883 -1.078 1 72.5 306 THR B CA 1
ATOM 6069 C C . THR B 1 306 ? 15.523 -14.438 -0.915 1 72.5 306 THR B C 1
ATOM 6071 O O . THR B 1 306 ? 15.219 -13.25 -1.049 1 72.5 306 THR B O 1
ATOM 6074 N N . GLU B 1 307 ? 14.695 -15.336 -0.596 1 75.75 307 GLU B N 1
ATOM 6075 C CA . GLU B 1 307 ? 13.273 -15.016 -0.534 1 75.75 307 GLU B CA 1
ATOM 6076 C C . GLU B 1 307 ? 12.781 -14.938 0.91 1 75.75 307 GLU B C 1
ATOM 6078 O O . GLU B 1 307 ? 11.617 -14.617 1.162 1 75.75 307 GLU B O 1
ATOM 6083 N N . LYS B 1 308 ? 13.703 -15.047 1.819 1 70.75 308 LYS B N 1
ATOM 6084 C CA . LYS B 1 308 ? 13.422 -14.93 3.248 1 70.75 308 LYS B CA 1
ATOM 6085 C C . LYS B 1 308 ? 12.203 -15.758 3.639 1 70.75 308 LYS B C 1
ATOM 6087 O O . LYS B 1 308 ? 11.336 -15.289 4.383 1 70.75 308 LYS B O 1
ATOM 6092 N N . LEU B 1 309 ? 11.984 -16.828 3.016 1 65.62 309 LEU B N 1
ATOM 6093 C CA . LEU B 1 309 ? 10.805 -17.672 3.174 1 65.62 309 LEU B CA 1
ATOM 6094 C C . LEU B 1 309 ? 10.68 -18.172 4.609 1 65.62 309 LEU B C 1
ATOM 6096 O O . LEU B 1 309 ? 9.578 -18.484 5.066 1 65.62 309 LEU B O 1
ATOM 6100 N N . LEU B 1 310 ? 11.719 -18.297 5.336 1 57.91 310 LEU B N 1
ATOM 6101 C CA . LEU B 1 310 ? 11.641 -18.812 6.691 1 57.91 310 LEU B CA 1
ATOM 6102 C C . LEU B 1 310 ? 11.781 -17.703 7.719 1 57.91 310 LEU B C 1
ATOM 6104 O O . LEU B 1 310 ? 12.617 -16.812 7.559 1 57.91 310 LEU B O 1
ATOM 6108 N N . SER B 1 311 ? 10.68 -17.141 8.195 1 51.5 311 SER B N 1
ATOM 6109 C CA . SER B 1 311 ? 10.773 -16.094 9.203 1 51.5 311 SER B CA 1
ATOM 6110 C C . SER B 1 311 ? 11.898 -16.375 10.188 1 51.5 311 SER B C 1
ATOM 6112 O O . SER B 1 311 ? 12.242 -17.531 10.438 1 51.5 311 SER B O 1
ATOM 6114 N N . SER B 1 312 ? 12.703 -15.352 10.391 1 43.34 312 SER B N 1
ATOM 6115 C CA . SER B 1 312 ? 13.766 -15.469 11.391 1 43.34 312 SER B CA 1
ATOM 6116 C C . SER B 1 312 ? 13.281 -16.219 12.625 1 43.34 312 SER B C 1
ATOM 6118 O O . SER B 1 312 ? 14.055 -16.969 13.234 1 43.34 312 SER B O 1
ATOM 6120 N N . GLU B 1 313 ? 12.172 -15.812 13.109 1 43.22 313 GLU B N 1
ATOM 6121 C CA . GLU B 1 313 ? 11.766 -16.484 14.336 1 43.22 313 GLU B CA 1
ATOM 6122 C C . GLU B 1 313 ? 11.594 -17.984 14.102 1 43.22 313 GLU B C 1
ATOM 6124 O O . GLU B 1 313 ? 11.844 -18.797 15.008 1 43.22 313 GLU B O 1
ATOM 6129 N N . ASP B 1 314 ? 11.141 -18.281 12.969 1 43.12 314 ASP B N 1
ATOM 6130 C CA . ASP B 1 314 ? 10.961 -19.703 12.711 1 43.12 314 ASP B CA 1
ATOM 6131 C C . ASP B 1 314 ? 12.289 -20.375 12.367 1 43.12 314 ASP B C 1
ATOM 6133 O O . ASP B 1 314 ? 12.383 -21.609 12.352 1 43.12 314 ASP B O 1
ATOM 6137 N N . ALA B 1 315 ? 13.195 -19.609 11.773 1 41.16 315 ALA B N 1
ATOM 6138 C CA . ALA B 1 315 ? 14.484 -20.219 11.492 1 41.16 315 ALA B CA 1
ATOM 6139 C C . ALA B 1 315 ? 15.148 -20.719 12.773 1 41.16 315 ALA B C 1
ATOM 6141 O O . ALA B 1 315 ? 15.977 -21.641 12.734 1 41.16 315 ALA B O 1
ATOM 6142 N N . SER B 1 316 ? 15.188 -19.844 13.844 1 37.31 316 SER B N 1
ATOM 6143 C CA . SER B 1 316 ? 15.93 -20.281 15.023 1 37.31 316 SER B CA 1
ATOM 6144 C C . SER B 1 316 ? 15.32 -21.531 15.633 1 37.31 316 SER B C 1
ATOM 6146 O O . SER B 1 316 ? 15.906 -22.141 16.531 1 37.31 316 SER B O 1
ATOM 6148 N N . ASN B 1 317 ? 13.969 -21.578 15.734 1 34.69 317 ASN B N 1
ATOM 6149 C CA . ASN B 1 317 ? 13.508 -22.766 16.438 1 34.69 317 ASN B CA 1
ATOM 6150 C C . ASN B 1 317 ? 13.695 -24.031 15.609 1 34.69 317 ASN B C 1
ATOM 6152 O O . ASN B 1 317 ? 12.961 -24.25 14.633 1 34.69 317 ASN B O 1
ATOM 6156 N N . ASP B 1 318 ? 14.883 -24.5 15.531 1 37.12 318 ASP B N 1
ATOM 6157 C CA . ASP B 1 318 ? 15.289 -25.781 14.992 1 37.12 318 ASP B CA 1
ATOM 6158 C C . ASP B 1 318 ? 14.148 -26.797 15.086 1 37.12 318 ASP B C 1
ATOM 6160 O O . ASP B 1 318 ? 14.047 -27.703 14.25 1 37.12 318 ASP B O 1
ATOM 6164 N N . ASN B 1 319 ? 13.688 -27.031 16.375 1 35.47 319 ASN B N 1
ATOM 6165 C CA . ASN B 1 319 ? 12.969 -28.234 16.781 1 35.47 319 ASN B CA 1
ATOM 6166 C C . ASN B 1 319 ? 11.547 -28.25 16.234 1 35.47 319 ASN B C 1
ATOM 6168 O O . ASN B 1 319 ? 10.797 -29.219 16.453 1 35.47 319 ASN B O 1
ATOM 6172 N N . ASN B 1 320 ? 10.812 -27.156 16.469 1 35.75 320 ASN B N 1
ATOM 6173 C CA . ASN B 1 320 ? 9.398 -27.391 16.203 1 35.75 320 ASN B CA 1
ATOM 6174 C C . ASN B 1 320 ? 9.141 -27.578 14.719 1 35.75 320 ASN B C 1
ATOM 6176 O O . ASN B 1 320 ? 9.5 -26.734 13.906 1 35.75 320 ASN B O 1
ATOM 6180 N N . ASN B 1 321 ? 9.156 -28.766 14.258 1 37.34 321 ASN B N 1
ATOM 6181 C CA . ASN B 1 321 ? 8.602 -29.422 13.078 1 37.34 321 ASN B CA 1
ATOM 6182 C C . ASN B 1 321 ? 7.523 -28.578 12.414 1 37.34 321 ASN B C 1
ATOM 6184 O O . ASN B 1 321 ? 6.762 -29.078 11.586 1 37.34 321 ASN B O 1
ATOM 6188 N N . ASN B 1 322 ? 7.062 -27.688 13.188 1 40.47 322 ASN B N 1
ATOM 6189 C CA . ASN B 1 322 ? 5.941 -26.984 12.578 1 40.47 322 ASN B CA 1
ATOM 6190 C C . ASN B 1 322 ? 6.395 -26.094 11.422 1 40.47 322 ASN B C 1
ATOM 6192 O O . ASN B 1 322 ? 6.512 -24.875 11.57 1 40.47 322 ASN B O 1
ATOM 6196 N N . THR B 1 323 ? 7.445 -26.578 10.781 1 47 323 THR B N 1
ATOM 6197 C CA . THR B 1 323 ? 7.832 -26.047 9.477 1 47 323 THR B CA 1
ATOM 6198 C C . THR B 1 323 ? 6.602 -25.656 8.664 1 47 323 THR B C 1
ATOM 6200 O O . THR B 1 323 ? 6.133 -26.438 7.828 1 47 323 THR B O 1
ATOM 6203 N N . LYS B 1 324 ? 5.684 -25.172 9.383 1 48.69 324 LYS B N 1
ATOM 6204 C CA . LYS B 1 324 ? 4.477 -24.719 8.688 1 48.69 324 LYS B CA 1
ATOM 6205 C C . LYS B 1 324 ? 4.809 -24.141 7.32 1 48.69 324 LYS B C 1
ATOM 6207 O O . LYS B 1 324 ? 5.926 -23.656 7.098 1 48.69 324 LYS B O 1
ATOM 6212 N N . ASP B 1 325 ? 3.955 -24.531 6.344 1 61.28 325 ASP B N 1
ATOM 6213 C CA . ASP B 1 325 ? 3.82 -24.297 4.91 1 61.28 325 ASP B CA 1
ATOM 6214 C C . ASP B 1 325 ? 4.008 -22.828 4.57 1 61.28 325 ASP B C 1
ATOM 6216 O O . ASP B 1 325 ? 3.047 -22.047 4.586 1 61.28 325 ASP B O 1
ATOM 6220 N N . PHE B 1 326 ? 5.402 -22.562 4.395 1 77.94 326 PHE B N 1
ATOM 6221 C CA . PHE B 1 326 ? 5.68 -21.156 4.082 1 77.94 326 PHE B CA 1
ATOM 6222 C C . PHE B 1 326 ? 5.098 -20.781 2.725 1 77.94 326 PHE B C 1
ATOM 6224 O O . PHE B 1 326 ? 4.625 -19.656 2.535 1 77.94 326 PHE B O 1
ATOM 6231 N N . LEU B 1 327 ? 5.094 -21.844 1.833 1 88.38 327 LEU B N 1
ATOM 6232 C CA . LEU B 1 327 ? 4.336 -21.656 0.602 1 88.38 327 LEU B CA 1
ATOM 6233 C C . LEU B 1 327 ? 2.967 -22.312 0.693 1 88.38 327 LEU B C 1
ATOM 6235 O O . LEU B 1 327 ? 2.869 -23.547 0.744 1 88.38 327 LEU B O 1
ATOM 6239 N N . ASN B 1 328 ? 1.917 -21.531 0.739 1 87.44 328 ASN B N 1
ATOM 6240 C CA . ASN B 1 328 ? 0.601 -22.094 1.029 1 87.44 328 ASN B CA 1
ATOM 6241 C C . ASN B 1 328 ? -0.417 -21.719 -0.044 1 87.44 328 ASN B C 1
ATOM 6243 O O . ASN B 1 328 ? -1.622 -21.719 0.212 1 87.44 328 ASN B O 1
ATOM 6247 N N . TRP B 1 329 ? 0.005 -21.344 -1.121 1 89.06 329 TRP B N 1
ATOM 6248 C CA . TRP B 1 329 ? -0.822 -21.047 -2.285 1 89.06 329 TRP B CA 1
ATOM 6249 C C . TRP B 1 329 ? -0.103 -21.422 -3.576 1 89.06 329 TRP B C 1
ATOM 6251 O O . TRP B 1 329 ? 1.117 -21.281 -3.678 1 89.06 329 TRP B O 1
ATOM 6261 N N . ARG B 1 330 ? -0.918 -21.922 -4.57 1 93.25 330 ARG B N 1
ATOM 6262 C CA . ARG B 1 330 ? -0.337 -22.266 -5.859 1 93.25 330 ARG B CA 1
ATOM 6263 C C . ARG B 1 330 ? -1.332 -22.031 -6.992 1 93.25 330 ARG B C 1
ATOM 6265 O O . ARG B 1 330 ? -2.545 -22.125 -6.789 1 93.25 330 ARG B O 1
ATOM 6272 N N . GLN B 1 331 ? -0.761 -21.781 -8.117 1 92.88 331 GLN B N 1
ATOM 6273 C CA . GLN B 1 331 ? -1.49 -21.766 -9.375 1 92.88 331 GLN B CA 1
ATOM 6274 C C . GLN B 1 331 ? -0.669 -22.406 -10.492 1 92.88 331 GLN B C 1
ATOM 6276 O O . GLN B 1 331 ? 0.453 -21.984 -10.773 1 92.88 331 GLN B O 1
ATOM 6281 N N . GLY B 1 332 ? -1.256 -23.422 -11.039 1 95.19 332 GLY B N 1
ATOM 6282 C CA . GLY B 1 332 ? -0.635 -24.078 -12.18 1 95.19 332 GLY B CA 1
ATOM 6283 C C . GLY B 1 332 ? -1.361 -23.828 -13.484 1 95.19 332 GLY B C 1
ATOM 6284 O O . GLY B 1 332 ? -2.594 -23.797 -13.523 1 95.19 332 GLY B O 1
ATOM 6285 N N . TYR B 1 333 ? -0.618 -23.562 -14.523 1 94 333 TYR B N 1
ATOM 6286 C CA . TYR B 1 333 ? -1.205 -23.344 -15.836 1 94 333 TYR B CA 1
ATOM 6287 C C . TYR B 1 333 ? -0.223 -23.703 -16.953 1 94 333 TYR B C 1
ATOM 6289 O O . TYR B 1 333 ? 0.957 -23.953 -16.688 1 94 333 TYR B O 1
ATOM 6297 N N . VAL B 1 334 ? -0.73 -23.844 -18.125 1 93.81 334 VAL B N 1
ATOM 6298 C CA . VAL B 1 334 ? 0.108 -24.125 -19.281 1 93.81 334 VAL B CA 1
ATOM 6299 C C . VAL B 1 334 ? 0.157 -22.906 -20.203 1 93.81 334 VAL B C 1
ATOM 6301 O O . VAL B 1 334 ? -0.883 -22.344 -20.547 1 93.81 334 VAL B O 1
ATOM 6304 N N . ALA B 1 335 ? 1.368 -22.5 -20.484 1 90 335 ALA B N 1
ATOM 6305 C CA . ALA B 1 335 ? 1.618 -21.453 -21.469 1 90 335 ALA B CA 1
ATOM 6306 C C . ALA B 1 335 ? 2.174 -22.047 -22.766 1 90 335 ALA B C 1
ATOM 6308 O O . ALA B 1 335 ? 2.979 -22.984 -22.734 1 90 335 ALA B O 1
ATOM 6309 N N . GLY B 1 336 ? 1.736 -21.469 -23.875 1 89.75 336 GLY B N 1
ATOM 6310 C CA . GLY B 1 336 ? 2.191 -21.953 -25.156 1 89.75 336 GLY B CA 1
ATOM 6311 C C . GLY B 1 336 ? 2.887 -20.891 -25.984 1 89.75 336 GLY B C 1
ATOM 6312 O O . GLY B 1 336 ? 2.439 -19.734 -26.031 1 89.75 336 GLY B O 1
ATOM 6313 N N . TYR B 1 337 ? 3.992 -21.281 -26.609 1 89.19 337 TYR B N 1
ATOM 6314 C CA . TYR B 1 337 ? 4.789 -20.438 -27.5 1 89.19 337 TYR B CA 1
ATOM 6315 C C . TYR B 1 337 ? 4.938 -21.094 -28.859 1 89.19 337 TYR B C 1
ATOM 6317 O O . TYR B 1 337 ? 5.066 -22.312 -28.969 1 89.19 337 TYR B O 1
ATOM 6325 N N . SER B 1 338 ? 4.879 -20.203 -29.906 1 91.19 338 SER B N 1
ATOM 6326 C CA . SER B 1 338 ? 4.957 -20.766 -31.234 1 91.19 338 SER B CA 1
ATOM 6327 C C . SER B 1 338 ? 5.578 -19.781 -32.219 1 91.19 338 SER B C 1
ATOM 6329 O O . SER B 1 338 ? 5.477 -18.562 -32.031 1 91.19 338 SER B O 1
ATOM 6331 N N . ALA B 1 339 ? 6.211 -20.375 -33.219 1 90.62 339 ALA B N 1
ATOM 6332 C CA . ALA B 1 339 ? 6.645 -19.578 -34.375 1 90.62 339 ALA B CA 1
ATOM 6333 C C . ALA B 1 339 ? 5.445 -19.062 -35.156 1 90.62 339 ALA B C 1
ATOM 6335 O O . ALA B 1 339 ? 5.539 -18.047 -35.844 1 90.62 339 ALA B O 1
ATOM 6336 N N . ASN B 1 340 ? 4.391 -19.75 -35.031 1 89.75 340 ASN B N 1
ATOM 6337 C CA . ASN B 1 340 ? 3.109 -19.406 -35.656 1 89.75 340 ASN B CA 1
ATOM 6338 C C . ASN B 1 340 ? 1.969 -19.484 -34.625 1 89.75 340 ASN B C 1
ATOM 6340 O O . ASN B 1 340 ? 1.169 -20.422 -34.656 1 89.75 340 ASN B O 1
ATOM 6344 N N . PRO B 1 341 ? 1.837 -18.453 -33.906 1 84.12 341 PRO B N 1
ATOM 6345 C CA . PRO B 1 341 ? 0.864 -18.5 -32.812 1 84.12 341 PRO B CA 1
ATOM 6346 C C . PRO B 1 341 ? -0.549 -18.812 -33.312 1 84.12 341 PRO B C 1
ATOM 6348 O O . PRO B 1 341 ? -0.979 -18.328 -34.344 1 84.12 341 PRO B O 1
ATOM 6351 N N . GLN B 1 342 ? -1.214 -19.781 -32.625 1 81.88 342 GLN B N 1
ATOM 6352 C CA . GLN B 1 342 ? -2.564 -20.266 -32.906 1 81.88 342 GLN B CA 1
ATOM 6353 C C . GLN B 1 342 ? -3.34 -20.484 -31.609 1 81.88 342 GLN B C 1
ATOM 6355 O O . GLN B 1 342 ? -2.887 -21.219 -30.734 1 81.88 342 GLN B O 1
ATOM 6360 N N . SER B 1 343 ? -4.539 -20.016 -31.562 1 77.69 343 SER B N 1
ATOM 6361 C CA . SER B 1 343 ? -5.355 -20.141 -30.359 1 77.69 343 SER B CA 1
ATOM 6362 C C . SER B 1 343 ? -5.91 -21.547 -30.203 1 77.69 343 SER B C 1
ATOM 6364 O O . SER B 1 343 ? -6.062 -22.047 -29.094 1 77.69 343 SER B O 1
ATOM 6366 N N . ASP B 1 344 ? -6.176 -22.219 -31.25 1 81.06 344 ASP B N 1
ATOM 6367 C CA . ASP B 1 344 ? -6.82 -23.531 -31.203 1 81.06 344 ASP B CA 1
ATOM 6368 C C . ASP B 1 344 ? -5.836 -24.609 -30.766 1 81.06 344 ASP B C 1
ATOM 6370 O O . ASP B 1 344 ? -6.23 -25.75 -30.5 1 81.06 344 ASP B O 1
ATOM 6374 N N . ARG B 1 345 ? -4.586 -24.203 -30.625 1 86.06 345 ARG B N 1
ATOM 6375 C CA . ARG B 1 345 ? -3.596 -25.141 -30.109 1 86.06 345 ARG B CA 1
ATOM 6376 C C . ARG B 1 345 ? -3.002 -24.625 -28.797 1 86.06 345 ARG B C 1
ATOM 6378 O O . ARG B 1 345 ? -2.014 -25.172 -28.297 1 86.06 345 ARG B O 1
ATOM 6385 N N . ALA B 1 346 ? -3.502 -23.609 -28.281 1 85.38 346 ALA B N 1
ATOM 6386 C CA . ALA B 1 346 ? -3.098 -23.031 -27 1 85.38 346 ALA B CA 1
ATOM 6387 C C . ALA B 1 346 ? -1.672 -22.5 -27.062 1 85.38 346 ALA B C 1
ATOM 6389 O O . ALA B 1 346 ? -0.938 -22.547 -26.078 1 85.38 346 ALA B O 1
ATOM 6390 N N . VAL B 1 347 ? -1.219 -22.188 -28.281 1 85.12 347 VAL B N 1
ATOM 6391 C CA . VAL B 1 347 ? 0.076 -21.531 -28.453 1 85.12 347 VAL B CA 1
ATOM 6392 C C . VAL B 1 347 ? -0.122 -20.125 -29.016 1 85.12 347 VAL B C 1
ATOM 6394 O O . VAL B 1 347 ? -0.114 -19.922 -30.219 1 85.12 347 VAL B O 1
ATOM 6397 N N . THR B 1 348 ? -0.122 -19.141 -28.094 1 82.06 348 THR B N 1
ATOM 6398 C CA . THR B 1 348 ? -0.618 -17.828 -28.5 1 82.06 348 THR B CA 1
ATOM 6399 C C . THR B 1 348 ? 0.511 -16.797 -28.516 1 82.06 348 THR B C 1
ATOM 6401 O O . THR B 1 348 ? 0.312 -15.656 -28.906 1 82.06 348 THR B O 1
ATOM 6404 N N . ARG B 1 349 ? 1.736 -17.219 -28.125 1 84.06 349 ARG B N 1
ATOM 6405 C CA . ARG B 1 349 ? 2.822 -16.25 -28 1 84.06 349 ARG B CA 1
ATOM 6406 C C . ARG B 1 349 ? 4.043 -16.688 -28.797 1 84.06 349 ARG B C 1
ATOM 6408 O O . ARG B 1 349 ? 4.273 -17.891 -28.984 1 84.06 349 ARG B O 1
ATOM 6415 N N . HIS B 1 350 ? 4.82 -15.648 -29.156 1 88 350 HIS B N 1
ATOM 6416 C CA . HIS B 1 350 ? 6.09 -15.891 -29.844 1 88 350 HIS B CA 1
ATOM 6417 C C . HIS B 1 350 ? 7.266 -15.75 -28.875 1 88 350 HIS B C 1
ATOM 6419 O O . HIS B 1 350 ? 8.312 -16.375 -29.078 1 88 350 HIS B O 1
ATOM 6425 N N . ARG B 1 351 ? 7.133 -14.891 -28.016 1 87.25 351 ARG B N 1
ATOM 6426 C CA . ARG B 1 351 ? 8.141 -14.562 -27.016 1 87.25 351 ARG B CA 1
ATOM 6427 C C . ARG B 1 351 ? 7.504 -13.945 -25.766 1 87.25 351 ARG B C 1
ATOM 6429 O O . ARG B 1 351 ? 6.297 -13.695 -25.75 1 87.25 351 ARG B O 1
ATOM 6436 N N . LEU B 1 352 ? 8.234 -13.812 -24.766 1 86.25 352 LEU B N 1
ATOM 6437 C CA . LEU B 1 352 ? 7.781 -13.109 -23.562 1 86.25 352 LEU B CA 1
ATOM 6438 C C . LEU B 1 352 ? 8.844 -12.133 -23.062 1 86.25 352 LEU B C 1
ATOM 6440 O O . LEU B 1 352 ? 9.992 -12.523 -22.844 1 86.25 352 LEU B O 1
ATOM 6444 N N . VAL B 1 353 ? 8.492 -10.891 -22.875 1 83.44 353 VAL B N 1
ATOM 6445 C CA . VAL B 1 353 ? 9.398 -9.828 -22.438 1 83.44 353 VAL B CA 1
ATOM 6446 C C . VAL B 1 353 ? 9.797 -10.047 -20.984 1 83.44 353 VAL B C 1
ATOM 6448 O O . VAL B 1 353 ? 9.109 -10.75 -20.25 1 83.44 353 VAL B O 1
ATOM 6451 N N . PRO B 1 354 ? 10.883 -9.422 -20.609 1 84.5 354 PRO B N 1
ATOM 6452 C CA . PRO B 1 354 ? 11.312 -9.586 -19.219 1 84.5 354 PRO B CA 1
ATOM 6453 C C . PRO B 1 354 ? 10.234 -9.172 -18.219 1 84.5 354 PRO B C 1
ATOM 6455 O O . PRO B 1 354 ? 9.602 -8.125 -18.391 1 84.5 354 PRO B O 1
ATOM 6458 N N . HIS B 1 355 ? 10.062 -9.977 -17.25 1 84.5 355 HIS B N 1
ATOM 6459 C CA . HIS B 1 355 ? 9.07 -9.758 -16.203 1 84.5 355 HIS B CA 1
ATOM 6460 C C . HIS B 1 355 ? 9.406 -10.562 -14.953 1 84.5 355 HIS B C 1
ATOM 6462 O O . HIS B 1 355 ? 10.258 -11.453 -14.984 1 84.5 355 HIS B O 1
ATOM 6468 N N . SER B 1 356 ? 8.836 -10.102 -13.859 1 85.56 356 SER B N 1
ATOM 6469 C CA . SER B 1 356 ? 8.836 -10.922 -12.648 1 85.56 356 SER B CA 1
ATOM 6470 C C . SER B 1 356 ? 7.477 -11.578 -12.438 1 85.56 356 SER B C 1
ATOM 6472 O O . SER B 1 356 ? 6.48 -11.172 -13.031 1 85.56 356 SER B O 1
ATOM 6474 N N . ASP B 1 357 ? 7.535 -12.633 -11.711 1 87.94 357 ASP B N 1
ATOM 6475 C CA . ASP B 1 357 ? 6.301 -13.352 -11.414 1 87.94 357 ASP B CA 1
ATOM 6476 C C . ASP B 1 357 ? 5.703 -12.883 -10.086 1 87.94 357 ASP B C 1
ATOM 6478 O O . ASP B 1 357 ? 6.434 -12.523 -9.164 1 87.94 357 ASP B O 1
ATOM 6482 N N . ASP B 1 358 ? 4.367 -12.898 -10.023 1 85.81 358 ASP B N 1
ATOM 6483 C CA . ASP B 1 358 ? 3.705 -12.664 -8.742 1 85.81 358 ASP B CA 1
ATOM 6484 C C . ASP B 1 358 ? 3.711 -13.922 -7.879 1 85.81 358 ASP B C 1
ATOM 6486 O O . ASP B 1 358 ? 2.652 -14.422 -7.492 1 85.81 358 ASP B O 1
ATOM 6490 N N . SER B 1 359 ? 4.828 -14.422 -7.617 1 90.38 359 SER B N 1
ATOM 6491 C CA . SER B 1 359 ? 5.094 -15.625 -6.844 1 90.38 359 SER B CA 1
ATOM 6492 C C . SER B 1 359 ? 6.402 -15.508 -6.066 1 90.38 359 SER B C 1
ATOM 6494 O O . SER B 1 359 ? 7.262 -14.695 -6.406 1 90.38 359 SER B O 1
ATOM 6496 N N . GLU B 1 360 ? 6.469 -16.266 -5.031 1 91.06 360 GLU B N 1
ATOM 6497 C CA . GLU B 1 360 ? 7.742 -16.375 -4.324 1 91.06 360 GLU B CA 1
ATOM 6498 C C . GLU B 1 360 ? 8.688 -17.344 -5.039 1 91.06 360 GLU B C 1
ATOM 6500 O O . GLU B 1 360 ? 9.867 -17.047 -5.215 1 91.06 360 GLU B O 1
ATOM 6505 N N . VAL B 1 361 ? 8.109 -18.453 -5.398 1 94 361 VAL B N 1
ATOM 6506 C CA . VAL B 1 361 ? 8.867 -19.453 -6.145 1 94 361 VAL B CA 1
ATOM 6507 C C . VAL B 1 361 ? 8.055 -19.922 -7.352 1 94 361 VAL B C 1
ATOM 6509 O O . VAL B 1 361 ? 6.844 -20.125 -7.25 1 94 361 VAL B O 1
ATOM 6512 N N . THR B 1 362 ? 8.711 -20.031 -8.469 1 96.06 362 THR B N 1
ATOM 6513 C CA . THR B 1 362 ? 8.078 -20.484 -9.703 1 96.06 362 THR B CA 1
ATOM 6514 C C . THR B 1 362 ? 8.758 -21.734 -10.234 1 96.06 362 THR B C 1
ATOM 6516 O O . THR B 1 362 ? 9.984 -21.844 -10.219 1 96.06 362 THR B O 1
ATOM 6519 N N . LEU B 1 363 ? 7.945 -22.656 -10.594 1 98 363 LEU B N 1
ATOM 6520 C CA . LEU B 1 363 ? 8.406 -23.828 -11.336 1 98 363 LEU B CA 1
ATOM 6521 C C . LEU B 1 363 ? 7.957 -23.766 -12.797 1 98 363 LEU B C 1
ATOM 6523 O O . LEU B 1 363 ? 6.789 -23.469 -13.07 1 98 363 LEU B O 1
ATOM 6527 N N . ASN B 1 364 ? 8.867 -23.859 -13.695 1 97.25 364 ASN B N 1
ATOM 6528 C CA . ASN B 1 364 ? 8.664 -23.891 -15.133 1 97.25 364 ASN B CA 1
ATOM 6529 C C . ASN B 1 364 ? 9.125 -25.203 -15.75 1 97.25 364 ASN B C 1
ATOM 6531 O O . ASN B 1 364 ? 10.328 -25.484 -15.812 1 97.25 364 ASN B O 1
ATOM 6535 N N . CYS B 1 365 ? 8.203 -25.984 -16.234 1 98 365 CYS B N 1
ATOM 6536 C CA . CYS B 1 365 ? 8.539 -27.297 -16.797 1 98 365 CYS B CA 1
ATOM 6537 C C . CYS B 1 365 ? 8.227 -27.344 -18.281 1 98 365 CYS B C 1
ATOM 6539 O O . CYS B 1 365 ? 7.105 -27.031 -18.703 1 98 365 CYS B O 1
ATOM 6541 N N . CYS B 1 366 ? 9.195 -27.781 -19.062 1 97.25 366 CYS B N 1
ATOM 6542 C CA . CYS B 1 366 ? 9.016 -27.906 -20.5 1 97.25 366 CYS B CA 1
ATOM 6543 C C . CYS B 1 366 ? 8.156 -29.125 -20.828 1 97.25 366 CYS B C 1
ATOM 6545 O O . CYS B 1 366 ? 8.516 -30.25 -20.5 1 97.25 366 CYS B O 1
ATOM 6547 N N . LEU B 1 367 ? 7.074 -28.859 -21.516 1 96.94 367 LEU B N 1
ATOM 6548 C CA . LEU B 1 367 ? 6.188 -29.953 -21.906 1 96.94 367 LEU B CA 1
ATOM 6549 C C . LEU B 1 367 ? 6.43 -30.359 -23.359 1 96.94 367 LEU B C 1
ATOM 6551 O O . LEU B 1 367 ? 5.879 -31.344 -23.844 1 96.94 367 LEU B O 1
ATOM 6555 N N . GLY B 1 368 ? 7.301 -29.703 -23.984 1 91.25 368 GLY B N 1
ATOM 6556 C CA . GLY B 1 368 ? 7.527 -29.938 -25.406 1 91.25 368 GLY B CA 1
ATOM 6557 C C . GLY B 1 368 ? 6.734 -28.984 -26.297 1 91.25 368 GLY B C 1
ATOM 6558 O O . GLY B 1 368 ? 6.281 -27.938 -25.844 1 91.25 368 GLY B O 1
ATOM 6559 N N . GLU B 1 369 ? 6.801 -29.203 -27.641 1 88.5 369 GLU B N 1
ATOM 6560 C CA . GLU B 1 369 ? 7.137 -30.406 -28.391 1 88.5 369 GLU B CA 1
ATOM 6561 C C . GLU B 1 369 ? 8.648 -30.547 -28.562 1 88.5 369 GLU B C 1
ATOM 6563 O O . GLU B 1 369 ? 9.406 -29.656 -28.172 1 88.5 369 GLU B O 1
ATOM 6568 N N . GLU B 1 370 ? 9.031 -31.609 -29.062 1 85.62 370 GLU B N 1
ATOM 6569 C CA . GLU B 1 370 ? 10.453 -31.922 -29.125 1 85.62 370 GLU B CA 1
ATOM 6570 C C . GLU B 1 370 ? 11.148 -31.141 -30.234 1 85.62 370 GLU B C 1
ATOM 6572 O O . GLU B 1 370 ? 12.352 -30.875 -30.172 1 85.62 370 GLU B O 1
ATOM 6577 N N . ASP B 1 371 ? 10.453 -30.656 -31.141 1 87.25 371 ASP B N 1
ATOM 6578 C CA . ASP B 1 371 ? 11.094 -30.109 -32.344 1 87.25 371 ASP B CA 1
ATOM 6579 C C . ASP B 1 371 ? 11.078 -28.578 -32.312 1 87.25 371 ASP B C 1
ATOM 6581 O O . ASP B 1 371 ? 11.305 -27.953 -33.344 1 87.25 371 ASP B O 1
ATOM 6585 N N . PHE B 1 372 ? 10.797 -28 -31.25 1 91.38 372 PHE B N 1
ATOM 6586 C CA . PHE B 1 372 ? 10.805 -26.547 -31.234 1 91.38 372 PHE B CA 1
ATOM 6587 C C . PHE B 1 372 ? 12.234 -26 -31.25 1 91.38 372 PHE B C 1
ATOM 6589 O O . PHE B 1 372 ? 13.172 -26.719 -30.891 1 91.38 372 PHE B O 1
ATOM 6596 N N . GLU B 1 373 ? 12.43 -24.828 -31.797 1 91.5 373 GLU B N 1
ATOM 6597 C CA . GLU B 1 373 ? 13.711 -24.125 -31.797 1 91.5 373 GLU B CA 1
ATOM 6598 C C . GLU B 1 373 ? 13.586 -22.734 -31.172 1 91.5 373 GLU B C 1
ATOM 6600 O O . GLU B 1 373 ? 12.523 -22.125 -31.25 1 91.5 373 GLU B O 1
ATOM 6605 N N . GLY B 1 374 ? 14.742 -22.344 -30.5 1 90.06 374 GLY B N 1
ATOM 6606 C CA . GLY B 1 374 ? 14.68 -21.109 -29.734 1 90.06 374 GLY B CA 1
ATOM 6607 C C . GLY B 1 374 ? 14.086 -21.297 -28.344 1 90.06 374 GLY B C 1
ATOM 6608 O O . GLY B 1 374 ? 14.391 -22.266 -27.656 1 90.06 374 GLY B O 1
ATOM 6609 N N . ASP B 1 375 ? 13.312 -20.219 -27.859 1 87.81 375 ASP B N 1
ATOM 6610 C CA . ASP B 1 375 ? 12.523 -20.281 -26.625 1 87.81 375 ASP B CA 1
ATOM 6611 C C . ASP B 1 375 ? 13.414 -20.5 -25.406 1 87.81 375 ASP B C 1
ATOM 6613 O O . ASP B 1 375 ? 13.07 -21.266 -24.516 1 87.81 375 ASP B O 1
ATOM 6617 N N . ASN B 1 376 ? 14.547 -19.859 -25.422 1 90.44 376 ASN B N 1
ATOM 6618 C CA . ASN B 1 376 ? 15.391 -19.859 -24.234 1 90.44 376 ASN B CA 1
ATOM 6619 C C . ASN B 1 376 ? 14.766 -19.047 -23.109 1 90.44 376 ASN B C 1
ATOM 6621 O O . ASN B 1 376 ? 14.148 -18.016 -23.359 1 90.44 376 ASN B O 1
ATOM 6625 N N . VAL B 1 377 ? 14.938 -19.578 -21.938 1 93.5 377 VAL B N 1
ATOM 6626 C CA . VAL B 1 377 ? 14.516 -18.797 -20.781 1 93.5 377 VAL B CA 1
ATOM 6627 C C . VAL B 1 377 ? 15.703 -18.016 -20.234 1 93.5 377 VAL B C 1
ATOM 6629 O O . VAL B 1 377 ? 16.656 -18.594 -19.719 1 93.5 377 VAL B O 1
ATOM 6632 N N . GLN B 1 378 ? 15.602 -16.734 -20.344 1 94.31 378 GLN B N 1
ATOM 6633 C CA . GLN B 1 378 ? 16.672 -15.836 -19.906 1 94.31 378 GLN B CA 1
ATOM 6634 C C . GLN B 1 378 ? 16.391 -15.305 -18.5 1 94.31 378 GLN B C 1
ATOM 6636 O O . GLN B 1 378 ? 15.281 -14.859 -18.203 1 94.31 378 GLN B O 1
ATOM 6641 N N . PHE B 1 379 ? 17.438 -15.414 -17.672 1 95.06 379 PHE B N 1
ATOM 6642 C CA . PHE B 1 379 ? 17.281 -14.945 -16.297 1 95.06 379 PHE B CA 1
ATOM 6643 C C . PHE B 1 379 ? 18.188 -13.75 -16.031 1 95.06 379 PHE B C 1
ATOM 6645 O O . PHE B 1 379 ? 19.391 -13.797 -16.312 1 95.06 379 PHE B O 1
ATOM 6652 N N . TYR B 1 380 ? 17.562 -12.758 -15.484 1 92.88 380 TYR B N 1
ATOM 6653 C CA . TYR B 1 380 ? 18.25 -11.555 -15.031 1 92.88 380 TYR B CA 1
ATOM 6654 C C . TYR B 1 380 ? 18.281 -11.492 -13.508 1 92.88 380 TYR B C 1
ATOM 6656 O O . TYR B 1 380 ? 17.906 -12.445 -12.836 1 92.88 380 TYR B O 1
ATOM 6664 N N . GLY B 1 381 ? 18.828 -10.398 -13.023 1 89.75 381 GLY B N 1
ATOM 6665 C CA . GLY B 1 381 ? 18.938 -10.258 -11.586 1 89.75 381 GLY B CA 1
ATOM 6666 C C . GLY B 1 381 ? 17.594 -10.164 -10.898 1 89.75 381 GLY B C 1
ATOM 6667 O O . GLY B 1 381 ? 16.547 -10.133 -11.555 1 89.75 381 GLY B O 1
ATOM 6668 N N . LEU B 1 382 ? 17.656 -10.242 -9.555 1 88 382 LEU B N 1
ATOM 6669 C CA . LEU B 1 382 ? 16.453 -10.195 -8.734 1 88 382 LEU B CA 1
ATOM 6670 C C . LEU B 1 382 ? 15.906 -8.773 -8.656 1 88 382 LEU B C 1
ATOM 6672 O O . LEU B 1 382 ? 16.672 -7.824 -8.445 1 88 382 LEU B O 1
ATOM 6676 N N . ARG B 1 383 ? 14.633 -8.664 -8.836 1 83.38 383 ARG B N 1
ATOM 6677 C CA . ARG B 1 383 ? 13.969 -7.371 -8.641 1 83.38 383 ARG B CA 1
ATOM 6678 C C . ARG B 1 383 ? 14.305 -6.789 -7.273 1 83.38 383 ARG B C 1
ATOM 6680 O O . ARG B 1 383 ? 14.312 -7.504 -6.27 1 83.38 383 ARG B O 1
ATOM 6687 N N . GLY B 1 384 ? 14.547 -5.465 -7.246 1 78.06 384 GLY B N 1
ATOM 6688 C CA . GLY B 1 384 ? 14.844 -4.801 -5.988 1 78.06 384 GLY B CA 1
ATOM 6689 C C . GLY B 1 384 ? 16.312 -4.816 -5.633 1 78.06 384 GLY B C 1
ATOM 6690 O O . GLY B 1 384 ? 16.703 -4.34 -4.566 1 78.06 384 GLY B O 1
ATOM 6691 N N . THR B 1 385 ? 17.062 -5.461 -6.434 1 82.88 385 THR B N 1
ATOM 6692 C CA . THR B 1 385 ? 18.516 -5.492 -6.203 1 82.88 385 THR B CA 1
ATOM 6693 C C . THR B 1 385 ? 19.25 -4.684 -7.27 1 82.88 385 THR B C 1
ATOM 6695 O O . THR B 1 385 ? 18.688 -4.398 -8.336 1 82.88 385 THR B O 1
ATOM 6698 N N . PRO B 1 386 ? 20.453 -4.301 -6.961 1 82.5 386 PRO B N 1
ATOM 6699 C CA . PRO B 1 386 ? 21.219 -3.516 -7.934 1 82.5 386 PRO B CA 1
ATOM 6700 C C . PRO B 1 386 ? 21.453 -4.266 -9.242 1 82.5 386 PRO B C 1
ATOM 6702 O O . PRO B 1 386 ? 21.719 -3.645 -10.281 1 82.5 386 PRO B O 1
ATOM 6705 N N . ASN B 1 387 ? 21.328 -5.594 -9.258 1 85.56 387 ASN B N 1
ATOM 6706 C CA . ASN B 1 387 ? 21.625 -6.402 -10.438 1 85.56 387 ASN B CA 1
ATOM 6707 C C . ASN B 1 387 ? 20.359 -6.789 -11.18 1 85.56 387 ASN B C 1
ATOM 6709 O O . ASN B 1 387 ? 20.375 -7.676 -12.039 1 85.56 387 ASN B O 1
ATOM 6713 N N . GLU B 1 388 ? 19.328 -6.184 -10.891 1 84.88 388 GLU B N 1
ATOM 6714 C CA . GLU B 1 388 ? 18.016 -6.535 -11.445 1 84.88 388 GLU B CA 1
ATOM 6715 C C . GLU B 1 388 ? 18.062 -6.594 -12.969 1 84.88 388 GLU B C 1
ATOM 6717 O O . GLU B 1 388 ? 17.531 -7.531 -13.57 1 84.88 388 GLU B O 1
ATOM 6722 N N . GLY B 1 389 ? 18.75 -5.723 -13.664 1 83.44 389 GLY B N 1
ATOM 6723 C CA . GLY B 1 389 ? 18.766 -5.648 -15.117 1 83.44 389 GLY B CA 1
ATOM 6724 C C . GLY B 1 389 ? 19.891 -6.434 -15.75 1 83.44 389 GLY B C 1
ATOM 6725 O O . GLY B 1 389 ? 19.984 -6.52 -16.969 1 83.44 389 GLY B O 1
ATOM 6726 N N . LYS B 1 390 ? 20.688 -7.035 -14.977 1 91.75 390 LYS B N 1
ATOM 6727 C CA . LYS B 1 390 ? 21.844 -7.766 -15.477 1 91.75 390 LYS B CA 1
ATOM 6728 C C . LYS B 1 390 ? 21.484 -9.203 -15.844 1 91.75 390 LYS B C 1
ATOM 6730 O O . LYS B 1 390 ? 20.891 -9.922 -15.039 1 91.75 390 LYS B O 1
ATOM 6735 N N . LEU B 1 391 ? 21.797 -9.578 -17.078 1 93.69 391 LEU B N 1
ATOM 6736 C CA . LEU B 1 391 ? 21.594 -10.961 -17.484 1 93.69 391 LEU B CA 1
ATOM 6737 C C . LEU B 1 391 ? 22.516 -11.898 -16.719 1 93.69 391 LEU B C 1
ATOM 6739 O O . LEU B 1 391 ? 23.734 -11.727 -16.734 1 93.69 391 LEU B O 1
ATOM 6743 N N . LEU B 1 392 ? 21.984 -12.812 -16.062 1 94.38 392 LEU B N 1
ATOM 6744 C CA . LEU B 1 392 ? 22.766 -13.734 -15.234 1 94.38 392 LEU B CA 1
ATOM 6745 C C . LEU B 1 392 ? 23.016 -15.039 -15.977 1 94.38 392 LEU B C 1
ATOM 6747 O O . LEU B 1 392 ? 24.031 -15.703 -15.742 1 94.38 392 LEU B O 1
ATOM 6751 N N . GLY B 1 393 ? 22.062 -15.461 -16.781 1 94.19 393 GLY B N 1
ATOM 6752 C CA . GLY B 1 393 ? 22.156 -16.719 -17.484 1 94.19 393 GLY B CA 1
ATOM 6753 C C . GLY B 1 393 ? 20.906 -17.078 -18.25 1 94.19 393 GLY B C 1
ATOM 6754 O O . GLY B 1 393 ? 19.938 -16.312 -18.266 1 94.19 393 GLY B O 1
ATOM 6755 N N . GLU B 1 394 ? 21.047 -18.188 -19 1 93 394 GLU B N 1
ATOM 6756 C CA . GLU B 1 394 ? 19.906 -18.672 -19.781 1 93 394 GLU B CA 1
ATOM 6757 C C . GLU B 1 394 ? 19.828 -20.188 -19.734 1 93 394 GLU B C 1
ATOM 6759 O O . GLU B 1 394 ? 20.844 -20.875 -19.578 1 93 394 GLU B O 1
ATOM 6764 N N . VAL B 1 395 ? 18.656 -20.641 -19.625 1 92.81 395 VAL B N 1
ATOM 6765 C CA . VAL B 1 395 ? 18.375 -22.047 -19.828 1 92.81 395 VAL B CA 1
ATOM 6766 C C . VAL B 1 395 ? 18 -22.312 -21.281 1 92.81 395 VAL B C 1
ATOM 6768 O O . VAL B 1 395 ? 16.938 -21.906 -21.734 1 92.81 395 VAL B O 1
ATOM 6771 N N . GLU B 1 396 ? 18.891 -23 -21.938 1 89.19 396 GLU B N 1
ATOM 6772 C CA . GLU B 1 396 ? 18.703 -23.219 -23.375 1 89.19 396 GLU B CA 1
ATOM 6773 C C . GLU B 1 396 ? 17.812 -24.438 -23.641 1 89.19 396 GLU B C 1
ATOM 6775 O O . GLU B 1 396 ? 18.047 -25.516 -23.094 1 89.19 396 GLU B O 1
ATOM 6780 N N . ARG B 1 397 ? 16.828 -24.203 -24.484 1 83.94 397 ARG B N 1
ATOM 6781 C CA . ARG B 1 397 ? 15.938 -25.234 -25 1 83.94 397 ARG B CA 1
ATOM 6782 C C . ARG B 1 397 ? 15.812 -26.391 -24.016 1 83.94 397 ARG B C 1
ATOM 6784 O O . ARG B 1 397 ? 16.312 -27.484 -24.281 1 83.94 397 ARG B O 1
ATOM 6791 N N . PRO B 1 398 ? 15.102 -26.203 -23.016 1 86.69 398 PRO B N 1
ATOM 6792 C CA . PRO B 1 398 ? 14.977 -27.281 -22.047 1 86.69 398 PRO B CA 1
ATOM 6793 C C . PRO B 1 398 ? 14.406 -28.562 -22.656 1 86.69 398 PRO B C 1
ATOM 6795 O O . PRO B 1 398 ? 13.539 -28.5 -23.531 1 86.69 398 PRO B O 1
ATOM 6798 N N . ASP B 1 399 ? 14.898 -29.734 -22.203 1 92 399 ASP B N 1
ATOM 6799 C CA . ASP B 1 399 ? 14.359 -31.031 -22.609 1 92 399 ASP B CA 1
ATOM 6800 C C . ASP B 1 399 ? 12.93 -31.219 -22.109 1 92 399 ASP B C 1
ATOM 6802 O O . ASP B 1 399 ? 12.547 -30.641 -21.094 1 92 399 ASP B O 1
ATOM 6806 N N . VAL B 1 400 ? 12.203 -32.031 -22.875 1 96.56 400 VAL B N 1
ATOM 6807 C CA . VAL B 1 400 ? 10.844 -32.344 -22.438 1 96.56 400 VAL B CA 1
ATOM 6808 C C . VAL B 1 400 ? 10.875 -33 -21.062 1 96.56 400 VAL B C 1
ATOM 6810 O O . VAL B 1 400 ? 11.625 -33.938 -20.828 1 96.56 400 VAL B O 1
ATOM 6813 N N . GLY B 1 401 ? 10.062 -32.406 -20.156 1 97.94 401 GLY B N 1
ATOM 6814 C CA . GLY B 1 401 ? 9.977 -32.938 -18.797 1 97.94 401 GLY B CA 1
ATOM 6815 C C . GLY B 1 401 ? 10.93 -32.281 -17.828 1 97.94 401 GLY B C 1
ATOM 6816 O O . GLY B 1 401 ? 10.82 -32.469 -16.609 1 97.94 401 GLY B O 1
ATOM 6817 N N . ARG B 1 402 ? 11.836 -31.516 -18.359 1 97.25 402 ARG B N 1
ATOM 6818 C CA . ARG B 1 402 ? 12.789 -30.812 -17.5 1 97.25 402 ARG B CA 1
ATOM 6819 C C . ARG B 1 402 ? 12.164 -29.562 -16.906 1 97.25 402 ARG B C 1
ATOM 6821 O O . ARG B 1 402 ? 11.469 -28.812 -17.594 1 97.25 402 ARG B O 1
ATOM 6828 N N . ALA B 1 403 ? 12.383 -29.359 -15.617 1 98.12 403 ALA B N 1
ATOM 6829 C CA . ALA B 1 403 ? 11.844 -28.203 -14.891 1 98.12 403 ALA B CA 1
ATOM 6830 C C . ALA B 1 403 ? 12.953 -27.234 -14.5 1 98.12 403 ALA B C 1
ATOM 6832 O O . ALA B 1 403 ? 14.109 -27.641 -14.336 1 98.12 403 ALA B O 1
ATOM 6833 N N . VAL B 1 404 ? 12.586 -26.031 -14.422 1 97.62 404 VAL B N 1
ATOM 6834 C CA . VAL B 1 404 ? 13.406 -24.969 -13.859 1 97.62 404 VAL B CA 1
ATOM 6835 C C . VAL B 1 404 ? 12.68 -24.312 -12.68 1 97.62 404 VAL B C 1
ATOM 6837 O O . VAL B 1 404 ? 11.516 -23.938 -12.797 1 97.62 404 VAL B O 1
ATOM 6840 N N . ILE B 1 405 ? 13.328 -24.281 -11.547 1 96.94 405 ILE B N 1
ATOM 6841 C CA . ILE B 1 405 ? 12.766 -23.641 -10.367 1 96.94 405 ILE B CA 1
ATOM 6842 C C . ILE B 1 405 ? 13.57 -22.391 -10.016 1 96.94 405 ILE B C 1
ATOM 6844 O O . ILE B 1 405 ? 14.805 -22.391 -10.102 1 96.94 405 ILE B O 1
ATOM 6848 N N . HIS B 1 406 ? 12.891 -21.312 -9.75 1 95.5 406 HIS B N 1
ATOM 6849 C CA . HIS B 1 406 ? 13.555 -20.047 -9.477 1 95.5 406 HIS B CA 1
ATOM 6850 C C . HIS B 1 406 ? 12.688 -19.141 -8.602 1 95.5 406 HIS B C 1
ATOM 6852 O O . HIS B 1 406 ? 11.484 -19.375 -8.477 1 95.5 406 HIS B O 1
ATOM 6858 N N . ALA B 1 407 ? 13.305 -18.203 -8.031 1 92.06 407 ALA B N 1
ATOM 6859 C CA . ALA B 1 407 ? 12.547 -17.172 -7.336 1 92.06 407 ALA B CA 1
ATOM 6860 C C . ALA B 1 407 ? 11.672 -16.391 -8.312 1 92.06 407 ALA B C 1
ATOM 6862 O O . ALA B 1 407 ? 12.094 -16.078 -9.43 1 92.06 407 ALA B O 1
ATOM 6863 N N . GLY B 1 408 ? 10.43 -16.094 -7.863 1 90.75 408 GLY B N 1
ATOM 6864 C CA . GLY B 1 408 ? 9.531 -15.32 -8.703 1 90.75 408 GLY B CA 1
ATOM 6865 C C . GLY B 1 408 ? 10.055 -13.938 -9.031 1 90.75 408 GLY B C 1
ATOM 6866 O O . GLY B 1 408 ? 9.703 -13.359 -10.062 1 90.75 408 GLY B O 1
ATOM 6867 N N . ARG B 1 409 ? 10.977 -13.453 -8.281 1 88.75 409 ARG B N 1
ATOM 6868 C CA . ARG B 1 409 ? 11.477 -12.086 -8.414 1 88.75 409 ARG B CA 1
ATOM 6869 C C . ARG B 1 409 ? 12.562 -12 -9.477 1 88.75 409 ARG B C 1
ATOM 6871 O O . ARG B 1 409 ? 12.945 -10.906 -9.898 1 88.75 409 ARG B O 1
ATOM 6878 N N . HIS B 1 410 ? 13.102 -13.117 -9.906 1 89.88 410 HIS B N 1
ATOM 6879 C CA . HIS B 1 410 ? 14.023 -13.047 -11.039 1 89.88 410 HIS B CA 1
ATOM 6880 C C . HIS B 1 410 ? 13.336 -12.453 -12.266 1 89.88 410 HIS B C 1
ATOM 6882 O O . HIS B 1 410 ? 12.297 -12.953 -12.703 1 89.88 410 HIS B O 1
ATOM 6888 N N . LEU B 1 411 ? 13.953 -11.383 -12.688 1 88 411 LEU B N 1
ATOM 6889 C CA . LEU B 1 411 ? 13.523 -11.008 -14.031 1 88 411 LEU B CA 1
ATOM 6890 C C . LEU B 1 411 ? 13.875 -12.094 -15.039 1 88 411 LEU B C 1
ATOM 6892 O O . LEU B 1 411 ? 14.969 -12.656 -14.992 1 88 411 LEU B O 1
ATOM 6896 N N . HIS B 1 412 ? 12.914 -12.43 -15.859 1 92.69 412 HIS B N 1
ATOM 6897 C CA . HIS B 1 412 ? 13.164 -13.477 -16.844 1 92.69 412 HIS B CA 1
ATOM 6898 C C . HIS B 1 412 ? 12.336 -13.258 -18.109 1 92.69 412 HIS B C 1
ATOM 6900 O O . HIS B 1 412 ? 11.344 -12.523 -18.078 1 92.69 412 HIS B O 1
ATOM 6906 N N . ALA B 1 413 ? 12.836 -13.742 -19.125 1 90.38 413 ALA B N 1
ATOM 6907 C CA . ALA B 1 413 ? 12.219 -13.602 -20.438 1 90.38 413 ALA B CA 1
ATOM 6908 C C . ALA B 1 413 ? 12.297 -14.906 -21.234 1 90.38 413 ALA B C 1
ATOM 6910 O O . ALA B 1 413 ? 13.031 -15.82 -20.859 1 90.38 413 ALA B O 1
ATOM 6911 N N . VAL B 1 414 ? 11.43 -15.016 -22.141 1 90.81 414 VAL B N 1
ATOM 6912 C CA . VAL B 1 414 ? 11.469 -16.109 -23.094 1 90.81 414 VAL B CA 1
ATOM 6913 C C . VAL B 1 414 ? 11.781 -15.586 -24.484 1 90.81 414 VAL B C 1
ATOM 6915 O O . VAL B 1 414 ? 11.047 -14.758 -25.016 1 90.81 414 VAL B O 1
ATOM 6918 N N . SER B 1 415 ? 12.891 -16.078 -25.016 1 90.75 415 SER B N 1
ATOM 6919 C CA . SER B 1 415 ? 13.289 -15.641 -26.359 1 90.75 415 SER B CA 1
ATOM 6920 C C . SER B 1 415 ? 12.328 -16.156 -27.422 1 90.75 415 SER B C 1
ATOM 6922 O O . SER B 1 415 ? 11.523 -17.047 -27.141 1 90.75 415 SER B O 1
ATOM 6924 N N . GLU B 1 416 ? 12.438 -15.656 -28.516 1 90.81 416 GLU B N 1
ATOM 6925 C CA . GLU B 1 416 ? 11.531 -15.984 -29.609 1 90.81 416 GLU B CA 1
ATOM 6926 C C . GLU B 1 416 ? 11.656 -17.453 -30.016 1 90.81 416 GLU B C 1
ATOM 6928 O O . GLU B 1 416 ? 12.766 -17.969 -30.125 1 90.81 416 GLU B O 1
ATOM 6933 N N . VAL B 1 417 ? 10.453 -18.094 -30.156 1 90.94 417 VAL B N 1
ATOM 6934 C CA . VAL B 1 417 ? 10.406 -19.422 -30.781 1 90.94 417 VAL B CA 1
ATOM 6935 C C . VAL B 1 417 ? 10.539 -19.281 -32.281 1 90.94 417 VAL B C 1
ATOM 6937 O O . VAL B 1 417 ? 9.727 -18.609 -32.938 1 90.94 417 VAL B O 1
ATOM 6940 N N . THR B 1 418 ? 11.523 -19.906 -32.875 1 92.38 418 THR B N 1
ATOM 6941 C CA . THR B 1 418 ? 11.789 -19.734 -34.281 1 92.38 418 THR B CA 1
ATOM 6942 C C . THR B 1 418 ? 11.219 -20.891 -35.094 1 92.38 418 THR B C 1
ATOM 6944 O O . THR B 1 418 ? 11.07 -20.797 -36.312 1 92.38 418 THR B O 1
ATOM 6947 N N . ALA B 1 419 ? 10.953 -21.969 -34.469 1 93.69 419 ALA B N 1
ATOM 6948 C CA . ALA B 1 419 ? 10.336 -23.125 -35.094 1 93.69 419 ALA B CA 1
ATOM 6949 C C . ALA B 1 419 ? 9.57 -23.969 -34.094 1 93.69 419 ALA B C 1
ATOM 6951 O O . ALA B 1 419 ? 9.984 -24.109 -32.938 1 93.69 419 ALA B O 1
ATOM 6952 N N . GLY B 1 420 ? 8.406 -24.516 -34.594 1 93.19 420 GLY B N 1
ATOM 6953 C CA . GLY B 1 420 ? 7.629 -25.453 -33.75 1 93.19 420 GLY B CA 1
ATOM 6954 C C . GLY B 1 420 ? 6.832 -24.75 -32.688 1 93.19 420 GLY B C 1
ATOM 6955 O O . GLY B 1 420 ? 6.551 -23.562 -32.781 1 93.19 420 GLY B O 1
ATOM 6956 N N . ASN B 1 421 ? 6.371 -25.656 -31.719 1 92.88 421 ASN B N 1
ATOM 6957 C CA . ASN B 1 421 ? 5.586 -25.203 -30.578 1 92.88 421 ASN B CA 1
ATOM 6958 C C . ASN B 1 421 ? 6.195 -25.688 -29.266 1 92.88 421 ASN B C 1
ATOM 6960 O O . ASN B 1 421 ? 6.684 -26.812 -29.172 1 92.88 421 ASN B O 1
ATOM 6964 N N . ARG B 1 422 ? 6.238 -24.828 -28.359 1 93.56 422 ARG B N 1
ATOM 6965 C CA . ARG B 1 422 ? 6.645 -25.219 -27.016 1 93.56 422 ARG B CA 1
ATOM 6966 C C . ARG B 1 422 ? 5.547 -24.906 -26 1 93.56 422 ARG B C 1
ATOM 6968 O O . ARG B 1 422 ? 4.988 -23.797 -26 1 93.56 422 ARG B O 1
ATOM 6975 N N . TYR B 1 423 ? 5.27 -25.922 -25.219 1 94.31 423 TYR B N 1
ATOM 6976 C CA . TYR B 1 423 ? 4.367 -25.75 -24.094 1 94.31 423 TYR B CA 1
ATOM 6977 C C . TYR B 1 423 ? 5.133 -25.766 -22.781 1 94.31 423 TYR B C 1
ATOM 6979 O O . TYR B 1 423 ? 6.07 -26.547 -22.609 1 94.31 423 TYR B O 1
ATOM 6987 N N . ALA B 1 424 ? 4.816 -24.844 -21.891 1 95.06 424 ALA B N 1
ATOM 6988 C CA . ALA B 1 424 ? 5.445 -24.766 -20.578 1 95.06 424 ALA B CA 1
ATOM 6989 C C . ALA B 1 424 ? 4.406 -24.875 -19.469 1 95.06 424 ALA B C 1
ATOM 6991 O O . ALA B 1 424 ? 3.406 -24.141 -19.469 1 95.06 424 ALA B O 1
ATOM 6992 N N . LEU B 1 425 ? 4.574 -25.844 -18.594 1 97.56 425 LEU B N 1
ATOM 6993 C CA . LEU B 1 425 ? 3.805 -25.891 -17.359 1 97.56 425 LEU B CA 1
ATOM 6994 C C . LEU B 1 425 ? 4.398 -24.969 -16.297 1 97.56 425 LEU B C 1
ATOM 6996 O O . LEU B 1 425 ? 5.543 -25.141 -15.883 1 97.56 425 LEU B O 1
ATOM 7000 N N . ILE B 1 426 ? 3.633 -24 -15.883 1 96.44 426 ILE B N 1
ATOM 7001 C CA . ILE B 1 426 ? 4.078 -23 -14.914 1 96.44 426 ILE B CA 1
ATOM 7002 C C . ILE B 1 426 ? 3.311 -23.172 -13.609 1 96.44 426 ILE B C 1
ATOM 7004 O O . ILE B 1 426 ? 2.084 -23.312 -13.609 1 96.44 426 ILE B O 1
ATOM 7008 N N . VAL B 1 427 ? 4.016 -23.188 -12.5 1 97.56 427 VAL B N 1
ATOM 7009 C CA . VAL B 1 427 ? 3.373 -23.172 -11.188 1 97.56 427 VAL B CA 1
ATOM 7010 C C . VAL B 1 427 ? 3.906 -22 -10.359 1 97.56 427 VAL B C 1
ATOM 7012 O O . VAL B 1 427 ? 5.086 -21.969 -10.008 1 97.56 427 VAL B O 1
ATOM 7015 N N . TRP B 1 428 ? 3.053 -21.047 -10.117 1 94.94 428 TRP B N 1
ATOM 7016 C CA . TRP B 1 428 ? 3.346 -19.984 -9.172 1 94.94 428 TRP B CA 1
ATOM 7017 C C . TRP B 1 428 ? 3.02 -20.422 -7.746 1 94.94 428 TRP B C 1
ATOM 7019 O O . TRP B 1 428 ? 1.991 -21.047 -7.504 1 94.94 428 TRP B O 1
ATOM 7029 N N . THR B 1 429 ? 3.889 -20.062 -6.844 1 93.69 429 THR B N 1
ATOM 7030 C CA . THR B 1 429 ? 3.615 -20.359 -5.441 1 93.69 429 THR B CA 1
ATOM 7031 C C . THR B 1 429 ? 3.805 -19.109 -4.578 1 93.69 429 THR B C 1
ATOM 7033 O O . THR B 1 429 ? 4.707 -18.312 -4.824 1 93.69 429 THR B O 1
ATOM 7036 N N . ARG B 1 430 ? 2.9 -19.031 -3.586 1 89.31 430 ARG B N 1
ATOM 7037 C CA . ARG B 1 430 ? 2.922 -17.859 -2.709 1 89.31 430 ARG B CA 1
ATOM 7038 C C . ARG B 1 430 ? 2.922 -18.281 -1.243 1 89.31 430 ARG B C 1
ATOM 7040 O O . ARG B 1 430 ? 2.545 -19.406 -0.912 1 89.31 430 ARG B O 1
ATOM 7047 N N . SER B 1 431 ? 3.428 -17.375 -0.452 1 86.56 431 SER B N 1
ATOM 7048 C CA . SER B 1 431 ? 3.295 -17.438 1 1 86.56 431 SER B CA 1
ATOM 7049 C C . SER B 1 431 ? 2.445 -16.281 1.528 1 86.56 431 SER B C 1
ATOM 7051 O O . SER B 1 431 ? 2.939 -15.172 1.703 1 86.56 431 SER B O 1
ATOM 7053 N N . TRP B 1 432 ? 1.228 -16.578 1.883 1 82.88 432 TRP B N 1
ATOM 7054 C CA . TRP B 1 432 ? 0.383 -15.523 2.434 1 82.88 432 TRP B CA 1
ATOM 7055 C C . TRP B 1 432 ? 0.834 -15.141 3.84 1 82.88 432 TRP B C 1
ATOM 7057 O O . TRP B 1 432 ? 0.545 -14.039 4.312 1 82.88 432 TRP B O 1
ATOM 7067 N N . GLY B 1 433 ? 1.573 -16.109 4.469 1 79.69 433 GLY B N 1
ATOM 7068 C CA . GLY B 1 433 ? 2.201 -15.773 5.738 1 79.69 433 GLY B CA 1
ATOM 7069 C C . GLY B 1 433 ? 3.248 -14.688 5.617 1 79.69 433 GLY B C 1
ATOM 7070 O O . GLY B 1 433 ? 3.301 -13.773 6.445 1 79.69 433 GLY B O 1
ATOM 7071 N N . MET B 1 434 ? 4 -14.82 4.641 1 82.44 434 MET B N 1
ATOM 7072 C CA . MET B 1 434 ? 5.02 -13.797 4.398 1 82.44 434 MET B CA 1
ATOM 7073 C C . MET B 1 434 ? 4.387 -12.492 3.93 1 82.44 434 MET B C 1
ATOM 7075 O O . MET B 1 434 ? 4.812 -11.414 4.336 1 82.44 434 MET B O 1
ATOM 7079 N N . ARG B 1 435 ? 3.379 -12.602 3.105 1 87.81 435 ARG B N 1
ATOM 7080 C CA . ARG B 1 435 ? 2.729 -11.43 2.529 1 87.81 435 ARG B CA 1
ATOM 7081 C C . ARG B 1 435 ? 1.906 -10.695 3.578 1 87.81 435 ARG B C 1
ATOM 7083 O O . ARG B 1 435 ? 1.53 -9.539 3.377 1 87.81 435 ARG B O 1
ATOM 7090 N N . ARG B 1 436 ? 1.658 -11.297 4.688 1 87.06 436 ARG B N 1
ATOM 7091 C CA . ARG B 1 436 ? 0.959 -10.664 5.797 1 87.06 436 ARG B CA 1
ATOM 7092 C C . ARG B 1 436 ? 1.868 -9.672 6.523 1 87.06 436 ARG B C 1
ATOM 7094 O O . ARG B 1 436 ? 1.389 -8.742 7.176 1 87.06 436 ARG B O 1
ATOM 7101 N N . LEU B 1 437 ? 3.111 -9.875 6.348 1 85.56 437 LEU B N 1
ATOM 7102 C CA . LEU B 1 437 ? 4.074 -9.164 7.184 1 85.56 437 LEU B CA 1
ATOM 7103 C C . LEU B 1 437 ? 4.625 -7.945 6.453 1 85.56 437 LEU B C 1
ATOM 7105 O O . LEU B 1 437 ? 5.289 -7.102 7.059 1 85.56 437 LEU B O 1
ATOM 7109 N N . THR B 1 438 ? 4.324 -7.84 5.184 1 91.06 438 THR B N 1
ATOM 7110 C CA . THR B 1 438 ? 4.918 -6.766 4.395 1 91.06 438 THR B CA 1
ATOM 7111 C C . THR B 1 438 ? 3.879 -6.137 3.471 1 91.06 438 THR B C 1
ATOM 7113 O O . THR B 1 438 ? 2.994 -6.828 2.961 1 91.06 438 THR B O 1
ATOM 7116 N N . CYS B 1 439 ? 4.027 -4.844 3.303 1 94.31 439 CYS B N 1
ATOM 7117 C CA . CYS B 1 439 ? 3.244 -4.191 2.26 1 94.31 439 CYS B CA 1
ATOM 7118 C C . CYS B 1 439 ? 3.686 -4.652 0.875 1 94.31 439 CYS B C 1
ATOM 7120 O O . CYS B 1 439 ? 4.75 -5.258 0.729 1 94.31 439 CYS B O 1
ATOM 7122 N N . PRO B 1 440 ? 2.891 -4.434 -0.184 1 93.19 440 PRO B N 1
ATOM 7123 C CA . PRO B 1 440 ? 3.242 -4.918 -1.521 1 93.19 440 PRO B CA 1
ATOM 7124 C C . PRO B 1 440 ? 4.59 -4.387 -2.006 1 93.19 440 PRO B C 1
ATOM 7126 O O . PRO B 1 440 ? 5.355 -5.121 -2.637 1 93.19 440 PRO B O 1
ATOM 7129 N N . CYS B 1 441 ? 4.891 -3.113 -1.749 1 93.06 441 CYS B N 1
ATOM 7130 C CA . CYS B 1 441 ? 6.148 -2.512 -2.186 1 93.06 441 CYS B CA 1
ATOM 7131 C C . CYS B 1 441 ? 7.336 -3.186 -1.514 1 93.06 441 CYS B C 1
ATOM 7133 O O . CYS B 1 441 ? 8.305 -3.551 -2.182 1 93.06 441 CYS B O 1
ATOM 7135 N N . CYS B 1 442 ? 7.246 -3.32 -0.19 1 92 442 CYS B N 1
ATOM 7136 C CA . CYS B 1 442 ? 8.32 -3.988 0.541 1 92 442 CYS B CA 1
ATOM 7137 C C . CYS B 1 442 ? 8.422 -5.453 0.138 1 92 442 CYS B C 1
ATOM 7139 O O . CYS B 1 442 ? 9.523 -5.996 0.034 1 92 442 CYS B O 1
ATOM 7141 N N . HIS B 1 443 ? 7.344 -6.094 -0.098 1 90.62 443 HIS B N 1
ATOM 7142 C CA . HIS B 1 443 ? 7.332 -7.504 -0.474 1 90.62 443 HIS B CA 1
ATOM 7143 C C . HIS B 1 443 ? 8.023 -7.719 -1.815 1 90.62 443 HIS B C 1
ATOM 7145 O O . HIS B 1 443 ? 8.883 -8.594 -1.939 1 90.62 443 HIS B O 1
ATOM 7151 N N . LEU B 1 444 ? 7.66 -6.945 -2.783 1 87.12 444 LEU B N 1
A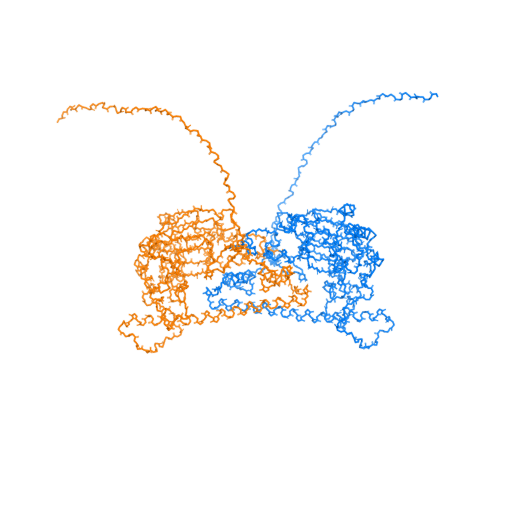TOM 7152 C CA . LEU B 1 444 ? 8.188 -7.102 -4.137 1 87.12 444 LEU B CA 1
ATOM 7153 C C . LEU B 1 444 ? 9.672 -6.77 -4.184 1 87.12 444 LEU B C 1
ATOM 7155 O O . LEU B 1 444 ? 10.406 -7.293 -5.027 1 87.12 444 LEU B O 1
ATOM 7159 N N . ASN B 1 445 ? 10.047 -5.91 -3.189 1 86.69 445 ASN B N 1
ATOM 7160 C CA . ASN B 1 445 ? 11.461 -5.551 -3.121 1 86.69 445 ASN B CA 1
ATOM 7161 C C . ASN B 1 445 ? 12.188 -6.348 -2.041 1 86.69 445 ASN B C 1
ATOM 7163 O O . ASN B 1 445 ? 13.391 -6.148 -1.82 1 86.69 445 ASN B O 1
ATOM 7167 N N . ARG B 1 446 ? 11.477 -7.223 -1.39 1 87.31 446 ARG B N 1
ATOM 7168 C CA . ARG B 1 446 ? 11.961 -8.086 -0.32 1 87.31 446 ARG B CA 1
ATOM 7169 C C . ARG B 1 446 ? 12.648 -7.281 0.771 1 87.31 446 ARG B C 1
ATOM 7171 O O . ARG B 1 446 ? 13.758 -7.617 1.19 1 87.31 446 ARG B O 1
ATOM 7178 N N . ARG B 1 447 ? 11.938 -6.129 1.081 1 84.62 447 ARG B N 1
ATOM 7179 C CA . ARG B 1 447 ? 12.32 -5.367 2.266 1 84.62 447 ARG B CA 1
ATOM 7180 C C . ARG B 1 447 ? 11.602 -5.887 3.506 1 84.62 447 ARG B C 1
ATOM 7182 O O . ARG B 1 447 ? 10.383 -5.711 3.646 1 84.62 447 ARG B O 1
ATOM 7189 N N . MET B 1 448 ? 12.234 -6.672 4.254 1 79.44 448 MET B N 1
ATOM 7190 C CA . MET B 1 448 ? 11.578 -7.258 5.422 1 79.44 448 MET B CA 1
ATOM 7191 C C . MET B 1 448 ? 12.172 -6.691 6.711 1 79.44 448 MET B C 1
ATOM 7193 O O . MET B 1 448 ? 12.867 -7.398 7.441 1 79.44 448 MET B O 1
ATOM 7197 N N . ASP B 1 449 ? 11.867 -5.418 6.93 1 78.25 449 ASP B N 1
ATOM 7198 C CA . ASP B 1 449 ? 12.375 -4.777 8.141 1 78.25 449 ASP B CA 1
ATOM 7199 C C . ASP B 1 449 ? 11.312 -3.869 8.766 1 78.25 449 ASP B C 1
ATOM 7201 O O . ASP B 1 449 ? 10.18 -3.812 8.289 1 78.25 449 ASP B O 1
ATOM 7205 N N . ALA B 1 450 ? 11.695 -3.281 9.875 1 77.31 450 ALA B N 1
ATOM 7206 C CA . ALA B 1 450 ? 10.758 -2.551 10.727 1 77.31 450 ALA B CA 1
ATOM 7207 C C . ALA B 1 450 ? 10.32 -1.247 10.062 1 77.31 450 ALA B C 1
ATOM 7209 O O . ALA B 1 450 ? 9.398 -0.579 10.539 1 77.31 450 ALA B O 1
ATOM 7210 N N . SER B 1 451 ? 10.867 -0.959 8.922 1 83.12 451 SER B N 1
ATOM 7211 C CA . SER B 1 451 ? 10.477 0.27 8.242 1 83.12 451 SER B CA 1
ATOM 7212 C C . SER B 1 451 ? 9.203 0.065 7.422 1 83.12 451 SER B C 1
ATOM 7214 O O . SER B 1 451 ? 8.57 1.033 7 1 83.12 451 SER B O 1
ATOM 7216 N N . CYS B 1 452 ? 8.883 -1.198 7.199 1 90.19 452 CYS B N 1
ATOM 7217 C CA . CYS B 1 452 ? 7.66 -1.485 6.461 1 90.19 452 CYS B CA 1
ATOM 7218 C C . CYS B 1 452 ? 6.43 -1.102 7.281 1 90.19 452 CYS B C 1
ATOM 7220 O O . CYS B 1 452 ? 6.332 -1.447 8.461 1 90.19 452 CYS B O 1
ATOM 7222 N N . ILE B 1 453 ? 5.484 -0.539 6.652 1 88.44 453 ILE B N 1
ATOM 7223 C CA . ILE B 1 453 ? 4.32 0.006 7.344 1 88.44 453 ILE B CA 1
ATOM 7224 C C . ILE B 1 453 ? 3.426 -1.135 7.828 1 88.44 453 ILE B C 1
ATOM 7226 O O . ILE B 1 453 ? 2.521 -0.922 8.641 1 88.44 453 ILE B O 1
ATOM 7230 N N . CYS B 1 454 ? 3.639 -2.281 7.285 1 88.38 454 CYS B N 1
ATOM 7231 C CA . CYS B 1 454 ? 2.82 -3.422 7.684 1 88.38 454 CYS B CA 1
ATOM 7232 C C . CYS B 1 454 ? 3.547 -4.281 8.711 1 88.38 454 CYS B C 1
ATOM 7234 O O . CYS B 1 454 ? 3.014 -5.297 9.164 1 88.38 454 CYS B O 1
ATOM 7236 N N . ASP B 1 455 ? 4.77 -3.896 9.016 1 82.56 455 ASP B N 1
ATOM 7237 C CA . ASP B 1 455 ? 5.504 -4.613 10.055 1 82.56 455 ASP B CA 1
ATOM 7238 C C . ASP B 1 455 ? 4.852 -4.418 11.422 1 82.56 455 ASP B C 1
ATOM 7240 O O . ASP B 1 455 ? 4.367 -3.328 11.734 1 82.56 455 ASP B O 1
ATOM 7244 N N . SER B 1 456 ? 4.844 -5.48 12.188 1 74.19 456 SER B N 1
ATOM 7245 C CA . SER B 1 456 ? 4.211 -5.434 13.5 1 74.19 456 SER B CA 1
ATOM 7246 C C . SER B 1 456 ? 4.875 -4.391 14.391 1 74.19 456 SER B C 1
ATOM 7248 O O . SER B 1 456 ? 4.27 -3.912 15.359 1 74.19 456 SER B O 1
ATOM 7250 N N . ARG B 1 457 ? 6.102 -4 14.117 1 70.31 457 ARG B N 1
ATOM 7251 C CA . ARG B 1 457 ? 6.848 -3.064 14.945 1 70.31 457 ARG B CA 1
ATOM 7252 C C . ARG B 1 457 ? 6.668 -1.631 14.461 1 70.31 457 ARG B C 1
ATOM 7254 O O . ARG B 1 457 ? 7.18 -0.691 15.07 1 70.31 457 ARG B O 1
ATOM 7261 N N . TRP B 1 458 ? 5.957 -1.562 13.234 1 73.25 458 TRP B N 1
ATOM 7262 C CA . TRP B 1 458 ? 5.809 -0.234 12.648 1 73.25 458 TRP B CA 1
ATOM 7263 C C . TRP B 1 458 ? 4.941 0.655 13.531 1 73.25 458 TRP B C 1
ATOM 7265 O O . TRP B 1 458 ? 3.887 0.227 14.008 1 73.25 458 TRP B O 1
ATOM 7275 N N . ASN B 1 459 ? 5.465 1.87 13.828 1 63.06 459 ASN B N 1
ATOM 7276 C CA . ASN B 1 459 ? 4.746 2.871 14.609 1 63.06 459 ASN B CA 1
ATOM 7277 C C . ASN B 1 459 ? 4.543 4.16 13.82 1 63.06 459 ASN B C 1
ATOM 7279 O O . ASN B 1 459 ? 5.461 4.633 13.148 1 63.06 459 ASN B O 1
#

Organism: NCBI:txid267567

InterPro domains:
  IPR005123 Oxoglutarate/iron-dependent dioxygenase domain [PS51471] (326-431)
  IPR006620 Prolyl 4-hydroxylase, alpha subunit [SM00702] (234-430)

Solvent-accessible surface area (backbone atoms only — not comparable to full-atom values): 50304 Å² total; per-residue (Å²): 138,83,78,77,77,93,73,82,91,83,82,78,93,75,81,73,95,78,86,80,81,76,71,78,73,75,75,73,81,83,79,86,75,84,81,71,80,80,49,75,88,79,89,78,61,48,69,60,35,50,72,56,72,70,24,41,68,37,44,38,73,67,68,72,73,79,80,72,85,68,70,55,49,92,43,36,70,81,30,70,18,40,39,49,39,48,55,53,40,56,71,43,15,76,63,48,65,69,78,48,55,70,68,58,50,49,40,48,50,48,26,45,49,51,52,45,49,52,49,52,51,49,50,53,50,45,52,51,41,44,54,52,39,45,53,50,44,51,51,51,43,48,38,70,76,31,71,86,58,72,77,73,77,71,74,72,77,67,64,87,86,59,81,64,61,35,78,90,63,61,75,51,75,38,68,72,50,41,50,56,43,25,17,73,64,37,38,50,49,53,51,51,21,49,50,52,48,19,58,76,66,75,44,74,77,76,52,45,53,39,33,33,71,52,75,43,87,53,58,64,49,66,76,59,45,63,77,55,43,43,76,65,37,93,74,28,36,32,33,61,39,35,16,59,65,37,28,46,52,50,51,51,51,50,24,50,52,11,38,54,21,59,33,87,90,35,40,89,62,46,49,17,77,42,67,46,44,23,73,55,59,27,41,41,60,58,44,33,30,46,40,31,66,42,50,52,34,50,40,67,78,38,52,38,79,81,66,49,57,53,50,69,75,58,61,69,49,78,74,64,77,70,70,62,68,47,64,69,43,75,49,29,30,42,44,25,30,10,51,68,56,36,41,50,56,34,14,64,28,42,55,41,71,72,41,60,50,101,24,56,38,30,40,42,26,26,40,20,52,89,72,40,37,56,46,27,40,36,32,28,19,41,47,71,44,96,46,26,86,40,78,63,38,61,48,68,56,66,52,60,15,24,29,36,39,31,48,10,42,33,24,29,26,32,40,54,24,74,30,53,42,39,35,33,40,37,33,39,25,30,29,48,49,59,42,48,47,20,29,53,51,32,50,66,38,66,47,88,49,62,73,29,71,36,19,81,75,40,110,141,82,85,79,84,86,78,82,85,79,86,73,92,81,82,88,78,89,82,92,83,86,86,73,89,76,85,76,81,89,79,85,78,81,82,79,86,96,89,89,90,85,90,83,65,50,71,59,34,49,75,52,72,71,24,42,67,36,42,37,72,64,57,76,68,78,79,71,85,67,70,57,48,92,43,35,70,82,30,72,17,41,39,48,38,48,53,52,40,56,72,43,16,76,64,48,66,70,78,47,54,72,70,57,50,49,40,46,49,49,25,47,48,51,52,44,49,50,50,52,51,48,50,51,50,46,53,52,41,43,54,51,40,45,52,48,44,52,52,50,44,48,39,70,74,29,72,86,57,70,79,73,76,71,74,74,77,67,63,87,86,57,80,65,62,36,78,92,61,62,76,50,75,38,68,72,51,40,48,58,44,23,18,72,65,39,38,50,49,53,53,52,21,49,49,52,49,19,58,76,67,73,43,75,78,76,54,45,52,40,34,33,72,51,77,42,87,53,58,64,50,66,76,59,44,62,76,54,43,43,77,66,34,92,75,27,36,32,33,62,38,36,16,60,65,36,28,49,55,51,49,51,51,50,26,49,52,11,38,53,22,59,33,88,90,35,39,89,61,47,48,16,77,42,69,46,45,23,74,55,57,26,42,42,58,57,42,33,30,45,39,31,67,40,50,51,34,50,42,68,78,37,56,38,78,80,65,50,58,53,50,67,75,60,57,69,50,76,74,62,79,68,70,61,68,48,65,69,43,76,48,29,30,42,44,25,30,10,52,68,55,36,40,51,56,33,14,64,28,40,54,42,72,72,42,61,49,102,22,58,38,31,38,44,26,27,38,19,53,90,72,41,36,57,47,26,41,34,32,28,20,43,46,70,44,97,47,24,84,40,76,64,37,61,49,68,56,65,53,60,16,25,27,35,41,30,49,10,42,31,24,29,27,32,40,54,24,74,32,52,42,40,34,33,41,36,34,39,24,29,30,50,50,61,42,48,46,19,30,54,51,30,49,64,40,66,47,88,49,64,71,28,71,36,19,81,74,38,110

Sequence (918 aa):
MRFCGLLLSVLLIILSKSESRRSRGVTYPSSMHRSNNMDSSNNSSEQLGGGAINEKQRTLGNSANSVHEKEESWDPSNKLSHILHSIVGLDRYPNYLSRYDESDIAAIEHALEQTLNDVRQQRKQVLQRRNGIRELVEKYNNALANPSAIYDDSQASSDSNDVLQISSLLQPKSWSQLKDVLSDEAFEIIYASIISLSKSTQQTLPSVEDVIRGKFAVQLDPALLEDWMSQECFDVYSFQLLSKDFCSRLRHTITDLSKLGESSEFCSLLLGRRPIDFDTVGLNWISDMLLHMFILPISRHLFATTEKLLSSEDASNDNNNNTKDFLNWRQGYVAGYSANPQSDRAVTRHRLVPHSDDSEVTLNCCLGEEDFEGDNVQFYGLRGTPNEGKLLGEVERPDVGRAVIHAGRHLHAVSEVTAGNRYALIVWTRSWGMRRLTCPCCHLNRRMDASCICDSRWNMRFCGLLLSVLLIILSKSESRRSRGVTYPSSMHRSNNMDSSNNSSEQLGGGAINEKQRTLGNSANSVHEKEESWDPSNKLSHILHSIVGLDRYPNYLSRYDESDIAAIEHALEQTLNDVRQQRKQVLQRRNGIRELVEKYNNALANPSAIYDDSQASSDSNDVLQISSLLQPKSWSQLKDVLSDEAFEIIYASIISLSKSTQQTLPSVEDVIRGKFAVQLDPALLEDWMSQECFDVYSFQLLSKDFCSRLRHTITDLSKLGESSEFCSLLLGRRPIDFDTVGLNWISDMLLHMFILPISRHLFATTEKLLSSEDASNDNNNNTKDFLNWRQGYVAGYSANPQSDRAVTRHRLVPHSDDSEVTLNCCLGEEDFEGDNVQFYGLRGTPNEGKLLGEVERPDVGRAVIHAGRHLHAVSEVTAGNRYALIVWTRSWGMRRLTCPCCHLNRRMDASCICDSRWN

pLDDT: mean 77.62, std 25.4, range [14.77, 98.69]

Radius of gyration: 36.31 Å; Cα contacts (8 Å, |Δi|>4): 1589; chains: 2; bounding box: 102×136×89 Å

Secondary structure (DSSP, 8-state):
------------------------------------S--------EEEE--SSSS--EEESTT--S-GGGTTS--TTT-HHHHHHHHHHHHH-TTGGGGS-HHHHHHHHHHHHHHHHHHHHHHHHHHHHHHHHHHHHHHHHHHHH-TT-----------TTS----GGGPPP-SHHHHHTTB-HHHHHHHHHHHHHHHHHTT-PPPPHHHHHTT-S-----HHHHHHH-EEEETTEEEEE-B-HHHHHHHHHHHHHHHHHHTSTTTGGG-TTTS-EEHHHHT-HHHHHHHIIIIIHHHHHHSSTTTS--S-HHHHH--S------S--EEEEEEEEEESS-BGGGTB-BS-EEEE--SSSEEEEEEEE-TT-EE--EEEEEETTSTTTTSEEEEE-SPPTTEEEEEETTEEEEEPPEEESEEEEEEEEEE-HHHHTSS-HHHHHTT--STTSTTSTT--/---------------------------------------------EEEE--SSSS--EEES-S--S-GGGTTS--TTT-HHHHHHHHHHHHH-TTGGGGS-HHHHHHHHHHHHHHHHHHHHHHHHHHHHHHHHHHHHHHHHHHHH-TT-----------TTS----GGGPPP-SHHHHHTTB-HHHHHHHHHHHHHHHHHTT-PPPPHHHHHTTSS-----HHHHHHH-EEEETTEEEEE-B-HHHHHHHHHHHHHHHHHHTSTTTGGG-TTTS-EEHHHHT-HHHHHHHIIIIIHHHHHHSSHHHH--S-HHHHH--S------S--EEEEEEEEEESS-BGGGTB-BS-EEEE--SSSEEEEEEEE-TT-EE--EEEEEETTSTTTTSEEEEE-SPPTTEEEEEETTEEEEEPPEEESEEEEEEEEEE-HHHHTSS-HHHHHTT--STTSTTSTT--